Protein AF-0000000067843352 (afdb_homodimer)

Radius of gyration: 74.56 Å; Cα contacts (8 Å, |Δi|>4): 3473; chains: 2; bounding box: 86×231×162 Å

Sequence (1542 aa):
MKQSDFRFSFQALAGRTEFEVVSFKLDETLNQPFVLNLELVSYESDIDFGHVLDKPALFTLYSADRPLRHVHGLVSAFSQGETGFCRTRYHAVVEPQLARARLRSNWRIFQQKTVPQILELMFKRQGITRFELKSSAQHQVREFCVQAGETDLDFIHRLAAEEGFVYRFEHCARQHTLIVTDRLLSFGLLSRGALKAEDDEALWLDEDDVGPDKVLYHASSGGDQARACLRRLRYCEQVRTARQVQRDYTFTNPAYRQEHKAQTSGVTHQSLDYERFDYPGRYKRDAVGKPFTETRLTALRHDACLAEVQGDDVRLQTGLSFTLVGHPREDLNVHWRVISLCHEGTQLTSLQEEAAGAEQGTRYVNDALLVQGMAEWRPAPMAKPRIDGPHMATVVGPPGEEIYCDEWGRVKVSFPWDRESKNNEFSSCWVWVSQGWAGGSWGSMAIPRIGQDVIVQYVNGDPDQPMITGRTYCGDQLPPYDLPDHKTRMTIKSQTHKGDGFNELRFEDELGRQEVFIHAERDQNNVVKHNETTLIGNDRSERVEHDEVVDIGGNRSVKVGASKRETVALGKVESIGLGKSLAVGGALSVMVGLEATEQVALDKRVQVGGQLRVDADEDVSITSHHGHVHIDSRTSLTLSCGGAFIKLSDGRIEIGCPEPLLLHAIAQVKAPARYGVPPAPEQDEIEFRLVHADGTPIAGTAYVATLSDGTQRQGVVDQNGYARLAGVTPGCSAQVRYEVGPGPLQLTTATELDAALQALLAGCTSAGGQPMKQSDFRFSFQALAGRTEFEVVSFKLDETLNQPFVLNLELVSYESDIDFGHVLDKPALFTLYSADRPLRHVHGLVSAFSQGETGFCRTRYHAVVEPQLARARLRSNWRIFQQKTVPQILELMFKRQGITRFELKSSAQHQVREFCVQAGETDLDFIHRLAAEEGFVYRFEHCARQHTLIVTDRLLSFGLLSRGALKAEDDEALWLDEDDVGPDKVLYHASSGGDQARACLRRLRYCEQVRTARQVQRDYTFTNPAYRQEHKAQTSGVTHQSLDYERFDYPGRYKRDAVGKPFTETRLTALRHDACLAEVQGDDVRLQTGLSFTLVGHPREDLNVHWRVISLCHEGTQLTSLQEEAAGAEQGTRYVNDALLVQGMAEWRPAPMAKPRIDGPHMATVVGPPGEEIYCDEWGRVKVSFPWDRESKNNEFSSCWVWVSQGWAGGSWGSMAIPRIGQDVIVQYVNGDPDQPMITGRTYCGDQLPPYDLPDHKTRMTIKSQTHKGDGFNELRFEDELGRQEVFIHAERDQNNVVKHNETTLIGNDRSERVEHDEVVDIGGNRSVKVGASKRETVALGKVESIGLGKSLAVGGALSVMVGLEATEQVALDKRVQVGGQLRVDADEDVSITSHHGHVHIDSRTSLTLSCGGAFIKLSDGRIEIGCPEPLLLHAIAQVKAPARYGVPPAPEQDEIEFRLVHADGTPIAGTAYVATLSDGTQRQGVVDQNGYARLAGVTPGCSAQVRYEVGPGPLQLTTATELDAALQALLAGCTSAGGQP

Nearest PDB structures (foldseek):
  6h3n-assembly1_B  TM=8.458E-01  e=1.955E-60  Pseudomonas aeruginosa PAO1
  7q5p-assembly1_C  TM=8.707E-01  e=1.396E-57  Pseudomonas protegens Pf-5
  4uhv-assembly2_A  TM=7.944E-01  e=2.950E-44  Pseudomonas aeruginosa PAO1
  2p5z-assembly1_X  TM=8.667E-01  e=1.183E-27  Escherichia coli O6
  8gra-assembly1_G  TM=6.120E-01  e=1.016E-25  Bacteroides fragilis

Secondary structure (DSSP, 8-state):
--GGGEEEEEEETTS--EEEEEEEEEEEETTS--EEEEEEEES-SS--GGGTTTSEEEEEEEETTEEEEEEEEEEEEEEEEEE-SS-EEEEEEEE-GGGGGGG-EEEEEEEEE-HHHHHHHHHHHTT---EEEE--S-PPPEEEEEEEEEEHHHHHHHHHHHHT-EEEEEE-SS-EEEEEES-GGGG-BGGGGS---SS--S-S--TT---TTEEEB-----S--SS--EEEEEEEE-----EEEE----TTSTT----EEEE-SS--SS-S--EEEES----SSHHHHHHHHHHHHHHHTTTSEEEEEEE--TT--TT-EEEEE--SSGGGSSEEEEEEEEEEEEEGGGGTTT-TTS---EEEEEEEEEEETTS---PPPPPPP---S-EEEEEE-STT-S----TT--BEEE-TT-TT--SSTTSS--BEE--S-EETTEE---PPPTT-EEEEEEGGG-TTSEEEEEEE-BTTB--SS-TTTTTTEEEEE---TTSS---EEEEE-BTT--EEEEEESS-EEEEESS-EEEEESS-EEEEESS-EEEEESS-EEEEESS-EEEEESSEEEEEESSEEEEEESS-EEEEESS-EEEEESS-EEEEESS-EEEEESS-EEEEESSSEEEEEESSEEEEEETTEEEEEETTEEEEE-SS-EEE-S-------TTS--------EEEEEE-B-TTS-B-TT-EEEEEETTS-EEEEE--TTSEEEEEEEPTT--EEEEEE--SS-----------THHHHTTGGGS------/--GGGEEEEEEETTS--EEEEEEEEEEEETTS--EEEEEEEES-SS--GGGTTTSEEEEEEEETTEEEEEEEEEEEEEEEEEE-SS-EEEEEEEE-GGGGGGG-EEEEEEEEE-HHHHHHHHHHHTT---EEEE--S-PPPEEEEEEEEEEHHHHHHHHHHHHT-EEEEEE-SS-EEEEEES-GGGG-BGGGGS---SS-S-----TT---TTEEEB-----S--SS--EEEEEEEEE----EEEE----TTSTT----EEEE-SS--SS-S--EEEES----SSHHHHHHHHHHHHHHHTTTSEEEEEEE--TT--TT-EEEEE--SSGGGSSEEEEEEEEEEEEEGGGGTTT-TT----EEEEEEEEEEETTS---PPPPPPP---S-EEEEEE-STT-S----TT--BEEE-TT-TT--SSTTSSPPBEE-BS-EETTEEEE-PPPTT-EEEEEEGGG-TTSEEEEEEE-BTTB--SS-TTTTTTEEEEE---BTSS---EEEEE-STT--EEEEE-SSEEEEEESS-EEEEESS-EEEEESS-EEEEESS-EEEEESS-EEEEESS-EEEEESSEEEEEESSEEEEEESS-EEEEESS-EEEEESS-EEEEESS-EEEEESSS-EEEEESSEEEEEETTEEEEEETTEEEEE-SSPPEEES-EEE---TTS--------EEEEEE-B-TTS-B-TT-EEEEEETTS-EEEEE--TTSEEEEEEEPTT--EEEEE---SS-----------THHHHTTGGG-------

Solvent-accessible surface area (backbone atoms only — not comparable to full-atom values): 85171 Å² total; per-residue (Å²): 75,47,52,72,39,45,44,63,44,46,39,39,69,71,38,87,64,68,47,43,43,37,30,39,39,37,43,35,38,61,72,49,74,37,42,35,39,35,37,31,36,22,73,61,76,73,73,64,56,58,43,40,31,65,26,52,30,34,36,36,40,24,47,78,87,34,76,58,45,49,48,34,26,26,22,47,30,40,31,41,47,59,67,59,94,69,38,19,34,31,38,40,32,33,25,39,68,70,52,58,27,62,39,21,26,35,45,42,78,45,64,66,40,27,64,70,57,51,51,51,54,51,38,49,74,66,68,49,77,52,62,44,79,48,74,79,68,88,71,66,68,35,64,47,44,52,45,77,51,47,29,48,37,56,49,50,51,39,55,26,31,58,72,34,40,44,37,45,78,46,52,40,90,85,42,51,33,44,41,35,28,54,48,61,69,73,60,39,43,31,57,70,69,52,67,80,59,88,67,82,70,82,67,75,64,57,93,86,54,79,47,76,46,40,42,42,38,48,64,73,83,76,70,91,52,60,62,55,30,32,42,43,76,47,78,48,75,48,91,51,62,25,26,25,36,32,29,27,77,36,87,93,45,68,86,53,46,64,71,35,76,28,70,71,79,91,71,81,89,59,71,69,76,41,66,45,80,44,76,72,59,84,43,81,45,66,85,53,36,47,57,38,33,42,39,50,39,39,18,62,36,49,68,26,52,35,32,42,36,32,30,50,50,79,69,70,46,56,54,22,22,33,32,36,38,68,48,90,55,65,87,66,44,38,51,31,21,28,41,30,36,38,40,38,38,36,30,44,63,76,52,38,90,76,47,92,78,61,74,79,47,32,43,65,40,34,40,35,36,29,34,55,40,87,57,77,69,33,56,64,79,62,85,74,74,67,48,60,26,36,40,66,30,31,29,21,29,54,89,93,55,56,68,51,63,54,98,84,53,19,32,22,36,32,50,71,62,36,81,80,49,77,62,24,58,80,39,40,54,80,27,46,61,64,60,93,34,84,50,92,93,45,67,51,87,74,74,77,36,47,71,26,38,33,33,30,37,38,60,92,21,31,70,55,38,53,30,31,69,37,15,30,60,33,59,85,16,40,60,60,58,66,37,50,85,49,62,53,42,35,37,44,28,48,68,40,83,96,53,82,59,39,39,35,44,35,39,35,18,42,69,96,56,29,28,32,38,37,37,29,61,39,65,41,80,44,81,37,79,40,70,46,78,45,82,40,87,41,71,46,76,47,80,41,80,42,72,46,80,45,79,41,78,47,73,46,78,45,80,40,86,40,69,47,79,44,80,38,80,44,69,47,79,44,80,36,74,46,65,46,75,45,78,40,75,45,70,46,78,45,79,38,83,40,72,46,79,46,81,41,77,42,72,44,78,46,80,40,80,43,69,45,77,46,81,37,63,39,69,41,77,47,76,32,82,84,37,65,43,76,49,76,33,78,58,61,41,74,51,72,60,95,76,25,34,41,36,27,38,80,9,22,40,36,40,35,31,93,51,66,40,76,38,77,46,85,82,80,84,78,75,62,79,83,65,61,74,75,76,70,79,65,58,40,62,54,70,51,71,44,54,47,58,82,65,49,40,50,43,69,36,42,28,40,30,36,32,68,81,72,50,71,48,72,52,54,21,36,77,76,4,44,34,74,45,74,79,35,61,65,89,54,52,63,55,68,49,68,62,72,71,89,67,87,76,78,73,52,81,72,72,79,76,69,65,73,71,54,58,73,65,62,74,73,69,69,97,80,71,98,126,80,46,52,70,39,45,45,63,42,46,40,38,69,71,39,87,63,66,49,42,43,38,32,41,38,38,41,36,38,59,72,48,74,39,44,33,41,35,36,32,36,23,70,61,82,73,74,62,59,81,45,40,53,75,25,53,32,35,36,37,39,25,45,77,88,36,76,58,45,50,46,35,27,25,22,78,44,74,48,75,61,64,68,58,94,69,40,21,34,33,38,40,32,34,24,38,70,71,51,58,28,62,80,36,63,46,50,44,79,46,65,66,40,25,64,69,57,50,51,51,54,52,37,49,73,68,68,50,77,52,61,45,80,49,75,81,68,88,71,64,69,34,63,47,45,51,45,77,60,47,29,48,37,58,49,50,51,39,55,27,31,60,71,35,41,45,34,43,78,46,53,39,92,85,43,51,33,42,41,34,28,54,47,61,70,72,61,39,44,30,55,73,71,50,67,79,59,86,68,81,69,67,85,63,67,55,89,85,58,82,47,74,44,38,45,42,37,47,65,74,82,76,69,90,52,58,64,55,29,32,43,43,57,33,44,35,41,37,75,50,48,25,26,25,37,31,24,26,74,36,57,74,45,64,85,53,39,63,71,34,78,27,68,70,76,89,70,74,40,52,70,70,77,30,36,32,33,44,73,70,58,83,42,81,47,68,84,52,35,48,57,39,33,42,41,49,42,39,17,64,35,49,70,24,52,35,33,42,37,32,29,49,50,78,71,69,46,55,53,23,21,34,31,37,38,68,48,88,48,67,88,67,44,36,50,30,20,27,42,30,34,36,41,38,37,37,30,44,62,78,54,40,90,78,48,93,80,63,76,79,50,32,44,63,41,32,41,35,37,28,33,55,40,86,56,77,70,36,56,63,80,62,85,73,74,65,45,85,57,72,41,67,31,31,31,21,30,53,89,92,55,56,70,49,51,41,68,82,53,20,32,22,34,32,49,84,69,35,80,81,51,77,64,24,57,79,39,38,54,80,28,46,53,50,29,87,31,31,35,61,49,19,24,37,44,75,68,77,35,46,71,40,41,32,35,29,36,24,48,68,6,30,71,56,38,53,30,31,70,46,70,51,73,45,97,92,41,69,68,98,60,66,75,72,85,49,66,53,52,48,74,53,72,56,60,26,47,97,52,82,58,39,38,35,44,36,38,34,61,44,89,96,56,63,41,82,44,78,44,49,63,64,36,74,47,79,46,59,71,62,48,77,46,77,45,66,62,62,51,78,47,78,49,63,71,61,52,77,47,78,46,65,63,53,54,78,46,79,46,66,61,62,52,77,45,78,47,60,65,63,46,78,47,80,46,64,62,65,45,77,45,78,45,60,63,53,54,78,43,79,44,63,63,60,50,77,46,79,48,59,66,57,53,75,47,80,46,60,63,45,54,77,44,80,44,53,71,48,58,76,45,83,45,45,74,71,42,51,79,44,81,46,43,63,51,29,38,35,41,35,10,54,74,14,35,43,35,40,42,91,90,38,77,47,78,47,43,86,37,73,76,43,70,55,49,59,70,46,70,49,61,61,76,86,63,68,75,78,76,74,80,64,65,40,63,56,74,51,70,46,54,46,96,82,66,50,40,50,44,69,38,42,31,40,30,35,32,66,81,70,50,69,46,73,52,55,21,36,79,78,4,43,35,74,48,76,82,36,62,61,90,54,52,61,54,67,50,68,63,71,72,92,68,88,77,78,79,74,83,77,75,79,72,66,62,71,69,50,57,77,63,59,78,75,71,73,100,71,95,89,138

Organism: Pseudomonas putida (strain ATCC 47054 / DSM 6125 / CFBP 8728 / NCIMB 11950 / KT2440) (NCBI:txid160488)

Foldseek 3Di:
DFLFQKAKAKDLPQDPFGKGFFKWKWKFFKLDKIKIKTKIKGQDQDDDCVSAAQGKMWMFMDGNNHTWDIDIFHWHDKDWDDADDRMTIMMTMGIHLLVCLQVAWAWAKDAFAFLLVVLVVLCVVSVNPAEAEDEPDDTGTDGMDIRDGHGSSVVNSQSCQQLQKIWGWADDRPHIYIYIYNFLLVLEALLVNGDPPPPNDDPDDDPPHPDSQEAEEDQPPDDSDPDWHWNDKDKDADDWAFKEWAWAADPVCRVDGLIEMDGDPPDDPDDNPRYDYDPHLPDDDNSSSHSSRHSQRQQRCQVRIKMKIKIFPPSADASHKGAYDDDPDPVNRAIKGWRIKMKIKGQCVVVCVPDVPPDHGIDIMMITMIDHSNRRHGHHNDDDDFDPAKFKWFFAEAPPFWADADPQLFTDTAGPRHPPAPRYRPRGGGAAEDFPFDDDVDGDDDRHTGGWMFIWDADVRRPRHIHTDGTDADPVRDDPDDPPVQVQKDKDWDADGVDGDIWMWMFGDPVPPTDTDTDDRDDDDDDDPDDDDDDDPDDDDDDDPDDDDDDDDDDDDDDDPDDDDDDDPDDDDDDDDPDDDDDDPDDDDDDDPDDDDDDDDDDDDDDDPDDDDDDDPDDDDDDDDPDDDDDDDDAKDWDDDPHWIWIDGPNDTDTDDPDDDDDPDDDDDDDPCVVDDPPDPAFDKDKDFDAALVQQGPFFWKKWKQWQVRDIDIDTQHNNRMDIDTRHDPPIDIDIHTPDPPDDRPRPNPPPPDCPVVVVPPPPDDPDDDD/DFLFQKAKAKDQPQDDFGKGFFKWKWKFFKLDKIKIKTKIKGQDQDDDVVSAAQGKMWMFMDGNNHTWDIDIFHWHDKDWDDDDDRMTIMMTMGIHLLVCLQVAWAWAKDAFAFLLVVLVVLCVVSVNDAEAEDEDDDTGTAGMDIRDGHGSSVVNSQSCQQLQKIWGWADDPPHIHIYIYNFLLVLEALLVNGDPPPPNDPPPPPPPNPDRQEAEEDQDPDDSDPDWHWRDKDKDADDFAFKEWAFEADPVCRPDGLIEMDGDPPDDPDDNPRYDYDPHLPDDDNSSSHSSRHSQRQQRCQVRIKMKIKIFDPSADASHKGAYDHDPDPVNRAIKGWRIKMKIKGQCVVVCVVDVPPDGGIDIMMMTMIDHSPRRHGHHNDDDDFADFKFKWFFAEAPPFWADADPQLFTDTAGPRHPPAPRYRPRGGGAAEDFPFDDDVDTDDDRHTGGWMFIWDAVVRRPRHIHTDGTDADPVRHDPDDPPVQVQKDKDWAADGPDGDIWMWMFGDPVPPTDTDTDDRPDDDDDDPDDDDDDDPDDDDDDDPDDDDDDDPDDDDDDDPDDDDDDDDPDDDDDDDPDDDDDDPDDDDDDDDDDDDDDDPDDDDDDDPDDDDDDDPDDDDDDDDPDDDDDDDDAKDWDDDPAWIWIDGPNDTDTDDPDDDDDPDDDDDDDPCVPDDPPDPPQDKDKDFDAAPVQQGPFFWKKWKQKQVRDIDIDTQHNRRMDIHGRHHPPIDIDIDTPDPPDDRPPPPPPDPDDVVVVVVPPVDDDDDDD

InterPro domains:
  IPR006531 Gp5/Type VI secretion system Vgr protein, OB-fold domain [PF04717] (406-473)
  IPR006533 Type VI secretion system, RhsGE-associated Vgr protein [TIGR01646] (20-523)
  IPR017847 Type VI secretion system, RhsGE-associated Vgr family subset [TIGR03361] (9-540)
  IPR037026 Vgr protein, OB-fold domain superfamily [G3DSA:2.40.50.230] (378-476)
  IPR050708 Type VI secretion system VgrG/RHS [PTHR32305] (46-659)
  IPR054030 Gp5/Type VI secretion system Vgr, C-terminal trimerisation domain [PF22178] (490-599)

pLDDT: mean 85.76, std 18.88, range [17.48, 98.62]

Structure (mmCIF, N/CA/C/O backbone):
data_AF-0000000067843352-model_v1
#
loop_
_entity.id
_entity.type
_entity.pdbx_description
1 polymer 'Type 6 secretion system protein'
#
loop_
_atom_site.group_PDB
_atom_site.id
_atom_site.type_symbol
_atom_site.label_atom_id
_atom_site.label_alt_id
_atom_site.label_comp_id
_atom_site.label_asym_id
_atom_site.label_entity_id
_atom_site.label_seq_id
_atom_site.pdbx_PDB_ins_code
_atom_site.Cartn_x
_atom_site.Cartn_y
_atom_site.Cartn_z
_atom_site.occupancy
_atom_site.B_iso_or_equiv
_atom_site.auth_seq_id
_atom_site.auth_comp_id
_atom_site.auth_asym_id
_atom_site.auth_atom_id
_atom_site.pdbx_PDB_model_num
ATOM 1 N N . MET A 1 1 ? 27.562 48.469 32.688 1 51.81 1 MET A N 1
ATOM 2 C CA . MET A 1 1 ? 26.859 49.156 31.594 1 51.81 1 MET A CA 1
ATOM 3 C C . MET A 1 1 ? 25.484 49.594 32.031 1 51.81 1 MET A C 1
ATOM 5 O O . MET A 1 1 ? 24.703 48.812 32.562 1 51.81 1 MET A O 1
ATOM 9 N N . LYS A 1 2 ? 25.312 50.906 32.125 1 68.31 2 LYS A N 1
ATOM 10 C CA . LYS A 1 2 ? 24.062 51.5 32.562 1 68.31 2 LYS A CA 1
ATOM 11 C C . LYS A 1 2 ? 22.953 51.312 31.516 1 68.31 2 LYS A C 1
ATOM 13 O O . LYS A 1 2 ? 23.234 51.281 30.312 1 68.31 2 LYS A O 1
ATOM 18 N N . GLN A 1 3 ? 21.828 50.906 31.969 1 76 3 GLN A N 1
ATOM 19 C CA . GLN A 1 3 ? 20.672 50.688 31.109 1 76 3 GLN A CA 1
ATOM 20 C C . GLN A 1 3 ? 20.469 51.844 30.141 1 76 3 GLN A C 1
ATOM 22 O O . GLN A 1 3 ? 20.047 51.625 29 1 76 3 GLN A O 1
ATOM 27 N N . SER A 1 4 ? 20.938 52.938 30.578 1 72.31 4 SER A N 1
ATOM 28 C CA . SER A 1 4 ? 20.734 54.156 29.781 1 72.31 4 SER A CA 1
ATOM 29 C C . SER A 1 4 ? 21.688 54.219 28.594 1 72.31 4 SER A C 1
ATOM 31 O O . SER A 1 4 ? 21.469 54.969 27.656 1 72.31 4 SER A O 1
ATOM 33 N N . ASP A 1 5 ? 22.641 53.344 28.609 1 78.94 5 ASP A N 1
ATOM 34 C CA . ASP A 1 5 ? 23.656 53.375 27.562 1 78.94 5 ASP A CA 1
ATOM 35 C C . ASP A 1 5 ? 23.234 52.5 26.375 1 78.94 5 ASP A C 1
ATOM 37 O O . ASP A 1 5 ? 23.891 52.531 25.328 1 78.94 5 ASP A O 1
ATOM 41 N N . PHE A 1 6 ? 22.125 51.906 26.547 1 85.12 6 PHE A N 1
ATOM 42 C CA . PHE A 1 6 ? 21.734 51 25.469 1 85.12 6 PHE A CA 1
ATOM 43 C C . PHE A 1 6 ? 20.938 51.719 24.406 1 85.12 6 PHE A C 1
ATOM 45 O O . PHE A 1 6 ? 20.188 52.656 24.719 1 85.12 6 PHE A O 1
ATOM 52 N N . ARG A 1 7 ? 21.234 51.375 23.203 1 88.5 7 ARG A N 1
ATOM 53 C CA . ARG A 1 7 ? 20.484 51.844 22.047 1 88.5 7 ARG A CA 1
ATOM 54 C C . ARG A 1 7 ? 20.203 50.719 21.062 1 88.5 7 ARG A C 1
ATOM 56 O O . ARG A 1 7 ? 21.031 49.844 20.859 1 88.5 7 ARG A O 1
ATOM 63 N N . PHE A 1 8 ? 19.016 50.781 20.547 1 93.19 8 PHE A N 1
ATOM 64 C CA . PHE A 1 8 ? 18.594 49.75 19.578 1 93.19 8 PHE A CA 1
ATOM 65 C C . PHE A 1 8 ? 18.359 50.375 18.203 1 93.19 8 PHE A C 1
ATOM 67 O O . PHE A 1 8 ? 17.781 51.438 18.094 1 93.19 8 PHE A O 1
ATOM 74 N N . SER A 1 9 ? 18.828 49.719 17.188 1 92.81 9 SER A N 1
ATOM 75 C CA . SER A 1 9 ? 18.625 50.188 15.82 1 92.81 9 SER A CA 1
ATOM 76 C C . SER A 1 9 ? 18.172 49.062 14.906 1 92.81 9 SER A C 1
ATOM 78 O O . SER A 1 9 ? 18.5 47.875 15.148 1 92.81 9 SER A O 1
ATOM 80 N N . PHE A 1 10 ? 17.328 49.406 13.922 1 95.38 10 PHE A N 1
ATOM 81 C CA . PHE A 1 10 ? 16.812 48.469 12.922 1 95.38 10 PHE A CA 1
ATOM 82 C C . PHE A 1 10 ? 16.969 49.062 11.516 1 95.38 10 PHE A C 1
ATOM 84 O O . PHE A 1 10 ? 16.578 50.188 11.273 1 95.38 10 PHE A O 1
ATOM 91 N N . GLN A 1 11 ? 17.516 48.219 10.656 1 93.19 11 GLN A N 1
ATOM 92 C CA . GLN A 1 11 ? 17.719 48.656 9.273 1 93.19 11 GLN A CA 1
ATOM 93 C C . GLN A 1 11 ? 17.188 47.625 8.289 1 93.19 11 GLN A C 1
ATOM 95 O O . GLN A 1 11 ? 17.594 46.469 8.336 1 93.19 11 GLN A O 1
ATOM 100 N N . ALA A 1 12 ? 16.25 48.094 7.504 1 93.25 12 ALA A N 1
ATOM 101 C CA . ALA A 1 12 ? 15.891 47.312 6.332 1 93.25 12 ALA A CA 1
ATOM 102 C C . ALA A 1 12 ? 16.938 47.438 5.234 1 93.25 12 ALA A C 1
ATOM 104 O O . ALA A 1 12 ? 17.078 48.5 4.633 1 93.25 12 ALA A O 1
ATOM 105 N N . LEU A 1 13 ? 17.609 46.438 4.922 1 90.19 13 LEU A N 1
ATOM 106 C CA . LEU A 1 13 ? 18.812 46.531 4.105 1 90.19 13 LEU A CA 1
ATOM 107 C C . LEU A 1 13 ? 18.453 46.75 2.637 1 90.19 13 LEU A C 1
ATOM 109 O O . LEU A 1 13 ? 19.281 47.219 1.86 1 90.19 13 LEU A O 1
ATOM 113 N N . ALA A 1 14 ? 17.297 46.312 2.244 1 86.5 14 ALA A N 1
ATOM 114 C CA . ALA A 1 14 ? 16.906 46.469 0.844 1 86.5 14 ALA A CA 1
ATOM 115 C C . ALA A 1 14 ? 16.281 47.812 0.597 1 86.5 14 ALA A C 1
ATOM 117 O O . ALA A 1 14 ? 16.172 48.281 -0.549 1 86.5 14 ALA A O 1
ATOM 118 N N . GLY A 1 15 ? 15.836 48.5 1.653 1 81.19 15 GLY A N 1
ATOM 119 C CA . GLY A 1 15 ? 15.188 49.812 1.479 1 81.19 15 GLY A CA 1
ATOM 120 C C . GLY A 1 15 ? 15.938 50.938 2.152 1 81.19 15 GLY A C 1
ATOM 121 O O . GLY A 1 15 ? 16.984 50.719 2.752 1 81.19 15 GLY A O 1
ATOM 122 N N . ARG A 1 16 ? 15.414 52.156 1.872 1 83.62 16 ARG A N 1
ATOM 123 C CA . ARG A 1 16 ? 16.031 53.375 2.426 1 83.62 16 ARG A CA 1
ATOM 124 C C . ARG A 1 16 ? 15.203 53.906 3.578 1 83.62 16 ARG A C 1
ATOM 126 O O . ARG A 1 16 ? 15.547 54.969 4.145 1 83.62 16 ARG A O 1
ATOM 133 N N . THR A 1 17 ? 14.32 53.094 3.926 1 86.75 17 THR A N 1
ATOM 134 C CA . THR A 1 17 ? 13.438 53.625 4.969 1 86.75 17 THR A CA 1
ATOM 135 C C . THR A 1 17 ? 14.109 53.531 6.336 1 86.75 17 THR A C 1
ATOM 137 O O . THR A 1 17 ? 14.781 52.531 6.641 1 86.75 17 THR A O 1
ATOM 140 N N . GLU A 1 18 ? 13.922 54.625 7.07 1 88.69 18 GLU A N 1
ATOM 141 C CA . GLU A 1 18 ? 14.5 54.688 8.406 1 88.69 18 GLU A CA 1
ATOM 142 C C . GLU A 1 18 ? 13.461 54.312 9.469 1 88.69 18 GLU A C 1
ATOM 144 O O . GLU A 1 18 ? 12.336 54.812 9.438 1 88.69 18 GLU A O 1
ATOM 149 N N . PHE A 1 19 ? 13.883 53.438 10.32 1 93.69 19 PHE A N 1
ATOM 150 C CA . PHE A 1 19 ? 13.023 53 11.414 1 93.69 19 PHE A CA 1
ATOM 151 C C . PHE A 1 19 ? 13.68 53.312 12.758 1 93.69 19 PHE A C 1
ATOM 153 O O . PHE A 1 19 ? 14.906 53.281 12.875 1 93.69 19 PHE A O 1
ATOM 160 N N . GLU A 1 20 ? 12.898 53.656 13.695 1 92.38 20 GLU A N 1
ATOM 161 C CA . GLU A 1 20 ? 13.32 53.656 15.094 1 92.38 20 GLU A CA 1
ATOM 162 C C . GLU A 1 20 ? 12.695 52.531 15.883 1 92.38 20 GLU A C 1
ATOM 164 O O . GLU A 1 20 ? 11.516 52.219 15.703 1 92.38 20 GLU A O 1
ATOM 169 N N . VAL A 1 21 ? 13.453 51.938 16.75 1 94.88 21 VAL A N 1
ATOM 170 C CA . VAL A 1 21 ? 12.992 50.781 17.5 1 94.88 21 VAL A CA 1
ATOM 171 C C . VAL A 1 21 ? 12.352 51.25 18.812 1 94.88 21 VAL A C 1
ATOM 173 O O . VAL A 1 21 ? 12.969 51.969 19.594 1 94.88 21 VAL A O 1
ATOM 176 N N . VAL A 1 22 ? 11.156 50.812 19.016 1 93.56 22 VAL A N 1
ATOM 177 C CA . VAL A 1 22 ? 10.461 51.094 20.266 1 93.56 22 VAL A CA 1
ATOM 178 C C . VAL A 1 22 ? 10.688 49.969 21.25 1 93.56 22 VAL A C 1
ATOM 180 O O . VAL A 1 22 ? 11.016 50.188 22.422 1 93.56 22 VAL A O 1
ATOM 183 N N . SER A 1 23 ? 10.5 48.844 20.781 1 95.38 23 SER A N 1
ATOM 184 C CA . SER A 1 23 ? 10.727 47.656 21.594 1 95.38 23 SER A CA 1
ATOM 185 C C . SER A 1 23 ? 11.102 46.469 20.719 1 95.38 23 SER A C 1
ATOM 187 O O . SER A 1 23 ? 10.844 46.469 19.516 1 95.38 23 SER A O 1
ATOM 189 N N . PHE A 1 24 ? 11.75 45.531 21.359 1 96.56 24 PHE A N 1
ATOM 190 C CA . PHE A 1 24 ? 12.086 44.312 20.656 1 96.56 24 PHE A CA 1
ATOM 191 C C . PHE A 1 24 ? 12.031 43.094 21.594 1 96.56 24 PHE A C 1
ATOM 193 O O . PHE A 1 24 ? 12.133 43.25 22.812 1 96.56 24 PHE A O 1
ATOM 200 N N . LYS A 1 25 ? 11.75 42 21.062 1 97.81 25 LYS A N 1
ATOM 201 C CA . LYS A 1 25 ? 11.836 40.688 21.703 1 97.81 25 LYS A CA 1
ATOM 202 C C . LYS A 1 25 ? 12.516 39.656 20.797 1 97.81 25 LYS A C 1
ATOM 204 O O . LYS A 1 25 ? 12.039 39.406 19.688 1 97.81 25 LYS A O 1
ATOM 209 N N . LEU A 1 26 ? 13.672 39.156 21.203 1 98 26 LEU A N 1
ATOM 210 C CA . LEU A 1 26 ? 14.438 38.188 20.438 1 98 26 LEU A CA 1
ATOM 211 C C . LEU A 1 26 ? 14.469 36.844 21.156 1 98 26 LEU A C 1
ATOM 213 O O . LEU A 1 26 ? 15 36.75 22.266 1 98 26 LEU A O 1
ATOM 217 N N . ASP A 1 27 ? 13.875 35.875 20.562 1 97.88 27 ASP A N 1
ATOM 218 C CA . ASP A 1 27 ? 13.906 34.5 21.078 1 97.88 27 ASP A CA 1
ATOM 219 C C . ASP A 1 27 ? 14.898 33.656 20.297 1 97.88 27 ASP A C 1
ATOM 221 O O . ASP A 1 27 ? 14.773 33.5 19.078 1 97.88 27 ASP A O 1
ATOM 225 N N . GLU A 1 28 ? 15.867 33.125 20.984 1 97.62 28 GLU A N 1
ATOM 226 C CA . GLU A 1 28 ? 16.875 32.219 20.406 1 97.62 28 GLU A CA 1
ATOM 227 C C . GLU A 1 28 ? 16.969 30.922 21.188 1 97.62 28 GLU A C 1
ATOM 229 O O . GLU A 1 28 ? 17.094 30.938 22.422 1 97.62 28 GLU A O 1
ATOM 234 N N . THR A 1 29 ? 16.812 29.891 20.547 1 97.19 29 THR A N 1
ATOM 235 C CA . THR A 1 29 ? 16.922 28.562 21.141 1 97.19 29 THR A CA 1
ATOM 236 C C . THR A 1 29 ? 17.734 27.641 20.234 1 97.19 29 THR A C 1
ATOM 238 O O . THR A 1 29 ? 17.625 27.719 19.016 1 97.19 29 THR A O 1
ATOM 241 N N . LEU A 1 30 ? 18.516 26.734 20.875 1 96.62 30 LEU A N 1
ATOM 242 C CA . LEU A 1 30 ? 19.234 25.75 20.094 1 96.62 30 LEU A CA 1
ATOM 243 C C . LEU A 1 30 ? 18.281 24.906 19.25 1 96.62 30 LEU A C 1
ATOM 245 O O . LEU A 1 30 ? 17.219 24.5 19.734 1 96.62 30 LEU A O 1
ATOM 249 N N . ASN A 1 31 ? 18.688 24.672 18 1 96.38 31 ASN A N 1
ATOM 250 C CA . ASN A 1 31 ? 17.984 23.812 17.062 1 96.38 31 ASN A CA 1
ATOM 251 C C . ASN A 1 31 ? 16.609 24.375 16.719 1 96.38 31 ASN A C 1
ATOM 253 O O . ASN A 1 31 ? 15.664 23.609 16.469 1 96.38 31 ASN A O 1
ATOM 257 N N . GLN A 1 32 ? 16.422 25.672 16.812 1 96.5 32 GLN A N 1
ATOM 258 C CA . GLN A 1 32 ? 15.234 26.391 16.359 1 96.5 32 GLN A CA 1
ATOM 259 C C . GLN A 1 32 ? 15.602 27.688 15.664 1 96.5 32 GLN A C 1
ATOM 261 O O . GLN A 1 32 ? 16.547 28.375 16.062 1 96.5 32 GLN A O 1
ATOM 266 N N . PRO A 1 33 ? 14.828 28.016 14.617 1 97.94 33 PRO A N 1
ATOM 267 C CA . PRO A 1 33 ? 15.039 29.344 14.055 1 97.94 33 PRO A CA 1
ATOM 268 C C . PRO A 1 33 ? 14.719 30.469 15.047 1 97.94 33 PRO A C 1
ATOM 270 O O . PRO A 1 33 ? 13.711 30.391 15.758 1 97.94 33 PRO A O 1
ATOM 273 N N . PHE A 1 34 ? 15.586 31.453 15.094 1 98.12 34 PHE A N 1
ATOM 274 C CA . PHE A 1 34 ? 15.312 32.562 16 1 98.12 34 PHE A CA 1
ATOM 275 C C . PHE A 1 34 ? 14.148 33.406 15.492 1 98.12 34 PHE A C 1
ATOM 277 O O . PHE A 1 34 ? 13.82 33.375 14.305 1 98.12 34 PHE A O 1
ATOM 284 N N . VAL A 1 35 ? 13.523 34.094 16.391 1 98.44 35 VAL A N 1
ATOM 285 C CA . VAL A 1 35 ? 12.414 35 16.062 1 98.44 35 VAL A CA 1
ATOM 286 C C . VAL A 1 35 ? 12.648 36.344 16.734 1 98.44 35 VAL A C 1
ATOM 288 O O . VAL A 1 35 ? 12.742 36.438 17.953 1 98.44 35 VAL A O 1
ATOM 291 N N . LEU A 1 36 ? 12.781 37.344 15.953 1 98.44 36 LEU A N 1
ATOM 292 C CA . LEU A 1 36 ? 12.938 38.719 16.422 1 98.44 36 LEU A CA 1
ATOM 293 C C . LEU A 1 36 ? 11.68 39.531 16.125 1 98.44 36 LEU A C 1
ATOM 295 O O . LEU A 1 36 ? 11.367 39.812 14.969 1 98.44 36 LEU A O 1
ATOM 299 N N . ASN A 1 37 ? 10.961 39.844 17.125 1 98.19 37 ASN A N 1
ATOM 300 C CA . ASN A 1 37 ? 9.805 40.75 17.016 1 98.19 37 ASN A CA 1
ATOM 301 C C . ASN A 1 37 ? 10.18 42.188 17.312 1 98.19 37 ASN A C 1
ATOM 303 O O . ASN A 1 37 ? 10.789 42.469 18.344 1 98.19 37 ASN A O 1
ATOM 307 N N . LEU A 1 38 ? 9.797 43.156 16.453 1 97.5 38 LEU A N 1
ATOM 308 C CA . LEU A 1 38 ? 10.172 44.562 16.594 1 97.5 38 LEU A CA 1
ATOM 309 C C . LEU A 1 38 ? 8.945 45.469 16.5 1 97.5 38 LEU A C 1
ATOM 311 O O . LEU A 1 38 ? 8.125 45.281 15.586 1 97.5 38 LEU A O 1
ATOM 315 N N . GLU A 1 39 ? 8.781 46.25 17.438 1 95.88 39 GLU A N 1
ATOM 316 C CA . GLU A 1 39 ? 7.879 47.375 17.312 1 95.88 39 GLU A CA 1
ATOM 317 C C . GLU A 1 39 ? 8.633 48.625 16.844 1 95.88 39 GLU A C 1
ATOM 319 O O . GLU A 1 39 ? 9.555 49.094 17.5 1 95.88 39 GLU A O 1
ATOM 324 N N . LEU A 1 40 ? 8.234 49.125 15.711 1 95.31 40 LEU A N 1
ATOM 325 C CA . LEU A 1 40 ? 8.977 50.188 15.047 1 95.31 40 LEU A CA 1
ATOM 326 C C . LEU A 1 40 ? 8.109 51.438 14.852 1 95.31 40 LEU A C 1
ATOM 328 O O . LEU A 1 40 ? 6.879 51.344 14.891 1 95.31 40 LEU A O 1
ATOM 332 N N . VAL A 1 41 ? 8.773 52.562 14.711 1 93.5 41 VAL A N 1
ATOM 333 C CA . VAL A 1 41 ? 8.109 53.812 14.328 1 93.5 41 VAL A CA 1
ATOM 334 C C . VAL A 1 41 ? 8.867 54.469 13.188 1 93.5 41 VAL A C 1
ATOM 336 O O . VAL A 1 41 ? 10.094 54.375 13.109 1 93.5 41 VAL A O 1
ATOM 339 N N . SER A 1 42 ? 8.195 55.031 12.305 1 92.88 42 SER A N 1
ATOM 340 C CA . SER A 1 42 ? 8.781 55.75 11.172 1 92.88 42 SER A CA 1
ATOM 341 C C . SER A 1 42 ? 7.988 57 10.867 1 92.88 42 SER A C 1
ATOM 343 O O . SER A 1 42 ? 6.82 57.125 11.234 1 92.88 42 SER A O 1
ATOM 345 N N . TYR A 1 43 ? 8.641 57.938 10.219 1 91.12 43 TYR A N 1
ATOM 346 C CA . TYR A 1 43 ? 7.977 59.156 9.781 1 91.12 43 TYR A CA 1
ATOM 347 C C . TYR A 1 43 ? 7.191 58.906 8.5 1 91.12 43 TYR A C 1
ATOM 349 O O . TYR A 1 43 ? 6.324 59.719 8.141 1 91.12 43 TYR A O 1
ATOM 357 N N . GLU A 1 44 ? 7.551 57.844 7.914 1 89.38 44 GLU A N 1
ATOM 358 C CA . GLU A 1 44 ? 6.844 57.531 6.684 1 89.38 44 GLU A CA 1
ATOM 359 C C . GLU A 1 44 ? 5.578 56.719 6.973 1 89.38 44 GLU A C 1
ATOM 361 O O . GLU A 1 44 ? 5.637 55.688 7.641 1 89.38 44 GLU A O 1
ATOM 366 N N . SER A 1 45 ? 4.453 57.156 6.457 1 89 45 SER A N 1
ATOM 367 C CA . SER A 1 45 ? 3.17 56.531 6.734 1 89 45 SER A CA 1
ATOM 368 C C . SER A 1 45 ? 2.76 55.594 5.602 1 89 45 SER A C 1
ATOM 370 O O . SER A 1 45 ? 1.711 54.938 5.668 1 89 45 SER A O 1
ATOM 372 N N . ASP A 1 46 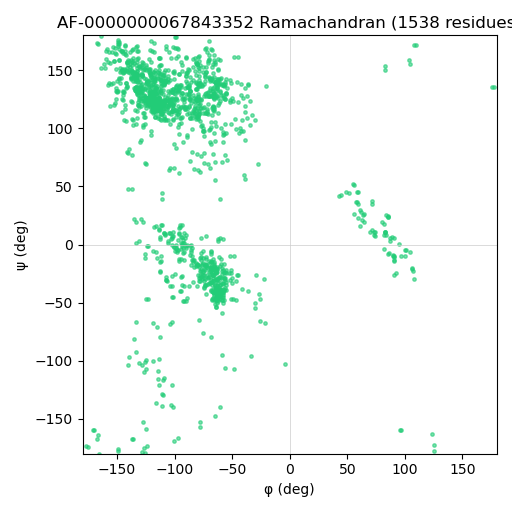? 3.541 55.469 4.59 1 90.25 46 ASP A N 1
ATOM 373 C CA . ASP A 1 46 ? 3.168 54.656 3.436 1 90.25 46 ASP A CA 1
ATOM 374 C C . ASP A 1 46 ? 4.363 53.875 2.918 1 90.25 46 ASP A C 1
ATOM 376 O O . ASP A 1 46 ? 4.641 53.844 1.717 1 90.25 46 ASP A O 1
ATOM 380 N N . ILE A 1 47 ? 4.977 53.281 3.869 1 90.81 47 ILE A N 1
ATOM 381 C CA . ILE A 1 47 ? 6.121 52.438 3.492 1 90.81 47 ILE A CA 1
ATOM 382 C C . ILE A 1 47 ? 5.668 51.312 2.568 1 90.81 47 ILE A C 1
ATOM 384 O O . ILE A 1 47 ? 4.641 50.688 2.811 1 90.81 47 ILE A O 1
ATOM 388 N N . ASP A 1 48 ? 6.418 51.156 1.43 1 90.38 48 ASP A N 1
ATOM 389 C CA . ASP A 1 48 ? 6.172 50.062 0.516 1 90.38 48 ASP A CA 1
ATOM 390 C C . ASP A 1 48 ? 6.629 48.719 1.125 1 90.38 48 ASP A C 1
ATOM 392 O O . ASP A 1 48 ? 7.828 48.5 1.306 1 90.38 48 ASP A O 1
ATOM 396 N N . PHE A 1 49 ? 5.75 47.844 1.408 1 92.69 49 PHE A N 1
ATOM 397 C CA . PHE A 1 49 ? 6.039 46.594 2.051 1 92.69 49 PHE A CA 1
ATOM 398 C C . PHE A 1 49 ? 6.965 45.719 1.182 1 92.69 49 PHE A C 1
ATOM 400 O O . PHE A 1 49 ? 7.668 44.844 1.686 1 92.69 49 PHE A O 1
ATOM 407 N N . GLY A 1 50 ? 7.023 45.969 -0.135 1 90.62 50 GLY A N 1
ATOM 408 C CA . GLY A 1 50 ? 7.883 45.25 -1.05 1 90.62 50 GLY A CA 1
ATOM 409 C C . GLY A 1 50 ? 9.359 45.438 -0.782 1 90.62 50 GLY A C 1
ATOM 410 O O . GLY A 1 50 ? 10.195 44.625 -1.161 1 90.62 50 GLY A O 1
ATOM 411 N N . HIS A 1 51 ? 9.672 46.5 -0.083 1 91.94 51 HIS A N 1
ATOM 412 C CA . HIS A 1 51 ? 11.07 46.812 0.21 1 91.94 51 HIS A CA 1
ATOM 413 C C . HIS A 1 51 ? 11.484 46.25 1.563 1 91.94 51 HIS A C 1
ATOM 415 O O . HIS A 1 51 ? 12.656 46.344 1.94 1 91.94 51 HIS A O 1
ATOM 421 N N . VAL A 1 52 ? 10.547 45.656 2.273 1 94.06 52 VAL A N 1
ATOM 422 C CA . VAL A 1 52 ? 10.852 45.219 3.629 1 94.06 52 VAL A CA 1
ATOM 423 C C . VAL A 1 52 ? 10.57 43.719 3.75 1 94.06 52 VAL A C 1
ATOM 425 O O . VAL A 1 52 ? 11.422 42.938 4.207 1 94.06 52 VAL A O 1
ATOM 428 N N . LEU A 1 53 ? 9.43 43.344 3.252 1 94.12 53 LEU A N 1
ATOM 429 C CA . LEU A 1 53 ? 8.977 41.938 3.408 1 94.12 53 LEU A CA 1
ATOM 430 C C . LEU A 1 53 ? 9.859 41 2.604 1 94.12 53 LEU A C 1
ATOM 432 O O . LEU A 1 53 ? 10.133 41.25 1.427 1 94.12 53 LEU A O 1
ATOM 436 N N . ASP A 1 54 ? 10.312 39.906 3.213 1 94.88 54 ASP A N 1
ATOM 437 C CA . ASP A 1 54 ? 11.117 38.812 2.617 1 94.88 54 ASP A CA 1
ATOM 438 C C . ASP A 1 54 ? 12.484 39.344 2.18 1 94.88 54 ASP A C 1
ATOM 440 O O . ASP A 1 54 ? 13.094 38.812 1.257 1 94.88 54 ASP A O 1
ATOM 444 N N . LYS A 1 55 ? 12.891 40.469 2.713 1 95.06 55 LYS A N 1
ATOM 445 C CA . LYS A 1 55 ? 14.188 41.094 2.455 1 95.06 55 LYS A CA 1
ATOM 446 C C . LYS A 1 55 ? 15.07 41.062 3.701 1 95.06 55 LYS A C 1
ATOM 448 O O . LYS A 1 55 ? 14.562 40.938 4.82 1 95.06 55 LYS A O 1
ATOM 453 N N . PRO A 1 56 ? 16.406 41.094 3.484 1 95.38 56 PRO A N 1
ATOM 454 C CA . PRO A 1 56 ? 17.312 41.094 4.633 1 95.38 56 PRO A CA 1
ATOM 455 C C . PRO A 1 56 ? 17.156 42.312 5.516 1 95.38 56 PRO A C 1
ATOM 457 O O . PRO A 1 56 ? 16.938 43.406 5.012 1 95.38 56 PRO A O 1
ATOM 460 N N . ALA A 1 57 ? 17.266 42.094 6.793 1 96.56 57 ALA A N 1
ATOM 461 C CA . ALA A 1 57 ? 17.203 43.156 7.793 1 96.56 57 ALA A CA 1
ATOM 462 C C . ALA A 1 57 ? 18.266 42.938 8.883 1 96.56 57 ALA A C 1
ATOM 464 O O . ALA A 1 57 ? 18.75 41.844 9.078 1 96.56 57 ALA A O 1
ATOM 465 N N . LEU A 1 58 ? 18.656 44.031 9.531 1 96.38 58 LEU A N 1
ATOM 466 C CA . LEU A 1 58 ? 19.688 44 10.562 1 96.38 58 LEU A CA 1
ATOM 467 C C . LEU A 1 58 ? 19.234 44.75 11.812 1 96.38 58 LEU A C 1
ATOM 469 O O . LEU A 1 58 ? 18.812 45.906 11.734 1 96.38 58 LEU A O 1
ATOM 473 N N . PHE A 1 59 ? 19.172 44.094 12.867 1 96.75 59 PHE A N 1
ATOM 474 C CA . PHE A 1 59 ? 18.969 44.688 14.188 1 96.75 59 PHE A CA 1
ATOM 475 C C . PHE A 1 59 ? 20.281 44.781 14.953 1 96.75 59 PHE A C 1
ATOM 477 O O . PHE A 1 59 ? 21.078 43.812 14.961 1 96.75 59 PHE A O 1
ATOM 484 N N . THR A 1 60 ? 20.547 45.906 15.555 1 94.19 60 THR A N 1
ATOM 485 C CA . THR A 1 60 ? 21.797 46.094 16.281 1 94.19 60 THR A CA 1
ATOM 486 C C . THR A 1 60 ? 21.516 46.625 17.688 1 94.19 60 THR A C 1
ATOM 488 O O . THR A 1 60 ? 20.719 47.562 17.844 1 94.19 60 THR A O 1
ATOM 491 N N . LEU A 1 61 ? 22.078 46.031 18.594 1 92.06 61 LEU A N 1
ATOM 492 C CA . LEU A 1 61 ? 22.094 46.531 19.969 1 92.06 61 LEU A CA 1
ATOM 493 C C . LEU A 1 61 ? 23.406 47.25 20.266 1 92.06 61 LEU A C 1
ATOM 495 O O . LEU A 1 61 ? 24.484 46.688 20.141 1 92.06 61 LEU A O 1
ATOM 499 N N . TYR A 1 62 ? 23.25 48.5 20.719 1 88.44 62 TYR A N 1
ATOM 500 C CA . TYR A 1 62 ? 24.422 49.344 21.016 1 88.44 62 TYR A CA 1
ATOM 501 C C . TYR A 1 62 ? 24.547 49.594 22.516 1 88.44 62 TYR A C 1
ATOM 503 O O . TYR A 1 62 ? 23.547 49.594 23.234 1 88.44 62 TYR A O 1
ATOM 511 N N . SER A 1 63 ? 25.719 49.531 22.922 1 82.88 63 SER A N 1
ATOM 512 C CA . SER A 1 63 ? 26.062 50.062 24.234 1 82.88 63 SER A CA 1
ATOM 513 C C . SER A 1 63 ? 27.094 51.188 24.109 1 82.88 63 SER A C 1
ATOM 515 O O . SER A 1 63 ? 28.172 51 23.562 1 82.88 63 SER A O 1
ATOM 517 N N . ALA A 1 64 ? 26.844 52.344 24.688 1 79.44 64 ALA A N 1
ATOM 518 C CA . ALA A 1 64 ? 27.703 53.531 24.609 1 79.44 64 ALA A CA 1
ATOM 519 C C . ALA A 1 64 ? 28.188 53.75 23.172 1 79.44 64 ALA A C 1
ATOM 521 O O . ALA A 1 64 ? 29.391 53.906 22.922 1 79.44 64 ALA A O 1
ATOM 522 N N . ASP A 1 65 ? 27.344 53.594 22.156 1 79.06 65 ASP A N 1
ATOM 523 C CA . ASP A 1 65 ? 27.5 53.844 20.734 1 79.06 65 ASP A CA 1
ATOM 524 C C . ASP A 1 65 ? 28.391 52.781 20.062 1 79.06 65 ASP A C 1
ATOM 526 O O . ASP A 1 65 ? 28.812 52.969 18.922 1 79.06 65 ASP A O 1
ATOM 530 N N . ARG A 1 66 ? 28.688 51.812 20.812 1 84.19 66 ARG A N 1
ATOM 531 C CA . ARG A 1 66 ? 29.375 50.656 20.234 1 84.19 66 ARG A CA 1
ATOM 532 C C . ARG A 1 66 ? 28.422 49.5 20.016 1 84.19 66 ARG A C 1
ATOM 534 O O . ARG A 1 66 ? 27.625 49.156 20.906 1 84.19 66 ARG A O 1
ATOM 541 N N . PRO A 1 67 ? 28.516 49 18.828 1 88.94 67 PRO A N 1
ATOM 542 C CA . PRO A 1 67 ? 27.656 47.812 18.594 1 88.94 67 PRO A CA 1
ATOM 543 C C . PRO A 1 67 ? 28.062 46.625 19.422 1 88.94 67 PRO A C 1
ATOM 545 O O . PRO A 1 67 ? 29.25 46.219 19.422 1 88.94 67 PRO A O 1
ATOM 548 N N . LEU A 1 68 ? 27.219 46.031 20.141 1 87.31 68 LEU A N 1
ATOM 549 C CA . LEU A 1 68 ? 27.484 44.875 21 1 87.31 68 LEU A CA 1
ATOM 550 C C . LEU A 1 68 ? 26.984 43.594 20.344 1 87.31 68 LEU A C 1
ATOM 552 O O . LEU A 1 68 ? 27.578 42.531 20.547 1 87.31 68 LEU A O 1
ATOM 556 N N . ARG A 1 69 ? 25.844 43.688 19.609 1 91.62 69 ARG A N 1
ATOM 557 C CA . ARG A 1 69 ? 25.234 42.5 19.047 1 91.62 69 ARG A CA 1
ATOM 558 C C . ARG A 1 69 ? 24.5 42.812 17.75 1 91.62 69 ARG A C 1
ATOM 560 O O . ARG A 1 69 ? 23.812 43.844 17.656 1 91.62 69 ARG A O 1
ATOM 567 N N . HIS A 1 70 ? 24.75 42 16.766 1 94.31 70 HIS A N 1
ATOM 568 C CA . HIS A 1 70 ? 24 42.094 15.508 1 94.31 70 HIS A CA 1
ATOM 569 C C . HIS A 1 70 ? 23.047 40.906 15.367 1 94.31 70 HIS A C 1
ATOM 571 O O . HIS A 1 70 ? 23.375 39.781 15.766 1 94.31 70 HIS A O 1
ATOM 577 N N . VAL A 1 71 ? 21.906 41.125 14.898 1 96.25 71 VAL A N 1
ATOM 578 C CA . VAL A 1 71 ? 20.953 40.094 14.508 1 96.25 71 VAL A CA 1
ATOM 579 C C . VAL A 1 71 ? 20.5 40.312 13.07 1 96.25 71 VAL A C 1
ATOM 581 O O . VAL A 1 71 ? 19.734 41.25 12.797 1 96.25 71 VAL A O 1
ATOM 584 N N . HIS A 1 72 ? 21.016 39.531 12.227 1 96.88 72 HIS A N 1
ATOM 585 C CA . HIS A 1 72 ? 20.688 39.562 10.805 1 96.88 72 HIS A CA 1
ATOM 586 C C . HIS A 1 72 ? 19.672 38.5 10.43 1 96.88 72 HIS A C 1
ATOM 588 O O . HIS A 1 72 ? 19.766 37.375 10.898 1 96.88 72 HIS A O 1
ATOM 594 N N . GLY A 1 73 ? 18.688 38.781 9.648 1 97.12 73 GLY A N 1
ATOM 595 C CA . GLY A 1 73 ? 17.688 37.844 9.172 1 97.12 73 GLY A CA 1
ATOM 596 C C . GLY A 1 73 ? 16.844 38.375 8.039 1 97.12 73 GLY A C 1
ATOM 597 O O . GLY A 1 73 ? 17.25 39.312 7.348 1 97.12 73 GLY A O 1
ATOM 598 N N . LEU A 1 74 ? 15.789 37.688 7.762 1 96.25 74 LEU A N 1
ATOM 599 C CA . LEU A 1 74 ? 14.805 38.094 6.766 1 96.25 74 LEU A CA 1
ATOM 600 C C . LEU A 1 74 ? 13.477 38.438 7.43 1 96.25 74 LEU A C 1
ATOM 602 O O . LEU A 1 74 ? 13.055 37.781 8.375 1 96.25 74 LEU A O 1
ATOM 606 N N . VAL A 1 75 ? 12.797 39.469 6.891 1 97.12 75 VAL A N 1
ATOM 607 C CA . VAL A 1 75 ? 11.516 39.875 7.449 1 97.12 75 VAL A CA 1
ATOM 608 C C . VAL A 1 75 ? 10.422 38.906 6.992 1 97.12 75 VAL A C 1
ATOM 610 O O . VAL A 1 75 ? 10.141 38.781 5.797 1 97.12 75 VAL A O 1
ATOM 613 N N . SER A 1 76 ? 9.805 38.219 7.922 1 96.69 76 SER A N 1
ATOM 614 C CA . SER A 1 76 ? 8.781 37.219 7.637 1 96.69 76 SER A CA 1
ATOM 615 C C . SER A 1 76 ? 7.383 37.812 7.68 1 96.69 76 SER A C 1
ATOM 617 O O . SER A 1 76 ? 6.453 37.281 7.066 1 96.69 76 SER A O 1
ATOM 619 N N . ALA A 1 77 ? 7.223 38.812 8.406 1 96.62 77 ALA A N 1
ATOM 620 C CA . ALA A 1 77 ? 5.949 39.5 8.555 1 96.62 77 ALA A CA 1
ATOM 621 C C . ALA A 1 77 ? 6.164 41 8.797 1 96.62 77 ALA A C 1
ATOM 623 O O . ALA A 1 77 ? 7.121 41.375 9.469 1 96.62 77 ALA A O 1
ATOM 624 N N . PHE A 1 78 ? 5.379 41.781 8.297 1 95.81 78 PHE A N 1
ATOM 625 C CA . PHE A 1 78 ? 5.426 43.219 8.43 1 95.81 78 PHE A CA 1
ATOM 626 C C . PHE A 1 78 ? 4.023 43.812 8.508 1 95.81 78 PHE A C 1
ATOM 628 O O . PHE A 1 78 ? 3.121 43.375 7.789 1 95.81 78 PHE A O 1
ATOM 635 N N . SER A 1 79 ? 3.789 44.656 9.461 1 96.12 79 SER A N 1
ATOM 636 C CA . SER A 1 79 ? 2.461 45.219 9.641 1 96.12 79 SER A CA 1
ATOM 637 C C . SER A 1 79 ? 2.543 46.719 9.93 1 96.12 79 SER A C 1
ATOM 639 O O . SER A 1 79 ? 3.555 47.219 10.438 1 96.12 79 SER A O 1
ATOM 641 N N . GLN A 1 80 ? 1.566 47.438 9.523 1 94.12 80 GLN A N 1
ATOM 642 C CA . GLN A 1 80 ? 1.4 48.844 9.828 1 94.12 80 GLN A CA 1
ATOM 643 C C . GLN A 1 80 ? 0.233 49.094 10.781 1 94.12 80 GLN A C 1
ATOM 645 O O . GLN A 1 80 ? -0.867 48.562 10.555 1 94.12 80 GLN A O 1
ATOM 650 N N . GLY A 1 81 ? 0.512 49.719 11.844 1 90.25 81 GLY A N 1
ATOM 651 C CA . GLY A 1 81 ? -0.511 50.031 12.828 1 90.25 81 GLY A CA 1
ATOM 652 C C . GLY A 1 81 ? -0.996 51.469 12.75 1 90.25 81 GLY A C 1
ATOM 653 O O . GLY A 1 81 ? -1.267 51.969 11.656 1 90.25 81 GLY A O 1
ATOM 654 N N . GLU A 1 82 ? -1.193 52.031 13.797 1 84.56 82 GLU A N 1
ATOM 655 C CA . GLU A 1 82 ? -1.804 53.344 13.898 1 84.56 82 GLU A CA 1
ATOM 656 C C . GLU A 1 82 ? -0.794 54.438 13.578 1 84.56 82 GLU A C 1
ATOM 658 O O . GLU A 1 82 ? 0.393 54.312 13.883 1 84.56 82 GLU A O 1
ATOM 663 N N . THR A 1 83 ? -1.354 55.469 12.945 1 82.12 83 THR A N 1
ATOM 664 C CA . THR A 1 83 ? -0.55 56.656 12.672 1 82.12 83 THR A CA 1
ATOM 665 C C . THR A 1 83 ? -0.858 57.75 13.68 1 82.12 83 THR A C 1
ATOM 667 O O . THR A 1 83 ? -2.014 58.156 13.836 1 82.12 83 THR A O 1
ATOM 670 N N . GLY A 1 84 ? 0.166 58.031 14.445 1 77.44 84 GLY A N 1
ATOM 671 C CA . GLY A 1 84 ? 0.012 59.156 15.352 1 77.44 84 GLY A CA 1
ATOM 672 C C . GLY A 1 84 ? 0.173 60.5 14.672 1 77.44 84 GLY A C 1
ATOM 673 O O . GLY A 1 84 ? -0.18 60.656 13.508 1 77.44 84 GLY A O 1
ATOM 674 N N . PHE A 1 85 ? 0.505 61.5 15.43 1 77.56 85 PHE A N 1
ATOM 675 C CA . PHE A 1 85 ? 0.634 62.844 14.914 1 77.56 85 PHE A CA 1
ATOM 676 C C . PHE A 1 85 ? 1.763 62.938 13.898 1 77.56 85 PHE A C 1
ATOM 678 O O . PHE A 1 85 ? 1.576 63.469 12.797 1 77.56 85 PHE A O 1
ATOM 685 N N . CYS A 1 86 ? 2.969 62.375 14.227 1 80.88 86 CYS A N 1
ATOM 686 C CA . CYS A 1 86 ? 4.086 62.531 13.305 1 80.88 86 CYS A CA 1
ATOM 687 C C . CYS A 1 86 ? 4.688 61.188 12.938 1 80.88 86 CYS A C 1
ATOM 689 O O . CYS A 1 86 ? 5.461 61.094 11.977 1 80.88 86 CYS A O 1
ATOM 691 N N . ARG A 1 87 ? 4.227 60.25 13.609 1 88.38 87 ARG A N 1
ATOM 692 C CA . ARG A 1 87 ? 4.887 58.969 13.367 1 88.38 87 ARG A CA 1
ATOM 693 C C . ARG A 1 87 ? 3.869 57.844 13.211 1 88.38 87 ARG A C 1
ATOM 695 O O . ARG A 1 87 ? 2.768 57.906 13.758 1 88.38 87 ARG A O 1
ATOM 702 N N . THR A 1 88 ? 4.258 56.938 12.406 1 91.12 88 THR A N 1
ATOM 703 C CA . THR A 1 88 ? 3.436 55.75 12.172 1 91.12 88 THR A CA 1
ATOM 704 C C . THR A 1 88 ? 4.078 54.5 12.789 1 91.12 88 THR A C 1
ATOM 706 O O . THR A 1 88 ? 5.297 54.344 12.711 1 91.12 88 THR A O 1
ATOM 709 N N . ARG A 1 89 ? 3.287 53.656 13.414 1 92.81 89 ARG A N 1
ATOM 710 C CA . ARG A 1 89 ? 3.768 52.438 14.07 1 92.81 89 ARG A CA 1
ATOM 711 C C . ARG A 1 89 ? 3.814 51.281 13.094 1 92.81 89 ARG A C 1
ATOM 713 O O . ARG A 1 89 ? 2.912 51.094 12.266 1 92.81 89 ARG A O 1
ATOM 720 N N . TYR A 1 90 ? 4.895 50.562 13.172 1 94.88 90 TYR A N 1
ATOM 721 C CA . TYR A 1 90 ? 5.082 49.375 12.383 1 94.88 90 TYR A CA 1
ATOM 722 C C . TYR A 1 90 ? 5.52 48.188 13.258 1 94.88 90 TYR A C 1
ATOM 724 O O . TYR A 1 90 ? 5.973 48.406 14.391 1 94.88 90 TYR A O 1
ATOM 732 N N . HIS A 1 91 ? 5.234 47.031 12.836 1 96.38 91 HIS A N 1
ATOM 733 C CA . HIS A 1 91 ? 5.699 45.812 13.469 1 96.38 91 HIS A CA 1
ATOM 734 C C . HIS A 1 91 ? 6.371 44.875 12.461 1 96.38 91 HIS A C 1
ATOM 736 O O . HIS A 1 91 ? 5.871 44.719 11.352 1 96.38 91 HIS A O 1
ATOM 742 N N . ALA A 1 92 ? 7.508 44.344 12.82 1 97.12 92 ALA A N 1
ATOM 743 C CA . ALA A 1 92 ? 8.242 43.438 11.938 1 97.12 92 ALA A CA 1
ATOM 744 C C . ALA A 1 92 ? 8.68 42.188 12.68 1 97.12 92 ALA A C 1
ATOM 746 O O . ALA A 1 92 ? 9.07 42.25 13.852 1 97.12 92 ALA A O 1
ATOM 747 N N . VAL A 1 93 ? 8.57 41.094 12.016 1 98.12 93 VAL A N 1
ATOM 748 C CA . VAL A 1 93 ? 9.109 39.844 12.508 1 98.12 93 VAL A CA 1
ATOM 749 C C . VAL A 1 93 ? 10.273 39.406 11.617 1 98.12 93 VAL A C 1
ATOM 751 O O . VAL A 1 93 ? 10.117 39.25 10.406 1 98.12 93 VAL A O 1
ATOM 754 N N . VAL A 1 94 ? 11.453 39.219 12.203 1 98.12 94 VAL A N 1
ATOM 755 C CA . VAL A 1 94 ? 12.656 38.844 11.477 1 98.12 94 VAL A CA 1
ATOM 756 C C . VAL A 1 94 ? 13.062 37.406 11.875 1 98.12 94 VAL A C 1
ATOM 758 O O . VAL A 1 94 ? 13.117 37.094 13.062 1 98.12 94 VAL A O 1
ATOM 761 N N . GLU A 1 95 ? 13.289 36.625 10.891 1 98.19 95 GLU A N 1
ATOM 762 C CA . GLU A 1 95 ? 13.703 35.219 11.094 1 98.19 95 GLU A CA 1
ATOM 763 C C . GLU A 1 95 ? 14.898 34.875 10.203 1 98.19 95 GLU A C 1
ATOM 765 O O . GLU A 1 95 ? 15.203 35.594 9.258 1 98.19 95 GLU A O 1
ATOM 770 N N . PRO A 1 96 ? 15.617 33.812 10.578 1 98 96 PRO A N 1
ATOM 771 C CA . PRO A 1 96 ? 16.734 33.406 9.711 1 98 96 PRO A CA 1
ATOM 772 C C . PRO A 1 96 ? 16.266 32.812 8.383 1 98 96 PRO A C 1
ATOM 774 O O . PRO A 1 96 ? 15.094 32.469 8.242 1 98 96 PRO A O 1
ATOM 777 N N . GLN A 1 97 ? 17.156 32.75 7.422 1 96.25 97 GLN A N 1
ATOM 778 C CA . GLN A 1 97 ? 16.859 32.156 6.121 1 96.25 97 GLN A CA 1
ATOM 779 C C . GLN A 1 97 ? 16.344 30.719 6.273 1 96.25 97 GLN A C 1
ATOM 781 O O . GLN A 1 97 ? 15.5 30.266 5.496 1 96.25 97 GLN A O 1
ATOM 786 N N . LEU A 1 98 ? 16.844 30 7.242 1 97.5 98 LEU A N 1
ATOM 787 C CA . LEU A 1 98 ? 16.438 28.625 7.492 1 97.5 98 LEU A CA 1
ATOM 788 C C . LEU A 1 98 ? 14.938 28.531 7.707 1 97.5 98 LEU A C 1
ATOM 790 O O . LEU A 1 98 ? 14.328 27.5 7.398 1 97.5 98 LEU A O 1
ATOM 794 N N . ALA A 1 99 ? 14.336 29.594 8.219 1 97.12 99 ALA A N 1
ATOM 795 C CA . ALA A 1 99 ? 12.898 29.594 8.508 1 97.12 99 ALA A CA 1
ATOM 796 C C . ALA A 1 99 ? 12.086 29.453 7.227 1 97.12 99 ALA A C 1
ATOM 798 O O . ALA A 1 99 ? 10.938 28.984 7.27 1 97.12 99 ALA A O 1
ATOM 799 N N . ARG A 1 100 ? 12.641 29.828 6.078 1 96.94 100 ARG A N 1
ATOM 800 C CA . ARG A 1 100 ? 11.945 29.688 4.805 1 96.94 100 ARG A CA 1
ATOM 801 C C . ARG A 1 100 ? 11.703 28.219 4.461 1 96.94 100 ARG A C 1
ATOM 803 O O . ARG A 1 100 ? 10.812 27.906 3.668 1 96.94 100 ARG A O 1
ATOM 810 N N . ALA A 1 101 ? 12.5 27.312 5.051 1 96.88 101 ALA A N 1
ATOM 811 C CA . ALA A 1 101 ? 12.344 25.891 4.816 1 96.88 101 ALA A CA 1
ATOM 812 C C . ALA A 1 101 ? 10.984 25.391 5.301 1 96.88 101 ALA A C 1
ATOM 814 O O . ALA A 1 101 ? 10.5 24.344 4.855 1 96.88 101 ALA A O 1
ATOM 815 N N . ARG A 1 102 ? 10.336 26.156 6.172 1 96.19 102 ARG A N 1
ATOM 816 C CA . ARG A 1 102 ? 9.016 25.812 6.68 1 96.19 102 ARG A CA 1
ATOM 817 C C . ARG A 1 102 ? 7.949 26 5.602 1 96.19 102 ARG A C 1
ATOM 819 O O . ARG A 1 102 ? 6.859 25.422 5.695 1 96.19 102 ARG A O 1
ATOM 826 N N . LEU A 1 103 ? 8.258 26.781 4.586 1 95.62 103 LEU A N 1
ATOM 827 C CA . LEU A 1 103 ? 7.301 27.125 3.535 1 95.62 103 LEU A CA 1
ATOM 828 C C . LEU A 1 103 ? 7.402 26.141 2.371 1 95.62 103 LEU A C 1
ATOM 830 O O . LEU A 1 103 ? 6.66 26.25 1.393 1 95.62 103 LEU A O 1
ATOM 834 N N . ARG A 1 104 ? 8.328 25.141 2.535 1 96.06 104 ARG A N 1
ATOM 835 C CA . ARG A 1 104 ? 8.555 24.156 1.485 1 96.06 104 ARG A CA 1
ATOM 836 C C . ARG A 1 104 ? 8.359 22.734 2.014 1 96.06 104 ARG A C 1
ATOM 838 O O . ARG A 1 104 ? 8.711 22.438 3.16 1 96.06 104 ARG A O 1
ATOM 845 N N . SER A 1 105 ? 7.758 21.922 1.223 1 96.12 105 SER A N 1
ATOM 846 C CA . SER A 1 105 ? 7.621 20.484 1.504 1 96.12 105 SER A CA 1
ATOM 847 C C . SER A 1 105 ? 7.879 19.656 0.255 1 96.12 105 SER A C 1
ATOM 849 O O . SER A 1 105 ? 7.824 20.172 -0.864 1 96.12 105 SER A O 1
ATOM 851 N N . ASN A 1 106 ? 8.242 18.406 0.446 1 96.25 106 ASN A N 1
ATOM 852 C CA . ASN A 1 106 ? 8.594 17.578 -0.7 1 96.25 106 ASN A CA 1
ATOM 853 C C . ASN A 1 106 ? 8.445 16.094 -0.379 1 96.25 106 ASN A C 1
ATOM 855 O O . ASN A 1 106 ? 8.312 15.719 0.787 1 96.25 106 ASN A O 1
ATOM 859 N N . TRP A 1 107 ? 8.273 15.305 -1.379 1 96.25 107 TRP A N 1
ATOM 860 C CA . TRP A 1 107 ? 8.508 13.867 -1.388 1 96.25 107 TRP A CA 1
ATOM 861 C C . TRP A 1 107 ? 9.727 13.516 -2.232 1 96.25 107 TRP A C 1
ATOM 863 O O . TRP A 1 107 ? 9.719 13.695 -3.451 1 96.25 107 TRP A O 1
ATOM 873 N N . ARG A 1 108 ? 10.695 13.016 -1.533 1 96.94 108 ARG A N 1
ATOM 874 C CA . ARG A 1 108 ? 11.906 12.703 -2.279 1 96.94 108 ARG A CA 1
ATOM 875 C C . ARG A 1 108 ? 12.742 11.641 -1.56 1 96.94 108 ARG A C 1
ATOM 877 O O . ARG A 1 108 ? 12.5 11.352 -0.386 1 96.94 108 ARG A O 1
ATOM 884 N N . ILE A 1 109 ? 13.703 11.07 -2.301 1 97.56 109 ILE A N 1
ATOM 885 C CA . ILE A 1 109 ? 14.523 9.969 -1.805 1 97.56 109 ILE A CA 1
ATOM 886 C C . ILE A 1 109 ? 15.992 10.375 -1.825 1 97.56 109 ILE A C 1
ATOM 888 O O . ILE A 1 109 ? 16.469 10.977 -2.795 1 97.56 109 ILE A O 1
ATOM 892 N N . PHE A 1 110 ? 16.688 10.141 -0.742 1 98.06 110 PHE A N 1
ATOM 893 C CA . PHE A 1 110 ? 18.156 10.203 -0.668 1 98.06 110 PHE A CA 1
ATOM 894 C C . PHE A 1 110 ? 18.75 8.812 -0.546 1 98.06 110 PHE A C 1
ATOM 896 O O . PHE A 1 110 ? 18.375 8.039 0.338 1 98.06 110 PHE A O 1
ATOM 903 N N . GLN A 1 111 ? 19.656 8.469 -1.457 1 97.19 111 GLN A N 1
ATOM 904 C CA . GLN A 1 111 ? 20.25 7.141 -1.447 1 97.19 111 GLN A CA 1
ATOM 905 C C . GLN A 1 111 ? 21.75 7.215 -1.185 1 97.19 111 GLN A C 1
ATOM 907 O O . GLN A 1 111 ? 22.453 8.07 -1.742 1 97.19 111 GLN A O 1
ATOM 912 N N . GLN A 1 112 ? 22.234 6.367 -0.324 1 96.81 112 GLN A N 1
ATOM 913 C CA . GLN A 1 112 ? 23.656 6.18 -0.056 1 96.81 112 GLN A CA 1
ATOM 914 C C . GLN A 1 112 ? 24.312 7.5 0.335 1 96.81 112 GLN A C 1
ATOM 916 O O . GLN A 1 112 ? 25.328 7.891 -0.255 1 96.81 112 GLN A O 1
ATOM 921 N N . LYS A 1 113 ? 23.719 8.18 1.294 1 97.62 113 LYS A N 1
ATOM 922 C CA . LYS A 1 113 ? 24.234 9.445 1.807 1 97.62 113 LYS A CA 1
ATOM 923 C C . LYS A 1 113 ? 24.234 9.461 3.332 1 97.62 113 LYS A C 1
ATOM 925 O O . LYS A 1 113 ? 23.359 8.852 3.963 1 97.62 113 LYS A O 1
ATOM 930 N N . THR A 1 114 ? 25.234 10.102 3.83 1 97.12 114 THR A N 1
ATOM 931 C CA . THR A 1 114 ? 25.234 10.336 5.27 1 97.12 114 THR A CA 1
ATOM 932 C C . THR A 1 114 ? 24.328 11.508 5.637 1 97.12 114 THR A C 1
ATOM 934 O O . THR A 1 114 ? 23.969 12.312 4.777 1 97.12 114 THR A O 1
ATOM 937 N N . VAL A 1 115 ? 23.969 11.562 6.84 1 96.75 115 VAL A N 1
ATOM 938 C CA . VAL A 1 115 ? 23.094 12.633 7.289 1 96.75 115 VAL A CA 1
ATOM 939 C C . VAL A 1 115 ? 23.766 13.984 7.082 1 96.75 115 VAL A C 1
ATOM 941 O O . VAL A 1 115 ? 23.125 14.938 6.621 1 96.75 115 VAL A O 1
ATOM 944 N N . PRO A 1 116 ? 25.094 14.148 7.344 1 97.5 116 PRO A N 1
ATOM 945 C CA . PRO A 1 116 ? 25.734 15.43 7.039 1 97.5 116 PRO A CA 1
ATOM 946 C C . PRO A 1 116 ? 25.609 15.805 5.566 1 97.5 116 PRO A C 1
ATOM 948 O O . PRO A 1 116 ? 25.375 16.969 5.242 1 97.5 116 PRO A O 1
ATOM 951 N N . GLN A 1 117 ? 25.766 14.867 4.73 1 97.56 117 GLN A N 1
ATOM 952 C CA . GLN A 1 117 ? 25.625 15.133 3.305 1 97.56 117 GLN A CA 1
ATOM 953 C C . GLN A 1 117 ? 24.203 15.578 2.959 1 97.56 117 GLN A C 1
ATOM 955 O O . GLN A 1 117 ? 24.016 16.484 2.146 1 97.56 117 GLN A O 1
ATOM 960 N N . ILE A 1 118 ? 23.203 14.938 3.523 1 98.12 118 ILE A N 1
ATOM 961 C CA . ILE A 1 118 ? 21.812 15.281 3.27 1 98.12 118 ILE A CA 1
ATOM 962 C C . ILE A 1 118 ? 21.531 16.688 3.781 1 98.12 118 ILE A C 1
ATOM 964 O O . ILE A 1 118 ? 20.891 17.484 3.096 1 98.12 118 ILE A O 1
ATOM 968 N N . LEU A 1 119 ? 22 16.984 4.996 1 98.06 119 LEU A N 1
ATOM 969 C CA . LEU A 1 119 ? 21.797 18.312 5.559 1 98.06 119 LEU A CA 1
ATOM 970 C C . LEU A 1 119 ? 22.406 19.375 4.668 1 98.06 119 LEU A C 1
ATOM 972 O O . LEU A 1 119 ? 21.781 20.406 4.41 1 98.06 119 LEU A O 1
ATOM 976 N N . GLU A 1 120 ? 23.609 19.156 4.207 1 97.5 120 GLU A N 1
ATOM 977 C CA . GLU A 1 120 ? 24.266 20.094 3.318 1 97.5 120 GLU A CA 1
ATOM 978 C C . GLU A 1 120 ? 23.438 20.344 2.059 1 97.5 120 GLU A C 1
ATOM 980 O O . GLU A 1 120 ? 23.281 21.484 1.63 1 97.5 120 GLU A O 1
ATOM 985 N N . LEU A 1 121 ? 23 19.234 1.489 1 96.75 121 LEU A N 1
ATOM 986 C CA . LEU A 1 121 ? 22.172 19.344 0.294 1 96.75 121 LEU A CA 1
ATOM 987 C C . LEU A 1 121 ? 20.906 20.156 0.578 1 96.75 121 LEU A C 1
ATOM 989 O O . LEU A 1 121 ? 20.5 20.969 -0.243 1 96.75 121 LEU A O 1
ATOM 993 N N . MET A 1 122 ? 20.312 19.938 1.695 1 97.31 122 MET A N 1
ATOM 994 C CA . MET A 1 122 ? 19.094 20.625 2.066 1 97.31 122 MET A CA 1
ATOM 995 C C . MET A 1 122 ? 19.344 22.125 2.283 1 97.31 122 MET A C 1
ATOM 997 O O . MET A 1 122 ? 18.516 22.953 1.918 1 97.31 122 MET A O 1
ATOM 1001 N N . PHE A 1 123 ? 20.453 22.469 2.91 1 97.62 123 PHE A N 1
ATOM 1002 C CA . PHE A 1 123 ? 20.781 23.875 3.104 1 97.62 123 PHE A CA 1
ATOM 1003 C C . PHE A 1 123 ? 20.969 24.578 1.764 1 97.62 123 PHE A C 1
ATOM 1005 O O . PHE A 1 123 ? 20.438 25.656 1.547 1 97.62 123 PHE A O 1
ATOM 1012 N N . LYS A 1 124 ? 21.641 23.906 0.909 1 95.5 124 LYS A N 1
ATOM 1013 C CA . LYS A 1 124 ? 21.891 24.484 -0.408 1 95.5 124 LYS A CA 1
ATOM 1014 C C . LYS A 1 124 ? 20.594 24.703 -1.174 1 95.5 124 LYS A C 1
ATOM 1016 O O . LYS A 1 124 ? 20.422 25.703 -1.866 1 95.5 124 LYS A O 1
ATOM 1021 N N . ARG A 1 125 ? 19.703 23.812 -1.018 1 93 125 ARG A N 1
ATOM 1022 C CA . ARG A 1 125 ? 18.422 23.906 -1.706 1 93 125 ARG A CA 1
ATOM 1023 C C . ARG A 1 125 ? 17.594 25.062 -1.172 1 93 125 ARG A C 1
ATOM 1025 O O . ARG A 1 125 ? 16.719 25.578 -1.87 1 93 125 ARG A O 1
ATOM 1032 N N . GLN A 1 126 ? 17.859 25.438 0.06 1 92.25 126 GLN A N 1
ATOM 1033 C CA . GLN A 1 126 ? 17.156 26.562 0.645 1 92.25 126 GLN A CA 1
ATOM 1034 C C . GLN A 1 126 ? 17.859 27.875 0.31 1 92.25 126 GLN A C 1
ATOM 1036 O O . GLN A 1 126 ? 17.453 28.953 0.765 1 92.25 126 GLN A O 1
ATOM 1041 N N . GLY A 1 127 ? 18.969 27.812 -0.41 1 91.75 127 GLY A N 1
ATOM 1042 C CA . GLY A 1 127 ? 19.719 29.016 -0.76 1 91.75 127 GLY A CA 1
ATOM 1043 C C . GLY A 1 127 ? 20.656 29.469 0.34 1 91.75 127 GLY A C 1
ATOM 1044 O O . GLY A 1 127 ? 21.125 30.609 0.328 1 91.75 127 GLY A O 1
ATOM 1045 N N . ILE A 1 128 ? 20.812 28.641 1.306 1 95.06 128 ILE A N 1
ATOM 1046 C CA . ILE A 1 128 ? 21.734 28.984 2.385 1 95.06 128 ILE A CA 1
ATOM 1047 C C . ILE A 1 128 ? 23.172 28.672 1.965 1 95.06 128 ILE A C 1
ATOM 1049 O O . ILE A 1 128 ? 23.531 27.5 1.82 1 95.06 128 ILE A O 1
ATOM 1053 N N . THR A 1 129 ? 23.906 29.594 1.759 1 91.25 129 THR A N 1
ATOM 1054 C CA . THR A 1 129 ? 25.297 29.406 1.32 1 91.25 129 THR A CA 1
ATOM 1055 C C . THR A 1 129 ? 26.25 29.547 2.496 1 91.25 129 THR A C 1
ATOM 1057 O O . THR A 1 129 ? 27.359 28.984 2.469 1 91.25 129 THR A O 1
ATOM 1060 N N . ARG A 1 130 ? 25.859 30.25 3.471 1 92.94 130 ARG A N 1
ATOM 1061 C CA . ARG A 1 130 ? 26.75 30.484 4.605 1 92.94 130 ARG A CA 1
ATOM 1062 C C . ARG A 1 130 ? 26.391 29.562 5.77 1 92.94 130 ARG A C 1
ATOM 1064 O O . ARG A 1 130 ? 25.688 29.953 6.691 1 92.94 130 ARG A O 1
ATOM 1071 N N . PHE A 1 131 ? 26.938 28.422 5.719 1 96.25 131 PHE A N 1
ATOM 1072 C CA . PHE A 1 131 ? 26.781 27.469 6.816 1 96.25 131 PHE A CA 1
ATOM 1073 C C . PHE A 1 131 ? 28.094 26.734 7.07 1 96.25 131 PHE A C 1
ATOM 1075 O O . PHE A 1 131 ? 28.953 26.656 6.184 1 96.25 131 PHE A O 1
ATOM 1082 N N . GLU A 1 132 ? 28.312 26.391 8.297 1 96.19 132 GLU A N 1
ATOM 1083 C CA . GLU A 1 132 ? 29.438 25.547 8.719 1 96.19 132 GLU A CA 1
ATOM 1084 C C . GLU A 1 132 ? 28.938 24.266 9.375 1 96.19 132 GLU A C 1
ATOM 1086 O O . GLU A 1 132 ? 28.25 24.312 10.398 1 96.19 132 GLU A O 1
ATOM 1091 N N . LEU A 1 133 ? 29.234 23.203 8.742 1 95.81 133 LEU A N 1
ATOM 1092 C CA . LEU A 1 133 ? 28.859 21.891 9.273 1 95.81 133 LEU A CA 1
ATOM 1093 C C . LEU A 1 133 ? 30.094 21.109 9.711 1 95.81 133 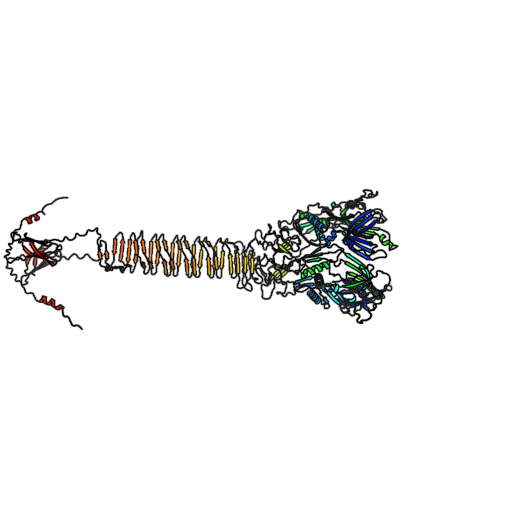LEU A C 1
ATOM 1095 O O . LEU A 1 133 ? 30.953 20.766 8.883 1 95.81 133 LEU A O 1
ATOM 1099 N N . LYS A 1 134 ? 30.219 20.906 10.969 1 93.69 134 LYS A N 1
ATOM 1100 C CA . LYS A 1 134 ? 31.359 20.172 11.531 1 93.69 134 LYS A CA 1
ATOM 1101 C C . LYS A 1 134 ? 30.891 18.859 12.172 1 93.69 134 LYS A C 1
ATOM 1103 O O . LYS A 1 134 ? 30.125 18.875 13.133 1 93.69 134 LYS A O 1
ATOM 1108 N N . SER A 1 135 ? 31.328 17.812 11.641 1 93.06 135 SER A N 1
ATOM 1109 C CA . SER A 1 135 ? 31.031 16.484 12.172 1 93.06 135 SER A CA 1
ATOM 1110 C C . SER A 1 135 ? 32.219 15.891 12.891 1 93.06 135 SER A C 1
ATOM 1112 O O . SER A 1 135 ? 33.281 15.711 12.289 1 93.06 135 SER A O 1
ATOM 1114 N N . SER A 1 136 ? 32.094 15.594 14.117 1 91.56 136 SER A N 1
ATOM 1115 C CA . SER A 1 136 ? 33.188 14.984 14.891 1 91.56 136 SER A CA 1
ATOM 1116 C C . SER A 1 136 ? 33.062 13.461 14.883 1 91.56 136 SER A C 1
ATOM 1118 O O . SER A 1 136 ? 34.094 12.758 14.867 1 91.56 136 SER A O 1
ATOM 1120 N N . ALA A 1 137 ? 31.906 13.008 14.898 1 91.12 137 ALA A N 1
ATOM 1121 C CA . ALA A 1 137 ? 31.688 11.57 14.891 1 91.12 137 ALA A CA 1
ATOM 1122 C C . ALA A 1 137 ? 31.578 11.039 13.461 1 91.12 137 ALA A C 1
ATOM 1124 O O . ALA A 1 137 ? 31.438 11.82 12.516 1 91.12 137 ALA A O 1
ATOM 1125 N N . GLN A 1 138 ? 31.781 9.727 13.438 1 91.31 138 GLN A N 1
ATOM 1126 C CA . GLN A 1 138 ? 31.609 9.078 12.141 1 91.31 138 GLN A CA 1
ATOM 1127 C C . GLN A 1 138 ? 30.141 8.695 11.922 1 91.31 138 GLN A C 1
ATOM 1129 O O . GLN A 1 138 ? 29.609 7.832 12.617 1 91.31 138 GLN A O 1
ATOM 1134 N N . HIS A 1 139 ? 29.531 9.375 11.062 1 94.62 139 HIS A N 1
ATOM 1135 C CA . HIS A 1 139 ? 28.141 9.078 10.711 1 94.62 139 HIS A CA 1
ATOM 1136 C C . HIS A 1 139 ? 28.062 8.141 9.508 1 94.62 139 HIS A C 1
ATOM 1138 O O . HIS A 1 139 ? 28.703 8.391 8.484 1 94.62 139 HIS A O 1
ATOM 1144 N N . GLN A 1 140 ? 27.281 7.109 9.688 1 94.81 140 GLN A N 1
ATOM 1145 C CA . GLN A 1 140 ? 27.234 6.055 8.68 1 94.81 140 GLN A CA 1
ATOM 1146 C C . GLN A 1 140 ? 26.328 6.438 7.516 1 94.81 140 GLN A C 1
ATOM 1148 O O . GLN A 1 140 ? 25.422 7.25 7.672 1 94.81 140 GLN A O 1
ATOM 1153 N N . VAL A 1 141 ? 26.641 5.812 6.371 1 96.12 141 VAL A N 1
ATOM 1154 C CA . VAL A 1 141 ? 25.859 6.027 5.152 1 96.12 141 VAL A CA 1
ATOM 1155 C C . VAL A 1 141 ? 24.484 5.391 5.301 1 96.12 141 VAL A C 1
ATOM 1157 O O . VAL A 1 141 ? 24.359 4.258 5.773 1 96.12 141 VAL A O 1
ATOM 1160 N N . ARG A 1 142 ? 23.469 6.172 5.035 1 95.81 142 ARG A N 1
ATOM 1161 C CA . ARG A 1 142 ? 22.125 5.633 4.934 1 95.81 142 ARG A CA 1
ATOM 1162 C C . ARG A 1 142 ? 21.844 5.125 3.521 1 95.81 142 ARG A C 1
ATOM 1164 O O . ARG A 1 142 ? 21.969 5.871 2.551 1 95.81 142 ARG A O 1
ATOM 1171 N N . GLU A 1 143 ? 21.438 3.904 3.439 1 94.81 143 GLU A N 1
ATOM 1172 C CA . GLU A 1 143 ? 21.125 3.309 2.143 1 94.81 143 GLU A CA 1
ATOM 1173 C C . GLU A 1 143 ? 19.938 4 1.482 1 94.81 143 GLU A C 1
ATOM 1175 O O . GLU A 1 143 ? 19.938 4.219 0.27 1 94.81 143 GLU A O 1
ATOM 1180 N N . PHE A 1 144 ? 19.047 4.285 2.17 1 96.06 144 PHE A N 1
ATOM 1181 C CA . PHE A 1 144 ? 17.766 4.805 1.697 1 96.06 144 PHE A CA 1
ATOM 1182 C C . PHE A 1 144 ? 17.125 5.695 2.754 1 96.06 144 PHE A C 1
ATOM 1184 O O . PHE A 1 144 ? 16.891 5.262 3.887 1 96.06 144 PHE A O 1
ATOM 1191 N N . CYS A 1 145 ? 16.844 6.934 2.459 1 97.75 145 CYS A N 1
ATOM 1192 C CA . CYS A 1 145 ? 16.219 7.906 3.354 1 97.75 145 CYS A CA 1
ATOM 1193 C C . CYS A 1 145 ? 15.18 8.734 2.617 1 97.75 145 CYS A C 1
ATOM 1195 O O . CYS A 1 145 ? 15.5 9.43 1.654 1 97.75 145 CYS A O 1
ATOM 1197 N N . VAL A 1 146 ? 13.922 8.727 3.107 1 97.56 146 VAL A N 1
ATOM 1198 C CA . VAL A 1 146 ? 12.828 9.359 2.375 1 97.56 146 VAL A CA 1
ATOM 1199 C C . VAL A 1 146 ? 12.289 10.547 3.166 1 97.56 146 VAL A C 1
ATOM 1201 O O . VAL A 1 146 ? 12.078 10.445 4.375 1 97.56 146 VAL A O 1
ATOM 1204 N N . GLN A 1 147 ? 12.234 11.695 2.533 1 97.88 147 GLN A N 1
ATOM 1205 C CA . GLN A 1 147 ? 11.359 12.758 3.023 1 97.88 147 GLN A CA 1
ATOM 1206 C C . GLN A 1 147 ? 9.922 12.539 2.574 1 97.88 147 GLN A C 1
ATOM 1208 O O . GLN A 1 147 ? 9.602 12.68 1.391 1 97.88 147 GLN A O 1
ATOM 1213 N N . ALA A 1 148 ? 9.086 12.234 3.477 1 96.25 148 ALA A N 1
ATOM 1214 C CA . ALA A 1 148 ? 7.734 11.789 3.146 1 96.25 148 ALA A CA 1
ATOM 1215 C C . ALA A 1 148 ? 6.711 12.891 3.42 1 96.25 148 ALA A C 1
ATOM 1217 O O . ALA A 1 148 ? 5.828 12.727 4.262 1 96.25 148 ALA A O 1
ATOM 1218 N N . GLY A 1 149 ? 6.793 14.023 2.686 1 94.62 149 GLY A N 1
ATOM 1219 C CA . GLY A 1 149 ? 5.77 15.055 2.74 1 94.62 149 GLY A CA 1
ATOM 1220 C C . GLY A 1 149 ? 5.988 16.047 3.863 1 94.62 149 GLY A C 1
ATOM 1221 O O . GLY A 1 149 ? 5.246 17.031 3.988 1 94.62 149 GLY A O 1
ATOM 1222 N N . GLU A 1 150 ? 6.879 15.828 4.672 1 95.19 150 GLU A N 1
ATOM 1223 C CA . GLU A 1 150 ? 7.18 16.797 5.715 1 95.19 150 GLU A CA 1
ATOM 1224 C C . GLU A 1 150 ? 7.82 18.047 5.133 1 95.19 150 GLU A C 1
ATOM 1226 O O . GLU A 1 150 ? 8.336 18.031 4.012 1 95.19 150 GLU A O 1
ATOM 1231 N N . THR A 1 151 ? 7.742 19.141 5.867 1 96.75 151 THR A N 1
ATOM 1232 C CA . THR A 1 151 ? 8.414 20.359 5.438 1 96.75 151 THR A CA 1
ATOM 1233 C C . THR A 1 151 ? 9.93 20.172 5.441 1 96.75 151 THR A C 1
ATOM 1235 O O . THR A 1 151 ? 10.453 19.312 6.145 1 96.75 151 THR A O 1
ATOM 1238 N N . ASP A 1 152 ? 10.594 20.969 4.625 1 97.88 152 ASP A N 1
ATOM 1239 C CA . ASP A 1 152 ? 12.047 20.906 4.613 1 97.88 152 ASP A CA 1
ATOM 1240 C C . ASP A 1 152 ? 12.625 21.156 6.004 1 97.88 152 ASP A C 1
ATOM 1242 O O . ASP A 1 152 ? 13.594 20.516 6.41 1 97.88 152 ASP A O 1
ATOM 1246 N N . LEU A 1 153 ? 12.047 22.031 6.742 1 98 153 LEU A N 1
ATOM 1247 C CA . LEU A 1 153 ? 12.539 22.344 8.078 1 98 153 LEU A CA 1
ATOM 1248 C C . LEU A 1 153 ? 12.352 21.156 9.023 1 98 153 LEU A C 1
ATOM 1250 O O . LEU A 1 153 ? 13.273 20.797 9.758 1 98 153 LEU A O 1
ATOM 1254 N N . ASP A 1 154 ? 11.156 20.562 8.992 1 97.38 154 ASP A N 1
ATOM 1255 C CA . ASP A 1 154 ? 10.898 19.422 9.852 1 97.38 154 ASP A CA 1
ATOM 1256 C C . ASP A 1 154 ? 11.836 18.266 9.516 1 97.38 154 ASP A C 1
ATOM 1258 O O . ASP A 1 154 ? 12.281 17.531 10.406 1 97.38 154 ASP A O 1
ATOM 1262 N N . PHE A 1 155 ? 12.07 18.109 8.266 1 97.5 155 PHE A N 1
ATOM 1263 C CA . PHE A 1 155 ? 12.977 17.062 7.812 1 97.5 155 PHE A CA 1
ATOM 1264 C C . PHE A 1 155 ? 14.383 17.297 8.336 1 97.5 155 PHE A C 1
ATOM 1266 O O . PHE A 1 155 ? 15.023 16.391 8.852 1 97.5 155 PHE A O 1
ATOM 1273 N N . ILE A 1 156 ? 14.844 18.484 8.219 1 97.75 156 ILE A N 1
ATOM 1274 C CA . ILE A 1 156 ? 16.172 18.859 8.703 1 97.75 156 ILE A CA 1
ATOM 1275 C C . ILE A 1 156 ? 16.25 18.641 10.211 1 97.75 156 ILE A C 1
ATOM 1277 O O . ILE A 1 156 ? 17.203 18.031 10.711 1 97.75 156 ILE A O 1
ATOM 1281 N N . HIS A 1 157 ? 15.258 19.047 10.938 1 97.44 157 HIS A N 1
ATOM 1282 C CA . HIS A 1 157 ? 15.234 18.922 12.391 1 97.44 157 HIS A CA 1
ATOM 1283 C C . HIS A 1 157 ? 15.203 17.453 12.812 1 97.44 157 HIS A C 1
ATOM 1285 O O . HIS A 1 157 ? 15.875 17.078 13.773 1 97.44 157 HIS A O 1
ATOM 1291 N N . ARG A 1 158 ? 14.438 16.688 12.148 1 96.25 158 ARG A N 1
ATOM 1292 C CA . ARG A 1 158 ? 14.328 15.273 12.5 1 96.25 158 ARG A CA 1
ATOM 1293 C C . ARG A 1 158 ? 15.664 14.562 12.328 1 96.25 158 ARG A C 1
ATOM 1295 O O . ARG A 1 158 ? 16.109 13.852 13.227 1 96.25 158 ARG A O 1
ATOM 1302 N N . LEU A 1 159 ? 16.266 14.75 11.156 1 96.06 159 LEU A N 1
ATOM 1303 C CA . LEU A 1 159 ? 17.562 14.109 10.898 1 96.06 159 LEU A CA 1
ATOM 1304 C C . LEU A 1 159 ? 18.609 14.594 11.891 1 96.06 159 LEU A C 1
ATOM 1306 O O . LEU A 1 159 ? 19.422 13.797 12.375 1 96.06 159 LEU A O 1
ATOM 1310 N N . ALA A 1 160 ? 18.609 15.898 12.18 1 95.94 160 ALA A N 1
ATOM 1311 C CA . ALA A 1 160 ? 19.547 16.453 13.141 1 95.94 160 ALA A CA 1
ATOM 1312 C C . ALA A 1 160 ? 19.359 15.836 14.523 1 95.94 160 ALA A C 1
ATOM 1314 O O . ALA A 1 160 ? 20.344 15.461 15.18 1 95.94 160 ALA A O 1
ATOM 1315 N N . ALA A 1 161 ? 18.172 15.703 14.914 1 94.69 161 ALA A N 1
ATOM 1316 C CA . ALA A 1 161 ? 17.875 15.133 16.234 1 94.69 161 ALA A CA 1
ATOM 1317 C C . ALA A 1 161 ? 18.281 13.664 16.281 1 94.69 161 ALA A C 1
ATOM 1319 O O . ALA A 1 161 ? 18.797 13.195 17.297 1 94.69 161 ALA A O 1
ATOM 1320 N N . GLU A 1 162 ? 18.031 12.977 15.242 1 92.75 162 GLU A N 1
ATOM 1321 C CA . GLU A 1 162 ? 18.328 11.547 15.203 1 92.75 162 GLU A CA 1
ATOM 1322 C C . GLU A 1 162 ? 19.828 11.289 15.328 1 92.75 162 GLU A C 1
ATOM 1324 O O . GLU A 1 162 ? 20.25 10.336 15.992 1 92.75 162 GLU A O 1
ATOM 1329 N N . GLU A 1 163 ? 20.656 12.164 14.688 1 94.12 163 GLU A N 1
ATOM 1330 C CA . GLU A 1 163 ? 22.094 11.945 14.656 1 94.12 163 GLU A CA 1
ATOM 1331 C C . GLU A 1 163 ? 22.797 12.82 15.688 1 94.12 163 GLU A C 1
ATOM 1333 O O . GLU A 1 163 ? 24.031 12.773 15.805 1 94.12 163 GLU A O 1
ATOM 1338 N N . GLY A 1 164 ? 22.047 13.633 16.375 1 94.19 164 GLY A N 1
ATOM 1339 C CA . GLY A 1 164 ? 22.594 14.406 17.484 1 94.19 164 GLY A CA 1
ATOM 1340 C C . GLY A 1 164 ? 23.234 15.711 17.031 1 94.19 164 GLY A C 1
ATOM 1341 O O . GLY A 1 164 ? 24.141 16.219 17.703 1 94.19 164 GLY A O 1
ATOM 1342 N N . PHE A 1 165 ? 22.812 16.188 15.945 1 96.19 165 PHE A N 1
ATOM 1343 C CA . PHE A 1 165 ? 23.328 17.484 15.492 1 96.19 165 PHE A CA 1
ATOM 1344 C C . PHE A 1 165 ? 22.609 18.625 16.188 1 96.19 165 PHE A C 1
ATOM 1346 O O . PHE A 1 165 ? 21.406 18.562 16.406 1 96.19 165 PHE A O 1
ATOM 1353 N N . VAL A 1 166 ? 23.375 19.641 16.547 1 96.88 166 VAL A N 1
ATOM 1354 C CA . VAL A 1 166 ? 22.844 20.875 17.125 1 96.88 166 VAL A CA 1
ATOM 1355 C C . VAL A 1 166 ? 23.312 22.078 16.297 1 96.88 166 VAL A C 1
ATOM 1357 O O . VAL A 1 166 ? 24.344 22 15.625 1 96.88 166 VAL A O 1
ATOM 1360 N N . TYR A 1 167 ? 22.469 23.141 16.281 1 97.44 167 TYR A N 1
ATOM 1361 C CA . TYR A 1 167 ? 22.906 24.281 15.5 1 97.44 167 TYR A CA 1
ATOM 1362 C C . TYR A 1 167 ? 22.547 25.594 16.203 1 97.44 167 TYR A C 1
ATOM 1364 O O . TYR A 1 167 ? 21.688 25.609 17.094 1 97.44 167 TYR A O 1
ATOM 1372 N N . ARG A 1 168 ? 23.234 26.625 15.891 1 96.75 168 ARG A N 1
ATOM 1373 C CA . ARG A 1 168 ? 23.016 28 16.297 1 96.75 168 ARG A CA 1
ATOM 1374 C C . ARG A 1 168 ? 23.359 28.969 15.164 1 96.75 168 ARG A C 1
ATOM 1376 O O . ARG A 1 168 ? 23.859 28.547 14.117 1 96.75 168 ARG A O 1
ATOM 1383 N N . PHE A 1 169 ? 23.016 30.219 15.375 1 96.75 169 PHE A N 1
ATOM 1384 C CA . PHE A 1 169 ? 23.281 31.219 14.344 1 96.75 169 PHE A CA 1
ATOM 1385 C C . PHE A 1 169 ? 24.344 32.219 14.82 1 96.75 169 PHE A C 1
ATOM 1387 O O . PHE A 1 169 ? 24.344 32.625 15.984 1 96.75 169 PHE A O 1
ATOM 1394 N N . GLU A 1 170 ? 25.266 32.438 14 1 94.75 170 GLU A N 1
ATOM 1395 C CA . GLU A 1 170 ? 26.203 33.562 14.195 1 94.75 170 GLU A CA 1
ATOM 1396 C C . GLU A 1 170 ? 25.891 34.719 13.266 1 94.75 170 GLU A C 1
ATOM 1398 O O . GLU A 1 170 ? 25.531 34.5 12.102 1 94.75 170 GLU A O 1
ATOM 1403 N N . HIS A 1 171 ? 26.031 35.906 13.797 1 94.31 171 HIS A N 1
ATOM 1404 C CA . HIS A 1 171 ? 25.578 37.094 13.047 1 94.31 171 HIS A CA 1
ATOM 1405 C C . HIS A 1 171 ? 26.719 38.094 12.844 1 94.31 171 HIS A C 1
ATOM 1407 O O . HIS A 1 171 ? 27.578 38.25 13.719 1 94.31 171 HIS A O 1
ATOM 1413 N N . CYS A 1 172 ? 26.781 38.625 11.703 1 90.12 172 CYS A N 1
ATOM 1414 C CA . CYS A 1 172 ? 27.547 39.844 11.406 1 90.12 172 CYS A CA 1
ATOM 1415 C C . CYS A 1 172 ? 26.672 40.906 10.75 1 90.12 172 CYS A C 1
ATOM 1417 O O . CYS A 1 172 ? 25.453 40.719 10.633 1 90.12 172 CYS A O 1
ATOM 1419 N N . ALA A 1 173 ? 27.203 42.031 10.422 1 90.31 173 ALA A N 1
ATOM 1420 C CA . ALA A 1 173 ? 26.422 43.156 9.914 1 90.31 173 ALA A CA 1
ATOM 1421 C C . ALA A 1 173 ? 25.812 42.844 8.555 1 90.31 173 ALA A C 1
ATOM 1423 O O . ALA A 1 173 ? 24.766 43.375 8.195 1 90.31 173 ALA A O 1
ATOM 1424 N N . ARG A 1 174 ? 26.328 41.938 7.879 1 89.75 174 ARG A N 1
ATOM 1425 C CA . ARG A 1 174 ? 25.906 41.75 6.496 1 89.75 174 ARG A CA 1
ATOM 1426 C C . ARG A 1 174 ? 25.156 40.406 6.328 1 89.75 174 ARG A C 1
ATOM 1428 O O . ARG A 1 174 ? 24.406 40.25 5.371 1 89.75 174 ARG A O 1
ATOM 1435 N N . GLN A 1 175 ? 25.453 39.531 7.23 1 93.12 175 GLN A N 1
ATOM 1436 C CA . GLN A 1 175 ? 24.891 38.188 7.031 1 93.12 175 GLN A CA 1
ATOM 1437 C C . GLN A 1 175 ? 24.844 37.406 8.344 1 93.12 175 GLN A C 1
ATOM 1439 O O . GLN A 1 175 ? 25.328 37.906 9.367 1 93.12 175 GLN A O 1
ATOM 1444 N N . HIS A 1 176 ? 24.156 36.344 8.297 1 95.31 176 HIS A N 1
ATOM 1445 C CA . HIS A 1 176 ? 24.203 35.375 9.398 1 95.31 176 HIS A CA 1
ATOM 1446 C C . HIS A 1 176 ? 24.656 34 8.914 1 95.31 176 HIS A C 1
ATOM 1448 O O . HIS A 1 176 ? 24.406 33.625 7.762 1 95.31 176 HIS A O 1
ATOM 1454 N N . THR A 1 177 ? 25.344 33.281 9.742 1 95.94 177 THR A N 1
ATOM 1455 C CA . THR A 1 177 ? 25.906 31.984 9.422 1 95.94 177 THR A CA 1
ATOM 1456 C C . THR A 1 177 ? 25.297 30.906 10.305 1 95.94 177 THR A C 1
ATOM 1458 O O . THR A 1 177 ? 25.141 31.094 11.516 1 95.94 177 THR A O 1
ATOM 1461 N N . LEU A 1 178 ? 24.844 29.859 9.617 1 97.44 178 LEU A N 1
ATOM 1462 C CA . LEU A 1 178 ? 24.328 28.703 10.328 1 97.44 178 LEU A CA 1
ATOM 1463 C C . LEU A 1 178 ? 25.453 27.766 10.727 1 97.44 178 LEU A C 1
ATOM 1465 O O . LEU A 1 178 ? 26.141 27.203 9.867 1 97.44 178 LEU A O 1
ATOM 1469 N N . ILE A 1 179 ? 25.703 27.594 12.047 1 97.12 179 ILE A N 1
ATOM 1470 C CA . ILE A 1 179 ? 26.734 26.703 12.562 1 97.12 179 ILE A CA 1
ATOM 1471 C C . ILE A 1 179 ? 26.109 25.406 13.055 1 97.12 179 ILE A C 1
ATOM 1473 O O . ILE A 1 179 ? 25.312 25.406 13.992 1 97.12 179 ILE A O 1
ATOM 1477 N N . VAL A 1 180 ? 26.469 24.297 12.438 1 97.56 180 VAL A N 1
ATOM 1478 C CA . VAL A 1 180 ? 25.922 22.984 12.758 1 97.56 180 VAL A CA 1
ATOM 1479 C C . VAL A 1 180 ? 27.047 22.047 13.219 1 97.56 180 VAL A C 1
ATOM 1481 O O . VAL A 1 180 ? 28.109 22 12.594 1 97.56 180 VAL A O 1
ATOM 1484 N N . THR A 1 181 ? 26.828 21.391 14.359 1 97.12 181 THR A N 1
ATOM 1485 C CA . THR A 1 181 ? 27.844 20.469 14.867 1 97.12 181 THR A CA 1
ATOM 1486 C C . THR A 1 181 ? 27.188 19.312 15.633 1 97.12 181 THR A C 1
ATOM 1488 O O . THR A 1 181 ? 26.016 19.406 16 1 97.12 181 THR A O 1
ATOM 1491 N N . ASP A 1 182 ? 27.922 18.203 15.773 1 95.81 182 ASP A N 1
ATOM 1492 C CA . ASP A 1 182 ? 27.438 17.078 16.578 1 95.81 182 ASP A CA 1
ATOM 1493 C C . ASP A 1 182 ? 28.141 17.062 17.938 1 95.81 182 ASP A C 1
ATOM 1495 O O . ASP A 1 182 ? 28.016 16.078 18.688 1 95.81 182 ASP A O 1
ATOM 1499 N N . ARG A 1 183 ? 28.938 18.078 18.203 1 94.31 183 ARG A N 1
ATOM 1500 C CA . ARG A 1 183 ? 29.578 18.281 19.5 1 94.31 183 ARG A CA 1
ATOM 1501 C C . ARG A 1 183 ? 29.266 19.672 20.047 1 94.31 183 ARG A C 1
ATOM 1503 O O . ARG A 1 183 ? 29.844 20.656 19.609 1 94.31 183 ARG A O 1
ATOM 1510 N N . LEU A 1 184 ? 28.5 19.641 21.031 1 93.5 184 LEU A N 1
ATOM 1511 C CA . LEU A 1 184 ? 28.031 20.891 21.594 1 93.5 184 LEU A CA 1
ATOM 1512 C C . LEU A 1 184 ? 29.203 21.75 22.094 1 93.5 184 LEU A C 1
ATOM 1514 O O . LEU A 1 184 ? 29.188 22.969 21.953 1 93.5 184 LEU A O 1
ATOM 1518 N N . LEU A 1 185 ? 30.234 21.125 22.609 1 91.06 185 LEU A N 1
ATOM 1519 C CA . LEU A 1 185 ? 31.375 21.812 23.188 1 91.06 185 LEU A CA 1
ATOM 1520 C C . LEU A 1 185 ? 32.125 22.594 22.125 1 91.06 185 LEU A C 1
ATOM 1522 O O . LEU A 1 185 ? 32.875 23.531 22.438 1 91.06 185 LEU A O 1
ATOM 1526 N N . SER A 1 186 ? 31.906 22.266 20.953 1 92.31 186 SER A N 1
ATOM 1527 C CA . SER A 1 186 ? 32.625 22.906 19.859 1 92.31 186 SER A CA 1
ATOM 1528 C C . SER A 1 186 ? 32.156 24.344 19.625 1 92.31 186 SER A C 1
ATOM 1530 O O . SER A 1 186 ? 32.812 25.125 18.969 1 92.31 186 SER A O 1
ATOM 1532 N N . PHE A 1 187 ? 31.016 24.688 20.141 1 93.06 187 PHE A N 1
ATOM 1533 C CA . PHE A 1 187 ? 30.516 26.047 19.969 1 93.06 187 PHE A CA 1
ATOM 1534 C C . PHE A 1 187 ? 31.406 27.047 20.703 1 93.06 187 PHE A C 1
ATOM 1536 O O . PHE A 1 187 ? 31.453 28.219 20.344 1 93.06 187 PHE A O 1
ATOM 1543 N N . GLY A 1 188 ? 32 26.672 21.766 1 90.69 188 GLY A N 1
ATOM 1544 C CA . GLY A 1 188 ? 33.031 27.484 22.406 1 90.69 188 GLY A CA 1
ATOM 1545 C C . GLY A 1 188 ? 32.5 28.344 23.531 1 90.69 188 GLY A C 1
ATOM 1546 O O . GLY A 1 188 ? 31.469 28.031 24.125 1 90.69 188 GLY A O 1
ATOM 1547 N N . LEU A 1 189 ? 33.312 29.406 23.844 1 92.75 189 LEU A N 1
ATOM 1548 C CA . LEU A 1 189 ? 33.062 30.266 25 1 92.75 189 LEU A CA 1
ATOM 1549 C C . LEU A 1 189 ? 32.406 31.562 24.578 1 92.75 189 LEU A C 1
ATOM 1551 O O . LEU A 1 189 ? 32.312 31.875 23.375 1 92.75 189 LEU A O 1
ATOM 1555 N N . LEU A 1 190 ? 31.969 32.281 25.516 1 89.75 190 LEU A N 1
ATOM 1556 C CA . LEU A 1 190 ? 31.234 33.531 25.328 1 89.75 190 LEU A CA 1
ATOM 1557 C C . LEU A 1 190 ? 32.031 34.5 24.5 1 89.75 190 LEU A C 1
ATOM 1559 O O . LEU A 1 190 ? 31.469 35.281 23.734 1 89.75 190 LEU A O 1
ATOM 1563 N N . SER A 1 191 ? 33.344 34.438 24.578 1 85.25 191 SER A N 1
ATOM 1564 C CA . SER A 1 191 ? 34.219 35.375 23.891 1 85.25 191 SER A CA 1
ATOM 1565 C C . SER A 1 191 ? 34.156 35.219 22.375 1 85.25 191 SER A C 1
ATOM 1567 O O . SER A 1 191 ? 34.406 36.156 21.625 1 85.25 191 SER A O 1
ATOM 1569 N N . ARG A 1 192 ? 33.719 34.094 21.969 1 79.25 192 ARG A N 1
ATOM 1570 C CA . ARG A 1 192 ? 33.594 33.812 20.547 1 79.25 192 ARG A CA 1
ATOM 1571 C C . ARG A 1 192 ? 32.438 34.625 19.922 1 79.25 192 ARG A C 1
ATOM 1573 O O . ARG A 1 192 ? 32.469 34.906 18.719 1 79.25 192 ARG A O 1
ATOM 1580 N N . GLY A 1 193 ? 31.516 34.938 20.641 1 75.94 193 GLY A N 1
ATOM 1581 C CA . GLY A 1 193 ? 30.344 35.625 20.125 1 75.94 193 GLY A CA 1
ATOM 1582 C C . GLY A 1 193 ? 30.531 37.125 20.078 1 75.94 193 GLY A C 1
ATOM 1583 O O . GLY A 1 193 ? 29.688 37.844 19.531 1 75.94 193 GLY A O 1
ATOM 1584 N N . ALA A 1 194 ? 31.594 37.625 20.562 1 71.56 194 ALA A N 1
ATOM 1585 C CA . ALA A 1 194 ? 31.828 39.062 20.641 1 71.56 194 ALA A CA 1
ATOM 1586 C C . ALA A 1 194 ? 32.188 39.625 19.266 1 71.56 194 ALA A C 1
ATOM 1588 O O . ALA A 1 194 ? 32.812 38.938 18.453 1 71.56 194 ALA A O 1
ATOM 1589 N N . LEU A 1 195 ? 31.562 40.812 18.984 1 72.5 195 LEU A N 1
ATOM 1590 C CA . LEU A 1 195 ? 31.859 41.5 17.734 1 72.5 195 LEU A CA 1
ATOM 1591 C C . LEU A 1 195 ? 33.312 42 17.719 1 72.5 195 LEU A C 1
ATOM 1593 O O . LEU A 1 195 ? 33.812 42.5 18.719 1 72.5 195 LEU A O 1
ATOM 1597 N N . LYS A 1 196 ? 34.312 41.406 16.672 1 59.44 196 LYS A N 1
ATOM 1598 C CA . LYS A 1 196 ? 35.719 41.844 16.547 1 59.44 196 LYS A CA 1
ATOM 1599 C C . LYS A 1 196 ? 35.812 43.344 16.281 1 59.44 196 LYS A C 1
ATOM 1601 O O . LYS A 1 196 ? 35.125 43.844 15.367 1 59.44 196 LYS A O 1
ATOM 1606 N N . ALA A 1 197 ? 36 44.188 17.328 1 51.75 197 ALA A N 1
ATOM 1607 C CA . ALA A 1 197 ? 36.281 45.594 17.047 1 51.75 197 ALA A CA 1
ATOM 1608 C C . ALA A 1 197 ? 37.375 45.719 15.977 1 51.75 197 ALA A C 1
ATOM 1610 O O . ALA A 1 197 ? 38.312 44.969 15.938 1 51.75 197 ALA A O 1
ATOM 1611 N N . GLU A 1 198 ? 36.938 46.156 14.734 1 44.62 198 GLU A N 1
ATOM 1612 C CA . GLU A 1 198 ? 38.031 46.5 13.82 1 44.62 198 GLU A CA 1
ATOM 1613 C C . GLU A 1 198 ? 39.281 46.906 14.578 1 44.62 198 GLU A C 1
ATOM 1615 O O . GLU A 1 198 ? 40.406 46.688 14.102 1 44.62 198 GLU A O 1
ATOM 1620 N N . ASP A 1 199 ? 39.312 48.062 15.359 1 37.03 199 ASP A N 1
ATOM 1621 C CA . ASP A 1 199 ? 40.469 48.594 16.078 1 37.03 199 ASP A CA 1
ATOM 1622 C C . ASP A 1 199 ? 40.719 47.844 17.359 1 37.03 199 ASP A C 1
ATOM 1624 O O . ASP A 1 199 ? 39.781 47.5 18.094 1 37.03 199 ASP A O 1
ATOM 1628 N N . ASP A 1 200 ? 41.719 47.031 17.406 1 38.78 200 ASP A N 1
ATOM 1629 C CA . ASP A 1 200 ? 42.281 46.094 18.375 1 38.78 200 ASP A CA 1
ATOM 1630 C C . ASP A 1 200 ? 42 46.562 19.797 1 38.78 200 ASP A C 1
ATOM 1632 O O . ASP A 1 200 ? 42.594 46 20.75 1 38.78 200 ASP A O 1
ATOM 1636 N N . GLU A 1 201 ? 41.812 47.969 20 1 35.03 201 GLU A N 1
ATOM 1637 C CA . GLU A 1 201 ? 42.156 48.406 21.344 1 35.03 201 GLU A CA 1
ATOM 1638 C C . GLU A 1 201 ? 41.219 47.781 22.375 1 35.03 201 GLU A C 1
ATOM 1640 O O . GLU A 1 201 ? 40.188 47.188 22.016 1 35.03 201 GLU A O 1
ATOM 1645 N N . A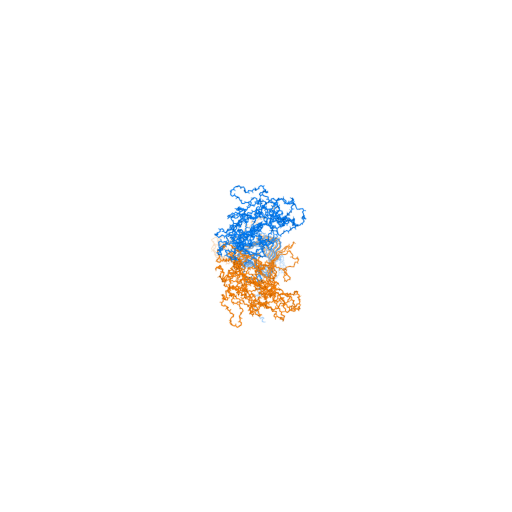LA A 1 202 ? 40.969 48.719 23.609 1 38.69 202 ALA A N 1
ATOM 1646 C CA . ALA A 1 202 ? 40.781 48.75 25.062 1 38.69 202 ALA A CA 1
ATOM 1647 C C . ALA A 1 202 ? 39.375 48.312 25.438 1 38.69 202 ALA A C 1
ATOM 1649 O O . ALA A 1 202 ? 38.562 49.094 25.938 1 38.69 202 ALA A O 1
ATOM 1650 N N . LEU A 1 203 ? 38.594 47.875 24.516 1 38.59 203 LEU A N 1
ATOM 1651 C CA . LEU A 1 203 ? 37.312 47.844 25.188 1 38.59 203 LEU A CA 1
ATOM 1652 C C . LEU A 1 203 ? 37.375 47 26.469 1 38.59 203 LEU A C 1
ATOM 1654 O O . LEU A 1 203 ? 36.344 46.656 27.062 1 38.59 203 LEU A O 1
ATOM 1658 N N . TRP A 1 204 ? 38.375 46.062 26.422 1 38.31 204 TRP A N 1
ATOM 1659 C CA . TRP A 1 204 ? 37.938 45.125 27.453 1 38.31 204 TRP A CA 1
ATOM 1660 C C . TRP A 1 204 ? 37.562 45.875 28.734 1 38.31 204 TRP A C 1
ATOM 1662 O O . TRP A 1 204 ? 36.406 45.812 29.156 1 38.31 204 TRP A O 1
ATOM 1672 N N . LEU A 1 205 ? 38.531 45.656 29.688 1 38.56 205 LEU A N 1
ATOM 1673 C CA . LEU A 1 205 ? 38.531 45.406 31.125 1 38.56 205 LEU A CA 1
ATOM 1674 C C . LEU A 1 205 ? 38.438 46.719 31.906 1 38.56 205 LEU A C 1
ATOM 1676 O O . LEU A 1 205 ? 39.344 47.531 31.906 1 38.56 205 LEU A O 1
ATOM 1680 N N . ASP A 1 206 ? 37.469 47.344 31.797 1 40.66 206 ASP A N 1
ATOM 1681 C CA . ASP A 1 206 ? 37.562 48.125 33.031 1 40.66 206 ASP A CA 1
ATOM 1682 C C . ASP A 1 206 ? 38.156 47.281 34.156 1 40.66 206 ASP A C 1
ATOM 1684 O O . ASP A 1 206 ? 38.094 46.062 34.125 1 40.66 206 ASP A O 1
ATOM 1688 N N . GLU A 1 207 ? 39 47.781 34.938 1 42.69 207 GLU A N 1
ATOM 1689 C CA . GLU A 1 207 ? 39.688 47.188 36.094 1 42.69 207 GLU A CA 1
ATOM 1690 C C . GLU A 1 207 ? 38.844 46.062 36.688 1 42.69 207 GLU A C 1
ATOM 1692 O O . GLU A 1 207 ? 39.406 45.062 37.156 1 42.69 207 GLU A O 1
ATOM 1697 N N . ASP A 1 208 ? 37.531 46.188 36.938 1 47.22 208 ASP A N 1
ATOM 1698 C CA . ASP A 1 208 ? 36.688 45.281 37.719 1 47.22 208 ASP A CA 1
ATOM 1699 C C . ASP A 1 208 ? 36 44.25 36.812 1 47.22 208 ASP A C 1
ATOM 1701 O O . ASP A 1 208 ? 34.969 43.688 37.188 1 47.22 208 ASP A O 1
ATOM 1705 N N . ASP A 1 209 ? 36.375 44 35.625 1 57.56 209 ASP A N 1
ATOM 1706 C CA . ASP A 1 209 ? 35.781 43.125 34.625 1 57.56 209 ASP A CA 1
ATOM 1707 C C . ASP A 1 209 ? 36.156 41.656 34.875 1 57.56 209 ASP A C 1
ATOM 1709 O O . ASP A 1 209 ? 37.344 41.375 35.062 1 57.56 209 ASP A O 1
ATOM 1713 N N . VAL A 1 210 ? 35.219 40.781 35.281 1 68.94 210 VAL A N 1
ATOM 1714 C CA . VAL A 1 210 ? 35.438 39.375 35.656 1 68.94 210 VAL A CA 1
ATOM 1715 C C . VAL A 1 210 ? 36 38.594 34.5 1 68.94 210 VAL A C 1
ATOM 1717 O O . VAL A 1 210 ? 36.438 37.438 34.688 1 68.94 210 VAL A O 1
ATOM 1720 N N . GLY A 1 211 ? 36.344 39.094 33.406 1 77.56 211 GLY A N 1
ATOM 1721 C CA . GLY A 1 211 ? 36.906 38.344 32.281 1 77.56 211 GLY A CA 1
ATOM 1722 C C . GLY A 1 211 ? 35.906 38.125 31.156 1 77.56 211 GLY A C 1
ATOM 1723 O O . GLY A 1 211 ? 34.688 38.156 31.375 1 77.56 211 GLY A O 1
ATOM 1724 N N . PRO A 1 212 ? 36.344 37.938 29.969 1 83.75 212 PRO A N 1
ATOM 1725 C CA . PRO A 1 212 ? 35.469 37.812 28.797 1 83.75 212 PRO A CA 1
ATOM 1726 C C . PRO A 1 212 ? 34.594 36.531 28.828 1 83.75 212 PRO A C 1
ATOM 1728 O O . PRO A 1 212 ? 33.531 36.5 28.219 1 83.75 212 PRO A O 1
ATOM 1731 N N . ASP A 1 213 ? 35.031 35.562 29.547 1 91.94 213 ASP A N 1
ATOM 1732 C CA . ASP A 1 213 ? 34.281 34.312 29.578 1 91.94 213 ASP A CA 1
ATOM 1733 C C . ASP A 1 213 ? 33.625 34.062 30.938 1 91.94 213 ASP A C 1
ATOM 1735 O O . ASP A 1 213 ? 33.281 32.938 31.266 1 91.94 213 ASP A O 1
ATOM 1739 N N . LYS A 1 214 ? 33.531 35.094 31.719 1 92.94 214 LYS A N 1
ATOM 1740 C CA . LYS A 1 214 ? 32.906 35.031 33.031 1 92.94 214 LYS A CA 1
ATOM 1741 C C . LYS A 1 214 ? 31.672 35.938 33.094 1 92.94 214 LYS A C 1
ATOM 1743 O O . LYS A 1 214 ? 31.656 37 32.5 1 92.94 214 LYS A O 1
ATOM 1748 N N . VAL A 1 215 ? 30.734 35.469 33.75 1 93.25 215 VAL A N 1
ATOM 1749 C CA . VAL A 1 215 ? 29.516 36.219 33.969 1 93.25 215 VAL A CA 1
ATOM 1750 C C . VAL A 1 215 ? 29.25 36.375 35.469 1 93.25 215 VAL A C 1
ATOM 1752 O O . VAL A 1 215 ? 29.297 35.375 36.219 1 93.25 215 VAL A O 1
ATOM 1755 N N . LEU A 1 216 ? 29 37.531 35.844 1 91.69 216 LEU A N 1
ATOM 1756 C CA . LEU A 1 216 ? 28.844 37.844 37.25 1 91.69 216 LEU A CA 1
ATOM 1757 C C . LEU A 1 216 ? 27.391 37.656 37.688 1 91.69 216 LEU A C 1
ATOM 1759 O O . LEU A 1 216 ? 26.469 38.031 36.969 1 91.69 216 LEU A O 1
ATOM 1763 N N . TYR A 1 217 ? 27.25 37 38.875 1 93.19 217 TYR A N 1
ATOM 1764 C CA . TYR A 1 217 ? 25.953 36.938 39.562 1 93.19 217 TYR A CA 1
ATOM 1765 C C . TYR A 1 217 ? 25.906 37.906 40.719 1 93.19 217 TYR A C 1
ATOM 1767 O O . TYR A 1 217 ? 26.797 37.938 41.562 1 93.19 217 TYR A O 1
ATOM 1775 N N . HIS A 1 218 ? 24.938 38.75 40.625 1 88.81 218 HIS A N 1
ATOM 1776 C CA . HIS A 1 218 ? 24.703 39.688 41.719 1 88.81 218 HIS A CA 1
ATOM 1777 C C . HIS A 1 218 ? 23.203 39.906 41.938 1 88.81 218 HIS A C 1
ATOM 1779 O O . HIS A 1 218 ? 22.531 40.531 41.125 1 88.81 218 HIS A O 1
ATOM 1785 N N . ALA A 1 219 ? 22.625 39.312 43.062 1 81.62 219 ALA A N 1
ATOM 1786 C CA . ALA A 1 219 ? 21.188 39.312 43.344 1 81.62 219 ALA A CA 1
ATOM 1787 C C . ALA A 1 219 ? 20.672 40.719 43.562 1 81.62 219 ALA A C 1
ATOM 1789 O O . ALA A 1 219 ? 19.469 41 43.438 1 81.62 219 ALA A O 1
ATOM 1790 N N . SER A 1 220 ? 21.375 41.719 44.062 1 64.94 220 SER A N 1
ATOM 1791 C CA . SER A 1 220 ? 20.859 42.969 44.594 1 64.94 220 SER A CA 1
ATOM 1792 C C . SER A 1 220 ? 20.203 43.812 43.531 1 64.94 220 SER A C 1
ATOM 1794 O O . SER A 1 220 ? 20.781 44 42.438 1 64.94 220 SER A O 1
ATOM 1796 N N . SER A 1 221 ? 18.859 43.688 43.438 1 58.91 221 SER A N 1
ATOM 1797 C CA . SER A 1 221 ? 17.984 44.438 42.531 1 58.91 221 SER A CA 1
ATOM 1798 C C . SER A 1 221 ? 18.297 45.906 42.531 1 58.91 221 SER A C 1
ATOM 1800 O O . SER A 1 221 ? 17.781 46.656 41.688 1 58.91 221 SER A O 1
ATOM 1802 N N . GLY A 1 222 ? 18.797 46.5 43.719 1 48.84 222 GLY A N 1
ATOM 1803 C CA . GLY A 1 222 ? 18.766 47.938 44 1 48.84 222 GLY A CA 1
ATOM 1804 C C . GLY A 1 222 ? 19.906 48.688 43.344 1 48.84 222 GLY A C 1
ATOM 1805 O O . GLY A 1 222 ? 20.922 48.094 42.969 1 48.84 222 GLY A O 1
ATOM 1806 N N . GLY A 1 223 ? 19.703 49.938 42.625 1 50.34 223 GLY A N 1
ATOM 1807 C CA . GLY A 1 223 ? 20.328 51.125 42.062 1 50.34 223 GLY A CA 1
ATOM 1808 C C . GLY A 1 223 ? 20.922 50.875 40.688 1 50.34 223 GLY A C 1
ATOM 1809 O O . GLY A 1 223 ? 20.953 49.75 40.188 1 50.34 223 GLY A O 1
ATOM 1810 N N . ASP A 1 224 ? 21.031 51.844 39.875 1 53.31 224 ASP A N 1
ATOM 1811 C CA . ASP A 1 224 ? 21.703 52 38.594 1 53.31 224 ASP A CA 1
ATOM 1812 C C . ASP A 1 224 ? 23.047 51.281 38.594 1 53.31 224 ASP A C 1
ATOM 1814 O O . ASP A 1 224 ? 24.078 51.906 38.938 1 53.31 224 ASP A O 1
ATOM 1818 N N . GLN A 1 225 ? 23.031 50 38.875 1 56.88 225 GLN A N 1
ATOM 1819 C CA . GLN A 1 225 ? 24.328 49.312 39 1 56.88 225 GLN A CA 1
ATOM 1820 C C . GLN A 1 225 ? 25.062 49.281 37.656 1 56.88 225 GLN A C 1
ATOM 1822 O O . GLN A 1 225 ? 24.453 49.062 36.625 1 56.88 225 GLN A O 1
ATOM 1827 N N . ALA A 1 226 ? 26.281 49.656 37.594 1 61.66 226 ALA A N 1
ATOM 1828 C CA . ALA A 1 226 ? 27.219 50 36.5 1 61.66 226 ALA A CA 1
ATOM 1829 C C . ALA A 1 226 ? 27.656 48.75 35.75 1 61.66 226 ALA A C 1
ATOM 1831 O O . ALA A 1 226 ? 28.094 48.844 34.594 1 61.66 226 ALA A O 1
ATOM 1832 N N . ARG A 1 227 ? 27.328 47.438 36.312 1 73.38 227 ARG A N 1
ATOM 1833 C CA . ARG A 1 227 ? 27.906 46.312 35.625 1 73.38 227 ARG A CA 1
ATOM 1834 C C . ARG A 1 227 ? 26.828 45.312 35.188 1 73.38 227 ARG A C 1
ATOM 1836 O O . ARG A 1 227 ? 25.859 45.094 35.938 1 73.38 227 ARG A O 1
ATOM 1843 N N . ALA A 1 228 ? 26.969 44.781 34 1 84.56 228 ALA A N 1
ATOM 1844 C CA . ALA A 1 228 ? 26.094 43.719 33.5 1 84.56 228 ALA A CA 1
ATOM 1845 C C . ALA A 1 228 ? 26.234 42.469 34.344 1 84.56 228 ALA A C 1
ATOM 1847 O O . ALA A 1 228 ? 27.344 42.062 34.719 1 84.56 228 ALA A O 1
ATOM 1848 N N . CYS A 1 229 ? 25.203 41.906 34.844 1 88.25 229 CYS A N 1
ATOM 1849 C CA . CYS A 1 229 ? 25.25 40.719 35.688 1 88.25 229 CYS A CA 1
ATOM 1850 C C . CYS A 1 229 ? 23.938 39.938 35.594 1 88.25 229 CYS A C 1
ATOM 1852 O O . CYS A 1 229 ? 22.984 40.406 34.969 1 88.25 229 CYS A O 1
ATOM 1854 N N . LEU A 1 230 ? 23.969 38.75 36.156 1 92.94 230 LEU A N 1
ATOM 1855 C CA . LEU A 1 230 ? 22.75 37.969 36.375 1 92.94 230 LEU A CA 1
ATOM 1856 C C . LEU A 1 230 ? 22.172 38.281 37.75 1 92.94 230 LEU A C 1
ATOM 1858 O O . LEU A 1 230 ? 22.891 38.344 38.75 1 92.94 230 LEU A O 1
ATOM 1862 N N . ARG A 1 231 ? 20.922 38.469 37.719 1 92.81 231 ARG A N 1
ATOM 1863 C CA . ARG A 1 231 ? 20.281 38.906 38.969 1 92.81 231 ARG A CA 1
ATOM 1864 C C . ARG A 1 231 ? 19.469 37.781 39.594 1 92.81 231 ARG A C 1
ATOM 1866 O O . ARG A 1 231 ? 19.266 37.75 40.812 1 92.81 231 ARG A O 1
ATOM 1873 N N . ARG A 1 232 ? 18.969 37 38.812 1 94.81 232 ARG A N 1
ATOM 1874 C CA . ARG A 1 232 ? 18.188 35.844 39.281 1 94.81 232 ARG A CA 1
ATOM 1875 C C . ARG A 1 232 ? 18.719 34.562 38.719 1 94.81 232 ARG A C 1
ATOM 1877 O O . ARG A 1 232 ? 19.109 34.5 37.531 1 94.81 232 ARG A O 1
ATOM 1884 N N . LEU A 1 233 ? 18.781 33.531 39.562 1 95.69 233 LEU A N 1
ATOM 1885 C CA . LEU A 1 233 ? 19.172 32.188 39.156 1 95.69 233 LEU A CA 1
ATOM 1886 C C . LEU A 1 233 ? 18.359 31.141 39.906 1 95.69 233 LEU A C 1
ATOM 1888 O O . LEU A 1 233 ? 18.328 31.141 41.125 1 95.69 233 LEU A O 1
ATOM 1892 N N . ARG A 1 234 ? 17.625 30.422 39.219 1 96.31 234 ARG A N 1
ATOM 1893 C CA . ARG A 1 234 ? 16.891 29.297 39.75 1 96.31 234 ARG A CA 1
ATOM 1894 C C . ARG A 1 234 ? 17.422 27.969 39.219 1 96.31 234 ARG A C 1
ATOM 1896 O O . ARG A 1 234 ? 17.281 27.688 38.031 1 96.31 234 ARG A O 1
ATOM 1903 N N . TYR A 1 235 ? 18.109 27.219 40.062 1 96 235 TYR A N 1
ATOM 1904 C CA . TYR A 1 235 ? 18.641 25.906 39.688 1 96 235 TYR A CA 1
ATOM 1905 C C . TYR A 1 235 ? 17.594 24.812 39.938 1 96 235 TYR A C 1
ATOM 1907 O O . TYR A 1 235 ? 16.969 24.781 41 1 96 235 TYR A O 1
ATOM 1915 N N . CYS A 1 236 ? 17.359 24 38.969 1 95.31 236 CYS A N 1
ATOM 1916 C CA . CYS A 1 236 ? 16.344 22.953 39.031 1 95.31 236 CYS A CA 1
ATOM 1917 C C . CYS A 1 236 ? 16.906 21.609 38.594 1 95.31 236 CYS A C 1
ATOM 1919 O O . CYS A 1 236 ? 17.672 21.547 37.625 1 95.31 236 CYS A O 1
ATOM 1921 N N . GLU A 1 237 ? 16.656 20.547 39.25 1 94.56 237 GLU A N 1
ATOM 1922 C CA . GLU A 1 237 ? 16.922 19.172 38.875 1 94.56 237 GLU A CA 1
ATOM 1923 C C . GLU A 1 237 ? 15.625 18.359 38.781 1 94.56 237 GLU A C 1
ATOM 1925 O O . GLU A 1 237 ? 14.711 18.547 39.594 1 94.56 237 GLU A O 1
ATOM 1930 N N . GLN A 1 238 ? 15.523 17.578 37.812 1 93.38 238 GLN A N 1
ATOM 1931 C CA . GLN A 1 238 ? 14.344 16.75 37.594 1 93.38 238 GLN A CA 1
ATOM 1932 C C . GLN A 1 238 ? 14.711 15.289 37.375 1 93.38 238 GLN A C 1
ATOM 1934 O O . GLN A 1 238 ? 15.766 14.984 36.812 1 93.38 238 GLN A O 1
ATOM 1939 N N . VAL A 1 239 ? 13.82 14.398 37.844 1 95.12 239 VAL A N 1
ATOM 1940 C CA . VAL A 1 239 ? 13.977 12.977 37.594 1 95.12 239 VAL A CA 1
ATOM 1941 C C . VAL A 1 239 ? 13.648 12.672 36.125 1 95.12 239 VAL A C 1
ATOM 1943 O O . VAL A 1 239 ? 12.625 13.125 35.625 1 95.12 239 VAL A O 1
ATOM 1946 N N . ARG A 1 240 ? 14.602 11.992 35.5 1 94.88 240 ARG A N 1
ATOM 1947 C CA . ARG A 1 240 ? 14.43 11.633 34.094 1 94.88 240 ARG A CA 1
ATOM 1948 C C . ARG A 1 240 ? 14.867 10.188 33.844 1 94.88 240 ARG A C 1
ATOM 1950 O O . ARG A 1 240 ? 15.477 9.562 34.719 1 94.88 240 ARG A O 1
ATOM 1957 N N . THR A 1 241 ? 14.531 9.672 32.656 1 94.5 241 THR A N 1
ATOM 1958 C CA . THR A 1 241 ? 14.953 8.336 32.25 1 94.5 241 THR A CA 1
ATOM 1959 C C . THR A 1 241 ? 16.453 8.156 32.438 1 94.5 241 THR A C 1
ATOM 1961 O O . THR A 1 241 ? 17.234 9.062 32.125 1 94.5 241 THR A O 1
ATOM 1964 N N . ALA A 1 242 ? 16.844 6.977 32.938 1 95.19 242 ALA A N 1
ATOM 1965 C CA . ALA A 1 242 ? 18.25 6.762 33.25 1 95.19 242 ALA A CA 1
ATOM 1966 C C . ALA A 1 242 ? 18.875 5.742 32.312 1 95.19 242 ALA A C 1
ATOM 1968 O O . ALA A 1 242 ? 20.094 5.637 32.219 1 95.19 242 ALA A O 1
ATOM 1969 N N . ARG A 1 243 ? 17.953 5.051 31.625 1 95.81 243 ARG A N 1
ATOM 1970 C CA . ARG A 1 243 ? 18.438 4.016 30.719 1 95.81 243 ARG A CA 1
ATOM 1971 C C . ARG A 1 243 ? 17.609 3.963 29.438 1 95.81 243 ARG A C 1
ATOM 1973 O O . ARG A 1 243 ? 16.375 4.082 29.5 1 95.81 243 ARG A O 1
ATOM 1980 N N . GLN A 1 244 ? 18.312 3.791 28.312 1 96.19 244 GLN A N 1
ATOM 1981 C CA . GLN A 1 244 ? 17.672 3.623 27.016 1 96.19 244 GLN A CA 1
ATOM 1982 C C . GLN A 1 244 ? 18.109 2.314 26.359 1 96.19 244 GLN A C 1
ATOM 1984 O O . GLN A 1 244 ? 19.297 2.012 26.266 1 96.19 244 GLN A O 1
ATOM 1989 N N . VAL A 1 245 ? 17.031 1.461 26.016 1 97.06 245 VAL A N 1
ATOM 1990 C CA . VAL A 1 245 ? 17.281 0.219 25.281 1 97.06 245 VAL A CA 1
ATOM 1991 C C . VAL A 1 245 ? 16.5 0.23 23.969 1 97.06 245 VAL A C 1
ATOM 1993 O O . VAL A 1 245 ? 15.344 0.656 23.922 1 97.06 245 VAL A O 1
ATOM 1996 N N . GLN A 1 246 ? 17.219 -0.121 22.984 1 96 246 GLN A N 1
ATOM 1997 C CA . GLN A 1 246 ? 16.562 -0.187 21.688 1 96 246 GLN A CA 1
ATOM 1998 C C . GLN A 1 246 ? 16.891 -1.489 20.953 1 96 246 GLN A C 1
ATOM 2000 O O . GLN A 1 246 ? 17.969 -2.059 21.156 1 96 246 GLN A O 1
ATOM 2005 N N . ARG A 1 247 ? 15.883 -1.968 20.203 1 96.12 247 ARG A N 1
ATOM 2006 C CA . ARG A 1 247 ? 16.047 -3.131 19.328 1 96.12 247 ARG A CA 1
ATOM 2007 C C . ARG A 1 247 ? 15.586 -2.83 17.906 1 96.12 247 ARG A C 1
ATOM 2009 O O . ARG A 1 247 ? 14.867 -1.858 17.688 1 96.12 247 ARG A O 1
ATOM 2016 N N . ASP A 1 248 ? 16.141 -3.613 17 1 94.81 248 ASP A N 1
ATOM 2017 C CA . ASP A 1 248 ? 15.68 -3.568 15.617 1 94.81 248 ASP A CA 1
ATOM 2018 C C . ASP A 1 248 ? 15.836 -4.93 14.938 1 94.81 248 ASP A C 1
ATOM 2020 O O . ASP A 1 248 ? 16.281 -5.895 15.57 1 94.81 248 ASP A O 1
ATOM 2024 N N . TYR A 1 249 ? 15.227 -4.988 13.703 1 93.31 249 TYR A N 1
ATOM 2025 C CA . TYR A 1 249 ? 15.227 -6.223 12.922 1 93.31 249 TYR A CA 1
ATOM 2026 C C . TYR A 1 249 ? 15.945 -6.039 11.602 1 93.31 249 TYR A C 1
ATOM 2028 O O . TYR A 1 249 ? 15.812 -5 10.945 1 93.31 249 TYR A O 1
ATOM 2036 N N . THR A 1 250 ? 16.828 -7.012 11.359 1 91.44 250 THR A N 1
ATOM 2037 C CA . THR A 1 250 ? 17.453 -7.07 10.039 1 91.44 250 THR A CA 1
ATOM 2038 C C . THR A 1 250 ? 17.266 -8.445 9.406 1 91.44 250 THR A C 1
ATOM 2040 O O . THR A 1 250 ? 17.422 -9.469 10.078 1 91.44 250 THR A O 1
ATOM 2043 N N . PHE A 1 251 ? 16.891 -8.547 8.109 1 91 251 PHE A N 1
ATOM 2044 C CA . PHE A 1 251 ? 16.547 -9.805 7.469 1 91 251 PHE A CA 1
ATOM 2045 C C . PHE A 1 251 ? 17.781 -10.633 7.168 1 91 251 PHE A C 1
ATOM 2047 O O . PHE A 1 251 ? 17.703 -11.852 7.012 1 91 251 PHE A O 1
ATOM 2054 N N . THR A 1 252 ? 18.953 -9.992 7.047 1 91.44 252 THR A N 1
ATOM 2055 C CA . THR A 1 252 ? 20.188 -10.711 6.75 1 91.44 252 THR A CA 1
ATOM 2056 C C . THR A 1 252 ? 20.641 -11.531 7.953 1 91.44 252 THR A C 1
ATOM 2058 O O . THR A 1 252 ? 21.344 -12.523 7.797 1 91.44 252 THR A O 1
ATOM 2061 N N . ASN A 1 253 ? 20.281 -11.039 9.164 1 92.5 253 ASN A N 1
ATOM 2062 C CA . ASN A 1 253 ? 20.547 -11.75 10.414 1 92.5 253 ASN A CA 1
ATOM 2063 C C . ASN A 1 253 ? 19.344 -11.703 11.352 1 92.5 253 ASN A C 1
ATOM 2065 O O . ASN A 1 253 ? 19.391 -11.07 12.406 1 92.5 253 ASN A O 1
ATOM 2069 N N . PRO A 1 254 ? 18.359 -12.516 11.07 1 91.19 254 PRO A N 1
ATOM 2070 C CA . PRO A 1 254 ? 17.078 -12.391 11.766 1 91.19 254 PRO A CA 1
ATOM 2071 C C . PRO A 1 254 ? 17.172 -12.758 13.25 1 91.19 254 PRO A C 1
ATOM 2073 O O . PRO A 1 254 ? 16.375 -12.273 14.062 1 91.19 254 PRO A O 1
ATOM 2076 N N . ALA A 1 255 ? 18.125 -13.57 13.664 1 91.81 255 ALA A N 1
ATOM 2077 C CA . ALA A 1 255 ? 18.25 -13.992 15.055 1 91.81 255 ALA A CA 1
ATOM 2078 C C . ALA A 1 255 ? 18.891 -12.898 15.906 1 91.81 255 ALA A C 1
ATOM 2080 O O . ALA A 1 255 ? 18.656 -12.836 17.109 1 91.81 255 ALA A O 1
ATOM 2081 N N . TYR A 1 256 ? 19.703 -12.125 15.281 1 92.25 256 TYR A N 1
ATOM 2082 C CA . TYR A 1 256 ? 20.344 -11.031 16 1 92.25 256 TYR A CA 1
ATOM 2083 C C . TYR A 1 256 ? 19.391 -9.859 16.188 1 92.25 256 TYR A C 1
ATOM 2085 O O . TYR A 1 256 ? 18.891 -9.297 15.203 1 92.25 256 TYR A O 1
ATOM 2093 N N . ARG A 1 257 ? 19.094 -9.445 17.359 1 92.69 257 ARG A N 1
ATOM 2094 C CA . ARG A 1 257 ? 18.047 -8.484 17.672 1 92.69 257 ARG A CA 1
ATOM 2095 C C . ARG A 1 257 ? 18.594 -7.062 17.719 1 92.69 257 ARG A C 1
ATOM 2097 O O . ARG A 1 257 ? 17.844 -6.117 18 1 92.69 257 ARG A O 1
ATOM 2104 N N . GLN A 1 258 ? 19.844 -6.824 17.469 1 92.62 258 GLN A N 1
ATOM 2105 C CA . GLN A 1 258 ? 20.469 -5.504 17.438 1 92.62 258 GLN A CA 1
ATOM 2106 C C . GLN A 1 258 ? 20.109 -4.703 18.688 1 92.62 258 GLN A C 1
ATOM 2108 O O . GLN A 1 258 ? 19.672 -3.553 18.594 1 92.62 258 GLN A O 1
ATOM 2113 N N . GLU A 1 259 ? 20.203 -5.395 19.781 1 95.75 259 GLU A N 1
ATOM 2114 C CA . GLU A 1 259 ? 19.875 -4.727 21.031 1 95.75 259 GLU A CA 1
ATOM 2115 C C . GLU A 1 259 ? 21.031 -3.857 21.516 1 95.75 259 GLU A C 1
ATOM 2117 O O . GLU A 1 259 ? 22.172 -4.324 21.609 1 95.75 259 GLU A O 1
ATOM 2122 N N . HIS A 1 260 ? 20.812 -2.594 21.812 1 96.19 260 HIS A N 1
ATOM 2123 C CA . HIS A 1 260 ? 21.797 -1.661 22.344 1 96.19 260 HIS A CA 1
ATOM 2124 C C . HIS A 1 260 ? 21.266 -0.957 23.594 1 96.19 260 HIS A C 1
ATOM 2126 O O . HIS A 1 260 ? 20.078 -0.633 23.672 1 96.19 260 HIS A O 1
ATOM 2132 N N . LYS A 1 261 ? 22.188 -0.716 24.5 1 95.88 261 LYS A N 1
ATOM 2133 C CA . LYS A 1 261 ? 21.844 -0.1 25.781 1 95.88 261 LYS A CA 1
ATOM 2134 C C . LYS A 1 261 ? 22.75 1.081 26.078 1 95.88 261 LYS A C 1
ATOM 2136 O O . LYS A 1 261 ? 23.953 1.027 25.812 1 95.88 261 LYS A O 1
ATOM 2141 N N . ALA A 1 262 ? 22.141 2.135 26.453 1 95.75 262 ALA A N 1
ATOM 2142 C CA . ALA A 1 262 ? 22.844 3.305 26.953 1 95.75 262 ALA A CA 1
ATOM 2143 C C . ALA A 1 262 ? 22.406 3.645 28.375 1 95.75 262 ALA A C 1
ATOM 2145 O O . ALA A 1 262 ? 21.203 3.572 28.688 1 95.75 262 ALA A O 1
ATOM 2146 N N . GLN A 1 263 ? 23.375 3.971 29.203 1 93.81 263 GLN A N 1
ATOM 2147 C CA . GLN A 1 263 ? 23.094 4.328 30.594 1 93.81 263 GLN A CA 1
ATOM 2148 C C . GLN A 1 263 ? 23.781 5.641 30.969 1 93.81 263 GLN A C 1
ATOM 2150 O O . GLN A 1 263 ? 24.922 5.898 30.547 1 93.81 263 GLN A O 1
ATOM 2155 N N . THR A 1 264 ? 23.047 6.418 31.703 1 89.31 264 THR A N 1
ATOM 2156 C CA . THR A 1 264 ? 23.609 7.691 32.156 1 89.31 264 THR A CA 1
ATOM 2157 C C . THR A 1 264 ? 24.703 7.469 33.188 1 89.31 264 THR A C 1
ATOM 2159 O O . THR A 1 264 ? 24.625 6.516 33.969 1 89.31 264 THR A O 1
ATOM 2162 N N . SER A 1 265 ? 25.719 8.312 33.094 1 83.25 265 SER A N 1
ATOM 2163 C CA . SER A 1 265 ? 26.812 8.227 34.062 1 83.25 265 SER A CA 1
ATOM 2164 C C . SER A 1 265 ? 26.812 9.438 35 1 83.25 265 SER A C 1
ATOM 2166 O O . SER A 1 265 ? 26.422 10.539 34.625 1 83.25 265 SER A O 1
ATOM 2168 N N . GLY A 1 266 ? 27.156 9.266 36.188 1 79.44 266 GLY A N 1
ATOM 2169 C CA . GLY A 1 266 ? 27.359 10.352 37.125 1 79.44 266 GLY A CA 1
ATOM 2170 C C . GLY A 1 266 ? 26.078 10.836 37.781 1 79.44 266 GLY A C 1
ATOM 2171 O O . GLY A 1 266 ? 26.047 11.938 38.344 1 79.44 266 GLY A O 1
ATOM 2172 N N . VAL A 1 267 ? 25 10.18 37.594 1 83.69 267 VAL A N 1
ATOM 2173 C CA . VAL A 1 267 ? 23.734 10.578 38.188 1 83.69 267 VAL A CA 1
ATOM 2174 C C . VAL A 1 267 ? 23.594 9.914 39.562 1 83.69 267 VAL A C 1
ATOM 2176 O O . VAL A 1 267 ? 23.594 8.68 39.656 1 83.69 267 VAL A O 1
ATOM 2179 N N . THR A 1 268 ? 23.547 10.75 40.625 1 85.69 268 THR A N 1
ATOM 2180 C CA . THR A 1 268 ? 23.5 10.203 41.969 1 85.69 268 THR A CA 1
ATOM 2181 C C . THR A 1 268 ? 22.188 10.586 42.656 1 85.69 268 THR A C 1
ATOM 2183 O O . THR A 1 268 ? 21.891 10.094 43.75 1 85.69 268 THR A O 1
ATOM 2186 N N . HIS A 1 269 ? 21.484 11.359 42.031 1 91.31 269 HIS A N 1
ATOM 2187 C CA . HIS A 1 269 ? 20.328 11.922 42.75 1 91.31 269 HIS A CA 1
ATOM 2188 C C . HIS A 1 269 ? 19.047 11.211 42.344 1 91.31 269 HIS A C 1
ATOM 2190 O O . HIS A 1 269 ? 17.953 11.672 42.688 1 91.31 269 HIS A O 1
ATOM 2196 N N . GLN A 1 270 ? 19 10.117 41.562 1 93.12 270 GLN A N 1
ATOM 2197 C CA . GLN A 1 270 ? 17.828 9.352 41.188 1 93.12 270 GLN A CA 1
ATOM 2198 C C . GLN A 1 270 ? 18.156 7.875 41 1 93.12 270 GLN A C 1
ATOM 2200 O O . GLN A 1 270 ? 19.344 7.504 40.938 1 93.12 270 GLN A O 1
ATOM 2205 N N . SER A 1 271 ? 17.062 7.121 40.906 1 92.19 271 SER A N 1
ATOM 2206 C CA . SER A 1 271 ? 17.234 5.707 40.594 1 92.19 271 SER A CA 1
ATOM 2207 C C . SER A 1 271 ? 17.703 5.516 39.156 1 92.19 271 SER A C 1
ATOM 2209 O O . SER A 1 271 ? 17.328 6.289 38.281 1 92.19 271 SER A O 1
ATOM 2211 N N . LEU A 1 272 ? 18.5 4.566 39 1 91.88 272 LEU A N 1
ATOM 2212 C CA . LEU A 1 272 ? 19 4.242 37.688 1 91.88 272 LEU A CA 1
ATOM 2213 C C . LEU A 1 272 ? 18.125 3.203 37 1 91.88 272 LEU A C 1
ATOM 2215 O O . LEU A 1 272 ? 18.391 2.797 35.875 1 91.88 272 LEU A O 1
ATOM 2219 N N . ASP A 1 273 ? 16.922 2.828 37.5 1 91.12 273 ASP A N 1
ATOM 2220 C CA . ASP A 1 273 ? 16.062 1.748 37 1 91.12 273 ASP A CA 1
ATOM 2221 C C . ASP A 1 273 ? 15.055 2.266 36 1 91.12 273 ASP A C 1
ATOM 2223 O O . ASP A 1 273 ? 14.344 1.48 35.344 1 91.12 273 ASP A O 1
ATOM 2227 N N . TYR A 1 274 ? 14.984 3.531 35.844 1 95.19 274 TYR A N 1
ATOM 2228 C CA . TYR A 1 274 ? 14.008 4.086 34.906 1 95.19 274 TYR A CA 1
ATOM 2229 C C . TYR A 1 274 ? 14.461 3.893 33.469 1 95.19 274 TYR A C 1
ATOM 2231 O O . TYR A 1 274 ? 15.172 4.734 32.906 1 95.19 274 TYR A O 1
ATOM 2239 N N . GLU A 1 275 ? 13.844 2.818 32.812 1 95.06 275 GLU A N 1
ATOM 2240 C CA . GLU A 1 275 ? 14.266 2.416 31.469 1 95.06 275 GLU A CA 1
ATOM 2241 C C . GLU A 1 275 ? 13.188 2.729 30.438 1 95.06 275 GLU A C 1
ATOM 2243 O O . GLU A 1 275 ? 12 2.504 30.688 1 95.06 275 GLU A O 1
ATOM 2248 N N . ARG A 1 276 ? 13.625 3.225 29.359 1 95.19 276 ARG A N 1
ATOM 2249 C CA . ARG A 1 276 ? 12.789 3.318 28.172 1 95.19 276 ARG A CA 1
ATOM 2250 C C . ARG A 1 276 ? 13.234 2.322 27.109 1 95.19 276 ARG A C 1
ATOM 2252 O O . ARG A 1 276 ? 14.422 2.242 26.781 1 95.19 276 ARG A O 1
ATOM 2259 N N . PHE A 1 277 ? 12.242 1.483 26.719 1 95.69 277 PHE A N 1
ATOM 2260 C CA . PHE A 1 277 ? 12.484 0.523 25.641 1 95.69 277 PHE A CA 1
ATOM 2261 C C . PHE A 1 277 ? 11.727 0.912 24.375 1 95.69 277 PHE A C 1
ATOM 2263 O O . PHE A 1 277 ? 10.5 1.023 24.391 1 95.69 277 PHE A O 1
ATOM 2270 N N . ASP A 1 278 ? 12.523 1.118 23.344 1 92.88 278 ASP A N 1
ATOM 2271 C CA . ASP A 1 278 ? 11.898 1.521 22.078 1 92.88 278 ASP A CA 1
ATOM 2272 C C . ASP A 1 278 ? 12.148 0.489 20.984 1 92.88 278 ASP A C 1
ATOM 2274 O O . ASP A 1 278 ? 13.219 -0.113 20.922 1 92.88 278 ASP A O 1
ATOM 2278 N N . TYR A 1 279 ? 11.18 0.288 20.234 1 93.06 279 TYR A N 1
ATOM 2279 C CA . TYR A 1 279 ? 11.211 -0.506 19 1 93.06 279 TYR A CA 1
ATOM 2280 C C . TYR A 1 279 ? 10.328 0.113 17.922 1 93.06 279 TYR A C 1
ATOM 2282 O O . TYR A 1 279 ? 9.156 0.411 18.172 1 93.06 279 TYR A O 1
ATOM 2290 N N . PRO A 1 280 ? 10.734 0.258 16.625 1 91.19 280 PRO A N 1
ATOM 2291 C CA . PRO A 1 280 ? 12.086 -0.048 16.156 1 91.19 280 PRO A CA 1
ATOM 2292 C C . PRO A 1 280 ? 13.078 1.067 16.453 1 91.19 280 PRO A C 1
ATOM 2294 O O . PRO A 1 280 ? 12.688 2.225 16.625 1 91.19 280 PRO A O 1
ATOM 2297 N N . GLY A 1 281 ? 14.328 0.696 16.531 1 91.69 281 GLY A N 1
ATOM 2298 C CA . GLY A 1 281 ? 15.375 1.685 16.719 1 91.69 281 GLY A CA 1
ATOM 2299 C C . GLY A 1 281 ? 15.766 2.395 15.438 1 91.69 281 GLY A C 1
ATOM 2300 O O . GLY A 1 281 ? 16.422 3.441 15.469 1 91.69 281 GLY A O 1
ATOM 2301 N N . ARG A 1 282 ? 15.383 1.787 14.289 1 87.62 282 ARG A N 1
ATOM 2302 C CA . ARG A 1 282 ? 15.578 2.35 12.953 1 87.62 282 ARG A CA 1
ATOM 2303 C C . ARG A 1 282 ? 17.047 2.324 12.562 1 87.62 282 ARG A C 1
ATOM 2305 O O . ARG A 1 282 ? 17.578 3.316 12.055 1 87.62 282 ARG A O 1
ATOM 2312 N N . TYR A 1 283 ? 17.781 1.348 12.953 1 91.69 283 TYR A N 1
ATOM 2313 C CA . TYR A 1 283 ? 19.141 1.041 12.547 1 91.69 283 TYR A CA 1
ATOM 2314 C C . TYR A 1 283 ? 19.297 -0.434 12.195 1 91.69 283 TYR A C 1
ATOM 2316 O O . TYR A 1 283 ? 18.484 -1.264 12.609 1 91.69 283 TYR A O 1
ATOM 2324 N N . LYS A 1 284 ? 20.328 -0.703 11.383 1 90.81 284 LYS A N 1
ATOM 2325 C CA . LYS A 1 284 ? 20.484 -2.082 10.922 1 90.81 284 LYS A CA 1
ATOM 2326 C C . LYS A 1 284 ? 21.875 -2.623 11.273 1 90.81 284 LYS A C 1
ATOM 2328 O O . LYS A 1 284 ? 22.172 -3.795 11.031 1 90.81 284 LYS A O 1
ATOM 2333 N N . ARG A 1 285 ? 22.719 -1.743 11.914 1 92.19 285 ARG A N 1
ATOM 2334 C CA . ARG A 1 285 ? 24.078 -2.141 12.305 1 92.19 285 ARG A CA 1
ATOM 2335 C C . ARG A 1 285 ? 24.438 -1.586 13.68 1 92.19 285 ARG A C 1
ATOM 2337 O O . ARG A 1 285 ? 23.938 -0.532 14.078 1 92.19 285 ARG A O 1
ATOM 2344 N N . ASP A 1 286 ? 25.359 -2.219 14.258 1 93.19 286 ASP A N 1
ATOM 2345 C CA . ASP A 1 286 ? 25.812 -1.816 15.586 1 93.19 286 ASP A CA 1
ATOM 2346 C C . ASP A 1 286 ? 26.453 -0.428 15.555 1 93.19 286 ASP A C 1
ATOM 2348 O O . ASP A 1 286 ? 26.281 0.363 16.484 1 93.19 286 ASP A O 1
ATOM 2352 N N . ALA A 1 287 ? 27.141 -0.194 14.523 1 92.31 287 ALA A N 1
ATOM 2353 C CA . ALA A 1 287 ? 27.875 1.062 14.398 1 92.31 287 ALA A CA 1
ATOM 2354 C C . ALA A 1 287 ? 26.938 2.258 14.445 1 92.31 287 ALA A C 1
ATOM 2356 O O . ALA A 1 287 ? 27.344 3.359 14.836 1 92.31 287 ALA A O 1
ATOM 2357 N N . VAL A 1 288 ? 25.75 2.055 14.039 1 93.44 288 VAL A N 1
ATOM 2358 C CA . VAL A 1 288 ? 24.75 3.115 14.062 1 93.44 288 VAL A CA 1
ATOM 2359 C C . VAL A 1 288 ? 23.922 3.018 15.336 1 93.44 288 VAL A C 1
ATOM 2361 O O . VAL A 1 288 ? 23.578 4.035 15.945 1 93.44 288 VAL A O 1
ATOM 2364 N N . GLY A 1 289 ? 23.578 1.834 15.758 1 94.25 289 GLY A N 1
ATOM 2365 C CA . GLY A 1 289 ? 22.672 1.603 16.875 1 94.25 289 GLY A CA 1
ATOM 2366 C C . GLY A 1 289 ? 23.203 2.152 18.188 1 94.25 289 GLY A C 1
ATOM 2367 O O . GLY A 1 289 ? 22.453 2.73 18.969 1 94.25 289 GLY A O 1
ATOM 2368 N N . LYS A 1 290 ? 24.438 1.976 18.422 1 94.44 290 LYS A N 1
ATOM 2369 C CA . LYS A 1 290 ? 25.031 2.404 19.688 1 94.44 290 LYS A CA 1
ATOM 2370 C C . LYS A 1 290 ? 24.953 3.922 19.844 1 94.44 290 LYS A C 1
ATOM 2372 O O . LYS A 1 290 ? 24.391 4.422 20.812 1 94.44 290 LYS A O 1
ATOM 2377 N N . PRO A 1 291 ? 25.469 4.617 18.844 1 94.06 291 PRO A N 1
ATOM 2378 C CA . PRO A 1 291 ? 25.375 6.066 19 1 94.06 291 PRO A CA 1
ATOM 2379 C C . PRO A 1 291 ? 23.922 6.559 19 1 94.06 291 PRO A C 1
ATOM 2381 O O . PRO A 1 291 ? 23.609 7.535 19.688 1 94.06 291 PRO A O 1
ATOM 2384 N N . PHE A 1 292 ? 23.031 5.996 18.281 1 93.75 292 PHE A N 1
ATOM 2385 C CA . PHE A 1 292 ? 21.625 6.367 18.266 1 93.75 292 PHE A CA 1
ATOM 2386 C C . PHE A 1 292 ? 21.031 6.246 19.672 1 93.75 292 PHE A C 1
ATOM 2388 O O . PHE A 1 292 ? 20.297 7.129 20.109 1 93.75 292 PHE A O 1
ATOM 2395 N N . THR A 1 293 ? 21.344 5.18 20.297 1 94.94 293 THR A N 1
ATOM 2396 C CA . THR A 1 293 ? 20.797 4.914 21.625 1 94.94 293 THR A CA 1
ATOM 2397 C C . THR A 1 293 ? 21.328 5.918 22.641 1 94.94 293 THR A C 1
ATOM 2399 O O . THR A 1 293 ? 20.594 6.395 23.516 1 94.94 293 THR A O 1
ATOM 2402 N N . GLU A 1 294 ? 22.562 6.195 22.516 1 94.19 294 GLU A N 1
ATOM 2403 C CA . GLU A 1 294 ? 23.172 7.188 23.406 1 94.19 294 GLU A CA 1
ATOM 2404 C C . GLU A 1 294 ? 22.562 8.57 23.188 1 94.19 294 GLU A C 1
ATOM 2406 O O . GLU A 1 294 ? 22.281 9.281 24.156 1 94.19 294 GLU A O 1
ATOM 2411 N N . THR A 1 295 ? 22.469 8.93 21.922 1 93.81 295 THR A N 1
ATOM 2412 C CA . THR A 1 295 ? 21.875 10.219 21.578 1 93.81 295 THR A CA 1
ATOM 2413 C C . THR A 1 295 ? 20.453 10.32 22.109 1 93.81 295 THR A C 1
ATOM 2415 O O . THR A 1 295 ? 20.047 11.367 22.609 1 93.81 295 THR A O 1
ATOM 2418 N N . ARG A 1 296 ? 19.719 9.297 22 1 94.12 296 ARG A N 1
ATOM 2419 C CA . ARG A 1 296 ? 18.328 9.281 22.484 1 94.12 296 ARG A CA 1
ATOM 2420 C C . ARG A 1 296 ? 18.281 9.484 23.984 1 94.12 296 ARG A C 1
ATOM 2422 O O . ARG A 1 296 ? 17.422 10.227 24.484 1 94.12 296 ARG A O 1
ATOM 2429 N N . LEU A 1 297 ? 19.109 8.797 24.719 1 94.94 297 LEU A N 1
ATOM 2430 C CA . LEU A 1 297 ? 19.125 8.969 26.156 1 94.94 297 LEU A CA 1
ATOM 2431 C C . LEU A 1 297 ? 19.469 10.406 26.531 1 94.94 297 LEU A C 1
ATOM 2433 O O . LEU A 1 297 ? 18.859 10.984 27.438 1 94.94 297 LEU A O 1
ATOM 2437 N N . THR A 1 298 ? 20.484 10.953 25.797 1 94.38 298 THR A N 1
ATOM 2438 C CA . THR A 1 298 ? 20.875 12.336 26.062 1 94.38 298 THR A CA 1
ATOM 2439 C C . THR A 1 298 ? 19.703 13.281 25.828 1 94.38 298 THR A C 1
ATOM 2441 O O . THR A 1 298 ? 19.5 14.234 26.578 1 94.38 298 THR A O 1
ATOM 2444 N N . ALA A 1 299 ? 18.969 13.031 24.844 1 94.5 299 ALA A N 1
ATOM 2445 C CA . ALA A 1 299 ? 17.812 13.867 24.531 1 94.5 299 ALA A CA 1
ATOM 2446 C C . ALA A 1 299 ? 16.75 13.742 25.609 1 94.5 299 ALA A C 1
ATOM 2448 O O . ALA A 1 299 ? 16.094 14.727 25.953 1 94.5 299 ALA A O 1
ATOM 2449 N N . LEU A 1 300 ? 16.594 12.555 26.062 1 93.12 300 LEU A N 1
ATOM 2450 C CA . LEU A 1 300 ? 15.578 12.305 27.094 1 93.12 300 LEU A CA 1
ATOM 2451 C C . LEU A 1 300 ? 15.945 12.984 28.406 1 93.12 300 LEU A C 1
ATOM 2453 O O . LEU A 1 300 ? 15.078 13.273 29.219 1 93.12 300 LEU A O 1
ATOM 2457 N N . ARG A 1 301 ? 17.219 13.328 28.609 1 93.44 301 ARG A N 1
ATOM 2458 C CA . ARG A 1 301 ? 17.688 13.891 29.875 1 93.44 301 ARG A CA 1
ATOM 2459 C C . ARG A 1 301 ? 18.141 15.336 29.703 1 93.44 301 ARG A C 1
ATOM 2461 O O . ARG A 1 301 ? 18.844 15.883 30.562 1 93.44 301 ARG A O 1
ATOM 2468 N N . HIS A 1 302 ? 17.781 15.906 28.547 1 93 302 HIS A N 1
ATOM 2469 C CA . HIS A 1 302 ? 18.344 17.219 28.219 1 93 302 HIS A CA 1
ATOM 2470 C C . HIS A 1 302 ? 17.844 18.281 29.188 1 93 302 HIS A C 1
ATOM 2472 O O . HIS A 1 302 ? 18.422 19.359 29.297 1 93 302 HIS A O 1
ATOM 2478 N N . ASP A 1 303 ? 16.797 18.016 29.969 1 92.56 303 ASP A N 1
ATOM 2479 C CA . ASP A 1 303 ? 16.266 18.969 30.922 1 92.56 303 ASP A CA 1
ATOM 2480 C C . ASP A 1 303 ? 16.406 18.453 32.344 1 92.56 303 ASP A C 1
ATOM 2482 O O . ASP A 1 303 ? 15.719 18.922 33.25 1 92.56 303 ASP A O 1
ATOM 2486 N N . ALA A 1 304 ? 17.234 17.438 32.531 1 93.38 304 ALA A N 1
ATOM 2487 C CA . ALA A 1 304 ? 17.406 16.844 33.875 1 93.38 304 ALA A CA 1
ATOM 2488 C C . ALA A 1 304 ? 18 17.859 34.844 1 93.38 304 ALA A C 1
ATOM 2490 O O . ALA A 1 304 ? 17.578 17.922 36 1 93.38 304 ALA A O 1
ATOM 2491 N N . CYS A 1 305 ? 18.969 18.641 34.438 1 93.5 305 CYS A N 1
ATOM 2492 C CA . CYS A 1 305 ? 19.594 19.703 35.219 1 93.5 305 CYS A CA 1
ATOM 2493 C C . CYS A 1 305 ? 19.578 21.031 34.469 1 93.5 305 CYS A C 1
ATOM 2495 O O . CYS A 1 305 ? 20.266 21.172 33.469 1 93.5 305 CYS A O 1
ATOM 2497 N N . LEU A 1 306 ? 18.828 21.953 35 1 95.31 306 LEU A N 1
ATOM 2498 C CA . LEU A 1 306 ? 18.672 23.25 34.344 1 95.31 306 LEU A CA 1
ATOM 2499 C C . LEU A 1 306 ? 18.844 24.391 35.312 1 95.31 306 LEU A C 1
ATOM 2501 O O . LEU A 1 306 ? 18.594 24.234 36.5 1 95.31 306 LEU A O 1
ATOM 2505 N N . ALA A 1 307 ? 19.328 25.484 34.812 1 97.06 307 ALA A N 1
ATOM 2506 C CA . ALA A 1 307 ? 19.328 26.75 35.531 1 97.06 307 ALA A CA 1
ATOM 2507 C C . ALA A 1 307 ? 18.594 27.828 34.75 1 97.06 307 ALA A C 1
ATOM 2509 O O . ALA A 1 307 ? 18.906 28.062 33.562 1 97.06 307 ALA A O 1
ATOM 2510 N N . GLU A 1 308 ? 17.594 28.375 35.312 1 97.31 308 GLU A N 1
ATOM 2511 C CA . GLU A 1 308 ? 16.906 29.531 34.75 1 97.31 308 GLU A CA 1
ATOM 2512 C C . GLU A 1 308 ? 17.5 30.828 35.281 1 97.31 308 GLU A C 1
ATOM 2514 O O . GLU A 1 308 ? 17.578 31.031 36.5 1 97.31 308 GLU A O 1
ATOM 2519 N N . VAL A 1 309 ? 17.906 31.703 34.438 1 96.81 309 VAL A N 1
ATOM 2520 C CA . VAL A 1 309 ? 18.578 32.906 34.875 1 96.81 309 VAL A CA 1
ATOM 2521 C C . VAL A 1 309 ? 17.938 34.125 34.219 1 96.81 309 VAL A C 1
ATOM 2523 O O . VAL A 1 309 ? 17.312 34.031 33.156 1 96.81 309 VAL A O 1
ATOM 2526 N N . GLN A 1 310 ? 18.016 35.219 34.875 1 96.25 310 GLN A N 1
ATOM 2527 C CA . GLN A 1 310 ? 17.578 36.531 34.375 1 96.25 310 GLN A CA 1
ATOM 2528 C C . GLN A 1 310 ? 18.625 37.594 34.688 1 96.25 310 GLN A C 1
ATOM 2530 O O . GLN A 1 310 ? 19.219 37.625 35.75 1 96.25 310 GLN A O 1
ATOM 2535 N N . GLY A 1 311 ? 18.891 38.375 33.719 1 93.56 311 GLY A N 1
ATOM 2536 C CA . GLY A 1 311 ? 19.859 39.438 33.875 1 93.56 311 GLY A CA 1
ATOM 2537 C C . GLY A 1 311 ? 19.875 40.406 32.719 1 93.56 311 GLY A C 1
ATOM 2538 O O . GLY A 1 311 ? 18.859 40.594 32.031 1 93.56 311 GLY A O 1
ATOM 2539 N N . ASP A 1 312 ? 21.047 41.156 32.594 1 90.44 312 ASP A N 1
ATOM 2540 C CA . ASP A 1 312 ? 21.125 42.156 31.547 1 90.44 312 ASP A CA 1
ATOM 2541 C C . ASP A 1 312 ? 22.469 42.094 30.812 1 90.44 312 ASP A C 1
ATOM 2543 O O . ASP A 1 312 ? 22.938 43.094 30.266 1 90.44 312 ASP A O 1
ATOM 2547 N N . ASP A 1 313 ? 23.109 40.906 30.922 1 89.62 313 ASP A N 1
ATOM 2548 C CA . ASP A 1 313 ? 24.344 40.719 30.156 1 89.62 313 ASP A CA 1
ATOM 2549 C C . ASP A 1 313 ? 24.031 40.406 28.688 1 89.62 313 ASP A C 1
ATOM 2551 O O . ASP A 1 313 ? 23.641 39.312 28.344 1 89.62 313 ASP A O 1
ATOM 2555 N N . VAL A 1 314 ? 24.359 41.312 27.797 1 88.94 314 VAL A N 1
ATOM 2556 C CA . VAL A 1 314 ? 24.016 41.219 26.391 1 88.94 314 VAL A CA 1
ATOM 2557 C C . VAL A 1 314 ? 24.922 40.219 25.688 1 88.94 314 VAL A C 1
ATOM 2559 O O . VAL A 1 314 ? 24.641 39.781 24.578 1 88.94 314 VAL A O 1
ATOM 2562 N N . ARG A 1 315 ? 26.078 39.844 26.297 1 89.88 315 ARG A N 1
ATOM 2563 C CA . ARG A 1 315 ? 27.062 38.938 25.688 1 89.88 315 ARG A CA 1
ATOM 2564 C C . ARG A 1 315 ? 26.516 37.531 25.578 1 89.88 315 ARG A C 1
ATOM 2566 O O . ARG A 1 315 ? 27.031 36.719 24.797 1 89.88 315 ARG A O 1
ATOM 2573 N N . LEU A 1 316 ? 25.484 37.188 26.344 1 92.88 316 LEU A N 1
ATOM 2574 C CA . LEU A 1 316 ? 24.938 35.844 26.328 1 92.88 316 LEU A CA 1
ATOM 2575 C C . LEU A 1 316 ? 24.359 35.5 24.969 1 92.88 316 LEU A C 1
ATOM 2577 O O . LEU A 1 316 ? 23.641 36.281 24.359 1 92.88 316 LEU A O 1
ATOM 2581 N N . GLN A 1 317 ? 24.781 34.406 24.484 1 94.44 317 GLN A N 1
ATOM 2582 C CA . GLN A 1 317 ? 24.312 33.844 23.219 1 94.44 317 GLN A CA 1
ATOM 2583 C C . GLN A 1 317 ? 24.078 32.344 23.328 1 94.44 317 GLN A C 1
ATOM 2585 O O . GLN A 1 317 ? 24.812 31.641 24.031 1 94.44 317 GLN A O 1
ATOM 2590 N N . THR A 1 318 ? 23.156 31.938 22.578 1 95.5 318 THR A N 1
ATOM 2591 C CA . THR A 1 318 ? 22.797 30.516 22.625 1 95.5 318 THR A CA 1
ATOM 2592 C C . THR A 1 318 ? 23.969 29.672 22.125 1 95.5 318 THR A C 1
ATOM 2594 O O . THR A 1 318 ? 24.625 30 21.141 1 95.5 318 THR A O 1
ATOM 2597 N N . GLY A 1 319 ? 24.203 28.547 22.797 1 95.06 319 GLY A N 1
ATOM 2598 C CA . GLY A 1 319 ? 25.25 27.609 22.406 1 95.06 319 GLY A CA 1
ATOM 2599 C C . GLY A 1 319 ? 26.578 27.891 23.078 1 95.06 319 GLY A C 1
ATOM 2600 O O . GLY A 1 319 ? 27.422 27 23.203 1 95.06 319 GLY A O 1
ATOM 2601 N N . LEU A 1 320 ? 26.844 29.078 23.469 1 95.31 320 LEU A N 1
ATOM 2602 C CA . LEU A 1 320 ? 28.125 29.469 24.062 1 95.31 320 LEU A CA 1
ATOM 2603 C C . LEU A 1 320 ? 28.094 29.25 25.578 1 95.31 320 LEU A C 1
ATOM 2605 O O . LEU A 1 320 ? 27.031 29.25 26.188 1 95.31 320 LEU A O 1
ATOM 2609 N N . SER A 1 321 ? 29.281 28.984 26.094 1 95.62 321 SER A N 1
ATOM 2610 C CA . SER A 1 321 ? 29.391 28.703 27.516 1 95.62 321 SER A CA 1
ATOM 2611 C C . SER A 1 321 ? 30.172 29.781 28.25 1 95.62 321 SER A C 1
ATOM 2613 O O . SER A 1 321 ? 30.859 30.594 27.609 1 95.62 321 SER A O 1
ATOM 2615 N N . PHE A 1 322 ? 29.984 29.828 29.547 1 95.38 322 PHE A N 1
ATOM 2616 C CA . PHE A 1 322 ? 30.656 30.781 30.406 1 95.38 322 PHE A CA 1
ATOM 2617 C C . PHE A 1 322 ? 30.812 30.219 31.812 1 95.38 322 PHE A C 1
ATOM 2619 O O . PHE A 1 322 ? 30.203 29.203 32.156 1 95.38 322 PHE A O 1
ATOM 2626 N N . THR A 1 323 ? 31.688 30.906 32.531 1 95.38 323 THR A N 1
ATOM 2627 C CA . THR A 1 323 ? 31.844 30.547 33.938 1 95.38 323 THR A CA 1
ATOM 2628 C C . THR A 1 323 ? 31.109 31.531 34.844 1 95.38 323 THR A C 1
ATOM 2630 O O . THR A 1 323 ? 31.312 32.75 34.719 1 95.38 323 THR A O 1
ATOM 2633 N N . LEU A 1 324 ? 30.266 31.016 35.594 1 95.88 324 LEU A N 1
ATOM 2634 C CA . LEU A 1 324 ? 29.547 31.859 36.531 1 95.88 324 LEU A CA 1
ATOM 2635 C C . LEU A 1 324 ? 30.391 32.156 37.75 1 95.88 324 LEU A C 1
ATOM 2637 O O . LEU A 1 324 ? 31.078 31.297 38.281 1 95.88 324 LEU A O 1
ATOM 2641 N N . VAL A 1 325 ? 30.359 33.438 38.156 1 94.38 325 VAL A N 1
ATOM 2642 C CA . VAL A 1 325 ? 31.109 33.875 39.312 1 94.38 325 VAL A CA 1
ATOM 2643 C C . VAL A 1 325 ? 30.219 34.719 40.219 1 94.38 325 VAL A C 1
ATOM 2645 O O . VAL A 1 325 ? 29.375 35.469 39.75 1 94.38 325 VAL A O 1
ATOM 2648 N N . GLY A 1 326 ? 30.422 34.531 41.531 1 92.75 326 GLY A N 1
ATOM 2649 C CA . GLY A 1 326 ? 29.797 35.438 42.469 1 92.75 326 GLY A CA 1
ATOM 2650 C C . GLY A 1 326 ? 28.531 34.875 43.094 1 92.75 326 GLY A C 1
ATOM 2651 O O . GLY A 1 326 ? 27.922 35.531 43.938 1 92.75 326 GLY A O 1
ATOM 2652 N N . HIS A 1 327 ? 28.125 33.812 42.719 1 94 327 HIS A N 1
ATOM 2653 C CA . HIS A 1 327 ? 26.953 33.219 43.375 1 94 327 HIS A CA 1
ATOM 2654 C C . HIS A 1 327 ? 27.266 32.781 44.812 1 94 327 HIS A C 1
ATOM 2656 O O . HIS A 1 327 ? 28.344 32.25 45.062 1 94 327 HIS A O 1
ATOM 2662 N N . PRO A 1 328 ? 26.297 32.969 45.688 1 93.75 328 PRO A N 1
ATOM 2663 C CA . PRO A 1 328 ? 26.547 32.594 47.094 1 93.75 328 PRO A CA 1
ATOM 2664 C C . PRO A 1 328 ? 26.797 31.094 47.281 1 93.75 328 PRO A C 1
ATOM 2666 O O . PRO A 1 328 ? 27.562 30.703 48.156 1 93.75 328 PRO A O 1
ATOM 2669 N N . ARG A 1 329 ? 26.141 30.406 46.531 1 94.69 329 ARG A N 1
ATOM 2670 C CA . ARG A 1 329 ? 26.375 28.969 46.562 1 94.69 329 ARG A CA 1
ATOM 2671 C C . ARG A 1 329 ? 27.578 28.594 45.688 1 94.69 329 ARG A C 1
ATOM 2673 O O . ARG A 1 329 ? 27.484 28.625 44.438 1 94.69 329 ARG A O 1
ATOM 2680 N N . GLU A 1 330 ? 28.594 28.078 46.219 1 93.69 330 GLU A N 1
ATOM 2681 C CA . GLU A 1 330 ? 29.875 27.875 45.531 1 93.69 330 GLU A CA 1
ATOM 2682 C C . GLU A 1 330 ? 29.781 26.828 44.438 1 93.69 330 GLU A C 1
ATOM 2684 O O . GLU A 1 330 ? 30.453 26.922 43.406 1 93.69 330 GLU A O 1
ATOM 2689 N N . ASP A 1 331 ? 28.953 25.859 44.562 1 92.31 331 ASP A N 1
ATOM 2690 C CA . ASP A 1 331 ? 28.859 24.766 43.594 1 92.31 331 ASP A CA 1
ATOM 2691 C C . ASP A 1 331 ? 28.156 25.203 42.312 1 92.31 331 ASP A C 1
ATOM 2693 O O . ASP A 1 331 ? 28.156 24.5 41.312 1 92.31 331 ASP A O 1
ATOM 2697 N N . LEU A 1 332 ? 27.547 26.344 42.344 1 94.94 332 LEU A N 1
ATOM 2698 C CA . LEU A 1 332 ? 26.891 26.859 41.156 1 94.94 332 LEU A CA 1
ATOM 2699 C C . LEU A 1 332 ? 27.828 27.75 40.344 1 94.94 332 LEU A C 1
ATOM 2701 O O . LEU A 1 332 ? 27.531 28.109 39.219 1 94.94 332 LEU A O 1
ATOM 2705 N N . ASN A 1 333 ? 28.922 28.125 40.938 1 94.88 333 ASN A N 1
ATOM 2706 C CA . ASN A 1 333 ? 29.938 28.891 40.219 1 94.88 333 ASN A CA 1
ATOM 2707 C C . ASN A 1 333 ? 30.781 28 39.312 1 94.88 333 ASN A C 1
ATOM 2709 O O . ASN A 1 333 ? 32 27.891 39.531 1 94.88 333 ASN A O 1
ATOM 2713 N N . VAL A 1 334 ? 30.188 27.391 38.375 1 93.81 334 VAL A N 1
ATOM 2714 C CA . VAL A 1 334 ? 30.797 26.453 37.438 1 93.81 334 VAL A CA 1
ATOM 2715 C C . VAL A 1 334 ? 30.547 26.922 36 1 93.81 334 VAL A C 1
ATOM 2717 O O . VAL A 1 334 ? 30.047 28.016 35.781 1 93.81 334 VAL A O 1
ATOM 2720 N N . HIS A 1 335 ? 30.953 26.047 35.094 1 94.25 335 HIS A N 1
ATOM 2721 C CA . HIS A 1 335 ? 30.75 26.297 33.688 1 94.25 335 HIS A CA 1
ATOM 2722 C C . HIS A 1 335 ? 29.312 26 33.25 1 94.25 335 HIS A C 1
ATOM 2724 O O . HIS A 1 335 ? 28.797 24.906 33.531 1 94.25 335 HIS A O 1
ATOM 2730 N N . TRP A 1 336 ? 28.672 27.016 32.656 1 96.5 336 TRP A N 1
ATOM 2731 C CA . TRP A 1 336 ? 27.297 26.875 32.156 1 96.5 336 TRP A CA 1
ATOM 2732 C C . TRP A 1 336 ? 27.219 27.156 30.672 1 96.5 336 TRP A C 1
ATOM 2734 O O . TRP A 1 336 ? 28.062 27.875 30.125 1 96.5 336 TRP A O 1
ATOM 2744 N N . ARG A 1 337 ? 26.266 26.531 30.016 1 96.31 337 ARG A N 1
ATOM 2745 C CA . ARG A 1 337 ? 26.016 26.766 28.609 1 96.31 337 ARG A CA 1
ATOM 2746 C C . ARG A 1 337 ? 24.578 27.219 28.375 1 96.31 337 ARG A C 1
ATOM 2748 O O . ARG A 1 337 ? 23.656 26.672 28.969 1 96.31 337 ARG A O 1
ATOM 2755 N N . VAL A 1 338 ? 24.422 28.172 27.453 1 97.12 338 VAL A N 1
ATOM 2756 C CA . VAL A 1 338 ? 23.109 28.75 27.188 1 97.12 338 VAL A CA 1
ATOM 2757 C C . VAL A 1 338 ? 22.375 27.906 26.141 1 97.12 338 VAL A C 1
ATOM 2759 O O . VAL A 1 338 ? 22.859 27.719 25.031 1 97.12 338 VAL A O 1
ATOM 2762 N N . ILE A 1 339 ? 21.156 27.438 26.453 1 96.69 339 ILE A N 1
ATOM 2763 C CA . ILE A 1 339 ? 20.359 26.641 25.531 1 96.69 339 ILE A CA 1
ATOM 2764 C C . ILE A 1 339 ? 19.281 27.5 24.906 1 96.69 339 ILE A C 1
ATOM 2766 O O . ILE A 1 339 ? 19.016 27.406 23.703 1 96.69 339 ILE A O 1
ATOM 2770 N N . SER A 1 340 ? 18.641 28.25 25.672 1 97.31 340 SER A N 1
ATOM 2771 C CA . SER A 1 340 ? 17.578 29.172 25.234 1 97.31 340 SER A CA 1
ATOM 2772 C C . SER A 1 340 ? 17.781 30.562 25.844 1 97.31 340 SER A C 1
ATOM 2774 O O . SER A 1 340 ? 18.234 30.688 26.984 1 97.31 340 SER A O 1
ATOM 2776 N N . LEU A 1 341 ? 17.5 31.547 25.031 1 97.5 341 LEU A N 1
ATOM 2777 C CA . LEU A 1 341 ? 17.734 32.938 25.438 1 97.5 341 LEU A CA 1
ATOM 2778 C C . LEU A 1 341 ? 16.672 33.844 24.875 1 97.5 341 LEU A C 1
ATOM 2780 O O . LEU A 1 341 ? 16.375 33.812 23.672 1 97.5 341 LEU A O 1
ATOM 2784 N N . CYS A 1 342 ? 15.992 34.594 25.703 1 97.81 342 CYS A N 1
ATOM 2785 C CA . CYS A 1 342 ? 15.023 35.625 25.312 1 97.81 342 CYS A CA 1
ATOM 2786 C C . CYS A 1 342 ? 15.516 37 25.688 1 97.81 342 CYS A C 1
ATOM 2788 O O . CYS A 1 342 ? 15.703 37.312 26.875 1 97.81 342 CYS A O 1
ATOM 2790 N N . HIS A 1 343 ? 15.781 37.875 24.75 1 96.62 343 HIS A N 1
ATOM 2791 C CA . HIS A 1 343 ? 16.141 39.281 24.953 1 96.62 343 HIS A CA 1
ATOM 2792 C C . HIS A 1 343 ? 14.922 40.188 24.797 1 96.62 343 HIS A C 1
ATOM 2794 O O . HIS A 1 343 ? 14.148 40.031 23.844 1 96.62 343 HIS A O 1
ATOM 2800 N N . GLU A 1 344 ? 14.742 41.062 25.688 1 96 344 GLU A N 1
ATOM 2801 C CA . GLU A 1 344 ? 13.68 42.062 25.609 1 96 344 GLU A CA 1
ATOM 2802 C C . GLU A 1 344 ? 14.203 43.469 25.906 1 96 344 GLU A C 1
ATOM 2804 O O . GLU A 1 344 ? 14.992 43.625 26.844 1 96 344 GLU A O 1
ATOM 2809 N N . GLY A 1 345 ? 13.797 44.375 25.109 1 94.25 345 GLY A N 1
ATOM 2810 C CA . GLY A 1 345 ? 14.203 45.75 25.312 1 94.25 345 GLY A CA 1
ATOM 2811 C C . GLY A 1 345 ? 13.141 46.75 24.891 1 94.25 345 GLY A C 1
ATOM 2812 O O . GLY A 1 345 ? 12.312 46.469 24.031 1 94.25 345 GLY A O 1
ATOM 2813 N N . THR A 1 346 ? 13.133 47.875 25.594 1 92.69 346 THR A N 1
ATOM 2814 C CA . THR A 1 346 ? 12.242 48.969 25.25 1 92.69 346 THR A CA 1
ATOM 2815 C C . THR A 1 346 ? 13 50.312 25.266 1 92.69 346 THR A C 1
ATOM 2817 O O . THR A 1 346 ? 13.883 50.531 26.094 1 92.69 346 THR A O 1
ATOM 2820 N N . GLN A 1 347 ? 12.781 51 24.266 1 86.56 347 GLN A N 1
ATOM 2821 C CA . GLN A 1 347 ? 13.359 52.344 24.141 1 86.56 347 GLN A CA 1
ATOM 2822 C C . GLN A 1 347 ? 12.273 53.406 24 1 86.56 347 GLN A C 1
ATOM 2824 O O . GLN A 1 347 ? 11.695 53.562 22.922 1 86.56 347 GLN A O 1
ATOM 2829 N N . LEU A 1 348 ? 11.836 54.031 25.031 1 72.38 348 LEU A N 1
ATOM 2830 C CA . LEU A 1 348 ? 10.68 54.906 25.031 1 72.38 348 LEU A CA 1
ATOM 2831 C C . LEU A 1 348 ? 11.062 56.312 24.547 1 72.38 348 LEU A C 1
ATOM 2833 O O . LEU A 1 348 ? 10.195 57.156 24.328 1 72.38 348 LEU A O 1
ATOM 2837 N N . THR A 1 349 ? 12.328 56.594 24.484 1 61.38 349 THR A N 1
ATOM 2838 C CA . THR A 1 349 ? 12.688 57.938 23.984 1 61.38 349 THR A CA 1
ATOM 2839 C C . THR A 1 349 ? 12.133 58.125 22.578 1 61.38 349 THR A C 1
ATOM 2841 O O . THR A 1 349 ? 11.844 59.281 22.172 1 61.38 349 THR A O 1
ATOM 2844 N N . SER A 1 350 ? 11.891 57.156 21.906 1 53.97 350 SER A N 1
ATOM 2845 C CA . SER A 1 350 ? 11.484 57.219 20.516 1 53.97 350 SER A CA 1
ATOM 2846 C C . SER A 1 350 ? 10.039 57.688 20.375 1 53.97 350 SER A C 1
ATOM 2848 O O . SER A 1 350 ? 9.625 58.125 19.312 1 53.97 350 SER A O 1
ATOM 2850 N N . LEU A 1 351 ? 9.242 57.531 21.516 1 55.84 351 LEU A N 1
ATOM 2851 C CA . LEU A 1 351 ? 7.855 58 21.484 1 55.84 351 LEU A CA 1
ATOM 2852 C C . LEU A 1 351 ? 7.719 59.375 22.125 1 55.84 351 LEU A C 1
ATOM 2854 O O . LEU A 1 351 ? 6.609 59.875 22.281 1 55.84 351 LEU A O 1
ATOM 2858 N N . GLN A 1 352 ? 8.828 59.906 22.734 1 51 352 GLN A N 1
ATOM 2859 C CA . GLN A 1 352 ? 8.836 61.094 23.562 1 51 352 GLN A CA 1
ATOM 2860 C C . GLN A 1 352 ? 8.109 62.25 22.875 1 51 352 GLN A C 1
ATOM 2862 O O . GLN A 1 352 ? 7.48 63.062 23.531 1 51 352 GLN A O 1
ATOM 2867 N N . GLU A 1 353 ? 8.453 62.406 21.656 1 47.91 353 GLU A N 1
ATOM 2868 C CA . GLU A 1 353 ? 7.855 63.625 21.156 1 47.91 353 GLU A CA 1
ATOM 2869 C C . GLU A 1 353 ? 6.34 63.625 21.312 1 47.91 353 GLU A C 1
ATOM 2871 O O . GLU A 1 353 ? 5.695 64.688 21.266 1 47.91 353 GLU A O 1
ATOM 2876 N N . GLU A 1 354 ? 5.746 62.5 21.391 1 48.31 354 GLU A N 1
ATOM 2877 C CA . GLU A 1 354 ? 4.289 62.531 21.438 1 48.31 354 GLU A CA 1
ATOM 2878 C C . GLU A 1 354 ? 3.785 62.625 22.875 1 48.31 354 GLU A C 1
ATOM 2880 O O . GLU A 1 354 ? 2.748 63.219 23.156 1 48.31 354 GLU A O 1
ATOM 2885 N N . ALA A 1 355 ? 4.18 61.812 24.094 1 50.97 355 ALA A N 1
ATOM 2886 C CA . ALA A 1 355 ? 3.637 61.938 25.438 1 50.97 355 ALA A CA 1
ATOM 2887 C C . ALA A 1 355 ? 4.621 62.656 26.359 1 50.97 355 ALA A C 1
ATOM 2889 O O . ALA A 1 355 ? 5.773 62.25 26.5 1 50.97 355 ALA A O 1
ATOM 2890 N N . ALA A 1 356 ? 4.504 63.906 26.734 1 48.88 356 ALA A N 1
ATOM 2891 C CA . ALA A 1 356 ? 5.266 64.75 27.672 1 48.88 356 ALA A CA 1
ATOM 2892 C C . ALA A 1 356 ? 5.852 63.875 28.797 1 48.88 356 ALA A C 1
ATOM 2894 O O . ALA A 1 356 ? 6.953 64.125 29.281 1 48.88 356 ALA A O 1
ATOM 2895 N N . GLY A 1 357 ? 5.086 63.062 29.547 1 43.53 357 GLY A N 1
ATOM 2896 C CA . GLY A 1 357 ? 5.391 62.438 30.812 1 43.53 357 GLY A CA 1
ATOM 2897 C C . GLY A 1 357 ? 6.031 61.062 30.656 1 43.53 357 GLY A C 1
ATOM 2898 O O . GLY A 1 357 ? 6.047 60.25 31.594 1 43.53 357 GLY A O 1
ATOM 2899 N N . ALA A 1 358 ? 6.207 60.531 29.547 1 47.81 358 ALA A N 1
ATOM 2900 C CA . ALA A 1 358 ? 6.594 59.125 29.453 1 47.81 358 ALA A CA 1
ATOM 2901 C C . ALA A 1 358 ? 8 58.906 30 1 47.81 358 ALA A C 1
ATOM 2903 O O . ALA A 1 358 ? 8.891 59.719 29.781 1 47.81 358 ALA A O 1
ATOM 2904 N N . GLU A 1 359 ? 8.109 58.25 31.062 1 48.97 359 GLU A N 1
ATOM 2905 C CA . GLU A 1 359 ? 9.352 57.812 31.703 1 48.97 359 GLU A CA 1
ATOM 2906 C C . GLU A 1 359 ? 10.445 57.562 30.688 1 48.97 359 GLU A C 1
ATOM 2908 O O . GLU A 1 359 ? 10.203 56.906 29.656 1 48.97 359 GLU A O 1
ATOM 2913 N N . GLN A 1 360 ? 11.562 58.438 30.531 1 56.75 360 GLN A N 1
ATOM 2914 C CA . GLN A 1 360 ? 12.82 58.469 29.797 1 56.75 360 GLN A CA 1
ATOM 2915 C C . GLN A 1 360 ? 13.703 57.281 30.188 1 56.75 360 GLN A C 1
ATOM 2917 O O . GLN A 1 360 ? 13.961 57.031 31.359 1 56.75 360 GLN A O 1
ATOM 2922 N N . GLY A 1 361 ? 13.781 56.188 29.391 1 71.88 361 GLY A N 1
ATOM 2923 C CA . GLY A 1 361 ? 14.82 55.219 29.734 1 71.88 361 GLY A CA 1
ATOM 2924 C C . GLY A 1 361 ? 14.797 53.969 28.875 1 71.88 361 GLY A C 1
ATOM 2925 O O . GLY A 1 361 ? 13.812 53.719 28.172 1 71.88 361 GLY A O 1
ATOM 2926 N N . THR A 1 362 ? 15.898 53.562 28.453 1 84.94 362 THR A N 1
ATOM 2927 C CA . THR A 1 362 ? 16.109 52.281 27.766 1 84.94 362 THR A CA 1
ATOM 2928 C C . THR A 1 362 ? 16.156 51.156 28.781 1 84.94 362 THR A C 1
ATOM 2930 O O . THR A 1 362 ? 16.734 51.281 29.859 1 84.94 362 THR A O 1
ATOM 2933 N N . ARG A 1 363 ? 15.359 50.25 28.578 1 88.25 363 ARG A N 1
ATOM 2934 C CA . ARG A 1 363 ? 15.336 49.094 29.422 1 88.25 363 ARG A CA 1
ATOM 2935 C C . ARG A 1 363 ? 15.68 47.812 28.641 1 88.25 363 ARG A C 1
ATOM 2937 O O . ARG A 1 363 ? 15.234 47.656 27.5 1 88.25 363 ARG A O 1
ATOM 2944 N N . TYR A 1 364 ? 16.578 47.031 29.203 1 92.06 364 TYR A N 1
ATOM 2945 C CA . TYR A 1 364 ? 16.953 45.75 28.594 1 92.06 364 TYR A CA 1
ATOM 2946 C C . TYR A 1 364 ? 17 44.656 29.641 1 92.06 364 TYR A C 1
ATOM 2948 O O . TYR A 1 364 ? 17.5 44.844 30.75 1 92.06 364 TYR A O 1
ATOM 2956 N N . VAL A 1 365 ? 16.438 43.531 29.328 1 93.25 365 VAL A N 1
ATOM 2957 C CA . VAL A 1 365 ? 16.484 42.344 30.203 1 93.25 365 VAL A CA 1
ATOM 2958 C C . VAL A 1 365 ? 16.594 41.094 29.359 1 93.25 365 VAL A C 1
ATOM 2960 O O . VAL A 1 365 ? 16.172 41.062 28.188 1 93.25 365 VAL A O 1
ATOM 2963 N N . ASN A 1 366 ? 17.203 40.094 29.906 1 94.81 366 ASN A N 1
ATOM 2964 C CA . ASN A 1 366 ? 17.234 38.812 29.219 1 94.81 366 ASN A CA 1
ATOM 2965 C C . ASN A 1 366 ? 16.922 37.656 30.172 1 94.81 366 ASN A C 1
ATOM 2967 O O . ASN A 1 366 ? 17.188 37.75 31.375 1 94.81 366 ASN A O 1
ATOM 2971 N N . ASP A 1 367 ? 16.297 36.719 29.703 1 97.06 367 ASP A N 1
ATOM 2972 C CA . ASP A 1 367 ? 15.992 35.438 30.359 1 97.06 367 ASP A CA 1
ATOM 2973 C C . ASP A 1 367 ? 16.609 34.25 29.609 1 97.06 367 ASP A C 1
ATOM 2975 O O . ASP A 1 367 ? 16.516 34.188 28.375 1 97.06 367 ASP A O 1
ATOM 2979 N N . ALA A 1 368 ? 17.297 33.375 30.391 1 97.38 368 ALA A N 1
ATOM 2980 C CA . ALA A 1 368 ? 17.984 32.281 29.688 1 97.38 368 ALA A CA 1
ATOM 2981 C C . ALA A 1 368 ? 17.812 30.969 30.453 1 97.38 368 ALA A C 1
ATOM 2983 O O . ALA A 1 368 ? 17.562 30.969 31.656 1 97.38 368 ALA A O 1
ATOM 2984 N N . LEU A 1 369 ? 17.859 29.922 29.719 1 97.31 369 LEU A N 1
ATOM 2985 C CA . LEU A 1 369 ? 17.953 28.562 30.234 1 97.31 369 LEU A CA 1
ATOM 2986 C C . LEU A 1 369 ? 19.359 28 30.016 1 97.31 369 LEU A C 1
ATOM 2988 O O . LEU A 1 369 ? 19.891 28.047 28.906 1 97.31 369 LEU A O 1
ATOM 2992 N N . LEU A 1 370 ? 19.984 27.516 31.109 1 97.31 370 LEU A N 1
ATOM 2993 C CA . LEU A 1 370 ? 21.375 27.047 31.062 1 97.31 370 LEU A CA 1
ATOM 2994 C C . LEU A 1 370 ? 21.438 25.562 31.406 1 97.31 370 LEU A C 1
ATOM 2996 O O . LEU A 1 370 ? 20.609 25.062 32.188 1 97.31 370 LEU A O 1
ATOM 3000 N N . VAL A 1 371 ? 22.375 24.922 30.828 1 95.56 371 VAL A N 1
ATOM 3001 C CA . VAL A 1 371 ? 22.781 23.562 31.234 1 95.56 371 VAL A CA 1
ATOM 3002 C C . VAL A 1 371 ? 24.25 23.562 31.625 1 95.56 371 VAL A C 1
ATOM 3004 O O . VAL A 1 371 ? 24.969 24.562 31.406 1 95.56 371 VAL A O 1
ATOM 3007 N N . GLN A 1 372 ? 24.688 22.469 32.25 1 92.81 372 GLN A N 1
ATOM 3008 C CA . GLN A 1 372 ? 26.094 22.391 32.625 1 92.81 372 GLN A CA 1
ATOM 3009 C C . GLN A 1 372 ? 27 22.453 31.422 1 92.81 372 GLN A C 1
ATOM 3011 O O . GLN A 1 372 ? 26.734 21.812 30.391 1 92.81 372 GLN A O 1
ATOM 3016 N N . GLY A 1 373 ? 28.062 23.188 31.531 1 91.62 373 GLY A N 1
ATOM 3017 C CA . GLY A 1 373 ? 28.906 23.531 30.406 1 91.62 373 GLY A CA 1
ATOM 3018 C C . GLY A 1 373 ? 29.562 22.328 29.75 1 91.62 373 GLY A C 1
ATOM 3019 O O . GLY A 1 373 ? 29.828 22.344 28.547 1 91.62 373 GLY A O 1
ATOM 3020 N N . MET A 1 374 ? 29.828 21.281 30.5 1 88 374 MET A N 1
ATOM 3021 C CA . MET A 1 374 ? 30.562 20.141 29.969 1 88 374 MET A CA 1
ATOM 3022 C C . MET A 1 374 ? 29.594 19.031 29.547 1 88 374 MET A C 1
ATOM 3024 O O . MET A 1 374 ? 30.016 18.031 28.969 1 88 374 MET A O 1
ATOM 3028 N N . ALA A 1 375 ? 28.438 19.25 29.812 1 89 375 ALA A N 1
ATOM 3029 C CA . ALA A 1 375 ? 27.438 18.25 29.453 1 89 375 ALA A CA 1
ATOM 3030 C C . ALA A 1 375 ? 26.984 18.406 28.016 1 89 375 ALA A C 1
ATOM 3032 O O . ALA A 1 375 ? 26.859 19.531 27.516 1 89 375 ALA A O 1
ATOM 3033 N N . GLU A 1 376 ? 26.766 17.266 27.359 1 91.5 376 GLU A N 1
ATOM 3034 C CA . GLU A 1 376 ? 26.188 17.312 26.016 1 91.5 376 GLU A CA 1
ATOM 3035 C C . GLU A 1 376 ? 24.672 17.531 26.078 1 91.5 376 GLU A C 1
ATOM 3037 O O . GLU A 1 376 ? 24.031 17.203 27.078 1 91.5 376 GLU A O 1
ATOM 3042 N N . TRP A 1 377 ? 24.156 18.156 25.141 1 94.88 377 TRP A N 1
ATOM 3043 C CA . TRP A 1 377 ? 22.734 18.453 25 1 94.88 377 TRP A CA 1
ATOM 3044 C C . TRP A 1 377 ? 22.234 18.094 23.594 1 94.88 377 TRP A C 1
ATOM 3046 O O . TRP A 1 377 ? 22.922 18.344 22.609 1 94.88 377 TRP A O 1
ATOM 3056 N N . ARG A 1 378 ? 21.094 17.391 23.625 1 95.06 378 ARG A N 1
ATOM 3057 C CA . ARG A 1 378 ? 20.453 17.031 22.359 1 95.06 378 ARG A CA 1
ATOM 3058 C C . ARG A 1 378 ? 18.984 17.438 22.375 1 95.06 378 ARG A C 1
ATOM 3060 O O . ARG A 1 378 ? 18.344 17.453 23.422 1 95.06 378 ARG A O 1
ATOM 3067 N N . PRO A 1 379 ? 18.5 17.844 21.141 1 92.94 379 PRO A N 1
ATOM 3068 C CA . PRO A 1 379 ? 17.078 18.141 21.078 1 92.94 379 PRO A CA 1
ATOM 3069 C C . PRO A 1 379 ? 16.203 16.922 21.297 1 92.94 379 PRO A C 1
ATOM 3071 O O . PRO A 1 379 ? 16.641 15.789 21.094 1 92.94 379 PRO A O 1
ATOM 3074 N N . ALA A 1 380 ? 14.969 17.172 21.688 1 89.19 380 ALA A N 1
ATOM 3075 C CA . ALA A 1 380 ? 14 16.094 21.859 1 89.19 380 ALA A CA 1
ATOM 3076 C C . ALA A 1 380 ? 13.766 15.359 20.547 1 89.19 380 ALA A C 1
ATOM 3078 O O . ALA A 1 380 ? 13.719 15.977 19.484 1 89.19 380 ALA A O 1
ATOM 3079 N N . PRO A 1 381 ? 13.609 14.078 20.703 1 84.44 381 PRO A N 1
ATOM 3080 C CA . PRO A 1 381 ? 13.336 13.328 19.484 1 84.44 381 PRO A CA 1
ATOM 3081 C C . PRO A 1 381 ? 12.016 13.719 18.828 1 84.44 381 PRO A C 1
ATOM 3083 O O . PRO A 1 381 ? 11.039 14.008 19.531 1 84.44 381 PRO A O 1
ATOM 3086 N N . MET A 1 382 ? 12.055 13.828 17.547 1 88.31 382 MET A N 1
ATOM 3087 C CA . MET A 1 382 ? 10.852 14.148 16.797 1 88.31 382 MET A CA 1
ATOM 3088 C C . MET A 1 382 ? 10.25 12.891 16.172 1 88.31 382 MET A C 1
ATOM 3090 O O . MET A 1 382 ? 10.977 11.969 15.789 1 88.31 382 MET A O 1
ATOM 3094 N N . ALA A 1 383 ? 8.93 12.914 16.078 1 88.06 383 ALA A N 1
ATOM 3095 C CA . ALA A 1 383 ? 8.242 11.781 15.477 1 88.06 383 ALA A CA 1
ATOM 3096 C C . ALA A 1 383 ? 8.492 11.727 13.969 1 88.06 383 ALA A C 1
ATOM 3098 O O . ALA A 1 383 ? 8.445 12.75 13.289 1 88.06 383 ALA A O 1
ATOM 3099 N N . LYS A 1 384 ? 8.844 10.617 13.555 1 91.12 384 LYS A N 1
ATOM 3100 C CA . LYS A 1 384 ? 9 10.398 12.117 1 91.12 384 LYS A CA 1
ATOM 3101 C C . LYS A 1 384 ? 7.648 10.195 11.445 1 91.12 384 LYS A C 1
ATOM 3103 O O . LYS A 1 384 ? 6.77 9.523 11.992 1 91.12 384 LYS A O 1
ATOM 3108 N N . PRO A 1 385 ? 7.523 10.891 10.242 1 92 385 PRO A N 1
ATOM 3109 C CA . PRO A 1 385 ? 6.277 10.641 9.516 1 92 385 PRO A CA 1
ATOM 3110 C C . PRO A 1 385 ? 6.043 9.164 9.227 1 92 385 PRO A C 1
ATOM 3112 O O . PRO A 1 385 ? 6.992 8.43 8.922 1 92 385 PRO A O 1
ATOM 3115 N N . ARG A 1 386 ? 4.746 8.719 9.32 1 91.38 386 ARG A N 1
ATOM 3116 C CA . ARG A 1 386 ? 4.359 7.344 9.047 1 91.38 386 ARG A CA 1
ATOM 3117 C C . ARG A 1 386 ? 3.492 7.262 7.793 1 91.38 386 ARG A C 1
ATOM 3119 O O . ARG A 1 386 ? 2.678 8.148 7.535 1 91.38 386 ARG A O 1
ATOM 3126 N N . ILE A 1 387 ? 3.732 6.246 7.078 1 91.69 387 ILE A N 1
ATOM 3127 C CA . ILE A 1 387 ? 2.867 5.969 5.938 1 91.69 387 ILE A CA 1
ATOM 3128 C C . ILE A 1 387 ? 1.839 4.906 6.316 1 91.69 387 ILE A C 1
ATOM 3130 O O . ILE A 1 387 ? 2.195 3.752 6.574 1 91.69 387 ILE A O 1
ATOM 3134 N N . ASP A 1 388 ? 0.562 5.215 6.449 1 84.81 388 ASP A N 1
ATOM 3135 C CA . ASP A 1 388 ? -0.476 4.359 7.012 1 84.81 388 ASP A CA 1
ATOM 3136 C C . ASP A 1 388 ? -1.05 3.42 5.953 1 84.81 388 ASP A C 1
ATOM 3138 O O . ASP A 1 388 ? -1.702 2.428 6.281 1 84.81 388 ASP A O 1
ATOM 3142 N N . GLY A 1 389 ? -0.828 3.475 4.758 1 89.75 389 GLY A N 1
ATOM 3143 C CA . GLY A 1 389 ? -1.383 2.623 3.721 1 89.75 389 GLY A CA 1
ATOM 3144 C C . GLY A 1 389 ? -0.405 2.336 2.598 1 89.75 389 GLY A C 1
ATOM 3145 O O . GLY A 1 389 ? 0.643 2.98 2.5 1 89.75 389 GLY A O 1
ATOM 3146 N N . PRO A 1 390 ? -0.825 1.312 1.857 1 94.62 390 PRO A N 1
ATOM 3147 C CA . PRO A 1 390 ? 0.09 0.932 0.779 1 94.62 390 PRO A CA 1
ATOM 3148 C C . PRO A 1 390 ? 0.193 1.996 -0.311 1 94.62 390 PRO A C 1
ATOM 3150 O O . PRO A 1 390 ? -0.728 2.799 -0.485 1 94.62 390 PRO A O 1
ATOM 3153 N N . HIS A 1 391 ? 1.324 2.008 -0.955 1 95.81 391 HIS A N 1
ATOM 3154 C CA . HIS A 1 391 ? 1.579 2.811 -2.145 1 95.81 391 HIS A CA 1
ATOM 3155 C C . HIS A 1 391 ? 1.782 1.929 -3.373 1 95.81 391 HIS A C 1
ATOM 3157 O O . HIS A 1 391 ? 2.201 0.776 -3.25 1 95.81 391 HIS A O 1
ATOM 3163 N N . MET A 1 392 ? 1.409 2.52 -4.457 1 95.44 392 MET A N 1
ATOM 3164 C CA . MET A 1 392 ? 1.726 1.842 -5.711 1 95.44 392 MET A CA 1
ATOM 3165 C C . MET A 1 392 ? 3.094 2.273 -6.23 1 95.44 392 MET A C 1
ATOM 3167 O O . MET A 1 392 ? 3.502 3.42 -6.039 1 95.44 392 MET A O 1
ATOM 3171 N N . ALA A 1 393 ? 3.766 1.372 -6.812 1 97.12 393 ALA A N 1
ATOM 3172 C CA . ALA A 1 393 ? 5.043 1.647 -7.469 1 97.12 393 ALA A CA 1
ATOM 3173 C C . ALA A 1 393 ? 5.23 0.76 -8.695 1 97.12 393 ALA A C 1
ATOM 3175 O O . ALA A 1 393 ? 4.473 -0.188 -8.906 1 97.12 393 ALA A O 1
ATOM 3176 N N . THR A 1 394 ? 6.191 1.068 -9.539 1 96.94 394 THR A N 1
ATOM 3177 C CA . THR A 1 394 ? 6.512 0.299 -10.734 1 96.94 394 THR A CA 1
ATOM 3178 C C . THR A 1 394 ? 7.914 -0.296 -10.633 1 96.94 394 THR A C 1
ATOM 3180 O O . THR A 1 394 ? 8.867 0.402 -10.281 1 96.94 394 THR A O 1
ATOM 3183 N N . VAL A 1 395 ? 8.031 -1.576 -10.898 1 97.81 395 VAL A N 1
ATOM 3184 C CA . VAL A 1 395 ? 9.344 -2.211 -10.891 1 97.81 395 VAL A CA 1
ATOM 3185 C C . VAL A 1 395 ? 10.195 -1.647 -12.031 1 97.81 395 VAL A C 1
ATOM 3187 O O . VAL A 1 395 ? 9.734 -1.543 -13.164 1 97.81 395 VAL A O 1
ATOM 3190 N N . VAL A 1 396 ? 11.438 -1.345 -11.703 1 98.06 396 VAL A N 1
ATOM 3191 C CA . VAL A 1 396 ? 12.328 -0.753 -12.688 1 98.06 396 VAL A CA 1
ATOM 3192 C C . VAL A 1 396 ? 13.68 -1.476 -12.664 1 98.06 396 VAL A C 1
ATOM 3194 O O . VAL A 1 396 ? 13.922 -2.316 -11.797 1 98.06 396 VAL A O 1
ATOM 3197 N N . GLY A 1 397 ? 14.555 -1.234 -13.594 1 97.81 397 GLY A N 1
ATOM 3198 C CA . GLY A 1 397 ? 15.883 -1.81 -13.773 1 97.81 397 GLY A CA 1
ATOM 3199 C C . GLY A 1 397 ? 16.656 -1.191 -14.922 1 97.81 397 GLY A C 1
ATOM 3200 O O . GLY A 1 397 ? 16.219 -0.188 -15.5 1 97.81 397 GLY A O 1
ATOM 3201 N N . PRO A 1 398 ? 17.781 -1.741 -15.18 1 97.38 398 PRO A N 1
ATOM 3202 C CA . PRO A 1 398 ? 18.578 -1.226 -16.297 1 97.38 398 PRO A CA 1
ATOM 3203 C C . PRO A 1 398 ? 17.859 -1.374 -17.641 1 97.38 398 PRO A C 1
ATOM 3205 O O . PRO A 1 398 ? 17.078 -2.309 -17.828 1 97.38 398 PRO A O 1
ATOM 3208 N N . PRO A 1 399 ? 18.172 -0.445 -18.562 1 95.19 399 PRO A N 1
ATOM 3209 C CA . PRO A 1 399 ? 17.547 -0.553 -19.891 1 95.19 399 PRO A CA 1
ATOM 3210 C C . PRO A 1 399 ? 17.828 -1.893 -20.562 1 95.19 399 PRO A C 1
ATOM 3212 O O . PRO A 1 399 ? 18.938 -2.412 -20.469 1 95.19 399 PRO A O 1
ATOM 3215 N N . GLY A 1 400 ? 16.844 -2.43 -21.141 1 94.19 400 GLY A N 1
ATOM 3216 C CA . GLY A 1 400 ? 17 -3.666 -21.891 1 94.19 400 GLY A CA 1
ATOM 3217 C C . GLY A 1 400 ? 16.781 -4.906 -21.047 1 94.19 400 GLY A C 1
ATOM 3218 O O . GLY A 1 400 ? 16.641 -6.012 -21.594 1 94.19 400 GLY A O 1
ATOM 3219 N N . GLU A 1 401 ? 16.781 -4.73 -19.734 1 95.69 401 GLU A N 1
ATOM 3220 C CA . GLU A 1 401 ? 16.562 -5.875 -18.859 1 95.69 401 GLU A CA 1
ATOM 3221 C C . GLU A 1 401 ? 15.078 -6.078 -18.578 1 95.69 401 GLU A C 1
ATOM 3223 O O . GLU A 1 401 ? 14.305 -5.117 -18.562 1 95.69 401 GLU A O 1
ATOM 3228 N N . GLU A 1 402 ? 14.719 -7.348 -18.391 1 96 402 GLU A N 1
ATOM 3229 C CA . GLU A 1 402 ? 13.336 -7.664 -18.047 1 96 402 GLU A CA 1
ATOM 3230 C C . GLU A 1 402 ? 13.203 -8.102 -16.594 1 96 402 GLU A C 1
ATOM 3232 O O . GLU A 1 402 ? 12.133 -7.98 -16 1 96 402 GLU A O 1
ATOM 3237 N N . ILE A 1 403 ? 14.258 -8.648 -16.141 1 97.38 403 ILE A N 1
ATOM 3238 C CA . ILE A 1 403 ? 14.312 -9.094 -14.75 1 97.38 403 ILE A CA 1
ATOM 3239 C C . ILE A 1 403 ? 15.586 -8.586 -14.086 1 97.38 403 ILE A C 1
ATOM 3241 O O . ILE A 1 403 ? 16.688 -8.766 -14.617 1 97.38 403 ILE A O 1
ATOM 3245 N N . TYR A 1 404 ? 15.484 -7.906 -13.039 1 97.75 404 TYR A N 1
ATOM 3246 C CA . TYR A 1 404 ? 16.609 -7.355 -12.281 1 97.75 404 TYR A CA 1
ATOM 3247 C C . TYR A 1 404 ? 16.391 -7.543 -10.781 1 97.75 404 TYR A C 1
ATOM 3249 O O . TYR A 1 404 ? 15.5 -6.934 -10.195 1 97.75 404 TYR A O 1
ATOM 3257 N N . CYS A 1 405 ? 17.141 -8.445 -10.195 1 97.62 405 CYS A N 1
ATOM 3258 C CA . CYS A 1 405 ? 16.984 -8.734 -8.781 1 97.62 405 CYS A CA 1
ATOM 3259 C C . CYS A 1 405 ? 18.328 -9.023 -8.125 1 97.62 405 CYS A C 1
ATOM 3261 O O . CYS A 1 405 ? 19.328 -9.203 -8.812 1 97.62 405 CYS A O 1
ATOM 3263 N N . ASP A 1 406 ? 18.391 -8.992 -6.832 1 96.94 406 ASP A N 1
ATOM 3264 C CA . ASP A 1 406 ? 19.609 -9.328 -6.098 1 96.94 406 ASP A CA 1
ATOM 3265 C C . ASP A 1 406 ? 19.531 -10.758 -5.555 1 96.94 406 ASP A C 1
ATOM 3267 O O . ASP A 1 406 ? 18.703 -11.555 -5.988 1 96.94 406 ASP A O 1
ATOM 3271 N N . GLU A 1 407 ? 20.469 -11.117 -4.68 1 95.69 407 GLU A N 1
ATOM 3272 C CA . GLU A 1 407 ? 20.625 -12.484 -4.203 1 95.69 407 GLU A CA 1
ATOM 3273 C C . GLU A 1 407 ? 19.453 -12.898 -3.324 1 95.69 407 GLU A C 1
ATOM 3275 O O . GLU A 1 407 ? 19.234 -14.086 -3.088 1 95.69 407 GLU A O 1
ATOM 3280 N N . TRP A 1 408 ? 18.672 -11.938 -2.885 1 94.19 408 TRP A N 1
ATOM 3281 C CA . TRP A 1 408 ? 17.547 -12.234 -2.018 1 94.19 408 TRP A CA 1
ATOM 3282 C C . TRP A 1 408 ? 16.234 -12.125 -2.787 1 94.19 408 TRP A C 1
ATOM 3284 O O . TRP A 1 408 ? 15.148 -12.281 -2.211 1 94.19 408 TRP A O 1
ATOM 3294 N N . GLY A 1 409 ? 16.281 -11.859 -4.094 1 96.06 409 GLY A N 1
ATOM 3295 C CA . GLY A 1 409 ? 15.086 -11.703 -4.898 1 96.06 409 GLY A CA 1
ATOM 3296 C C . GLY A 1 409 ? 14.445 -10.336 -4.758 1 96.06 409 GLY A C 1
ATOM 3297 O O . GLY A 1 409 ? 13.266 -10.156 -5.078 1 96.06 409 GLY A O 1
ATOM 3298 N N . ARG A 1 410 ? 15.258 -9.383 -4.281 1 97.5 410 ARG A N 1
ATOM 3299 C CA . ARG A 1 410 ? 14.742 -8.023 -4.18 1 97.5 410 ARG A CA 1
ATOM 3300 C C . ARG A 1 410 ? 14.812 -7.309 -5.52 1 97.5 410 ARG A C 1
ATOM 3302 O O . ARG A 1 410 ? 15.617 -7.676 -6.387 1 97.5 410 ARG A O 1
ATOM 3309 N N . VAL A 1 411 ? 13.891 -6.238 -5.621 1 98.31 411 VAL A N 1
ATOM 3310 C CA . VAL A 1 411 ? 13.859 -5.516 -6.887 1 98.31 411 VAL A CA 1
ATOM 3311 C C . VAL A 1 411 ? 13.906 -4.012 -6.629 1 98.31 411 VAL A C 1
ATOM 3313 O O . VAL A 1 411 ? 13.852 -3.574 -5.477 1 98.31 411 VAL A O 1
ATOM 3316 N N . LYS A 1 412 ? 14.156 -3.252 -7.676 1 98.5 412 LYS A N 1
ATOM 3317 C CA . LYS A 1 412 ? 14.109 -1.794 -7.633 1 98.5 412 LYS A CA 1
ATOM 3318 C C . LYS A 1 412 ? 12.758 -1.271 -8.117 1 98.5 412 LYS A C 1
ATOM 3320 O O . LYS A 1 412 ? 12.133 -1.866 -9 1 98.5 412 LYS A O 1
ATOM 3325 N N . VAL A 1 413 ? 12.305 -0.141 -7.527 1 98.25 413 VAL A N 1
ATOM 3326 C CA . VAL A 1 413 ? 10.992 0.38 -7.91 1 98.25 413 VAL A CA 1
ATOM 3327 C C . VAL A 1 413 ? 11.07 1.895 -8.094 1 98.25 413 VAL A C 1
ATOM 3329 O O . VAL A 1 413 ? 12.031 2.529 -7.645 1 98.25 413 VAL A O 1
ATOM 3332 N N . SER A 1 414 ? 10.164 2.416 -8.82 1 97.75 414 SER A N 1
ATOM 3333 C CA . SER A 1 414 ? 9.945 3.85 -8.969 1 97.75 414 SER A CA 1
ATOM 3334 C C . SER A 1 414 ? 8.578 4.258 -8.414 1 97.75 414 SER A C 1
ATOM 3336 O O . SER A 1 414 ? 7.555 3.684 -8.789 1 97.75 414 SER A O 1
ATOM 3338 N N . PHE A 1 415 ? 8.602 5.207 -7.5 1 97.19 415 PHE A N 1
ATOM 3339 C CA . PHE A 1 415 ? 7.375 5.707 -6.898 1 97.19 415 PHE A CA 1
ATOM 3340 C C . PHE A 1 415 ? 6.824 6.887 -7.691 1 97.19 415 PHE A C 1
ATOM 3342 O O . PHE A 1 415 ? 7.586 7.727 -8.18 1 97.19 415 PHE A O 1
ATOM 3349 N N . PRO A 1 416 ? 5.492 7.012 -7.773 1 94.94 416 PRO A N 1
ATOM 3350 C CA . PRO A 1 416 ? 4.895 8.125 -8.516 1 94.94 416 PRO A CA 1
ATOM 3351 C C . PRO A 1 416 ? 5.238 9.484 -7.918 1 94.94 416 PRO A C 1
ATOM 3353 O O . PRO A 1 416 ? 5.297 10.484 -8.641 1 94.94 416 PRO A O 1
ATOM 3356 N N . TRP A 1 417 ? 5.445 9.531 -6.664 1 95.94 417 TRP A N 1
ATOM 3357 C CA . TRP A 1 417 ? 5.703 10.805 -6 1 95.94 417 TRP A CA 1
ATOM 3358 C C . TRP A 1 417 ? 7.164 11.219 -6.16 1 95.94 417 TRP A C 1
ATOM 3360 O O . TRP A 1 417 ? 7.527 12.367 -5.883 1 95.94 417 TRP A O 1
ATOM 3370 N N . ASP A 1 418 ? 8.047 10.32 -6.492 1 96.62 418 ASP A N 1
ATOM 3371 C CA . ASP A 1 418 ? 9.453 10.656 -6.652 1 96.62 418 ASP A CA 1
ATOM 3372 C C . ASP A 1 418 ? 9.695 11.406 -7.961 1 96.62 418 ASP A C 1
ATOM 3374 O O . ASP A 1 418 ? 9.891 10.789 -9.008 1 96.62 418 ASP A O 1
ATOM 3378 N N . ARG A 1 419 ? 9.773 12.688 -7.941 1 95.25 419 ARG A N 1
ATOM 3379 C CA . ARG A 1 419 ? 9.93 13.547 -9.109 1 95.25 419 ARG A CA 1
ATOM 3380 C C . ARG A 1 419 ? 11.336 13.453 -9.68 1 95.25 419 ARG A C 1
ATOM 3382 O O . ARG A 1 419 ? 11.594 13.875 -10.805 1 95.25 419 ARG A O 1
ATOM 3389 N N . GLU A 1 420 ? 12.219 12.859 -8.914 1 95 420 GLU A N 1
ATOM 3390 C CA . GLU A 1 420 ? 13.617 12.766 -9.336 1 95 420 GLU A CA 1
ATOM 3391 C C . GLU A 1 420 ? 13.922 11.391 -9.922 1 95 420 GLU A C 1
ATOM 3393 O O . GLU A 1 420 ? 15.031 11.156 -10.414 1 95 420 GLU A O 1
ATOM 3398 N N . SER A 1 421 ? 13.039 10.461 -9.891 1 94.88 421 SER A N 1
ATOM 3399 C CA . SER A 1 421 ? 13.242 9.117 -10.414 1 94.88 421 SER A CA 1
ATOM 3400 C C . SER A 1 421 ? 13.469 9.148 -11.922 1 94.88 421 SER A C 1
ATOM 3402 O O . SER A 1 421 ? 12.797 9.891 -12.648 1 94.88 421 SER A O 1
ATOM 3404 N N . LYS A 1 422 ? 14.375 8.328 -12.461 1 95.12 422 LYS A N 1
ATOM 3405 C CA . LYS A 1 422 ? 14.625 8.164 -13.891 1 95.12 422 LYS A CA 1
ATOM 3406 C C . LYS A 1 422 ? 14.109 6.82 -14.391 1 95.12 422 LYS A C 1
ATOM 3408 O O . LYS A 1 422 ? 14.461 6.387 -15.492 1 95.12 422 LYS A O 1
ATOM 3413 N N . ASN A 1 423 ? 13.398 6.141 -13.531 1 95.38 423 ASN A N 1
ATOM 3414 C CA . ASN A 1 423 ? 12.797 4.852 -13.859 1 95.38 423 ASN A CA 1
ATOM 3415 C C . ASN A 1 423 ? 13.844 3.83 -14.281 1 95.38 423 ASN A C 1
ATOM 3417 O O . ASN A 1 423 ? 13.719 3.203 -15.336 1 95.38 423 ASN A O 1
ATOM 3421 N N . ASN A 1 424 ? 14.891 3.781 -13.539 1 97 424 ASN A N 1
ATOM 3422 C CA . ASN A 1 424 ? 15.992 2.857 -13.789 1 97 424 ASN A CA 1
ATOM 3423 C C . ASN A 1 424 ? 16.484 2.201 -12.508 1 97 424 ASN A C 1
ATOM 3425 O O . ASN A 1 424 ? 15.789 2.217 -11.492 1 97 424 ASN A O 1
ATOM 3429 N N . GLU A 1 425 ? 17.656 1.517 -12.531 1 96.06 425 GLU A N 1
ATOM 3430 C CA . GLU A 1 425 ? 18.172 0.716 -11.422 1 96.06 425 GLU A CA 1
ATOM 3431 C C . GLU A 1 425 ? 18.578 1.6 -10.25 1 96.06 425 GLU A C 1
ATOM 3433 O O . GLU A 1 425 ? 18.812 1.104 -9.148 1 96.06 425 GLU A O 1
ATOM 3438 N N . PHE A 1 426 ? 18.547 2.961 -10.398 1 96.12 426 PHE A N 1
ATOM 3439 C CA . PHE A 1 426 ? 19 3.859 -9.336 1 96.12 426 PHE A CA 1
ATOM 3440 C C . PHE A 1 426 ? 17.812 4.586 -8.711 1 96.12 426 PHE A C 1
ATOM 3442 O O . PHE A 1 426 ? 18 5.496 -7.898 1 96.12 426 PHE A O 1
ATOM 3449 N N . SER A 1 427 ? 16.641 4.18 -9.039 1 97.25 427 SER A N 1
ATOM 3450 C CA . SER A 1 427 ? 15.445 4.906 -8.609 1 97.25 427 SER A CA 1
ATOM 3451 C C . SER A 1 427 ? 15.117 4.621 -7.148 1 97.25 427 SER A C 1
ATOM 3453 O O . SER A 1 427 ? 14.516 5.453 -6.469 1 97.25 427 SER A O 1
ATOM 3455 N N . SER A 1 428 ? 15.477 3.494 -6.645 1 97.75 428 SER A N 1
ATOM 3456 C CA . SER A 1 428 ? 15.219 3.143 -5.25 1 97.75 428 SER A CA 1
ATOM 3457 C C . SER A 1 428 ? 16.297 2.213 -4.707 1 97.75 428 SER A C 1
ATOM 3459 O O . SER A 1 428 ? 17.219 1.833 -5.43 1 97.75 428 SER A O 1
ATOM 3461 N N . CYS A 1 429 ? 16.156 1.923 -3.4 1 97.44 429 CYS A N 1
ATOM 3462 C CA . CYS A 1 429 ? 16.922 0.817 -2.83 1 97.44 429 CYS A CA 1
ATOM 3463 C C . CYS A 1 429 ? 16.344 -0.524 -3.281 1 97.44 429 CYS A C 1
ATOM 3465 O O . CYS A 1 429 ? 15.367 -0.571 -4.016 1 97.44 429 CYS A O 1
ATOM 3467 N N . TRP A 1 430 ? 17.125 -1.606 -3.01 1 97.56 430 TRP A N 1
ATOM 3468 C CA . TRP A 1 430 ? 16.562 -2.941 -3.209 1 97.56 430 TRP A CA 1
ATOM 3469 C C . TRP A 1 430 ? 15.359 -3.172 -2.301 1 97.56 430 TRP A C 1
ATOM 3471 O O . TRP A 1 430 ? 15.469 -3.049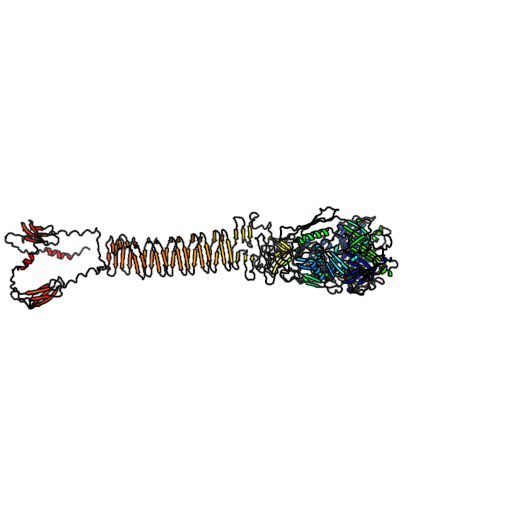 -1.077 1 97.56 430 TRP A O 1
ATOM 3481 N N . VAL A 1 431 ? 14.266 -3.451 -2.865 1 98.12 431 VAL A N 1
ATOM 3482 C CA . VAL A 1 431 ? 13.023 -3.588 -2.107 1 98.12 431 VAL A CA 1
ATOM 3483 C C . VAL A 1 431 ? 12.664 -5.062 -1.961 1 98.12 431 VAL A C 1
ATOM 3485 O O . VAL A 1 431 ? 12.648 -5.805 -2.945 1 98.12 431 VAL A O 1
ATOM 3488 N N . TRP A 1 432 ? 12.352 -5.426 -0.729 1 96 432 TRP A N 1
ATOM 3489 C CA . TRP A 1 432 ? 11.992 -6.797 -0.388 1 96 432 TRP A CA 1
ATOM 3490 C C . TRP A 1 432 ? 10.664 -7.188 -1.034 1 96 432 TRP A C 1
ATOM 3492 O O . TRP A 1 432 ? 9.742 -6.375 -1.111 1 96 432 TRP A O 1
ATOM 3502 N N . VAL A 1 433 ? 10.562 -8.453 -1.521 1 96.38 433 VAL A N 1
ATOM 3503 C CA . VAL A 1 433 ? 9.367 -8.93 -2.211 1 96.38 433 VAL A CA 1
ATOM 3504 C C . VAL A 1 433 ? 8.734 -10.062 -1.418 1 96.38 433 VAL A C 1
ATOM 3506 O O . VAL A 1 433 ? 9.383 -11.078 -1.142 1 96.38 433 VAL A O 1
ATOM 3509 N N . SER A 1 434 ? 7.438 -9.914 -1.108 1 94.88 434 SER A N 1
ATOM 3510 C CA . SER A 1 434 ? 6.691 -10.977 -0.452 1 94.88 434 SER A CA 1
ATOM 3511 C C . SER A 1 434 ? 6.375 -12.109 -1.424 1 94.88 434 SER A C 1
ATOM 3513 O O . SER A 1 434 ? 6.059 -11.867 -2.59 1 94.88 434 SER A O 1
ATOM 3515 N N . GLN A 1 435 ? 6.539 -13.344 -0.908 1 92.31 435 GLN A N 1
ATOM 3516 C CA . GLN A 1 435 ? 6.18 -14.547 -1.648 1 92.31 435 GLN A CA 1
ATOM 3517 C C . GLN A 1 435 ? 5.008 -15.273 -0.989 1 92.31 435 GLN A C 1
ATOM 3519 O O . GLN A 1 435 ? 4.703 -15.031 0.181 1 92.31 435 GLN A O 1
ATOM 3524 N N . GLY A 1 436 ? 4.312 -16.141 -1.746 1 86.69 436 GLY A N 1
ATOM 3525 C CA . GLY A 1 436 ? 3.186 -16.891 -1.21 1 86.69 436 GLY A CA 1
ATOM 3526 C C . GLY A 1 436 ? 3.59 -17.922 -0.17 1 86.69 436 GLY A C 1
ATOM 3527 O O . GLY A 1 436 ? 2.785 -18.297 0.687 1 86.69 436 GLY A O 1
ATOM 3528 N N . TRP A 1 437 ? 4.684 -18.484 -0.259 1 86.75 437 TRP A N 1
ATOM 3529 C CA . TRP A 1 437 ? 5.285 -19.516 0.569 1 86.75 437 TRP A CA 1
ATOM 3530 C C . TRP A 1 437 ? 6.805 -19.406 0.569 1 86.75 437 TRP A C 1
ATOM 3532 O O . TRP A 1 437 ? 7.426 -19.266 -0.489 1 86.75 437 TRP A O 1
ATOM 3542 N N . ALA A 1 438 ? 7.48 -19.312 1.756 1 90.44 438 ALA A N 1
ATOM 3543 C CA . ALA A 1 438 ? 8.914 -19.062 1.786 1 90.44 438 ALA A CA 1
ATOM 3544 C C . ALA A 1 438 ? 9.602 -19.906 2.859 1 90.44 438 ALA A C 1
ATOM 3546 O O . ALA A 1 438 ? 9.844 -19.422 3.971 1 90.44 438 ALA A O 1
ATOM 3547 N N . GLY A 1 439 ? 9.891 -21.141 2.531 1 91.12 439 GLY A N 1
ATOM 3548 C CA . GLY A 1 439 ? 10.695 -22 3.385 1 91.12 439 GLY A CA 1
ATOM 3549 C C . GLY A 1 439 ? 12.156 -22.047 2.98 1 91.12 439 GLY A C 1
ATOM 3550 O O . GLY A 1 439 ? 12.531 -21.5 1.944 1 91.12 439 GLY A O 1
ATOM 3551 N N . GLY A 1 440 ? 13.047 -22.625 3.859 1 90.75 440 GLY A N 1
ATOM 3552 C CA . GLY A 1 440 ? 14.461 -22.766 3.539 1 90.75 440 GLY A CA 1
ATOM 3553 C C . GLY A 1 440 ? 14.719 -23.688 2.363 1 90.75 440 GLY A C 1
ATOM 3554 O O . GLY A 1 440 ? 14.57 -24.906 2.482 1 90.75 440 GLY A O 1
ATOM 3555 N N . SER A 1 441 ? 14.969 -23.078 1.325 1 90.56 441 SER A N 1
ATOM 3556 C CA . SER A 1 441 ? 15.297 -23.781 0.087 1 90.56 441 SER A CA 1
ATOM 3557 C C . SER A 1 441 ? 14.062 -24.422 -0.531 1 90.56 441 SER A C 1
ATOM 3559 O O . SER A 1 441 ? 14.172 -25.328 -1.354 1 90.56 441 SER A O 1
ATOM 3561 N N . TRP A 1 442 ? 12.938 -24.203 -0.066 1 90.56 442 TRP A N 1
ATOM 3562 C CA . TRP A 1 442 ? 11.664 -24.594 -0.661 1 90.56 442 TRP A CA 1
ATOM 3563 C C . TRP A 1 442 ? 10.641 -23.469 -0.531 1 90.56 442 TRP A C 1
ATOM 3565 O O . TRP A 1 442 ? 10.852 -22.5 0.204 1 90.56 442 TRP A O 1
ATOM 3575 N N . GLY A 1 443 ? 9.57 -23.531 -1.246 1 92.25 443 GLY A N 1
ATOM 3576 C CA . GLY A 1 443 ? 8.586 -22.469 -1.3 1 92.25 443 GLY A CA 1
ATOM 3577 C C . GLY A 1 443 ? 8.289 -22 -2.713 1 92.25 443 GLY A C 1
ATOM 3578 O O . GLY A 1 443 ? 8.562 -22.719 -3.68 1 92.25 443 GLY A O 1
ATOM 3579 N N . SER A 1 444 ? 7.484 -20.891 -2.711 1 91.5 444 SER A N 1
ATOM 3580 C CA . SER A 1 444 ? 7.141 -20.281 -3.992 1 91.5 444 SER A CA 1
ATOM 3581 C C . SER A 1 444 ? 8.062 -19.109 -4.316 1 91.5 444 SER A C 1
ATOM 3583 O O . SER A 1 444 ? 8.453 -18.359 -3.428 1 91.5 444 SER A O 1
ATOM 3585 N N . MET A 1 445 ? 8.578 -18.969 -5.523 1 91.69 445 MET A N 1
ATOM 3586 C CA . MET A 1 445 ? 9.445 -17.891 -5.969 1 91.69 445 MET A CA 1
ATOM 3587 C C . MET A 1 445 ? 8.984 -17.344 -7.312 1 91.69 445 MET A C 1
ATOM 3589 O O . MET A 1 445 ? 9.125 -18 -8.344 1 91.69 445 MET A O 1
ATOM 3593 N N . ALA A 1 446 ? 8.359 -16.219 -7.262 1 92.94 446 ALA A N 1
ATOM 3594 C CA . ALA A 1 446 ? 7.957 -15.461 -8.445 1 92.94 446 ALA A CA 1
ATOM 3595 C C . ALA A 1 446 ? 8.438 -14.016 -8.367 1 92.94 446 ALA A C 1
ATOM 3597 O O . ALA A 1 446 ? 7.781 -13.164 -7.75 1 92.94 446 ALA A O 1
ATOM 3598 N N . ILE A 1 447 ? 9.508 -13.688 -9.062 1 95.44 447 ILE A N 1
ATOM 3599 C CA . ILE A 1 447 ? 10.141 -12.375 -9 1 95.44 447 ILE A CA 1
ATOM 3600 C C . ILE A 1 447 ? 9.398 -11.398 -9.906 1 95.44 447 ILE A C 1
ATOM 3602 O O . ILE A 1 447 ? 9.188 -11.68 -11.086 1 95.44 447 ILE A O 1
ATOM 3606 N N . PRO A 1 448 ? 8.969 -10.266 -9.406 1 96.19 448 PRO A N 1
ATOM 3607 C CA . PRO A 1 448 ? 8.344 -9.281 -10.289 1 96.19 448 PRO A CA 1
ATOM 3608 C C . PRO A 1 448 ? 9.297 -8.766 -11.367 1 96.19 448 PRO A C 1
ATOM 3610 O O . PRO A 1 448 ? 10.484 -8.555 -11.094 1 96.19 448 PRO A O 1
ATOM 3613 N N . ARG A 1 449 ? 8.82 -8.57 -12.523 1 96.88 449 ARG A N 1
ATOM 3614 C CA . ARG A 1 449 ? 9.641 -8.117 -13.641 1 96.88 449 ARG A CA 1
ATOM 3615 C C . ARG A 1 449 ? 9.523 -6.609 -13.82 1 96.88 449 ARG A C 1
ATOM 3617 O O . ARG A 1 449 ? 8.609 -5.98 -13.281 1 96.88 449 ARG A O 1
ATOM 3624 N N . ILE A 1 450 ? 10.5 -6.051 -14.562 1 96.69 450 ILE A N 1
ATOM 3625 C CA . ILE A 1 450 ? 10.531 -4.621 -14.852 1 96.69 450 ILE A CA 1
ATOM 3626 C C . ILE A 1 450 ? 9.258 -4.219 -15.594 1 96.69 450 ILE A C 1
ATOM 3628 O O . ILE A 1 450 ? 8.836 -4.902 -16.531 1 96.69 450 ILE A O 1
ATOM 3632 N N . GLY A 1 451 ? 8.57 -3.17 -15.109 1 94.88 451 GLY A N 1
ATOM 3633 C CA . GLY A 1 451 ? 7.344 -2.68 -15.719 1 94.88 451 GLY A CA 1
ATOM 3634 C C . GLY A 1 451 ? 6.105 -3.033 -14.922 1 94.88 451 GLY A C 1
ATOM 3635 O O . GLY A 1 451 ? 5.062 -2.391 -15.062 1 94.88 451 GLY A O 1
ATOM 3636 N N . GLN A 1 452 ? 6.164 -3.994 -14.094 1 95 452 GLN A N 1
ATOM 3637 C CA . GLN A 1 452 ? 5.008 -4.418 -13.312 1 95 452 GLN A CA 1
ATOM 3638 C C . GLN A 1 452 ? 4.699 -3.416 -12.203 1 95 452 GLN A C 1
ATOM 3640 O O . GLN A 1 452 ? 5.609 -2.82 -11.625 1 95 452 GLN A O 1
ATOM 3645 N N . ASP A 1 453 ? 3.389 -3.291 -11.977 1 95.88 453 ASP A N 1
ATOM 3646 C CA . ASP A 1 453 ? 2.924 -2.496 -10.844 1 95.88 453 ASP A CA 1
ATOM 3647 C C . ASP A 1 453 ? 2.857 -3.338 -9.578 1 95.88 453 ASP A C 1
ATOM 3649 O O . ASP A 1 453 ? 2.311 -4.441 -9.586 1 95.88 453 ASP A O 1
ATOM 3653 N N . VAL A 1 454 ? 3.428 -2.738 -8.516 1 96.94 454 VAL A N 1
ATOM 3654 C CA . VAL A 1 454 ? 3.516 -3.49 -7.266 1 96.94 454 VAL A CA 1
ATOM 3655 C C . VAL A 1 454 ? 2.914 -2.672 -6.125 1 96.94 454 VAL A C 1
ATOM 3657 O O . VAL A 1 454 ? 2.852 -1.443 -6.199 1 96.94 454 VAL A O 1
ATOM 3660 N N . ILE A 1 455 ? 2.371 -3.363 -5.141 1 97.06 455 ILE A N 1
ATOM 3661 C CA . ILE A 1 455 ? 1.85 -2.785 -3.906 1 97.06 455 ILE A CA 1
ATOM 3662 C C . ILE A 1 455 ? 2.955 -2.727 -2.854 1 97.06 455 ILE A C 1
ATOM 3664 O O . ILE A 1 455 ? 3.488 -3.762 -2.449 1 97.06 455 ILE A O 1
ATOM 3668 N N . VAL A 1 456 ? 3.27 -1.499 -2.432 1 97.56 456 VAL A N 1
ATOM 3669 C CA . VAL A 1 456 ? 4.367 -1.318 -1.489 1 97.56 456 VAL A CA 1
ATOM 3670 C C . VAL A 1 456 ? 3.818 -0.898 -0.129 1 97.56 456 VAL A C 1
ATOM 3672 O O . VAL A 1 456 ? 3.086 0.089 -0.026 1 97.56 456 VAL A O 1
ATOM 3675 N N . GLN A 1 457 ? 4.145 -1.662 0.845 1 96.25 457 GLN A N 1
ATOM 3676 C CA . GLN A 1 457 ? 3.936 -1.295 2.24 1 96.25 457 GLN A CA 1
ATOM 3677 C C . GLN A 1 457 ? 5.258 -0.965 2.928 1 96.25 457 GLN A C 1
ATOM 3679 O O . GLN A 1 457 ? 6.328 -1.131 2.34 1 96.25 457 GLN A O 1
ATOM 3684 N N . TYR A 1 458 ? 5.133 -0.442 4.113 1 95.56 458 TYR A N 1
ATOM 3685 C CA . TYR A 1 458 ? 6.324 0.011 4.82 1 95.56 458 TYR A CA 1
ATOM 3686 C C . TYR A 1 458 ? 6.434 -0.661 6.188 1 95.56 458 TYR A C 1
ATOM 3688 O O . TYR A 1 458 ? 5.508 -0.593 6.996 1 95.56 458 TYR A O 1
ATOM 3696 N N . VAL A 1 459 ? 7.602 -1.265 6.375 1 93.5 459 VAL A N 1
ATOM 3697 C CA . VAL A 1 459 ? 7.824 -1.93 7.656 1 93.5 459 VAL A CA 1
ATOM 3698 C C . VAL A 1 459 ? 7.723 -0.914 8.789 1 93.5 459 VAL A C 1
ATOM 3700 O O . VAL A 1 459 ? 8.422 0.099 8.789 1 93.5 459 VAL A O 1
ATOM 3703 N N . ASN A 1 460 ? 6.859 -1.159 9.734 1 91 460 ASN A N 1
ATOM 3704 C CA . ASN A 1 460 ? 6.598 -0.277 10.867 1 91 460 ASN A CA 1
ATOM 3705 C C . ASN A 1 460 ? 6.137 1.103 10.406 1 91 460 ASN A C 1
ATOM 3707 O O . ASN A 1 460 ? 6.309 2.092 11.125 1 91 460 ASN A O 1
ATOM 3711 N N . GLY A 1 461 ? 5.602 1.232 9.203 1 92.25 461 GLY A N 1
ATOM 3712 C CA . GLY A 1 461 ? 5.156 2.508 8.664 1 92.25 461 GLY A CA 1
ATOM 3713 C C . GLY A 1 461 ? 6.297 3.449 8.336 1 92.25 461 GLY A C 1
ATOM 3714 O O . GLY A 1 461 ? 6.082 4.645 8.117 1 92.25 461 GLY A O 1
ATOM 3715 N N . ASP A 1 462 ? 7.5 2.941 8.367 1 94.75 462 ASP A N 1
ATOM 3716 C CA . ASP A 1 462 ? 8.695 3.74 8.133 1 94.75 462 ASP A CA 1
ATOM 3717 C C . ASP A 1 462 ? 8.945 3.93 6.633 1 94.75 462 ASP A C 1
ATOM 3719 O O . ASP A 1 462 ? 9.273 2.975 5.926 1 94.75 462 ASP A O 1
ATOM 3723 N N . PRO A 1 463 ? 8.875 5.188 6.137 1 96.12 463 PRO A N 1
ATOM 3724 C CA . PRO A 1 463 ? 9.055 5.438 4.703 1 96.12 463 PRO A CA 1
ATOM 3725 C C . PRO A 1 463 ? 10.398 4.93 4.176 1 96.12 463 PRO A C 1
ATOM 3727 O O . PRO A 1 463 ? 10.562 4.75 2.969 1 96.12 463 PRO A O 1
ATOM 3730 N N . ASP A 1 464 ? 11.352 4.652 5.031 1 96.81 464 ASP A N 1
ATOM 3731 C CA . ASP A 1 464 ? 12.688 4.234 4.609 1 96.81 464 ASP A CA 1
ATOM 3732 C C . ASP A 1 464 ? 12.742 2.723 4.395 1 96.81 464 ASP A C 1
ATOM 3734 O O . ASP A 1 464 ? 13.75 2.195 3.918 1 96.81 464 ASP A O 1
ATOM 3738 N N . GLN A 1 465 ? 11.734 2.008 4.754 1 95.88 465 GLN A N 1
ATOM 3739 C CA . GLN A 1 465 ? 11.766 0.55 4.691 1 95.88 465 GLN A CA 1
ATOM 3740 C C . GLN A 1 465 ? 10.609 0.006 3.859 1 95.88 465 GLN A C 1
ATOM 3742 O O . GLN A 1 465 ? 9.742 -0.694 4.379 1 95.88 465 GLN A O 1
ATOM 3747 N N . PRO A 1 466 ? 10.664 0.24 2.566 1 97.12 466 PRO A N 1
ATOM 3748 C CA . PRO A 1 466 ? 9.609 -0.264 1.688 1 97.12 466 PRO A CA 1
ATOM 3749 C C . PRO A 1 466 ? 9.672 -1.777 1.492 1 97.12 466 PRO A C 1
ATOM 3751 O O . PRO A 1 466 ? 10.758 -2.357 1.497 1 97.12 466 PRO A O 1
ATOM 3754 N N . MET A 1 467 ? 8.508 -2.406 1.298 1 97.12 467 MET A N 1
ATOM 3755 C CA . MET A 1 467 ? 8.352 -3.834 1.041 1 97.12 467 MET A CA 1
ATOM 3756 C C . MET A 1 467 ? 7.199 -4.09 0.077 1 97.12 467 MET A C 1
ATOM 3758 O O . MET A 1 467 ? 6.117 -3.521 0.231 1 97.12 467 MET A O 1
ATOM 3762 N N . ILE A 1 468 ? 7.449 -4.887 -0.932 1 97.56 468 ILE A N 1
ATOM 3763 C CA . ILE A 1 468 ? 6.391 -5.246 -1.866 1 97.56 468 ILE A CA 1
ATOM 3764 C C . ILE A 1 468 ? 5.547 -6.375 -1.277 1 97.56 468 ILE A C 1
ATOM 3766 O O . ILE A 1 468 ? 6.066 -7.449 -0.963 1 97.56 468 ILE A O 1
ATOM 3770 N N . THR A 1 469 ? 4.242 -6.188 -1.178 1 95.62 469 THR A N 1
ATOM 3771 C CA . THR A 1 469 ? 3.365 -7.172 -0.554 1 95.62 469 THR A CA 1
ATOM 3772 C C . THR A 1 469 ? 2.393 -7.754 -1.576 1 95.62 469 THR A C 1
ATOM 3774 O O . THR A 1 469 ? 1.691 -8.727 -1.288 1 95.62 469 THR A O 1
ATOM 3777 N N . GLY A 1 470 ? 2.35 -7.125 -2.719 1 94.38 470 GLY A N 1
ATOM 3778 C CA . GLY A 1 470 ? 1.447 -7.613 -3.75 1 94.38 470 GLY A CA 1
ATOM 3779 C C . GLY A 1 470 ? 1.714 -7 -5.113 1 94.38 470 GLY A C 1
ATOM 3780 O O . GLY A 1 470 ? 2.637 -6.199 -5.27 1 94.38 470 GLY A O 1
ATOM 3781 N N . ARG A 1 471 ? 0.979 -7.535 -6.102 1 94.5 471 ARG A N 1
ATOM 3782 C CA . ARG A 1 471 ? 1.046 -7.051 -7.473 1 94.5 471 ARG A CA 1
ATOM 3783 C C . ARG A 1 471 ? -0.351 -6.844 -8.055 1 94.5 471 ARG A C 1
ATOM 3785 O O . ARG A 1 471 ? -1.309 -7.488 -7.617 1 94.5 471 ARG A O 1
ATOM 3792 N N . THR A 1 472 ? -0.427 -5.93 -8.977 1 93.62 472 THR A N 1
ATOM 3793 C CA . THR A 1 472 ? -1.721 -5.703 -9.617 1 93.62 472 THR A CA 1
ATOM 3794 C C . THR A 1 472 ? -1.557 -5.516 -11.117 1 93.62 472 THR A C 1
ATOM 3796 O O . THR A 1 472 ? -0.504 -5.07 -11.586 1 93.62 472 THR A O 1
ATOM 3799 N N . TYR A 1 473 ? -2.564 -5.887 -11.766 1 93.81 473 TYR A N 1
ATOM 3800 C CA . TYR A 1 473 ? -2.652 -5.531 -13.18 1 93.81 473 TYR A CA 1
ATOM 3801 C C . TYR A 1 473 ? -3.023 -4.062 -13.352 1 93.81 473 TYR A C 1
ATOM 3803 O O . TYR A 1 473 ? -3.613 -3.457 -12.453 1 93.81 473 TYR A O 1
ATOM 3811 N N . CYS A 1 474 ? -2.598 -3.553 -14.43 1 91.56 474 CYS A N 1
ATOM 3812 C CA . CYS A 1 474 ? -2.855 -2.152 -14.75 1 91.56 474 CYS A CA 1
ATOM 3813 C C . CYS A 1 474 ? -2.971 -1.944 -16.25 1 91.56 474 CYS A C 1
ATOM 3815 O O . CYS A 1 474 ? -2.971 -2.91 -17.016 1 91.56 474 CYS A O 1
ATOM 3817 N N . GLY A 1 475 ? -3.117 -0.683 -16.656 1 90.19 475 GLY A N 1
ATOM 3818 C CA . GLY A 1 475 ? -3.332 -0.351 -18.047 1 90.19 475 GLY A CA 1
ATOM 3819 C C . GLY A 1 475 ? -2.213 -0.833 -18.953 1 90.19 475 GLY A C 1
ATOM 3820 O O . GLY A 1 475 ? -2.453 -1.191 -20.109 1 90.19 475 GLY A O 1
ATOM 3821 N N . ASP A 1 476 ? -1.034 -0.912 -18.391 1 88.94 476 ASP A N 1
ATOM 3822 C CA . ASP A 1 476 ? 0.123 -1.315 -19.188 1 88.94 476 ASP A CA 1
ATOM 3823 C C . ASP A 1 476 ? 0.407 -2.807 -19.031 1 88.94 476 ASP A C 1
ATOM 3825 O O . ASP A 1 476 ? 1.236 -3.369 -19.75 1 88.94 476 ASP A O 1
ATOM 3829 N N . GLN A 1 477 ? -0.177 -3.355 -18.078 1 91.62 477 GLN A N 1
ATOM 3830 C CA . GLN A 1 477 ? -0.033 -4.77 -17.75 1 91.62 477 GLN A CA 1
ATOM 3831 C C . GLN A 1 477 ? -1.396 -5.438 -17.594 1 91.62 477 GLN A C 1
ATOM 3833 O O . GLN A 1 477 ? -1.863 -5.641 -16.469 1 91.62 477 GLN A O 1
ATOM 3838 N N . LEU A 1 478 ? -1.923 -5.957 -18.656 1 92.38 478 LEU A N 1
ATOM 3839 C CA . LEU A 1 478 ? -3.273 -6.512 -18.641 1 92.38 478 LEU A CA 1
ATOM 3840 C C . LEU A 1 478 ? -3.264 -7.945 -18.125 1 92.38 478 LEU A C 1
ATOM 3842 O O . LEU A 1 478 ? -2.229 -8.617 -18.156 1 92.38 478 LEU A O 1
ATOM 3846 N N . PRO A 1 479 ? -4.418 -8.43 -17.672 1 93.44 479 PRO A N 1
ATOM 3847 C CA . PRO A 1 479 ? -4.496 -9.828 -17.25 1 93.44 479 PRO A CA 1
ATOM 3848 C C . PRO A 1 479 ? -4.219 -10.805 -18.391 1 93.44 479 PRO A C 1
ATOM 3850 O O . PRO A 1 479 ? -4.305 -10.438 -19.562 1 93.44 479 PRO A O 1
ATOM 3853 N N . PRO A 1 480 ? -3.877 -11.984 -18.062 1 94.88 480 PRO A N 1
ATOM 3854 C CA . PRO A 1 480 ? -3.525 -12.977 -19.078 1 94.88 480 PRO A CA 1
ATOM 3855 C C . PRO A 1 480 ? -4.684 -13.273 -20.031 1 94.88 480 PRO A C 1
ATOM 3857 O O . PRO A 1 480 ? -4.457 -13.68 -21.172 1 94.88 480 PRO A O 1
ATOM 3860 N N . TYR A 1 481 ? -5.891 -13.164 -19.516 1 96.06 481 TYR A N 1
ATOM 3861 C CA . TYR A 1 481 ? -7.086 -13.375 -20.328 1 96.06 481 TYR A CA 1
ATOM 3862 C C . TYR A 1 481 ? -8.055 -12.211 -20.188 1 96.06 481 TYR A C 1
ATOM 3864 O O . TYR A 1 481 ? -8.133 -11.57 -19.141 1 96.06 481 TYR A O 1
ATOM 3872 N N . ASP A 1 482 ? -8.859 -12.016 -21.266 1 95.62 482 ASP A N 1
ATOM 3873 C CA . ASP A 1 482 ? -9.828 -10.922 -21.25 1 95.62 482 ASP A CA 1
ATOM 3874 C C . ASP A 1 482 ? -10.922 -11.164 -20.219 1 95.62 482 ASP A C 1
ATOM 3876 O O . ASP A 1 482 ? -11.562 -12.219 -20.219 1 95.62 482 ASP A O 1
ATOM 3880 N N . LEU A 1 483 ? -11.18 -10.219 -19.344 1 94.31 483 LEU A N 1
ATOM 3881 C CA . LEU A 1 483 ? -12.234 -10.258 -18.344 1 94.31 483 LEU A CA 1
ATOM 3882 C C . LEU A 1 483 ? -13.352 -9.281 -18.688 1 94.31 483 LEU A C 1
ATOM 3884 O O . LEU A 1 483 ? -13.102 -8.234 -19.281 1 94.31 483 LEU A O 1
ATOM 3888 N N . PRO A 1 484 ? -14.531 -9.547 -18.406 1 94.94 484 PRO A N 1
ATOM 3889 C CA . PRO A 1 484 ? -15.023 -10.664 -17.594 1 94.94 484 PRO A CA 1
ATOM 3890 C C . PRO A 1 484 ? -15.312 -11.914 -18.438 1 94.94 484 PRO A C 1
ATOM 3892 O O . PRO A 1 484 ? -15.812 -12.906 -17.906 1 94.94 484 PRO A O 1
ATOM 3895 N N . ASP A 1 485 ? -14.945 -11.945 -19.75 1 95.56 485 ASP A N 1
ATOM 3896 C CA . ASP A 1 485 ? -15.266 -13.062 -20.641 1 95.56 485 ASP A CA 1
ATOM 3897 C C . ASP A 1 485 ? -14.703 -14.375 -20.094 1 95.56 485 ASP A C 1
ATOM 3899 O O . ASP A 1 485 ? -15.32 -15.43 -20.25 1 95.56 485 ASP A O 1
ATOM 3903 N N . HIS A 1 486 ? -13.547 -14.297 -19.547 1 96.56 486 HIS A N 1
ATOM 3904 C CA . HIS A 1 486 ? -12.875 -15.484 -19.047 1 96.56 486 HIS A CA 1
ATOM 3905 C C . HIS A 1 486 ? -12.805 -15.477 -17.531 1 96.56 486 HIS A C 1
ATOM 3907 O O . HIS A 1 486 ? -11.789 -15.867 -16.938 1 96.56 486 HIS A O 1
ATOM 3913 N N . LYS A 1 487 ? -13.875 -15.016 -16.891 1 95.19 487 LYS A N 1
ATOM 3914 C CA . LYS A 1 487 ? -13.914 -14.852 -15.438 1 95.19 487 LYS A CA 1
ATOM 3915 C C . LYS A 1 487 ? -13.867 -16.203 -14.727 1 95.19 487 LYS A C 1
ATOM 3917 O O . LYS A 1 487 ? -13.602 -16.266 -13.523 1 95.19 487 LYS A O 1
ATOM 3922 N N . THR A 1 488 ? -14.094 -17.328 -15.391 1 96.69 488 THR A N 1
ATOM 3923 C CA . THR A 1 488 ? -14.117 -18.641 -14.766 1 96.69 488 THR A CA 1
ATOM 3924 C C . THR A 1 488 ? -12.742 -19.297 -14.836 1 96.69 488 THR A C 1
ATOM 3926 O O . THR A 1 488 ? -12.578 -20.438 -14.398 1 96.69 488 THR A O 1
ATOM 3929 N N . ARG A 1 489 ? -11.789 -18.625 -15.336 1 96.62 489 ARG A N 1
ATOM 3930 C CA . ARG A 1 489 ? -10.445 -19.188 -15.477 1 96.62 489 ARG A CA 1
ATOM 3931 C C . ARG A 1 489 ? -9.562 -18.781 -14.305 1 96.62 489 ARG A C 1
ATOM 3933 O O . ARG A 1 489 ? -9.625 -17.656 -13.828 1 96.62 489 ARG A O 1
ATOM 3940 N N . MET A 1 490 ? -8.859 -19.781 -13.828 1 95.94 490 MET A N 1
ATOM 3941 C CA . MET A 1 490 ? -7.707 -19.562 -12.961 1 95.94 490 MET A CA 1
ATOM 3942 C C . MET A 1 490 ? -6.414 -20 -13.648 1 95.94 490 MET A C 1
ATOM 3944 O O . MET A 1 490 ? -6.352 -21.078 -14.234 1 95.94 490 MET A O 1
ATOM 3948 N N . THR A 1 491 ? -5.371 -19.078 -13.617 1 96.81 491 THR A N 1
ATOM 3949 C CA . THR A 1 491 ? -4.191 -19.453 -14.391 1 96.81 491 THR A CA 1
ATOM 3950 C C . THR A 1 491 ? -2.92 -18.969 -13.703 1 96.81 491 THR A C 1
ATOM 3952 O O . THR A 1 491 ? -2.967 -18.047 -12.875 1 96.81 491 THR A O 1
ATOM 3955 N N . ILE A 1 492 ? -1.892 -19.703 -13.867 1 96.62 492 ILE A N 1
ATOM 3956 C CA . ILE A 1 492 ? -0.505 -19.297 -13.664 1 96.62 492 ILE A CA 1
ATOM 3957 C C . ILE A 1 492 ? 0.255 -19.375 -14.984 1 96.62 492 ILE A C 1
ATOM 3959 O O . ILE A 1 492 ? 0.486 -20.469 -15.508 1 96.62 492 ILE A O 1
ATOM 3963 N N . LYS A 1 493 ? 0.588 -18.234 -15.508 1 97.31 493 LYS A N 1
ATOM 3964 C CA . LYS A 1 493 ? 1.186 -18.109 -16.844 1 97.31 493 LYS A CA 1
ATOM 3965 C C . LYS A 1 493 ? 2.479 -17.297 -16.781 1 97.31 493 LYS A C 1
ATOM 3967 O O . LYS A 1 493 ? 2.51 -16.203 -16.234 1 97.31 493 LYS A O 1
ATOM 3972 N N . SER A 1 494 ? 3.521 -17.922 -17.25 1 96.38 494 SER A N 1
ATOM 3973 C CA . SER A 1 494 ? 4.789 -17.203 -17.297 1 96.38 494 SER A CA 1
ATOM 3974 C C . SER A 1 494 ? 5.062 -16.641 -18.688 1 96.38 494 SER A C 1
ATOM 3976 O O . SER A 1 494 ? 4.199 -16.703 -19.578 1 96.38 494 SER A O 1
ATOM 3978 N N . GLN A 1 495 ? 6.188 -15.945 -18.781 1 95.5 495 GLN A N 1
ATOM 3979 C CA . GLN A 1 495 ? 6.625 -15.375 -20.047 1 95.5 495 GLN A CA 1
ATOM 3980 C C . GLN A 1 495 ? 8.102 -15.672 -20.297 1 95.5 495 GLN A C 1
ATOM 3982 O O . GLN A 1 495 ? 8.938 -15.508 -19.406 1 95.5 495 GLN A O 1
ATOM 3987 N N . THR A 1 496 ? 8.375 -16.188 -21.531 1 97 496 THR A N 1
ATOM 3988 C CA . THR A 1 496 ? 9.75 -16.469 -21.922 1 97 496 THR A CA 1
ATOM 3989 C C . THR A 1 496 ? 10.617 -15.219 -21.781 1 97 496 THR A C 1
ATOM 3991 O O . THR A 1 496 ? 10.227 -14.133 -22.219 1 97 496 THR A O 1
ATOM 3994 N N . HIS A 1 497 ? 11.812 -15.359 -21.062 1 95.25 497 HIS A N 1
ATOM 3995 C CA . HIS A 1 497 ? 12.758 -14.266 -20.875 1 95.25 497 HIS A CA 1
ATOM 3996 C C . HIS A 1 497 ? 13.398 -13.852 -22.203 1 95.25 497 HIS A C 1
ATOM 3998 O O . HIS A 1 497 ? 14.062 -14.656 -22.844 1 95.25 497 HIS A O 1
ATOM 4004 N N . LYS A 1 498 ? 13.188 -12.625 -22.609 1 94.81 498 LYS A N 1
ATOM 4005 C CA . LYS A 1 498 ? 13.742 -12.023 -23.828 1 94.81 498 LYS A CA 1
ATOM 4006 C C . LYS A 1 498 ? 13.336 -12.812 -25.062 1 94.81 498 LYS A C 1
ATOM 4008 O O . LYS A 1 498 ? 14.164 -13.055 -25.953 1 94.81 498 LYS A O 1
ATOM 4013 N N . GLY A 1 499 ? 12.102 -13.32 -25.031 1 94.5 499 GLY A N 1
ATOM 4014 C CA . GLY A 1 499 ? 11.555 -14.055 -26.156 1 94.5 499 GLY A CA 1
ATOM 4015 C C . GLY A 1 499 ? 10.055 -14.25 -26.078 1 94.5 499 GLY A C 1
ATOM 4016 O O . GLY A 1 499 ? 9.422 -13.836 -25.094 1 94.5 499 GLY A O 1
ATOM 4017 N N . ASP A 1 500 ? 9.555 -14.953 -27.156 1 94.56 500 ASP A N 1
ATOM 4018 C CA . ASP A 1 500 ? 8.125 -15.227 -27.219 1 94.56 500 ASP A CA 1
ATOM 4019 C C . ASP A 1 500 ? 7.801 -16.594 -26.625 1 94.56 500 ASP A C 1
ATOM 4021 O O . ASP A 1 500 ? 8.664 -17.484 -26.594 1 94.56 500 ASP A O 1
ATOM 4025 N N . GLY A 1 501 ? 6.605 -16.688 -26.188 1 96.56 501 GLY A N 1
ATOM 4026 C CA . GLY A 1 501 ? 6.164 -17.969 -25.672 1 96.56 501 GLY A CA 1
ATOM 4027 C C . GLY A 1 501 ? 5.969 -17.953 -24.156 1 96.56 501 GLY A C 1
ATOM 4028 O O . GLY A 1 501 ? 6.32 -16.984 -23.484 1 96.56 501 GLY A O 1
ATOM 4029 N N . PHE A 1 502 ? 5.398 -19.047 -23.641 1 97.44 502 PHE A N 1
ATOM 4030 C CA . PHE A 1 502 ? 5.02 -19.047 -22.234 1 97.44 502 PHE A CA 1
ATOM 4031 C C . PHE A 1 502 ? 4.824 -20.469 -21.719 1 97.44 502 PHE A C 1
ATOM 4033 O O . PHE A 1 502 ? 4.707 -21.406 -22.516 1 97.44 502 PHE A O 1
ATOM 4040 N N . ASN A 1 503 ? 4.961 -20.688 -20.484 1 98.06 503 ASN A N 1
ATOM 4041 C CA . ASN A 1 503 ? 4.445 -21.844 -19.781 1 98.06 503 ASN A CA 1
ATOM 4042 C C . ASN A 1 503 ? 3.168 -21.516 -19.016 1 98.06 503 ASN A C 1
ATOM 4044 O O . ASN A 1 503 ? 2.973 -20.375 -18.578 1 98.06 503 ASN A O 1
ATOM 4048 N N . GLU A 1 504 ? 2.303 -22.562 -18.922 1 97.88 504 GLU A N 1
ATOM 4049 C CA . GLU A 1 504 ? 1.032 -22.203 -18.297 1 97.88 504 GLU A CA 1
ATOM 4050 C C . GLU A 1 504 ? 0.384 -23.422 -17.625 1 97.88 504 GLU A C 1
ATOM 4052 O O . GLU A 1 504 ? 0.487 -24.531 -18.125 1 97.88 504 GLU A O 1
ATOM 4057 N N . LEU A 1 505 ? -0.159 -23.281 -16.5 1 97.88 505 LEU A N 1
ATOM 4058 C CA . LEU A 1 505 ? -1.158 -24.125 -15.859 1 97.88 505 LEU A CA 1
ATOM 4059 C C . LEU A 1 505 ? -2.482 -23.375 -15.711 1 97.88 505 LEU A C 1
ATOM 4061 O O . LEU A 1 505 ? -2.541 -22.328 -15.062 1 97.88 505 LEU A O 1
ATOM 4065 N N . ARG A 1 506 ? -3.566 -23.906 -16.312 1 98.12 506 ARG A N 1
ATOM 4066 C CA . ARG A 1 506 ? -4.836 -23.188 -16.297 1 98.12 506 ARG A CA 1
ATOM 4067 C C . ARG A 1 506 ? -5.988 -24.109 -15.922 1 98.12 506 ARG A C 1
ATOM 4069 O O . ARG A 1 506 ? -6.055 -25.25 -16.375 1 98.12 506 ARG A O 1
ATOM 4076 N N . PHE A 1 507 ? -6.91 -23.672 -15.039 1 98.44 507 PHE A N 1
ATOM 4077 C CA . PHE A 1 507 ? -8.18 -24.312 -14.703 1 98.44 507 PHE A CA 1
ATOM 4078 C C . PHE A 1 507 ? -9.344 -23.562 -15.336 1 98.44 507 PHE A C 1
ATOM 4080 O O . PHE A 1 507 ? -9.477 -22.344 -15.164 1 98.44 507 PHE A O 1
ATOM 4087 N N . GLU A 1 508 ? -10.086 -24.234 -16.141 1 98.31 508 GLU A N 1
ATOM 4088 C CA . GLU A 1 508 ? -11.375 -23.734 -16.625 1 98.31 508 GLU A CA 1
ATOM 4089 C C . GLU A 1 508 ? -12.531 -24.344 -15.836 1 98.31 508 GLU A C 1
ATOM 4091 O O . GLU A 1 508 ? -12.648 -25.562 -15.742 1 98.31 508 GLU A O 1
ATOM 4096 N N . ASP A 1 509 ? -13.375 -23.469 -15.273 1 97.5 509 ASP A N 1
ATOM 4097 C CA . ASP A 1 509 ? -14.422 -23.953 -14.383 1 97.5 509 ASP A CA 1
ATOM 4098 C C . ASP A 1 509 ? -15.805 -23.75 -14.984 1 97.5 509 ASP A C 1
ATOM 4100 O O . ASP A 1 509 ? -16.828 -23.984 -14.328 1 97.5 509 ASP A O 1
ATOM 4104 N N . GLU A 1 510 ? -15.906 -23.281 -16.188 1 97.38 510 GLU A N 1
ATOM 4105 C CA . GLU A 1 510 ? -17.219 -23.125 -16.828 1 97.38 510 GLU A CA 1
ATOM 4106 C C . GLU A 1 510 ? -17.922 -24.469 -16.953 1 97.38 510 GLU A C 1
ATOM 4108 O O . GLU A 1 510 ? -17.344 -25.438 -17.438 1 97.38 510 GLU A O 1
ATOM 4113 N N . LEU A 1 511 ? -19.188 -24.422 -16.531 1 96.81 511 LEU A N 1
ATOM 4114 C CA . LEU A 1 511 ? -19.953 -25.656 -16.531 1 96.81 511 LEU A CA 1
ATOM 4115 C C . LEU A 1 511 ? -20 -26.25 -17.938 1 96.81 511 LEU A C 1
ATOM 4117 O O . LEU A 1 511 ? -20.375 -25.578 -18.906 1 96.81 511 LEU A O 1
ATOM 4121 N N . GLY A 1 512 ? -19.625 -27.469 -18.109 1 97.06 512 GLY A N 1
ATOM 4122 C CA . GLY A 1 512 ? -19.625 -28.172 -19.375 1 97.06 512 GLY A CA 1
ATOM 4123 C C . GLY A 1 512 ? -18.312 -28.016 -20.141 1 97.06 512 GLY A C 1
ATOM 4124 O O . GLY A 1 512 ? -18.078 -28.719 -21.125 1 97.06 512 GLY A O 1
ATOM 4125 N N . ARG A 1 513 ? -17.484 -27.156 -19.672 1 97.5 513 ARG A N 1
ATOM 4126 C CA . ARG A 1 513 ? -16.203 -26.922 -20.344 1 97.5 513 ARG A CA 1
ATOM 4127 C C . ARG A 1 513 ? -15.047 -27 -19.359 1 97.5 513 ARG A C 1
ATOM 4129 O O . ARG A 1 513 ? -14.008 -26.359 -19.562 1 97.5 513 ARG A O 1
ATOM 4136 N N . GLN A 1 514 ? -15.25 -27.656 -18.25 1 98.06 514 GLN A N 1
ATOM 4137 C CA . GLN A 1 514 ? -14.195 -27.781 -17.25 1 98.06 514 GLN A CA 1
ATOM 4138 C C . GLN A 1 514 ? -12.945 -28.406 -17.844 1 98.06 514 GLN A C 1
ATOM 4140 O O . GLN A 1 514 ? -13.031 -29.328 -18.656 1 98.06 514 GLN A O 1
ATOM 4145 N N . GLU A 1 515 ? -11.742 -27.812 -17.438 1 98.56 515 GLU A N 1
ATOM 4146 C CA . GLU A 1 515 ? -10.508 -28.25 -18.078 1 98.56 515 GLU A CA 1
ATOM 4147 C C . GLU A 1 515 ? -9.289 -27.953 -17.203 1 98.56 515 GLU A C 1
ATOM 4149 O O . GLU A 1 515 ? -9.234 -26.906 -16.547 1 98.56 515 GLU A O 1
ATOM 4154 N N . VAL A 1 516 ? -8.406 -28.906 -17.141 1 98.56 516 VAL A N 1
ATOM 4155 C CA . VAL A 1 516 ? -7.035 -28.641 -16.719 1 98.56 516 VAL A CA 1
ATOM 4156 C C . VAL A 1 516 ? -6.121 -28.562 -17.938 1 98.56 516 VAL A C 1
ATOM 4158 O O . VAL A 1 516 ? -6.008 -29.531 -18.703 1 98.56 516 VAL A O 1
ATOM 4161 N N . PHE A 1 517 ? -5.496 -27.453 -18.109 1 98.62 517 PHE A N 1
ATOM 4162 C CA . PHE A 1 517 ? -4.625 -27.219 -19.266 1 98.62 517 PHE A CA 1
ATOM 4163 C C . PHE A 1 517 ? -3.186 -27 -18.812 1 98.62 517 PHE A C 1
ATOM 4165 O O . PHE A 1 517 ? -2.912 -26.141 -17.969 1 98.62 517 PHE A O 1
ATOM 4172 N N . ILE A 1 518 ? -2.266 -27.766 -19.344 1 98.44 518 ILE A N 1
ATOM 4173 C CA . ILE A 1 518 ? -0.837 -27.625 -19.094 1 98.44 518 ILE A CA 1
ATOM 4174 C C . ILE A 1 518 ? -0.096 -27.391 -20.406 1 98.44 518 ILE A C 1
ATOM 4176 O O . ILE A 1 518 ? -0.224 -28.172 -21.344 1 98.44 518 ILE A O 1
ATOM 4180 N N . HIS A 1 519 ? 0.661 -26.312 -20.469 1 98.56 519 HIS A N 1
ATOM 4181 C CA . HIS A 1 519 ? 1.41 -25.953 -21.672 1 98.56 519 HIS A CA 1
ATOM 4182 C C . HIS A 1 519 ? 2.889 -25.75 -21.344 1 98.56 519 HIS A C 1
ATOM 4184 O O . HIS A 1 519 ? 3.246 -24.922 -20.516 1 98.56 519 HIS A O 1
ATOM 4190 N N . ALA A 1 520 ? 3.738 -26.531 -21.969 1 98.44 520 ALA A N 1
ATOM 4191 C CA . ALA A 1 520 ? 5.188 -26.344 -21.922 1 98.44 520 ALA A CA 1
ATOM 4192 C C . ALA A 1 520 ? 5.695 -25.719 -23.234 1 98.44 520 ALA A C 1
ATOM 4194 O O . ALA A 1 520 ? 5.523 -26.297 -24.297 1 98.44 520 ALA A O 1
ATOM 4195 N N . GLU A 1 521 ? 6.297 -24.656 -23.062 1 98.06 521 GLU A N 1
ATOM 4196 C CA . GLU A 1 521 ? 6.754 -23.938 -24.25 1 98.06 521 GLU A CA 1
ATOM 4197 C C . GLU A 1 521 ? 7.812 -24.75 -25 1 98.06 521 GLU A C 1
ATOM 4199 O O . GLU A 1 521 ? 7.953 -24.609 -26.219 1 98.06 521 GLU A O 1
ATOM 4204 N N . ARG A 1 522 ? 8.555 -25.531 -24.297 1 98.31 522 ARG A N 1
ATOM 4205 C CA . ARG A 1 522 ? 9.562 -26.359 -24.938 1 98.31 522 ARG A CA 1
ATOM 4206 C C . ARG A 1 522 ? 9.539 -27.781 -24.391 1 98.31 522 ARG A C 1
ATOM 4208 O O . ARG A 1 522 ? 8.852 -28.641 -24.938 1 98.31 522 ARG A O 1
ATOM 4215 N N . ASP A 1 523 ? 10.148 -28.078 -23.25 1 98.56 523 ASP A N 1
ATOM 4216 C CA . ASP A 1 523 ? 10.258 -29.438 -22.734 1 98.56 523 ASP A CA 1
ATOM 4217 C C . ASP A 1 523 ? 9.422 -29.609 -21.469 1 98.56 523 ASP A C 1
ATOM 4219 O O . ASP A 1 523 ? 9.242 -28.656 -20.688 1 98.56 523 ASP A O 1
ATOM 4223 N N . GLN A 1 524 ? 8.875 -30.828 -21.281 1 98.12 524 GLN A N 1
ATOM 4224 C CA . GLN A 1 524 ? 8.219 -31.234 -20.047 1 98.12 524 GLN A CA 1
ATOM 4225 C C . GLN A 1 524 ? 8.859 -32.5 -19.469 1 98.12 524 GLN A C 1
ATOM 4227 O O . GLN A 1 524 ? 9.023 -33.5 -20.172 1 98.12 524 GLN A O 1
ATOM 4232 N N . ASN A 1 525 ? 9.273 -32.438 -18.281 1 98.25 525 ASN A N 1
ATOM 4233 C CA . ASN A 1 525 ? 9.883 -33.562 -17.578 1 98.25 525 ASN A CA 1
ATOM 4234 C C . ASN A 1 525 ? 9.07 -33.969 -16.344 1 98.25 525 ASN A C 1
ATOM 4236 O O . ASN A 1 525 ? 8.828 -33.125 -15.461 1 98.25 525 ASN A O 1
ATOM 4240 N N . ASN A 1 526 ? 8.609 -35.25 -16.344 1 97.75 526 ASN A N 1
ATOM 4241 C CA . ASN A 1 526 ? 7.879 -35.812 -15.219 1 97.75 526 ASN A CA 1
ATOM 4242 C C . ASN A 1 526 ? 8.695 -36.906 -14.523 1 97.75 526 ASN A C 1
ATOM 4244 O O . ASN A 1 526 ? 8.969 -37.969 -15.109 1 97.75 526 ASN A O 1
ATOM 4248 N N . VAL A 1 527 ? 9.078 -36.688 -13.258 1 98.31 527 VAL A N 1
ATOM 4249 C CA . VAL A 1 527 ? 9.867 -37.656 -12.492 1 98.31 527 VAL A CA 1
ATOM 4250 C C . VAL A 1 527 ? 9.078 -38.125 -11.281 1 98.31 527 VAL A C 1
ATOM 4252 O O . VAL A 1 527 ? 8.773 -37.344 -10.383 1 98.31 527 VAL A O 1
ATOM 4255 N N . VAL A 1 528 ? 8.75 -39.375 -11.289 1 98.12 528 VAL A N 1
ATOM 4256 C CA . VAL A 1 528 ? 8.039 -40.062 -10.195 1 98.12 528 VAL A CA 1
ATOM 4257 C C . VAL A 1 528 ? 8.93 -41.125 -9.562 1 98.12 528 VAL A C 1
ATOM 4259 O O . VAL A 1 528 ? 9.312 -42.094 -10.227 1 98.12 528 VAL A O 1
ATOM 4262 N N . LYS A 1 529 ? 9.195 -41 -8.32 1 97.94 529 LYS A N 1
ATOM 4263 C CA . LYS A 1 529 ? 10.18 -41.875 -7.703 1 97.94 529 LYS A CA 1
ATOM 4264 C C . LYS A 1 529 ? 9.562 -43.219 -7.371 1 97.94 529 LYS A C 1
ATOM 4266 O O . LYS A 1 529 ? 10.281 -44.219 -7.191 1 97.94 529 LYS A O 1
ATOM 4271 N N . HIS A 1 530 ? 8.242 -43.281 -7.336 1 98.12 530 HIS A N 1
ATOM 4272 C CA . HIS A 1 530 ? 7.59 -44.531 -7 1 98.12 530 HIS A CA 1
ATOM 4273 C C . HIS A 1 530 ? 6.539 -44.906 -8.039 1 98.12 530 HIS A C 1
ATOM 4275 O O . HIS A 1 530 ? 6.879 -45.219 -9.18 1 98.12 530 HIS A O 1
ATOM 4281 N N . ASN A 1 531 ? 5.148 -44.719 -7.734 1 98.31 531 ASN A N 1
ATOM 4282 C CA . ASN A 1 531 ? 4.117 -45.219 -8.648 1 98.31 531 ASN A CA 1
ATOM 4283 C C . ASN A 1 531 ? 3.402 -44.062 -9.344 1 98.31 531 ASN A C 1
ATOM 4285 O O . ASN A 1 531 ? 3.238 -43 -8.766 1 98.31 531 ASN A O 1
ATOM 4289 N N . GLU A 1 532 ? 3.014 -44.281 -10.578 1 97.94 532 GLU A N 1
ATOM 4290 C CA . GLU A 1 532 ? 2.127 -43.375 -11.305 1 97.94 532 GLU A CA 1
ATOM 4291 C C . GLU A 1 532 ? 0.818 -44.062 -11.672 1 97.94 532 GLU A C 1
ATOM 4293 O O . GLU A 1 532 ? 0.825 -45.156 -12.289 1 97.94 532 GLU A O 1
ATOM 4298 N N . THR A 1 533 ? -0.265 -43.5 -11.227 1 98.19 533 THR A N 1
ATOM 4299 C CA . THR A 1 533 ? -1.588 -44.031 -11.555 1 98.19 533 THR A CA 1
ATOM 4300 C C . THR A 1 533 ? -2.41 -43 -12.312 1 98.19 533 THR A C 1
ATOM 4302 O O . THR A 1 533 ? -2.488 -41.812 -11.906 1 98.19 533 THR A O 1
ATOM 4305 N N . THR A 1 534 ? -2.973 -43.375 -13.477 1 97.56 534 THR A N 1
ATOM 4306 C CA . THR A 1 534 ? -3.824 -42.5 -14.266 1 97.56 534 THR A CA 1
ATOM 4307 C C . THR A 1 534 ? -5.191 -43.125 -14.5 1 97.56 534 THR A C 1
ATOM 4309 O O . THR A 1 534 ? -5.285 -44.281 -14.945 1 97.56 534 THR A O 1
ATOM 4312 N N . LEU A 1 535 ? -6.219 -42.406 -14.148 1 98.38 535 LEU A N 1
ATOM 4313 C CA . LEU A 1 535 ? -7.594 -42.812 -14.406 1 98.38 535 LEU A CA 1
ATOM 4314 C C . LEU A 1 535 ? -8.297 -41.812 -15.32 1 98.38 535 LEU A C 1
ATOM 4316 O O . LEU A 1 535 ? -8.406 -40.625 -14.977 1 98.38 535 LEU A O 1
ATOM 4320 N N . ILE A 1 536 ? -8.711 -42.281 -16.484 1 98.19 536 ILE A N 1
ATOM 4321 C CA . ILE A 1 536 ? -9.406 -41.438 -17.453 1 98.19 536 ILE A CA 1
ATOM 4322 C C . ILE A 1 536 ? -10.836 -41.938 -17.625 1 98.19 536 ILE A C 1
ATOM 4324 O O . ILE A 1 536 ? -11.062 -43.094 -18.047 1 98.19 536 ILE A O 1
ATOM 4328 N N . GLY A 1 537 ? -11.805 -41.125 -17.344 1 97.75 537 GLY A N 1
ATOM 4329 C CA . GLY A 1 537 ? -13.195 -41.531 -17.266 1 97.75 537 GLY A CA 1
ATOM 4330 C C . GLY A 1 537 ? -13.836 -41.719 -18.625 1 97.75 537 GLY A C 1
ATOM 4331 O O . GLY A 1 537 ? -14.906 -42.312 -18.734 1 97.75 537 GLY A O 1
ATOM 4332 N N . ASN A 1 538 ? -13.203 -41.25 -19.734 1 97.88 538 ASN A N 1
ATOM 4333 C CA . ASN A 1 538 ? -13.781 -41.375 -21.062 1 97.88 538 ASN A CA 1
ATOM 4334 C C . ASN A 1 538 ? -12.719 -41.719 -22.109 1 97.88 538 ASN A C 1
ATOM 4336 O O . ASN A 1 538 ? -12.203 -42.844 -22.125 1 97.88 538 ASN A O 1
ATOM 4340 N N . ASP A 1 539 ? -12.258 -40.75 -22.969 1 98.25 539 ASP A N 1
ATOM 4341 C CA . ASP A 1 539 ? -11.328 -41.031 -24.047 1 98.25 539 ASP A CA 1
ATOM 4342 C C . ASP A 1 539 ? -9.938 -40.469 -23.766 1 98.25 539 ASP A C 1
ATOM 4344 O O . ASP A 1 539 ? -9.812 -39.469 -23.047 1 98.25 539 ASP A O 1
ATOM 4348 N N . ARG A 1 540 ? -8.875 -41.125 -24.297 1 97.75 540 ARG A N 1
ATOM 4349 C CA . ARG A 1 540 ? -7.512 -40.594 -24.297 1 97.75 540 ARG A CA 1
ATOM 4350 C C . ARG A 1 540 ? -6.973 -40.5 -25.719 1 97.75 540 ARG A C 1
ATOM 4352 O O . ARG A 1 540 ? -7.098 -41.438 -26.516 1 97.75 540 ARG A O 1
ATOM 4359 N N . SER A 1 541 ? -6.527 -39.406 -26.047 1 98 541 SER A N 1
ATOM 4360 C CA . SER A 1 541 ? -5.855 -39.219 -27.328 1 98 541 SER A CA 1
ATOM 4361 C C . SER A 1 541 ? -4.453 -38.656 -27.125 1 98 541 SER A C 1
ATOM 4363 O O . SER A 1 541 ? -4.25 -37.75 -26.312 1 98 541 SER A O 1
ATOM 4365 N N . GLU A 1 542 ? -3.467 -39.25 -27.797 1 97.19 542 GLU A N 1
ATOM 4366 C CA . GLU A 1 542 ? -2.082 -38.812 -27.75 1 97.19 542 GLU A CA 1
ATOM 4367 C C . GLU A 1 542 ? -1.49 -38.656 -29.141 1 97.19 542 GLU A C 1
ATOM 4369 O O . GLU A 1 542 ? -1.599 -39.594 -29.969 1 97.19 542 GLU A O 1
ATOM 4374 N N . ARG A 1 543 ? -0.934 -37.469 -29.391 1 98.12 543 ARG A N 1
ATOM 4375 C CA . ARG A 1 543 ? -0.238 -37.219 -30.641 1 98.12 543 ARG A CA 1
ATOM 4376 C C . ARG A 1 543 ? 1.21 -36.812 -30.406 1 98.12 543 ARG A C 1
ATOM 4378 O O . ARG A 1 543 ? 1.47 -35.812 -29.703 1 98.12 543 ARG A O 1
ATOM 4385 N N . VAL A 1 544 ? 2.145 -37.594 -30.906 1 98 544 VAL A N 1
ATOM 4386 C CA . VAL A 1 544 ? 3.576 -37.312 -30.859 1 98 544 VAL A CA 1
ATOM 4387 C C . VAL A 1 544 ? 4.098 -37.031 -32.25 1 98 544 VAL A C 1
ATOM 4389 O O . VAL A 1 544 ? 4.055 -37.906 -33.125 1 98 544 VAL A O 1
ATOM 4392 N N . GLU A 1 545 ? 4.594 -35.906 -32.5 1 97.56 545 GLU A N 1
ATOM 4393 C CA . GLU A 1 545 ? 4.914 -35.469 -33.875 1 97.56 545 GLU A CA 1
ATOM 4394 C C . GLU A 1 545 ? 6.152 -36.188 -34.375 1 97.56 545 GLU A C 1
ATOM 4396 O O . GLU A 1 545 ? 6.336 -36.312 -35.594 1 97.56 545 GLU A O 1
ATOM 4401 N N . HIS A 1 546 ? 7.023 -36.719 -33.5 1 97.81 546 HIS A N 1
ATOM 4402 C CA . HIS A 1 546 ? 8.25 -37.375 -33.938 1 97.81 546 HIS A CA 1
ATOM 4403 C C . HIS A 1 546 ? 8.367 -38.781 -33.406 1 97.81 546 HIS A C 1
ATOM 4405 O O . HIS A 1 546 ? 7.578 -39.656 -33.75 1 97.81 546 HIS A O 1
ATOM 4411 N N . ASP A 1 547 ? 9.336 -39.062 -32.344 1 97.88 547 ASP A N 1
ATOM 4412 C CA . ASP A 1 547 ? 9.594 -40.438 -31.938 1 97.88 547 ASP A CA 1
ATOM 4413 C C . ASP A 1 547 ? 9.117 -40.688 -30.516 1 97.88 547 ASP A C 1
ATOM 4415 O O . ASP A 1 547 ? 9 -39.75 -29.719 1 97.88 547 ASP A O 1
ATOM 4419 N N . GLU A 1 548 ? 8.781 -41.969 -30.234 1 97.62 548 GLU A N 1
ATOM 4420 C CA . GLU A 1 548 ? 8.445 -42.406 -28.891 1 97.62 548 GLU A CA 1
ATOM 4421 C C . GLU A 1 548 ? 9.297 -43.625 -28.469 1 97.62 548 GLU A C 1
ATOM 4423 O O . GLU A 1 548 ? 9.453 -44.562 -29.219 1 97.62 548 GLU A O 1
ATOM 4428 N N . VAL A 1 549 ? 9.852 -43.469 -27.359 1 97.94 549 VAL A N 1
ATOM 4429 C CA . VAL A 1 549 ? 10.602 -44.562 -26.75 1 97.94 549 VAL A CA 1
ATOM 4430 C C . VAL A 1 549 ? 9.992 -44.938 -25.406 1 97.94 549 VAL A C 1
ATOM 4432 O O . VAL A 1 549 ? 9.773 -44.062 -24.547 1 97.94 549 VAL A O 1
ATOM 4435 N N . VAL A 1 550 ? 9.688 -46.25 -25.234 1 97.44 550 VAL A N 1
ATOM 4436 C CA . VAL A 1 550 ? 9.141 -46.75 -23.984 1 97.44 550 VAL A CA 1
ATOM 4437 C C . VAL A 1 550 ? 10.023 -47.875 -23.453 1 97.44 550 VAL A C 1
ATOM 4439 O O . VAL A 1 550 ? 10.188 -48.906 -24.109 1 97.44 550 VAL A O 1
ATOM 4442 N N . ASP A 1 551 ? 10.555 -47.688 -22.297 1 97.88 551 ASP A N 1
ATOM 4443 C CA . ASP A 1 551 ? 11.375 -48.688 -21.625 1 97.88 551 ASP A CA 1
ATOM 4444 C C . ASP A 1 551 ? 10.734 -49.125 -20.312 1 97.88 551 ASP A C 1
ATOM 4446 O O . ASP A 1 551 ? 10.625 -48.344 -19.375 1 97.88 551 ASP A O 1
ATOM 4450 N N . ILE A 1 552 ? 10.367 -50.375 -20.297 1 97.94 552 ILE A N 1
ATOM 4451 C CA . ILE A 1 552 ? 9.734 -50.938 -19.125 1 97.94 552 ILE A CA 1
ATOM 4452 C C . ILE A 1 552 ? 10.664 -51.969 -18.5 1 97.94 552 ILE A C 1
ATOM 4454 O O . ILE A 1 552 ? 11.031 -52.969 -19.141 1 97.94 552 ILE A O 1
ATOM 4458 N N . GLY A 1 553 ? 11 -51.812 -17.266 1 96.81 553 GLY A N 1
ATOM 4459 C CA . GLY A 1 553 ? 11.953 -52.688 -16.594 1 96.81 553 GLY A CA 1
ATOM 4460 C C . GLY A 1 553 ? 11.383 -54.062 -16.266 1 96.81 553 GLY A C 1
ATOM 4461 O O . GLY A 1 553 ? 12.117 -55.031 -16.219 1 96.81 553 GLY A O 1
ATOM 4462 N N . GLY A 1 554 ? 10.164 -54.219 -15.945 1 97.44 554 GLY A N 1
ATOM 4463 C CA . GLY A 1 554 ? 9.523 -55.438 -15.516 1 97.44 554 GLY A CA 1
ATOM 4464 C C . GLY A 1 554 ? 8.547 -56 -16.547 1 97.44 554 GLY A C 1
ATOM 4465 O O . GLY A 1 554 ? 8.945 -56.375 -17.641 1 97.44 554 GLY A O 1
ATOM 4466 N N . ASN A 1 555 ? 7.195 -56.031 -16.078 1 97.56 555 ASN A N 1
ATOM 4467 C CA . ASN A 1 555 ? 6.152 -56.625 -16.906 1 97.56 555 ASN A CA 1
ATOM 4468 C C . ASN A 1 555 ? 5.215 -55.562 -17.469 1 97.56 555 ASN A C 1
ATOM 4470 O O . ASN A 1 555 ? 5.031 -54.5 -16.844 1 97.56 555 ASN A O 1
ATOM 4474 N N . ARG A 1 556 ? 4.676 -55.844 -18.688 1 97.38 556 ARG A N 1
ATOM 4475 C CA . ARG A 1 556 ? 3.646 -55 -19.281 1 97.38 556 ARG A CA 1
ATOM 4476 C C . ARG A 1 556 ? 2.379 -55.812 -19.562 1 97.38 556 ARG A C 1
ATOM 4478 O O . ARG A 1 556 ? 2.432 -56.844 -20.203 1 97.38 556 ARG A O 1
ATOM 4485 N N . SER A 1 557 ? 1.365 -55.312 -19.047 1 98 557 SER A N 1
ATOM 4486 C CA . SER A 1 557 ? 0.067 -55.906 -19.328 1 98 557 SER A CA 1
ATOM 4487 C C . SER A 1 557 ? -0.889 -54.906 -19.969 1 98 557 SER A C 1
ATOM 4489 O O . SER A 1 557 ? -1.054 -53.812 -19.469 1 98 557 SER A O 1
ATOM 4491 N N . VAL A 1 558 ? -1.446 -55.344 -21.141 1 97.5 558 VAL A N 1
ATOM 4492 C CA . VAL A 1 558 ? -2.395 -54.5 -21.875 1 97.5 558 VAL A CA 1
ATOM 4493 C C . VAL A 1 558 ? -3.711 -55.25 -22.062 1 97.5 558 VAL A C 1
ATOM 4495 O O . VAL A 1 558 ? -3.732 -56.344 -22.625 1 97.5 558 VAL A O 1
ATOM 4498 N N . LYS A 1 559 ? -4.762 -54.656 -21.562 1 97.94 559 LYS A N 1
ATOM 4499 C CA . LYS A 1 559 ? -6.105 -55.188 -21.734 1 97.94 559 LYS A CA 1
ATOM 4500 C C . LYS A 1 559 ? -6.992 -54.219 -22.516 1 97.94 559 LYS A C 1
ATOM 4502 O O . LYS A 1 559 ? -7.211 -53.094 -22.078 1 97.94 559 LYS A O 1
ATOM 4507 N N . VAL A 1 560 ? -7.48 -54.719 -23.688 1 98 560 VAL A N 1
ATOM 4508 C CA . VAL A 1 560 ? -8.367 -53.906 -24.531 1 98 560 VAL A CA 1
ATOM 4509 C C . VAL A 1 560 ? -9.758 -54.531 -24.547 1 98 560 VAL A C 1
ATOM 4511 O O . VAL A 1 560 ? -9.93 -55.688 -24.969 1 98 560 VAL A O 1
ATOM 4514 N N . GLY A 1 561 ? -10.711 -53.781 -24.094 1 96.62 561 GLY A N 1
ATOM 4515 C CA . GLY A 1 561 ? -12.055 -54.281 -23.891 1 96.62 561 GLY A CA 1
ATOM 4516 C C . GLY A 1 561 ? -12.797 -54.562 -25.188 1 96.62 561 GLY A C 1
ATOM 4517 O O . GLY A 1 561 ? -13.766 -55.312 -25.203 1 96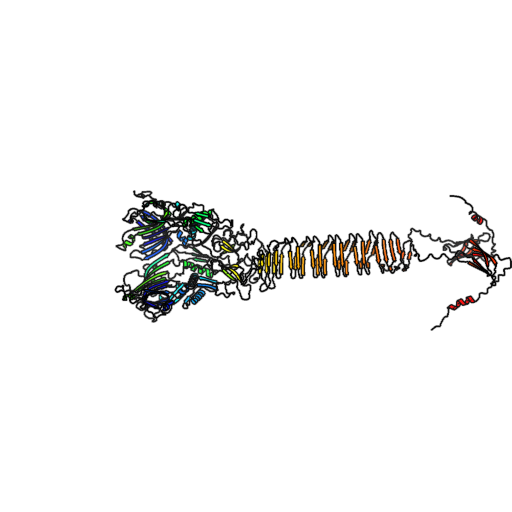.62 561 GLY A O 1
ATOM 4518 N N . ALA A 1 562 ? -12.383 -54 -26.281 1 97.12 562 ALA A N 1
ATOM 4519 C CA . ALA A 1 562 ? -13.062 -54.188 -27.547 1 97.12 562 ALA A CA 1
ATOM 4520 C C . ALA A 1 562 ? -12.078 -54.562 -28.656 1 97.12 562 ALA A C 1
ATOM 4522 O O . ALA A 1 562 ? -11.547 -55.656 -28.672 1 97.12 562 ALA A O 1
ATOM 4523 N N . SER A 1 563 ? -11.711 -53.5 -29.562 1 97.25 563 SER A N 1
ATOM 4524 C CA . SER A 1 563 ? -10.852 -53.812 -30.703 1 97.25 563 SER A CA 1
ATOM 4525 C C . SER A 1 563 ? -9.57 -53 -30.656 1 97.25 563 SER A C 1
ATOM 4527 O O . SER A 1 563 ? -9.547 -51.906 -30.094 1 97.25 563 SER A O 1
ATOM 4529 N N . LYS A 1 564 ? -8.461 -53.594 -31.141 1 97.12 564 LYS A N 1
ATOM 4530 C CA . LYS A 1 564 ? -7.168 -52.938 -31.281 1 97.12 564 LYS A CA 1
ATOM 4531 C C . LYS A 1 564 ? -6.727 -52.875 -32.75 1 97.12 564 LYS A C 1
ATOM 4533 O O . LYS A 1 564 ? -6.648 -53.906 -33.406 1 97.12 564 LYS A O 1
ATOM 4538 N N . ARG A 1 565 ? -6.527 -51.719 -33.188 1 97.19 565 ARG A N 1
ATOM 4539 C CA . ARG A 1 565 ? -5.988 -51.531 -34.5 1 97.19 565 ARG A CA 1
ATOM 4540 C C . ARG A 1 565 ? -4.613 -50.875 -34.469 1 97.19 565 ARG A C 1
ATOM 4542 O O . ARG A 1 565 ? -4.434 -49.844 -33.781 1 97.19 565 ARG A O 1
ATOM 4549 N N . GLU A 1 566 ? -3.648 -51.531 -35.094 1 96.75 566 GLU A N 1
ATOM 4550 C CA . GLU A 1 566 ? -2.291 -51 -35.219 1 96.75 566 GLU A CA 1
ATOM 4551 C C . GLU A 1 566 ? -1.851 -50.875 -36.656 1 96.75 566 GLU A C 1
ATOM 4553 O O . GLU A 1 566 ? -1.862 -51.844 -37.406 1 96.75 566 GLU A O 1
ATOM 4558 N N . THR A 1 567 ? -1.509 -49.656 -37.062 1 97.62 567 THR A N 1
ATOM 4559 C CA . THR A 1 567 ? -0.989 -49.406 -38.406 1 97.62 567 THR A CA 1
ATOM 4560 C C . THR A 1 567 ? 0.44 -48.875 -38.344 1 97.62 567 THR A C 1
ATOM 4562 O O . THR A 1 567 ? 0.703 -47.844 -37.656 1 97.62 567 THR A O 1
ATOM 4565 N N . VAL A 1 568 ? 1.336 -49.562 -38.969 1 97.44 568 VAL A N 1
ATOM 4566 C CA . VAL A 1 568 ? 2.732 -49.125 -39.094 1 97.44 568 VAL A CA 1
ATOM 4567 C C . VAL A 1 568 ? 3.092 -48.875 -40.531 1 97.44 568 VAL A C 1
ATOM 4569 O O . VAL A 1 568 ? 2.99 -49.781 -41.375 1 97.44 568 VAL A O 1
ATOM 4572 N N . ALA A 1 569 ? 3.496 -47.656 -40.844 1 96.31 569 ALA A N 1
ATOM 4573 C CA . ALA A 1 569 ? 3.695 -47.25 -42.25 1 96.31 569 ALA A CA 1
ATOM 4574 C C . ALA A 1 569 ? 4.863 -48 -42.875 1 96.31 569 ALA A C 1
ATOM 4576 O O . ALA A 1 569 ? 4.836 -48.312 -44.062 1 96.31 569 ALA A O 1
ATOM 4577 N N . LEU A 1 570 ? 5.855 -48.281 -42.125 1 96.5 570 LEU A N 1
ATOM 4578 C CA . LEU A 1 570 ? 7.039 -48.906 -42.688 1 96.5 570 LEU A CA 1
ATOM 4579 C C . LEU A 1 570 ? 7.234 -50.312 -42.156 1 96.5 570 LEU A C 1
ATOM 4581 O O . LEU A 1 570 ? 6.445 -51.219 -42.469 1 96.5 570 LEU A O 1
ATOM 4585 N N . GLY A 1 571 ? 8.133 -50.5 -41.125 1 95.06 571 GLY A N 1
ATOM 4586 C CA . GLY A 1 571 ? 8.438 -51.844 -40.688 1 95.06 571 GLY A CA 1
ATOM 4587 C C . GLY A 1 571 ? 8.211 -52.062 -39.219 1 95.06 571 GLY A C 1
ATOM 4588 O O . GLY A 1 571 ? 8.266 -51.125 -38.438 1 95.06 571 GLY A O 1
ATOM 4589 N N . LYS A 1 572 ? 7.891 -53.406 -38.781 1 96.44 572 LYS A N 1
ATOM 4590 C CA . LYS A 1 572 ? 7.73 -53.812 -37.406 1 96.44 572 LYS A CA 1
ATOM 4591 C C . LYS A 1 572 ? 8.656 -54.969 -37.062 1 96.44 572 LYS A C 1
ATOM 4593 O O . LYS A 1 572 ? 8.711 -55.969 -37.781 1 96.44 572 LYS A O 1
ATOM 4598 N N . VAL A 1 573 ? 9.398 -54.75 -36.094 1 97 573 VAL A N 1
ATOM 4599 C CA . VAL A 1 573 ? 10.281 -55.812 -35.594 1 97 573 VAL A CA 1
ATOM 4600 C C . VAL A 1 573 ? 9.867 -56.188 -34.156 1 97 573 VAL A C 1
ATOM 4602 O O . VAL A 1 573 ? 9.727 -55.344 -33.281 1 97 573 VAL A O 1
ATOM 4605 N N . GLU A 1 574 ? 9.602 -57.5 -34.031 1 96.56 574 GLU A N 1
ATOM 4606 C CA . GLU A 1 574 ? 9.289 -58.062 -32.719 1 96.56 574 GLU A CA 1
ATOM 4607 C C . GLU A 1 574 ? 10.312 -59.125 -32.312 1 96.56 574 GLU A C 1
ATOM 4609 O O . GLU A 1 574 ? 10.43 -60.156 -32.969 1 96.56 574 GLU A O 1
ATOM 4614 N N . SER A 1 575 ? 11.047 -58.844 -31.281 1 97.56 575 SER A N 1
ATOM 4615 C CA . SER A 1 575 ? 12.031 -59.812 -30.75 1 97.56 575 SER A CA 1
ATOM 4616 C C . SER A 1 575 ? 11.633 -60.281 -29.359 1 97.56 575 SER A C 1
ATOM 4618 O O . SER A 1 575 ? 11.586 -59.5 -28.422 1 97.56 575 SER A O 1
ATOM 4620 N N . ILE A 1 576 ? 11.43 -61.594 -29.266 1 97.19 576 ILE A N 1
ATOM 4621 C CA . ILE A 1 576 ? 10.977 -62.188 -28 1 97.19 576 ILE A CA 1
ATOM 4622 C C . ILE A 1 576 ? 12.008 -63.188 -27.531 1 97.19 576 ILE A C 1
ATOM 4624 O O . ILE A 1 576 ? 12.352 -64.125 -28.25 1 97.19 576 ILE A O 1
ATOM 4628 N N . GLY A 1 577 ? 12.453 -63.062 -26.328 1 94.75 577 GLY A N 1
ATOM 4629 C CA . GLY A 1 577 ? 13.57 -63.844 -25.828 1 94.75 577 GLY A CA 1
ATOM 4630 C C . GLY A 1 577 ? 13.211 -65.312 -25.578 1 94.75 577 GLY A C 1
ATOM 4631 O O . GLY A 1 577 ? 13.984 -66.188 -25.906 1 94.75 577 GLY A O 1
ATOM 4632 N N . LEU A 1 578 ? 12.086 -65.5 -25.016 1 95.56 578 LEU A N 1
ATOM 4633 C CA . LEU A 1 578 ? 11.805 -66.875 -24.578 1 95.56 578 LEU A CA 1
ATOM 4634 C C . LEU A 1 578 ? 10.641 -67.438 -25.359 1 95.56 578 LEU A C 1
ATOM 4636 O O . LEU A 1 578 ? 10.828 -68.375 -26.141 1 95.56 578 LEU A O 1
ATOM 4640 N N . GLY A 1 579 ? 9.492 -66.938 -25.078 1 95.56 579 GLY A N 1
ATOM 4641 C CA . GLY A 1 579 ? 8.367 -67.625 -25.734 1 95.56 579 GLY A CA 1
ATOM 4642 C C . GLY A 1 579 ? 7.246 -66.625 -26.094 1 95.56 579 GLY A C 1
ATOM 4643 O O . GLY A 1 579 ? 7.051 -65.625 -25.406 1 95.56 579 GLY A O 1
ATOM 4644 N N . LYS A 1 580 ? 6.473 -67 -27.281 1 96.25 580 LYS A N 1
ATOM 4645 C CA . LYS A 1 580 ? 5.281 -66.25 -27.703 1 96.25 580 LYS A CA 1
ATOM 4646 C C . LYS A 1 580 ? 4.09 -67.188 -27.859 1 96.25 580 LYS A C 1
ATOM 4648 O O . LYS A 1 580 ? 4.199 -68.25 -28.5 1 96.25 580 LYS A O 1
ATOM 4653 N N . SER A 1 581 ? 3.092 -66.875 -27.188 1 97.31 581 SER A N 1
ATOM 4654 C CA . SER A 1 581 ? 1.835 -67.562 -27.344 1 97.31 581 SER A CA 1
ATOM 4655 C C . SER A 1 581 ? 0.737 -66.688 -27.891 1 97.31 581 SER A C 1
ATOM 4657 O O . SER A 1 581 ? 0.469 -65.625 -27.328 1 97.31 581 SER A O 1
ATOM 4659 N N . LEU A 1 582 ? 0.208 -67 -29.047 1 96.44 582 LEU A N 1
ATOM 4660 C CA . LEU A 1 582 ? -0.916 -66.312 -29.641 1 96.44 582 LEU A CA 1
ATOM 4661 C C . LEU A 1 582 ? -2.168 -67.188 -29.656 1 96.44 582 LEU A C 1
ATOM 4663 O O . LEU A 1 582 ? -2.193 -68.25 -30.281 1 96.44 582 LEU A O 1
ATOM 4667 N N . ALA A 1 583 ? -3.16 -66.75 -28.906 1 97.44 583 ALA A N 1
ATOM 4668 C CA . ALA A 1 583 ? -4.449 -67.438 -28.891 1 97.44 583 ALA A CA 1
ATOM 4669 C C . ALA A 1 583 ? -5.539 -66.562 -29.516 1 97.44 583 ALA A C 1
ATOM 4671 O O . ALA A 1 583 ? -5.812 -65.5 -29.031 1 97.44 583 ALA A O 1
ATOM 4672 N N . VAL A 1 584 ? -6.094 -67.062 -30.609 1 96.88 584 VAL A N 1
ATOM 4673 C CA . VAL A 1 584 ? -7.168 -66.375 -31.312 1 96.88 584 VAL A CA 1
ATOM 4674 C C . VAL A 1 584 ? -8.461 -67.188 -31.219 1 96.88 584 VAL A C 1
ATOM 4676 O O . VAL A 1 584 ? -8.516 -68.312 -31.703 1 96.88 584 VAL A O 1
ATOM 4679 N N . GLY A 1 585 ? -9.422 -66.625 -30.594 1 94.62 585 GLY A N 1
ATOM 4680 C CA . GLY A 1 585 ? -10.68 -67.375 -30.422 1 94.62 585 GLY A CA 1
ATOM 4681 C C . GLY A 1 585 ? -11.43 -67.562 -31.719 1 94.62 585 GLY A C 1
ATOM 4682 O O . GLY A 1 585 ? -12.102 -68.562 -31.906 1 94.62 585 GLY A O 1
ATOM 4683 N N . GLY A 1 586 ? -11.352 -66.688 -32.531 1 95.25 586 GLY A N 1
ATOM 4684 C CA . GLY A 1 586 ? -12.055 -66.688 -33.812 1 95.25 586 GLY A CA 1
ATOM 4685 C C . GLY A 1 586 ? -11.156 -67.062 -34.969 1 95.25 586 GLY A C 1
ATOM 4686 O O . GLY A 1 586 ? -10.547 -68.125 -35 1 95.25 586 GLY A O 1
ATOM 4687 N N . ALA A 1 587 ? -11.078 -66.062 -35.938 1 95 587 ALA A N 1
ATOM 4688 C CA . ALA A 1 587 ? -10.336 -66.312 -37.188 1 95 587 ALA A CA 1
ATOM 4689 C C . ALA A 1 587 ? -9.039 -65.5 -37.219 1 95 587 ALA A C 1
ATOM 4691 O O . ALA A 1 587 ? -8.992 -64.375 -36.75 1 95 587 ALA A O 1
ATOM 4692 N N . LEU A 1 588 ? -7.895 -66.188 -37.719 1 96.06 588 LEU A N 1
ATOM 4693 C CA . LEU A 1 588 ? -6.617 -65.5 -38 1 96.06 588 LEU A CA 1
ATOM 4694 C C . LEU A 1 588 ? -6.363 -65.438 -39.5 1 96.06 588 LEU A C 1
ATOM 4696 O O . LEU A 1 588 ? -6.387 -66.438 -40.188 1 96.06 588 LEU A O 1
ATOM 4700 N N . SER A 1 589 ? -6.27 -64.25 -39.938 1 96.88 589 SER A N 1
ATOM 4701 C CA . SER A 1 589 ? -5.949 -64.062 -41.344 1 96.88 589 SER A CA 1
ATOM 4702 C C . SER A 1 589 ? -4.633 -63.281 -41.469 1 96.88 589 SER A C 1
ATOM 4704 O O . SER A 1 589 ? -4.457 -62.219 -40.906 1 96.88 589 SER A O 1
ATOM 4706 N N . VAL A 1 590 ? -3.67 -63.875 -42.219 1 96.12 590 VAL A N 1
ATOM 4707 C CA . VAL A 1 590 ? -2.385 -63.25 -42.5 1 96.12 590 VAL A CA 1
ATOM 4708 C C . VAL A 1 590 ? -2.223 -63.031 -44 1 96.12 590 VAL A C 1
ATOM 4710 O O . VAL A 1 590 ? -2.283 -64 -44.781 1 96.12 590 VAL A O 1
ATOM 4713 N N . MET A 1 591 ? -2.041 -61.781 -44.375 1 96.75 591 MET A N 1
ATOM 4714 C CA . MET A 1 591 ? -1.794 -61.469 -45.781 1 96.75 591 MET A CA 1
ATOM 4715 C C . MET A 1 591 ? -0.42 -60.812 -45.938 1 96.75 591 MET A C 1
ATOM 4717 O O . MET A 1 591 ? -0.13 -59.781 -45.344 1 96.75 591 MET A O 1
ATOM 4721 N N . VAL A 1 592 ? 0.4 -61.5 -46.812 1 96.19 592 VAL A N 1
ATOM 4722 C CA . VAL A 1 592 ? 1.744 -61 -47.094 1 96.19 592 VAL A CA 1
ATOM 4723 C C . VAL A 1 592 ? 1.873 -60.625 -48.562 1 96.19 592 VAL A C 1
ATOM 4725 O O . VAL A 1 592 ? 1.673 -61.469 -49.438 1 96.19 592 VAL A O 1
ATOM 4728 N N . GLY A 1 593 ? 2.227 -59.438 -48.844 1 93.88 593 GLY A N 1
ATOM 4729 C CA . GLY A 1 593 ? 2.244 -58.906 -50.188 1 93.88 593 GLY A CA 1
ATOM 4730 C C . GLY A 1 593 ? 3.447 -59.375 -51 1 93.88 593 GLY A C 1
ATOM 4731 O O . GLY A 1 593 ? 3.445 -59.281 -52.219 1 93.88 593 GLY A O 1
ATOM 4732 N N . LEU A 1 594 ? 4.43 -59.781 -50.312 1 95.75 594 LEU A N 1
ATOM 4733 C CA . LEU A 1 594 ? 5.617 -60.25 -51.031 1 95.75 594 LEU A CA 1
ATOM 4734 C C . LEU A 1 594 ? 6.012 -61.656 -50.562 1 95.75 594 LEU A C 1
ATOM 4736 O O . LEU A 1 594 ? 5.27 -62.625 -50.781 1 95.75 594 LEU A O 1
ATOM 4740 N N . GLU A 1 595 ? 7.215 -61.688 -49.812 1 95.06 595 GLU A N 1
ATOM 4741 C CA . GLU A 1 595 ? 7.719 -63 -49.406 1 95.06 595 GLU A CA 1
ATOM 4742 C C . GLU A 1 595 ? 7.551 -63.219 -47.906 1 95.06 595 GLU A C 1
AT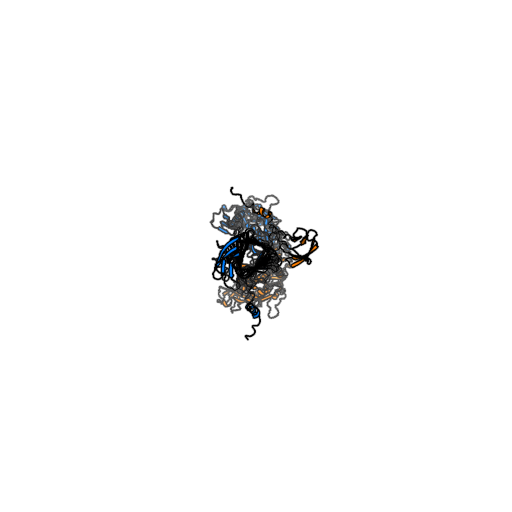OM 4744 O O . GLU A 1 595 ? 7.637 -62.281 -47.125 1 95.06 595 GLU A O 1
ATOM 4749 N N . ALA A 1 596 ? 7.23 -64.5 -47.5 1 95.69 596 ALA A N 1
ATOM 4750 C CA . ALA A 1 596 ? 7.172 -64.938 -46.125 1 95.69 596 ALA A CA 1
ATOM 4751 C C . ALA A 1 596 ? 8.172 -66.062 -45.844 1 95.69 596 ALA A C 1
ATOM 4753 O O . ALA A 1 596 ? 8.188 -67.062 -46.531 1 95.69 596 ALA A O 1
ATOM 4754 N N . THR A 1 597 ? 9.008 -65.75 -44.906 1 96.06 597 THR A N 1
ATOM 4755 C CA . THR A 1 597 ? 9.984 -66.75 -44.531 1 96.06 597 THR A CA 1
ATOM 4756 C C . THR A 1 597 ? 9.805 -67.125 -43.062 1 96.06 597 THR A C 1
ATOM 4758 O O . THR A 1 597 ? 9.664 -66.25 -42.188 1 96.06 597 THR A O 1
ATOM 4761 N N . GLU A 1 598 ? 9.695 -68.5 -42.781 1 95.12 598 GLU A N 1
ATOM 4762 C CA . GLU A 1 598 ? 9.617 -69.062 -41.406 1 95.12 598 GLU A CA 1
ATOM 4763 C C . GLU A 1 598 ? 10.75 -70 -41.156 1 95.12 598 GLU A C 1
ATOM 4765 O O . GLU A 1 598 ? 10.867 -71.062 -41.844 1 95.12 598 GLU A O 1
ATOM 4770 N N . GLN A 1 599 ? 11.547 -69.688 -40.156 1 96.44 599 GLN A N 1
ATOM 4771 C CA . GLN A 1 599 ? 12.641 -70.562 -39.75 1 96.44 599 GLN A CA 1
ATOM 4772 C C . GLN A 1 599 ? 12.453 -71.062 -38.312 1 96.44 599 GLN A C 1
ATOM 4774 O O . GLN A 1 599 ? 12.367 -70.25 -37.375 1 96.44 599 GLN A O 1
ATOM 4779 N N . VAL A 1 600 ? 12.445 -72.375 -38.156 1 95.69 600 VAL A N 1
ATOM 4780 C CA . VAL A 1 600 ? 12.297 -73 -36.812 1 95.69 600 VAL A CA 1
ATOM 4781 C C . VAL A 1 600 ? 13.5 -73.938 -36.531 1 95.69 600 VAL A C 1
ATOM 4783 O O . VAL A 1 600 ? 13.805 -74.812 -37.312 1 95.69 600 VAL A O 1
ATOM 4786 N N . ALA A 1 601 ? 14.094 -73.688 -35.438 1 94.75 601 ALA A N 1
ATOM 4787 C CA . ALA A 1 601 ? 15.359 -74.375 -35.156 1 94.75 601 ALA A CA 1
ATOM 4788 C C . ALA A 1 601 ? 15.125 -75.875 -34.812 1 94.75 601 ALA A C 1
ATOM 4790 O O . ALA A 1 601 ? 15.938 -76.688 -35.125 1 94.75 601 ALA A O 1
ATOM 4791 N N . LEU A 1 602 ? 14.039 -76.125 -34.156 1 96.19 602 LEU A N 1
ATOM 4792 C CA . LEU A 1 602 ? 13.781 -77.5 -33.75 1 96.19 602 LEU A CA 1
ATOM 4793 C C . LEU A 1 602 ? 12.555 -78.062 -34.469 1 96.19 602 LEU A C 1
ATOM 4795 O O . LEU A 1 602 ? 12.523 -78.062 -35.688 1 96.19 602 LEU A O 1
ATOM 4799 N N . ASP A 1 603 ? 11.492 -78.375 -33.625 1 94.75 603 ASP A N 1
ATOM 4800 C CA . ASP A 1 603 ? 10.344 -79 -34.219 1 94.75 603 ASP A CA 1
ATOM 4801 C C . ASP A 1 603 ? 9.203 -78.062 -34.469 1 94.75 603 ASP A C 1
ATOM 4803 O O . ASP A 1 603 ? 9.023 -77.062 -33.719 1 94.75 603 ASP A O 1
ATOM 4807 N N . LYS A 1 604 ? 8.484 -78.25 -35.625 1 95.88 604 LYS A N 1
ATOM 4808 C CA . LYS A 1 604 ? 7.246 -77.5 -35.906 1 95.88 604 LYS A CA 1
ATOM 4809 C C . LYS A 1 604 ? 6.066 -78.5 -36.031 1 95.88 604 LYS A C 1
ATOM 4811 O O . LYS A 1 604 ? 6.129 -79.438 -36.781 1 95.88 604 LYS A O 1
ATOM 4816 N N . ARG A 1 605 ? 5.121 -78.188 -35.25 1 95.25 605 ARG A N 1
ATOM 4817 C CA . ARG A 1 605 ? 3.906 -79 -35.281 1 95.25 605 ARG A CA 1
ATOM 4818 C C . ARG A 1 605 ? 2.701 -78.188 -35.719 1 95.25 605 ARG A C 1
ATOM 4820 O O . ARG A 1 605 ? 2.439 -77.125 -35.156 1 95.25 605 ARG A O 1
ATOM 4827 N N . VAL A 1 606 ? 2.035 -78.688 -36.781 1 95.06 606 VAL A N 1
ATOM 4828 C CA . VAL A 1 606 ? 0.801 -78.062 -37.25 1 95.06 606 VAL A CA 1
ATOM 4829 C C . VAL A 1 606 ? -0.365 -79 -37.062 1 95.06 606 VAL A C 1
ATOM 4831 O O . VAL A 1 606 ? -0.386 -80.062 -37.688 1 95.06 606 VAL A O 1
ATOM 4834 N N . GLN A 1 607 ? -1.272 -78.625 -36.219 1 95.69 607 GLN A N 1
ATOM 4835 C CA . GLN A 1 607 ? -2.465 -79.438 -35.969 1 95.69 607 GLN A CA 1
ATOM 4836 C C . GLN A 1 607 ? -3.727 -78.688 -36.406 1 95.69 607 GLN A C 1
ATOM 4838 O O . GLN A 1 607 ? -4.02 -77.625 -35.875 1 95.69 607 GLN A O 1
ATOM 4843 N N . VAL A 1 608 ? -4.453 -79.312 -37.344 1 95.5 608 VAL A N 1
ATOM 4844 C CA . VAL A 1 608 ? -5.656 -78.688 -37.875 1 95.5 608 VAL A CA 1
ATOM 4845 C C . VAL A 1 608 ? -6.867 -79.625 -37.625 1 95.5 608 VAL A C 1
ATOM 4847 O O . VAL A 1 608 ? -6.879 -80.75 -38 1 95.5 608 VAL A O 1
ATOM 4850 N N . GLY A 1 609 ? -7.867 -79.062 -37 1 92.94 609 GLY A N 1
ATOM 4851 C CA . GLY A 1 609 ? -9.078 -79.875 -36.688 1 92.94 609 GLY A CA 1
ATOM 4852 C C . GLY A 1 609 ? -9.938 -80.125 -37.938 1 92.94 609 GLY A C 1
ATOM 4853 O O . GLY A 1 609 ? -10.727 -81.062 -37.938 1 92.94 609 GLY A O 1
ATOM 4854 N N . GLY A 1 610 ? -9.844 -79.312 -38.812 1 94.44 610 GLY A N 1
ATOM 4855 C CA . GLY A 1 610 ? -10.594 -79.5 -40.062 1 94.44 610 GLY A CA 1
ATOM 4856 C C . GLY A 1 610 ? -9.727 -79.812 -41.25 1 94.44 610 GLY A C 1
ATOM 4857 O O . GLY A 1 610 ? -8.961 -80.812 -41.188 1 94.44 610 GLY A O 1
ATOM 4858 N N . GLN A 1 611 ? -9.961 -79 -42.344 1 93.81 611 GLN A N 1
ATOM 4859 C CA . GLN A 1 611 ? -9.234 -79.25 -43.594 1 93.81 611 GLN A CA 1
ATOM 4860 C C . GLN A 1 611 ? -8 -78.375 -43.688 1 93.81 611 GLN A C 1
ATOM 4862 O O . GLN A 1 611 ? -8.016 -77.25 -43.219 1 93.81 611 GLN A O 1
ATOM 4867 N N . LEU A 1 612 ? -6.824 -78.938 -44.156 1 94.69 612 LEU A N 1
ATOM 4868 C CA . LEU A 1 612 ? -5.645 -78.188 -44.531 1 94.69 612 LEU A CA 1
ATOM 4869 C C . LEU A 1 612 ? -5.512 -78.062 -46.031 1 94.69 612 LEU A C 1
ATOM 4871 O O . LEU A 1 612 ? -5.402 -79.125 -46.719 1 94.69 612 LEU A O 1
ATOM 4875 N N . ARG A 1 613 ? -5.609 -76.938 -46.5 1 94.19 613 ARG A N 1
ATOM 4876 C CA . ARG A 1 613 ? -5.441 -76.688 -47.938 1 94.19 613 ARG A CA 1
ATOM 4877 C C . ARG A 1 613 ? -4.234 -75.812 -48.219 1 94.19 613 ARG A C 1
ATOM 4879 O O . ARG A 1 613 ? -4.121 -74.688 -47.656 1 94.19 613 ARG A O 1
ATOM 4886 N N . VAL A 1 614 ? -3.307 -76.312 -48.969 1 94.25 614 VAL A N 1
ATOM 4887 C CA . VAL A 1 614 ? -2.146 -75.562 -49.406 1 94.25 614 VAL A CA 1
ATOM 4888 C C . VAL A 1 614 ? -2.182 -75.375 -50.938 1 94.25 614 VAL A C 1
ATOM 4890 O O . VAL A 1 614 ? -2.041 -76.375 -51.656 1 94.25 614 VAL A O 1
ATOM 4893 N N . ASP A 1 615 ? -2.42 -74.188 -51.406 1 94.06 615 ASP A N 1
ATOM 4894 C CA . ASP A 1 615 ? -2.469 -73.875 -52.812 1 94.06 615 ASP A CA 1
ATOM 4895 C C . ASP A 1 615 ? -1.331 -72.938 -53.219 1 94.06 615 ASP A C 1
ATOM 4897 O O . ASP A 1 615 ? -1.168 -71.875 -52.625 1 94.06 615 ASP A O 1
ATOM 4901 N N . ALA A 1 616 ? -0.515 -73.375 -54.188 1 94.62 616 ALA A N 1
ATOM 4902 C CA . ALA A 1 616 ? 0.545 -72.5 -54.75 1 94.62 616 ALA A CA 1
ATOM 4903 C C . ALA A 1 616 ? 0.388 -72.375 -56.25 1 94.62 616 ALA A C 1
ATOM 4905 O O . ALA A 1 616 ? 0.011 -73.312 -56.938 1 94.62 616 ALA A O 1
ATOM 4906 N N . ASP A 1 617 ? 0.583 -71.25 -56.781 1 93.19 617 ASP A N 1
ATOM 4907 C CA . ASP A 1 617 ? 0.506 -71 -58.219 1 93.19 617 ASP A CA 1
ATOM 4908 C C . ASP A 1 617 ? 1.685 -71.625 -58.938 1 93.19 617 ASP A C 1
ATOM 4910 O O . ASP A 1 617 ? 1.548 -72.062 -60.062 1 93.19 617 ASP A O 1
ATOM 4914 N N . GLU A 1 618 ? 2.793 -71.625 -58.25 1 94.06 618 GLU A N 1
ATOM 4915 C CA . GLU A 1 618 ? 3.984 -72.188 -58.844 1 94.06 618 GLU A CA 1
ATOM 4916 C C . GLU A 1 618 ? 4.395 -73.5 -58.125 1 94.06 618 GLU A C 1
ATOM 4918 O O . GLU A 1 618 ? 3.539 -74.312 -57.719 1 94.06 618 GLU A O 1
ATOM 4923 N N . ASP A 1 619 ? 5.734 -73.625 -57.938 1 92.25 619 ASP A N 1
ATOM 4924 C CA . ASP A 1 619 ? 6.25 -74.938 -57.469 1 92.25 619 ASP A CA 1
ATOM 4925 C C . ASP A 1 619 ? 6.047 -75.125 -55.969 1 92.25 619 ASP A C 1
ATOM 4927 O O . ASP A 1 619 ? 6.098 -74.125 -55.219 1 92.25 619 ASP A O 1
ATOM 4931 N N . VAL A 1 620 ? 5.691 -76.375 -55.5 1 93.44 620 VAL A N 1
ATOM 4932 C CA . VAL A 1 620 ? 5.699 -76.812 -54.125 1 93.44 620 VAL A CA 1
ATOM 4933 C C . VAL A 1 620 ? 6.809 -77.812 -53.906 1 93.44 620 VAL A C 1
ATOM 4935 O O . VAL A 1 620 ? 6.852 -78.875 -54.562 1 93.44 620 VAL A O 1
ATOM 4938 N N . SER A 1 621 ? 7.688 -77.438 -53.062 1 93.12 621 SER A N 1
ATOM 4939 C CA . SER A 1 621 ? 8.773 -78.375 -52.75 1 93.12 621 SER A CA 1
ATOM 4940 C C . SER A 1 621 ? 8.805 -78.688 -51.281 1 93.12 621 SER A C 1
ATOM 4942 O O . SER A 1 621 ? 8.789 -77.812 -50.406 1 93.12 621 SER A O 1
ATOM 4944 N N . ILE A 1 622 ? 8.781 -80.062 -50.969 1 93.19 622 ILE A N 1
ATOM 4945 C CA . ILE A 1 622 ? 8.938 -80.562 -49.594 1 93.19 622 ILE A CA 1
ATOM 4946 C C . ILE A 1 622 ? 10.172 -81.5 -49.531 1 93.19 622 ILE A C 1
ATOM 4948 O O . ILE A 1 622 ? 10.219 -82.5 -50.188 1 93.19 622 ILE A O 1
ATOM 4952 N N . THR A 1 623 ? 11.148 -81 -48.75 1 92.62 623 THR A N 1
ATOM 4953 C CA . THR A 1 623 ? 12.406 -81.75 -48.719 1 92.62 623 THR A CA 1
ATOM 4954 C C . THR A 1 623 ? 12.812 -82.062 -47.281 1 92.62 623 THR A C 1
ATOM 4956 O O . THR A 1 623 ? 12.828 -81.188 -46.438 1 92.62 623 THR A O 1
ATOM 4959 N N . SER A 1 624 ? 13.062 -83.375 -47 1 93.75 624 SER A N 1
ATOM 4960 C CA . SER A 1 624 ? 13.711 -83.75 -45.75 1 93.75 624 SER A CA 1
ATOM 4961 C C . SER A 1 624 ? 15.195 -84.062 -45.969 1 93.75 624 SER A C 1
ATOM 4963 O O . SER A 1 624 ? 15.547 -85 -46.656 1 93.75 624 SER A O 1
ATOM 4965 N N . HIS A 1 625 ? 15.992 -83.438 -45.406 1 90.12 625 HIS A N 1
ATOM 4966 C CA . HIS A 1 625 ? 17.422 -83.5 -45.719 1 90.12 625 HIS A CA 1
ATOM 4967 C C . HIS A 1 625 ? 18.078 -84.688 -45 1 90.12 625 HIS A C 1
ATOM 4969 O O . HIS A 1 625 ? 19.062 -85.25 -45.5 1 90.12 625 HIS A O 1
ATOM 4975 N N . HIS A 1 626 ? 17.594 -85 -43.875 1 88.56 626 HIS A N 1
ATOM 4976 C CA . HIS A 1 626 ? 18.297 -86.062 -43.125 1 88.56 626 HIS A CA 1
ATOM 4977 C C . HIS A 1 626 ? 17.312 -87.062 -42.594 1 88.56 626 HIS A C 1
ATOM 4979 O O . HIS A 1 626 ? 17.703 -88 -41.844 1 88.56 626 HIS A O 1
ATOM 4985 N N . GLY A 1 627 ? 16.109 -86.812 -42.906 1 86.81 627 GLY A N 1
ATOM 4986 C CA . GLY A 1 627 ? 15.133 -87.75 -42.281 1 86.81 627 GLY A CA 1
ATOM 4987 C C . GLY A 1 627 ? 14.211 -88.375 -43.281 1 86.81 627 GLY A C 1
ATOM 4988 O O . GLY A 1 627 ? 14.625 -88.75 -44.375 1 86.81 627 GLY A O 1
ATOM 4989 N N . HIS A 1 628 ? 12.961 -88.75 -42.781 1 91.31 628 HIS A N 1
ATOM 4990 C CA . HIS A 1 628 ? 11.961 -89.5 -43.594 1 91.31 628 HIS A CA 1
ATOM 4991 C C . HIS A 1 628 ? 10.75 -88.562 -43.844 1 91.31 628 HIS A C 1
ATOM 4993 O O . HIS A 1 628 ? 10.453 -87.688 -43.062 1 91.31 628 HIS A O 1
ATOM 4999 N N . VAL A 1 629 ? 10.156 -88.75 -45.031 1 92.81 629 VAL A N 1
ATOM 5000 C CA . VAL A 1 629 ? 8.844 -88.125 -45.312 1 92.81 629 VAL A CA 1
ATOM 5001 C C . VAL A 1 629 ? 7.781 -89.25 -45.281 1 92.81 629 VAL A C 1
ATOM 5003 O O . VAL A 1 629 ? 7.883 -90.25 -45.969 1 92.81 629 VAL A O 1
ATOM 5006 N N . HIS A 1 630 ? 6.941 -89.062 -44.344 1 92.81 630 HIS A N 1
ATOM 5007 C CA . HIS A 1 630 ? 5.832 -90 -44.219 1 92.81 630 HIS A CA 1
ATOM 5008 C C . HIS A 1 630 ? 4.492 -89.312 -44.438 1 92.81 630 HIS A C 1
ATOM 5010 O O . HIS A 1 630 ? 4.148 -88.375 -43.719 1 92.81 630 HIS A O 1
ATOM 5016 N N . ILE A 1 631 ? 3.744 -89.688 -45.469 1 93.12 631 ILE A N 1
ATOM 5017 C CA . ILE A 1 631 ? 2.398 -89.188 -45.75 1 93.12 631 ILE A CA 1
ATOM 5018 C C . ILE A 1 631 ? 1.387 -90.312 -45.562 1 93.12 631 ILE A C 1
ATOM 5020 O O . ILE A 1 631 ? 1.436 -91.312 -46.281 1 93.12 631 ILE A O 1
ATOM 5024 N N . ASP A 1 632 ? 0.558 -90.062 -44.594 1 91.69 632 ASP A N 1
ATOM 5025 C CA . ASP A 1 632 ? -0.392 -91.125 -44.219 1 91.69 632 ASP A CA 1
ATOM 5026 C C . ASP A 1 632 ? -1.819 -90.562 -44.188 1 91.69 632 ASP A C 1
ATOM 5028 O O . ASP A 1 632 ? -2.055 -89.438 -43.75 1 91.69 632 ASP A O 1
ATOM 5032 N N . SER A 1 633 ? -2.768 -91.312 -44.844 1 91.69 633 SER A N 1
ATOM 5033 C CA . SER A 1 633 ? -4.184 -91 -44.812 1 91.69 633 SER A CA 1
ATOM 5034 C C . SER A 1 633 ? -5.039 -92.188 -44.406 1 91.69 633 SER A C 1
ATOM 5036 O O . SER A 1 633 ? -4.707 -93.312 -44.75 1 91.69 633 SER A O 1
ATOM 5038 N N . ARG A 1 634 ? -6.059 -92 -43.75 1 86.5 634 ARG A N 1
ATOM 5039 C CA . ARG A 1 634 ? -6.91 -93.062 -43.281 1 86.5 634 ARG A CA 1
ATOM 5040 C C . ARG A 1 634 ? -7.863 -93.562 -44.375 1 86.5 634 ARG A C 1
ATOM 5042 O O . ARG A 1 634 ? -8.172 -94.75 -44.5 1 86.5 634 ARG A O 1
ATOM 5049 N N . THR A 1 635 ? -8.25 -92.625 -45.125 1 88.88 635 THR A N 1
ATOM 5050 C CA . THR A 1 635 ? -9.305 -92.938 -46.094 1 88.88 635 THR A CA 1
ATOM 5051 C C . THR A 1 635 ? -8.734 -93.125 -47.5 1 88.88 635 THR A C 1
ATOM 5053 O O . THR A 1 635 ? -8.828 -94.25 -48.062 1 88.88 635 THR A O 1
ATOM 5056 N N . SER A 1 636 ? -8.242 -92 -47.969 1 91.38 636 SER A N 1
ATOM 5057 C CA . SER A 1 636 ? -7.703 -92.125 -49.312 1 91.38 636 SER A CA 1
ATOM 5058 C C . SER A 1 636 ? -6.539 -91.125 -49.531 1 91.38 636 SER A C 1
ATOM 5060 O O . SER A 1 636 ? -6.531 -90.062 -48.969 1 91.38 636 SER A O 1
ATOM 5062 N N . LEU A 1 637 ? -5.441 -91.562 -50.25 1 92.38 637 LEU A N 1
ATOM 5063 C CA . LEU A 1 637 ? -4.328 -90.75 -50.719 1 92.38 637 LEU A CA 1
ATOM 5064 C C . LEU A 1 637 ? -4.227 -90.812 -52.25 1 92.38 637 LEU A C 1
ATOM 5066 O O . LEU A 1 637 ? -4.043 -91.875 -52.844 1 92.38 637 LEU A O 1
ATOM 5070 N N . THR A 1 638 ? -4.434 -89.625 -52.781 1 91.69 638 THR A N 1
ATOM 5071 C CA . THR A 1 638 ? -4.441 -89.562 -54.25 1 91.69 638 THR A CA 1
ATOM 5072 C C . THR A 1 638 ? -3.344 -88.625 -54.75 1 91.69 638 THR A C 1
ATOM 5074 O O . THR A 1 638 ? -3.24 -87.438 -54.312 1 91.69 638 THR A O 1
ATOM 5077 N N . LEU A 1 639 ? -2.447 -89.062 -55.531 1 91.19 639 LEU A N 1
ATOM 5078 C CA . LEU A 1 639 ? -1.49 -88.25 -56.281 1 91.19 639 LEU A CA 1
ATOM 5079 C C . LEU A 1 639 ? -1.93 -88.062 -57.75 1 91.19 639 LEU A C 1
ATOM 5081 O O . LEU A 1 639 ? -2.104 -89.062 -58.438 1 91.19 639 LEU A O 1
ATOM 5085 N N . SER A 1 640 ? -2.207 -86.875 -58.156 1 91.44 640 SER A N 1
ATOM 5086 C CA . SER A 1 640 ? -2.695 -86.688 -59.5 1 91.44 640 SER A CA 1
ATOM 5087 C C . SER A 1 640 ? -1.944 -85.562 -60.219 1 91.44 640 SER A C 1
ATOM 5089 O O . SER A 1 640 ? -1.6 -84.562 -59.594 1 91.44 640 SER A O 1
ATOM 5091 N N . CYS A 1 641 ? -1.618 -85.875 -61.438 1 89.62 641 CYS A N 1
ATOM 5092 C CA . CYS A 1 641 ? -0.978 -84.875 -62.312 1 89.62 641 CYS A CA 1
ATOM 5093 C C . CYS A 1 641 ? -1.41 -85.062 -63.75 1 89.62 641 CYS A C 1
ATOM 5095 O O . CYS A 1 641 ? -1.139 -86.125 -64.375 1 89.62 641 CYS A O 1
ATOM 5097 N N . GLY A 1 642 ? -2.121 -84.188 -64.375 1 82.12 642 GLY A N 1
ATOM 5098 C CA . GLY A 1 642 ? -2.461 -84.188 -65.812 1 82.12 642 GLY A CA 1
ATOM 5099 C C . GLY A 1 642 ? -3.291 -85.438 -66.188 1 82.12 642 GLY A C 1
ATOM 5100 O O . GLY A 1 642 ? -3.047 -86.062 -67.188 1 82.12 642 GLY A O 1
ATOM 5101 N N . GLY A 1 643 ? -3.957 -85.938 -65.375 1 79.06 643 GLY A N 1
ATOM 5102 C CA . GLY A 1 643 ? -4.828 -87.062 -65.688 1 79.06 643 GLY A CA 1
ATOM 5103 C C . GLY A 1 643 ? -4.332 -88.375 -65.125 1 79.06 643 GLY A C 1
ATOM 5104 O O . GLY A 1 643 ? -5.105 -89.312 -65 1 79.06 643 GLY A O 1
ATOM 5105 N N . ALA A 1 644 ? -3.076 -88.5 -65 1 84.5 644 ALA A N 1
ATOM 5106 C CA . ALA A 1 644 ? -2.516 -89.688 -64.312 1 84.5 644 ALA A CA 1
ATOM 5107 C C . ALA A 1 644 ? -2.725 -89.625 -62.812 1 84.5 644 ALA A C 1
ATOM 5109 O O . ALA A 1 644 ? -2.754 -88.562 -62.219 1 84.5 644 ALA A O 1
ATOM 5110 N N . PHE A 1 645 ? -3.029 -90.812 -62.312 1 90 645 PHE A N 1
ATOM 5111 C CA . PHE A 1 645 ? -3.24 -90.812 -60.875 1 90 645 PHE A CA 1
ATOM 5112 C C . PHE A 1 645 ? -2.746 -92.062 -60.219 1 90 645 PHE A C 1
ATOM 5114 O O . PHE A 1 645 ? -2.645 -93.125 -60.875 1 90 645 PHE A O 1
ATOM 5121 N N . ILE A 1 646 ? -2.283 -91.938 -58.938 1 90 646 ILE A N 1
ATOM 5122 C CA . ILE A 1 646 ? -2.043 -93.062 -58 1 90 646 ILE A CA 1
ATOM 5123 C C . ILE A 1 646 ? -2.945 -92.875 -56.781 1 90 646 ILE A C 1
ATOM 5125 O O . ILE A 1 646 ? -2.873 -91.875 -56.094 1 90 646 ILE A O 1
ATOM 5129 N N . LYS A 1 647 ? -3.844 -93.875 -56.781 1 91.56 647 LYS A N 1
ATOM 5130 C CA . LYS A 1 647 ? -4.805 -93.75 -55.688 1 91.56 647 LYS A CA 1
ATOM 5131 C C . LYS A 1 647 ? -4.664 -94.938 -54.719 1 91.56 647 LYS A C 1
ATOM 5133 O O . LYS A 1 647 ? -4.703 -96.125 -55.125 1 91.56 647 LYS A O 1
ATOM 5138 N N . LEU A 1 648 ? -4.383 -94.625 -53.438 1 90.75 648 LEU A N 1
ATOM 5139 C CA . LEU A 1 648 ? -4.391 -95.562 -52.375 1 90.75 648 LEU A CA 1
ATOM 5140 C C . LEU A 1 648 ? -5.66 -95.438 -51.531 1 90.75 648 LEU A C 1
ATOM 5142 O O . LEU A 1 648 ? -5.934 -94.375 -50.969 1 90.75 648 LEU A O 1
ATOM 5146 N N . SER A 1 649 ? -6.492 -96.562 -51.594 1 89.56 649 SER A N 1
ATOM 5147 C CA . SER A 1 649 ? -7.73 -96.5 -50.844 1 89.56 649 SER A CA 1
ATOM 5148 C C . SER A 1 649 ? -8.141 -97.938 -50.406 1 89.56 649 SER A C 1
ATOM 5150 O O . SER A 1 649 ? -8.047 -98.875 -51.219 1 89.56 649 SER A O 1
ATOM 5152 N N . ASP A 1 650 ? -8.477 -98.125 -49.188 1 81.38 650 ASP A N 1
ATOM 5153 C CA . ASP A 1 650 ? -9.055 -99.375 -48.688 1 81.38 650 ASP A CA 1
ATOM 5154 C C . ASP A 1 650 ? -8.125 -100.562 -48.969 1 81.38 650 ASP A C 1
ATOM 5156 O O . ASP A 1 650 ? -8.562 -101.625 -49.406 1 81.38 650 ASP A O 1
ATOM 5160 N N . GLY A 1 651 ? -6.859 -100.25 -48.844 1 79.31 651 GLY A N 1
ATOM 5161 C CA . GLY A 1 651 ? -5.879 -101.312 -49 1 79.31 651 GLY A CA 1
ATOM 5162 C C . GLY A 1 651 ? -5.543 -101.625 -50.438 1 79.31 651 GLY A C 1
ATOM 5163 O O . GLY A 1 651 ? -4.793 -102.562 -50.719 1 79.31 651 GLY A O 1
ATOM 5164 N N . ARG A 1 652 ? -6.043 -100.812 -51.312 1 84.31 652 ARG A N 1
ATOM 5165 C CA . ARG A 1 652 ? -5.824 -101 -52.75 1 84.31 652 ARG A CA 1
ATOM 5166 C C . ARG A 1 652 ? -5.059 -99.812 -53.375 1 84.31 652 ARG A C 1
ATOM 5168 O O . ARG A 1 652 ? -5.203 -98.688 -52.906 1 84.31 652 ARG A O 1
ATOM 5175 N N . ILE A 1 653 ? -4.156 -100.188 -54.281 1 91.12 653 ILE A N 1
ATOM 5176 C CA . ILE A 1 653 ? -3.439 -99.188 -55.031 1 91.12 653 ILE A CA 1
ATOM 5177 C C . ILE A 1 653 ? -3.918 -99.188 -56.5 1 91.12 653 ILE A C 1
ATOM 5179 O O . ILE A 1 653 ? -3.904 -100.25 -57.156 1 91.12 653 ILE A O 1
ATOM 5183 N N . GLU A 1 654 ? -4.371 -98.062 -56.906 1 88.12 654 GLU A N 1
ATOM 5184 C CA . GLU A 1 654 ? -4.816 -97.938 -58.281 1 88.12 654 GLU A CA 1
ATOM 5185 C C . GLU A 1 654 ? -3.916 -96.938 -59.031 1 88.12 654 GLU A C 1
ATOM 5187 O O . GLU A 1 654 ? -3.705 -95.812 -58.594 1 88.12 654 GLU A O 1
ATOM 5192 N N . ILE A 1 655 ? -3.297 -97.438 -60.094 1 90.06 655 ILE A N 1
ATOM 5193 C CA . ILE A 1 655 ? -2.459 -96.562 -60.938 1 90.06 655 ILE A CA 1
ATOM 5194 C C . ILE A 1 655 ? -3.107 -96.375 -62.312 1 90.06 655 ILE A C 1
ATOM 5196 O O . ILE A 1 655 ? -3.379 -97.375 -63 1 90.06 655 ILE A O 1
ATOM 5200 N N . GLY A 1 656 ? -3.381 -95.25 -62.656 1 85.25 656 GLY A N 1
ATOM 5201 C CA . GLY A 1 656 ? -4.004 -94.938 -63.938 1 85.25 656 GLY A CA 1
ATOM 5202 C C . GLY A 1 656 ? -3.314 -93.812 -64.688 1 85.25 656 GLY A C 1
ATOM 5203 O O . GLY A 1 656 ? -2.904 -92.812 -64.125 1 85.25 656 GLY A O 1
ATOM 5204 N N . CYS A 1 657 ? -2.986 -94.062 -65.938 1 85.94 657 CYS A N 1
ATOM 5205 C CA . CYS A 1 657 ? -2.416 -93 -66.812 1 85.94 657 CYS A CA 1
ATOM 5206 C C . CYS A 1 657 ? -2.922 -93.125 -68.188 1 85.94 657 CYS A C 1
ATOM 5208 O O . CYS A 1 657 ? -3.135 -94.25 -68.688 1 85.94 657 CYS A O 1
ATOM 5210 N N . PRO A 1 658 ? -3.268 -92.062 -68.875 1 79.25 658 PRO A N 1
ATOM 5211 C CA . PRO A 1 658 ? -3.697 -92.125 -70.25 1 79.25 658 PRO A CA 1
ATOM 5212 C C . PRO A 1 658 ? -2.6 -92.625 -71.188 1 79.25 658 PRO A C 1
ATOM 5214 O O . PRO A 1 658 ? -2.893 -93.25 -72.188 1 79.25 658 PRO A O 1
ATOM 5217 N N . GLU A 1 659 ? -1.459 -92.438 -70.75 1 79.12 659 GLU A N 1
ATOM 5218 C CA . GLU A 1 659 ? -0.306 -92.875 -71.562 1 79.12 659 GLU A CA 1
ATOM 5219 C C . GLU A 1 659 ? 0.308 -94.188 -70.938 1 79.12 659 GLU A C 1
ATOM 5221 O O . GLU A 1 659 ? 0.024 -94.5 -69.812 1 79.12 659 GLU A O 1
ATOM 5226 N N . PRO A 1 660 ? 1.127 -94.812 -71.75 1 75.31 660 PRO A N 1
ATOM 5227 C CA . PRO A 1 660 ? 1.684 -96.062 -71.188 1 75.31 660 PRO A CA 1
ATOM 5228 C C . PRO A 1 660 ? 2.527 -95.875 -69.938 1 75.31 660 PRO A C 1
ATOM 5230 O O . PRO A 1 660 ? 3.26 -94.875 -69.875 1 75.31 660 PRO A O 1
ATOM 5233 N N . LEU A 1 661 ? 2.32 -96.812 -69 1 82.31 661 LEU A N 1
ATOM 5234 C CA . LEU A 1 661 ? 3.135 -96.812 -67.812 1 82.31 661 LEU A CA 1
ATOM 5235 C C . LEU A 1 661 ? 4.562 -97.25 -68.125 1 82.31 661 LEU A C 1
ATOM 5237 O O . LEU A 1 661 ? 4.781 -98.375 -68.562 1 82.31 661 LEU A O 1
ATOM 5241 N N . LEU A 1 662 ? 5.449 -96.5 -67.875 1 78 662 LEU A N 1
ATOM 5242 C CA . LEU A 1 662 ? 6.855 -96.812 -68.125 1 78 662 LEU A CA 1
ATOM 5243 C C . LEU A 1 662 ? 7.562 -97.188 -66.875 1 78 662 LEU A C 1
ATOM 5245 O O . LEU A 1 662 ? 7.625 -96.438 -65.875 1 78 662 LEU A O 1
ATOM 5249 N N . LEU A 1 663 ? 8.023 -98.438 -66.75 1 79.56 663 LEU A N 1
ATOM 5250 C CA . LEU A 1 663 ? 8.789 -98.938 -65.625 1 79.56 663 LEU A CA 1
ATOM 5251 C C . LEU A 1 663 ? 10.234 -99.188 -66 1 79.56 663 LEU A C 1
ATOM 5253 O O . LEU A 1 663 ? 10.516 -100.125 -66.688 1 79.56 663 LEU A O 1
ATOM 5257 N N . HIS A 1 664 ? 11.039 -98.5 -65.562 1 69.81 664 HIS A N 1
ATOM 5258 C CA . HIS A 1 664 ? 12.461 -98.75 -65.812 1 69.81 664 HIS A CA 1
ATOM 5259 C C . HIS A 1 664 ? 13.109 -99.438 -64.625 1 69.81 664 HIS A C 1
ATOM 5261 O O . HIS A 1 664 ? 13.961 -98.938 -63.938 1 69.81 664 HIS A O 1
ATOM 5267 N N . ALA A 1 665 ? 12.656 -100.688 -64.375 1 67.06 665 ALA A N 1
ATOM 5268 C CA . ALA A 1 665 ? 13.156 -101.438 -63.219 1 67.06 665 ALA A CA 1
ATOM 5269 C C . ALA A 1 665 ? 12.992 -102.938 -63.469 1 67.06 665 ALA A C 1
ATOM 5271 O O . ALA A 1 665 ? 12.32 -103.312 -64.438 1 67.06 665 ALA A O 1
ATOM 5272 N N . ILE A 1 666 ? 13.836 -103.688 -62.75 1 59.19 666 ILE A N 1
ATOM 5273 C CA . ILE A 1 666 ? 13.547 -105.125 -62.656 1 59.19 666 ILE A CA 1
ATOM 5274 C C . ILE A 1 666 ? 12.398 -105.375 -61.688 1 59.19 666 ILE A C 1
ATOM 5276 O O . ILE A 1 666 ? 12.453 -104.875 -60.531 1 59.19 666 ILE A O 1
ATOM 5280 N N . ALA A 1 667 ? 11.289 -105.625 -62.156 1 65.31 667 ALA A N 1
ATOM 5281 C CA . ALA A 1 667 ? 10.109 -105.812 -61.312 1 65.31 667 ALA A CA 1
ATOM 5282 C C . ALA A 1 667 ? 10.078 -107.188 -60.719 1 65.31 667 ALA A C 1
ATOM 5284 O O . ALA A 1 667 ? 10.219 -108.188 -61.438 1 65.31 667 ALA A O 1
ATOM 5285 N N . GLN A 1 668 ? 10.297 -107.312 -59.5 1 61.06 668 GLN A N 1
ATOM 5286 C CA . GLN A 1 668 ? 10.055 -108.562 -58.812 1 61.06 668 GLN A CA 1
ATOM 5287 C C . GLN A 1 668 ? 8.672 -108.625 -58.156 1 61.06 668 GLN A C 1
ATOM 5289 O O . GLN A 1 668 ? 8.336 -107.688 -57.406 1 61.06 668 GLN A O 1
ATOM 5294 N N . VAL A 1 669 ? 7.805 -109.375 -58.656 1 61.25 669 VAL A N 1
ATOM 5295 C CA . VAL A 1 669 ? 6.441 -109.5 -58.125 1 61.25 669 VAL A CA 1
ATOM 5296 C C . VAL A 1 669 ? 6.328 -110.625 -57.156 1 61.25 669 VAL A C 1
ATOM 5298 O O . VAL A 1 669 ? 6.598 -111.812 -57.531 1 61.25 669 VAL A O 1
ATOM 5301 N N . LYS A 1 670 ? 6.531 -110.562 -55.969 1 55.81 670 LYS A N 1
ATOM 5302 C CA . LYS A 1 670 ? 6.312 -111.625 -54.969 1 55.81 670 LYS A CA 1
ATOM 5303 C C . LYS A 1 670 ? 4.844 -111.75 -54.562 1 55.81 670 LYS A C 1
ATOM 5305 O O . LYS A 1 670 ? 4.266 -110.75 -54.125 1 55.81 670 LYS A O 1
ATOM 5310 N N . ALA A 1 671 ? 4.07 -112.812 -54.969 1 50.91 671 ALA A N 1
ATOM 5311 C CA . ALA A 1 671 ? 2.666 -113 -54.656 1 50.91 671 ALA A CA 1
ATOM 5312 C C . ALA A 1 671 ? 2.484 -113.25 -53.156 1 50.91 671 ALA A C 1
ATOM 5314 O O . ALA A 1 671 ? 3.338 -113.875 -52.5 1 50.91 671 ALA A O 1
ATOM 5315 N N . PRO A 1 672 ? 1.837 -112.562 -52.375 1 48.44 672 PRO A N 1
ATOM 5316 C CA . PRO A 1 672 ? 1.631 -112.875 -50.969 1 48.44 672 PRO A CA 1
ATOM 5317 C C . PRO A 1 672 ? 1.418 -114.375 -50.719 1 48.44 672 PRO A C 1
ATOM 5319 O O . PRO A 1 672 ? 0.984 -115.125 -51.625 1 48.44 672 PRO A O 1
ATOM 5322 N N . ALA A 1 673 ? 2.105 -115.125 -49.625 1 44.5 673 ALA A N 1
ATOM 5323 C CA . ALA A 1 673 ? 2.064 -116.562 -49.25 1 44.5 673 ALA A CA 1
ATOM 5324 C C . ALA A 1 673 ? 0.665 -117.125 -49.469 1 44.5 673 ALA A C 1
ATOM 5326 O O . ALA A 1 673 ? 0.476 -118.312 -49.406 1 44.5 673 ALA A O 1
ATOM 5327 N N . ARG A 1 674 ? -0.303 -116.375 -49.156 1 41.84 674 ARG A N 1
ATOM 5328 C CA . ARG A 1 674 ? -1.596 -117.062 -49.219 1 41.84 674 ARG A CA 1
ATOM 5329 C C . ARG A 1 674 ? -1.853 -117.625 -50.625 1 41.84 674 ARG A C 1
ATOM 5331 O O . ARG A 1 674 ? -2.832 -118.312 -50.844 1 41.84 674 ARG A O 1
ATOM 5338 N N . TYR A 1 675 ? -1.367 -116.938 -51.625 1 36.84 675 TYR A N 1
ATOM 5339 C CA . TYR A 1 675 ? -1.632 -117.562 -52.906 1 36.84 675 TYR A CA 1
ATOM 5340 C C . TYR A 1 675 ? -0.647 -118.688 -53.188 1 36.84 675 TYR A C 1
ATOM 5342 O O . TYR A 1 675 ? 0.565 -118.438 -53.219 1 36.84 675 TYR A O 1
ATOM 5350 N N . GLY A 1 676 ? -0.839 -119.875 -52.562 1 33.5 676 GLY A N 1
ATOM 5351 C CA . GLY A 1 676 ? -0.252 -121.188 -52.594 1 33.5 676 GLY A CA 1
ATOM 5352 C C . GLY A 1 676 ? 0.526 -121.5 -53.844 1 33.5 676 GLY A C 1
ATOM 5353 O O . GLY A 1 676 ? 0.361 -120.812 -54.844 1 33.5 676 GLY A O 1
ATOM 5354 N N . VAL A 1 677 ? 1.727 -122.125 -53.75 1 36.22 677 VAL A N 1
ATOM 5355 C CA . VAL A 1 677 ? 2.543 -122.688 -54.812 1 36.22 677 VAL A CA 1
ATOM 5356 C C . VAL A 1 677 ? 1.643 -123.375 -55.875 1 36.22 677 VAL A C 1
ATOM 5358 O O . VAL A 1 677 ? 0.695 -124.062 -55.5 1 36.22 677 VAL A O 1
ATOM 5361 N N . PRO A 1 678 ? 1.6 -122.875 -57.031 1 34.03 678 PRO A N 1
ATOM 5362 C CA . PRO A 1 678 ? 0.739 -123.688 -57.938 1 34.03 678 PRO A CA 1
ATOM 5363 C C . PRO A 1 678 ? 0.877 -125.188 -57.719 1 34.03 678 PRO A C 1
ATOM 5365 O O . PRO A 1 678 ? 1.94 -125.625 -57.312 1 34.03 678 PRO A O 1
ATOM 5368 N N . PRO A 1 679 ? -0.131 -125.875 -57.375 1 32.47 679 PRO A N 1
ATOM 5369 C CA . PRO A 1 679 ? -0.019 -127.312 -57.125 1 32.47 679 PRO A CA 1
ATOM 5370 C C . PRO A 1 679 ? 0.886 -128 -58.156 1 32.47 679 PRO A C 1
ATOM 5372 O O . PRO A 1 679 ? 1.045 -127.5 -59.281 1 32.47 679 PRO A O 1
ATOM 5375 N N . ALA A 1 680 ? 1.928 -128.75 -57.688 1 35.78 680 ALA A N 1
ATOM 5376 C CA . ALA A 1 680 ? 2.812 -129.625 -58.469 1 35.78 680 ALA A CA 1
ATOM 5377 C C . ALA A 1 680 ? 2.051 -130.25 -59.562 1 35.78 680 ALA A C 1
ATOM 5379 O O . ALA A 1 680 ? 0.897 -130.75 -59.375 1 35.78 680 ALA A O 1
ATOM 5380 N N . PRO A 1 681 ? 2.422 -130.125 -60.812 1 33.19 681 PRO A N 1
ATOM 5381 C CA . PRO A 1 681 ? 1.726 -130.75 -61.906 1 33.19 681 PRO A CA 1
ATOM 5382 C C . PRO A 1 681 ? 1.328 -132.25 -61.562 1 33.19 681 PRO A C 1
ATOM 5384 O O . PRO A 1 681 ? 2.076 -132.875 -60.906 1 33.19 681 PRO A O 1
ATOM 5387 N N . GLU A 1 682 ? 0.113 -132.375 -61.219 1 35.25 682 GLU A N 1
ATOM 5388 C CA . GLU A 1 682 ? -0.479 -133.75 -61 1 35.25 682 GLU A CA 1
ATOM 5389 C C . GLU A 1 682 ? 0.075 -134.75 -62 1 35.25 682 GLU A C 1
ATOM 5391 O O . GLU A 1 682 ? 0.251 -134.375 -63.188 1 35.25 682 GLU A O 1
ATOM 5396 N N . GLN A 1 683 ? 0.977 -135.75 -61.531 1 37.19 683 GLN A N 1
ATOM 5397 C CA . GLN A 1 683 ? 1.422 -136.875 -62.281 1 37.19 683 GLN A CA 1
ATOM 5398 C C . GLN A 1 683 ? 0.279 -137.5 -63.094 1 37.19 683 GLN A C 1
ATOM 5400 O O . GLN A 1 683 ? -0.815 -137.75 -62.562 1 37.19 683 GLN A O 1
ATOM 5405 N N . ASP A 1 684 ? 0.103 -137.25 -64.25 1 46.75 684 ASP A N 1
ATOM 5406 C CA . ASP A 1 684 ? -0.923 -137.75 -65.188 1 46.75 684 ASP A CA 1
ATOM 5407 C C . ASP A 1 684 ? -0.739 -139.25 -65.438 1 46.75 684 ASP A C 1
ATOM 5409 O O . ASP A 1 684 ? 0.349 -139.75 -65.25 1 46.75 684 ASP A O 1
ATOM 5413 N N . GLU A 1 685 ? -1.689 -140.125 -65.25 1 57.75 685 GLU A N 1
ATOM 5414 C CA . GLU A 1 685 ? -1.764 -141.5 -65.562 1 57.75 685 GLU A CA 1
ATOM 5415 C C . GLU A 1 685 ? -2.102 -141.75 -67 1 57.75 685 GLU A C 1
ATOM 5417 O O . GLU A 1 685 ? -2.848 -141 -67.625 1 57.75 685 GLU A O 1
ATOM 5422 N N . ILE A 1 686 ? -1.308 -142.5 -67.75 1 58.72 686 ILE A N 1
ATOM 5423 C CA . ILE A 1 686 ? -1.644 -142.875 -69.125 1 58.72 686 ILE A CA 1
ATOM 5424 C C . ILE A 1 686 ? -2.32 -144.25 -69.125 1 58.72 686 ILE A C 1
ATOM 5426 O O . ILE A 1 686 ? -1.767 -145.25 -68.625 1 58.72 686 ILE A O 1
ATOM 5430 N N . GLU A 1 687 ? -3.654 -144.375 -69.312 1 65.75 687 GLU A N 1
ATOM 5431 C CA . GLU A 1 687 ? -4.414 -145.5 -69.5 1 65.75 687 GLU A CA 1
ATOM 5432 C C . GLU A 1 687 ? -4.57 -146 -70.938 1 65.75 687 GLU A C 1
ATOM 5434 O O . GLU A 1 687 ? -4.855 -145.125 -71.812 1 65.75 687 GLU A O 1
ATOM 5439 N N . PHE A 1 688 ? -4.09 -147.125 -71.438 1 67.5 688 PHE A N 1
ATOM 5440 C CA . PHE A 1 688 ? -4.355 -147.625 -72.812 1 67.5 688 PHE A CA 1
ATOM 5441 C C . PHE A 1 688 ? -5.082 -148.875 -72.812 1 67.5 688 PHE A C 1
ATOM 5443 O O . PHE A 1 688 ? -4.965 -149.75 -71.812 1 67.5 688 PHE A O 1
ATOM 5450 N N . ARG A 1 689 ? -6.152 -149.125 -73.625 1 68.5 689 ARG A N 1
ATOM 5451 C CA . ARG A 1 689 ? -7.016 -150.375 -73.812 1 68.5 689 ARG A CA 1
ATOM 5452 C C . ARG A 1 689 ? -6.727 -151 -75.125 1 68.5 689 ARG A C 1
ATOM 5454 O O . ARG A 1 689 ? -6.629 -150.375 -76.188 1 68.5 689 ARG A O 1
ATOM 5461 N N . LEU A 1 690 ? -6.395 -152.375 -75.062 1 65.38 690 LEU A N 1
ATOM 5462 C CA . LEU A 1 690 ? -6.18 -153.25 -76.188 1 65.38 690 LEU A CA 1
ATOM 5463 C C . LEU A 1 690 ? -7.402 -154.125 -76.438 1 65.38 690 LEU A C 1
ATOM 5465 O O . LEU A 1 690 ? -7.773 -155 -75.562 1 65.38 690 LEU A O 1
ATOM 5469 N N . VAL A 1 691 ? -8.203 -153.875 -77.5 1 63.19 691 VAL A N 1
ATOM 5470 C CA . VAL A 1 691 ? -9.398 -154.625 -77.875 1 63.19 691 VAL A CA 1
ATOM 5471 C C . VAL A 1 691 ? -9.305 -155.125 -79.312 1 63.19 691 VAL A C 1
ATOM 5473 O O . VAL A 1 691 ? -8.594 -154.5 -80.125 1 63.19 691 VAL A O 1
ATOM 5476 N N . HIS A 1 692 ? -10.016 -156.25 -79.688 1 61.91 692 HIS A N 1
ATOM 5477 C CA . HIS A 1 692 ? -10.172 -156.75 -81.062 1 61.91 692 HIS A CA 1
ATOM 5478 C C . HIS A 1 692 ? -11.047 -155.75 -81.875 1 61.91 692 HIS A C 1
ATOM 5480 O O . HIS A 1 692 ? -11.734 -155 -81.312 1 61.91 692 HIS A O 1
ATOM 5486 N N . ALA A 1 693 ? -11.117 -155.875 -83.125 1 54.72 693 ALA A N 1
ATOM 5487 C CA . ALA A 1 693 ? -11.945 -155 -84 1 54.72 693 ALA A CA 1
ATOM 5488 C C . ALA A 1 693 ? -13.398 -155 -83.562 1 54.72 693 ALA A C 1
ATOM 5490 O O . ALA A 1 693 ? -14.117 -154 -83.688 1 54.72 693 ALA A O 1
ATOM 5491 N N . ASP A 1 694 ? -13.781 -156 -82.875 1 57.97 694 ASP A N 1
ATOM 5492 C CA . ASP A 1 694 ? -15.172 -156.125 -82.438 1 57.97 694 ASP A CA 1
ATOM 5493 C C . ASP A 1 694 ? -15.383 -155.625 -81.062 1 57.97 694 ASP A C 1
ATOM 5495 O O . ASP A 1 694 ? -16.5 -155.625 -80.5 1 57.97 694 ASP A O 1
ATOM 5499 N N . GLY A 1 695 ? -14.523 -155 -80.438 1 59.25 695 GLY A N 1
ATOM 5500 C CA . GLY A 1 695 ? -14.641 -154.375 -79.125 1 59.25 695 GLY A CA 1
ATOM 5501 C C . GLY A 1 695 ? -14.273 -155.25 -78 1 59.25 695 GLY A C 1
ATOM 5502 O O . GLY A 1 695 ? -14.32 -154.75 -76.812 1 59.25 695 GLY A O 1
ATOM 5503 N N . THR A 1 696 ? -14.102 -156.5 -78.25 1 69.12 696 THR A N 1
ATOM 5504 C CA . THR A 1 696 ? -13.781 -157.375 -77.188 1 69.12 696 THR A CA 1
ATOM 5505 C C . THR A 1 696 ? -12.352 -157.125 -76.688 1 69.12 696 THR A C 1
ATOM 5507 O O . THR A 1 696 ? -11.43 -157.125 -77.5 1 69.12 696 THR A O 1
ATOM 5510 N N . PRO A 1 697 ? -12.211 -157 -75.312 1 67.69 697 PRO A N 1
ATOM 5511 C CA . PRO A 1 697 ? -10.883 -156.75 -74.75 1 67.69 697 PRO A CA 1
ATOM 5512 C C . PRO A 1 697 ? -9.898 -157.875 -74.938 1 67.69 697 PRO A C 1
ATOM 5514 O O . PRO A 1 697 ? -10.281 -159 -74.875 1 67.69 697 PRO A O 1
ATOM 5517 N N . ILE A 1 698 ? -8.758 -157.75 -75.625 1 65.62 698 ILE A N 1
ATOM 5518 C CA . ILE A 1 698 ? -7.699 -158.75 -75.75 1 65.62 698 ILE A CA 1
ATOM 5519 C C . ILE A 1 698 ? -6.887 -158.75 -74.438 1 65.62 698 ILE A C 1
ATOM 5521 O O . ILE A 1 698 ? -5.902 -158 -74.312 1 65.62 698 ILE A O 1
ATOM 5525 N N . ALA A 1 699 ? -7.492 -159.375 -73.375 1 71.5 699 ALA A N 1
ATOM 5526 C CA . ALA A 1 699 ? -6.965 -159.5 -72.062 1 71.5 699 ALA A CA 1
ATOM 5527 C C . ALA A 1 699 ? -5.707 -160.375 -72 1 71.5 699 ALA A C 1
ATOM 5529 O O . ALA A 1 699 ? -5.555 -161.25 -72.75 1 71.5 699 ALA A O 1
ATOM 5530 N N . GLY A 1 700 ? -4.719 -160.125 -71.188 1 72.31 700 GLY A N 1
ATOM 5531 C CA . GLY A 1 700 ? -3.561 -160.875 -70.875 1 72.31 700 GLY A CA 1
ATOM 5532 C C . GLY A 1 700 ? -2.381 -160.625 -71.812 1 72.31 700 GLY A C 1
ATOM 5533 O O . GLY A 1 700 ? -1.384 -161.375 -71.75 1 72.31 700 GLY A O 1
ATOM 5534 N N . THR A 1 701 ? -2.562 -159.75 -72.688 1 68.5 701 THR A N 1
ATOM 5535 C CA . THR A 1 701 ? -1.441 -159.375 -73.562 1 68.5 701 THR A CA 1
ATOM 5536 C C . THR A 1 701 ? -0.417 -158.5 -72.875 1 68.5 701 THR A C 1
ATOM 5538 O O . THR A 1 701 ? -0.775 -157.5 -72.25 1 68.5 701 THR A O 1
ATOM 5541 N N . ALA A 1 702 ? 0.787 -159.125 -72.812 1 73.31 702 ALA A N 1
ATOM 5542 C CA . ALA A 1 702 ? 1.9 -158.375 -72.188 1 73.31 702 ALA A CA 1
ATOM 5543 C C . ALA A 1 702 ? 2.305 -157.125 -73 1 73.31 702 ALA A C 1
ATOM 5545 O O . ALA A 1 702 ? 2.295 -157.125 -74.25 1 73.31 702 ALA A O 1
ATOM 5546 N N . TYR A 1 703 ? 2.332 -155.875 -72.312 1 73.44 703 TYR A N 1
ATOM 5547 C CA . TYR A 1 703 ? 2.775 -154.75 -73.062 1 73.44 703 TYR A CA 1
ATOM 5548 C C . TYR A 1 703 ? 4.02 -154.125 -72.375 1 73.44 703 TYR A C 1
ATOM 5550 O O . TYR A 1 703 ? 4.285 -154.375 -71.188 1 73.44 703 TYR A O 1
ATOM 5558 N N . VAL A 1 704 ? 4.941 -153.625 -73.125 1 74.25 704 VAL A N 1
ATOM 5559 C CA . VAL A 1 704 ? 6.055 -152.75 -72.688 1 74.25 704 VAL A CA 1
ATOM 5560 C C . VAL A 1 704 ? 5.832 -151.25 -73.125 1 74.25 704 VAL A C 1
ATOM 5562 O O . VAL A 1 704 ? 5.707 -151 -74.312 1 74.25 704 VAL A O 1
ATOM 5565 N N . ALA A 1 705 ? 5.523 -150.5 -72.125 1 73.25 705 ALA A N 1
ATOM 5566 C CA . ALA A 1 705 ? 5.328 -149 -72.375 1 73.25 705 ALA A CA 1
ATOM 5567 C C . ALA A 1 705 ? 6.613 -148.25 -72.188 1 73.25 705 ALA A C 1
ATOM 5569 O O . ALA A 1 705 ? 7.242 -148.375 -71.125 1 73.25 705 ALA A O 1
ATOM 5570 N N . THR A 1 706 ? 7.176 -147.625 -73.125 1 72.19 706 THR A N 1
ATOM 5571 C CA . THR A 1 706 ? 8.328 -146.75 -73.062 1 72.19 706 THR A CA 1
ATOM 5572 C C . THR A 1 706 ? 7.879 -145.25 -72.938 1 72.19 706 THR A C 1
ATOM 5574 O O . THR A 1 706 ? 7.254 -144.75 -73.875 1 72.19 706 THR A O 1
ATOM 5577 N N . LEU A 1 707 ? 8.055 -144.625 -71.812 1 68.25 707 LEU A N 1
ATOM 5578 C CA . LEU A 1 707 ? 7.648 -143.25 -71.562 1 68.25 707 LEU A CA 1
ATOM 5579 C C . LEU A 1 707 ? 8.664 -142.375 -72.188 1 68.25 707 LEU A C 1
ATOM 5581 O O . LEU A 1 707 ? 9.828 -142.625 -72.375 1 68.25 707 LEU A O 1
ATOM 5585 N N . SER A 1 708 ? 8.273 -141.125 -72.625 1 67 708 SER A N 1
ATOM 5586 C CA . SER A 1 708 ? 9.141 -140.125 -73.25 1 67 708 SER A CA 1
ATOM 5587 C C . SER A 1 708 ? 10.273 -139.75 -72.312 1 67 708 SER A C 1
ATOM 5589 O O . SER A 1 708 ? 11.273 -139.125 -72.812 1 67 708 SER A O 1
ATOM 5591 N N . ASP A 1 709 ? 10.172 -140.125 -71.125 1 65.12 709 ASP A N 1
ATOM 5592 C CA . ASP A 1 709 ? 11.273 -139.75 -70.188 1 65.12 709 ASP A CA 1
ATOM 5593 C C . ASP A 1 709 ? 12.273 -141 -70.125 1 65.12 709 ASP A C 1
ATOM 5595 O O . ASP A 1 709 ? 13.25 -140.875 -69.375 1 65.12 709 ASP A O 1
ATOM 5599 N N . GLY A 1 710 ? 12.211 -141.875 -70.938 1 69.75 710 GLY A N 1
ATOM 5600 C CA . GLY A 1 710 ? 13.156 -142.875 -71.125 1 69.75 710 GLY A CA 1
ATOM 5601 C C . GLY A 1 710 ? 12.844 -144.125 -70.25 1 69.75 710 GLY A C 1
ATOM 5602 O O . GLY A 1 710 ? 13.492 -145.125 -70.312 1 69.75 710 GLY A O 1
ATOM 5603 N N . THR A 1 711 ? 11.922 -144 -69.375 1 71.88 711 THR A N 1
ATOM 5604 C CA . THR A 1 711 ? 11.641 -145.125 -68.5 1 71.88 711 THR A CA 1
ATOM 5605 C C . THR A 1 711 ? 10.703 -146.125 -69.188 1 71.88 711 THR A C 1
ATOM 5607 O O . THR A 1 711 ? 9.789 -145.625 -69.938 1 71.88 711 THR A O 1
ATOM 5610 N N . GLN A 1 712 ? 11.086 -147.375 -69.312 1 73.81 712 GLN A N 1
ATOM 5611 C CA . GLN A 1 712 ? 10.273 -148.375 -69.812 1 73.81 712 GLN A CA 1
ATOM 5612 C C . GLN A 1 712 ? 9.477 -149.125 -68.75 1 73.81 712 GLN A C 1
ATOM 5614 O O . GLN A 1 712 ? 10.008 -149.375 -67.625 1 73.81 712 GLN A O 1
ATOM 5619 N N . ARG A 1 713 ? 8.219 -149.125 -68.75 1 73.81 713 ARG A N 1
ATOM 5620 C CA . ARG A 1 713 ? 7.355 -149.875 -67.812 1 73.81 713 ARG A CA 1
ATOM 5621 C C . ARG A 1 713 ? 6.625 -151 -68.5 1 73.81 713 ARG A C 1
ATOM 5623 O O . ARG A 1 713 ? 6.184 -150.875 -69.625 1 73.81 713 ARG A O 1
ATOM 5630 N N . GLN A 1 714 ? 6.793 -152.25 -68.062 1 74.06 714 GLN A N 1
ATOM 5631 C CA . GLN A 1 714 ? 6.148 -153.375 -68.562 1 74.06 714 GLN A CA 1
ATOM 5632 C C . GLN A 1 714 ? 4.934 -153.875 -67.75 1 74.06 714 GLN A C 1
ATOM 5634 O O . GLN A 1 714 ? 4.902 -153.625 -66.5 1 74.06 714 GLN A O 1
ATOM 5639 N N . GLY A 1 715 ? 3.785 -154.125 -68.312 1 76 715 GLY A N 1
ATOM 5640 C CA . GLY A 1 715 ? 2.588 -154.625 -67.625 1 76 715 GLY A CA 1
ATOM 5641 C C . GLY A 1 715 ? 1.716 -155.5 -68.562 1 76 715 GLY A C 1
ATOM 5642 O O . GLY A 1 715 ? 2.102 -155.75 -69.688 1 76 715 GLY A O 1
ATOM 5643 N N . VAL A 1 716 ? 0.713 -156.125 -68.062 1 76.19 716 VAL A N 1
ATOM 5644 C CA . VAL A 1 716 ? -0.267 -156.875 -68.812 1 76.19 716 VAL A CA 1
ATOM 5645 C C . VAL A 1 716 ? -1.62 -156.25 -68.812 1 76.19 716 VAL A C 1
ATOM 5647 O O . VAL A 1 716 ? -2.014 -155.625 -67.812 1 76.19 716 VAL A O 1
ATOM 5650 N N . VAL A 1 717 ? -2.232 -156.25 -70 1 75.19 717 VAL A N 1
ATOM 5651 C CA . VAL A 1 717 ? -3.545 -155.625 -70.125 1 75.19 717 VAL A CA 1
ATOM 5652 C C . VAL A 1 717 ? -4.578 -156.375 -69.312 1 75.19 717 VAL A C 1
ATOM 5654 O O . VAL A 1 717 ? -4.543 -157.625 -69.312 1 75.19 717 VAL A O 1
ATOM 5657 N N . ASP A 1 718 ? -5.355 -155.75 -68.5 1 75 718 ASP A N 1
ATOM 5658 C CA . ASP A 1 718 ? -6.301 -156.5 -67.625 1 75 718 ASP A CA 1
ATOM 5659 C C . ASP A 1 718 ? -7.434 -157.125 -68.438 1 75 718 ASP A C 1
ATOM 5661 O O . ASP A 1 718 ? -7.457 -157 -69.688 1 75 718 ASP A O 1
ATOM 5665 N N . GLN A 1 719 ? -8.258 -157.875 -67.812 1 76.12 719 GLN A N 1
ATOM 5666 C CA . GLN A 1 719 ? -9.328 -158.625 -68.375 1 76.12 719 GLN A CA 1
ATOM 5667 C C . GLN A 1 719 ? -10.258 -157.75 -69.25 1 76.12 719 GLN A C 1
ATOM 5669 O O . GLN A 1 719 ? -10.898 -158.25 -70.125 1 76.12 719 GLN A O 1
ATOM 5674 N N . ASN A 1 720 ? -10.289 -156.5 -69 1 74 720 ASN A N 1
ATOM 5675 C CA . ASN A 1 720 ? -11.164 -155.625 -69.75 1 74 720 ASN A CA 1
ATOM 5676 C C . ASN A 1 720 ? -10.383 -154.875 -70.812 1 74 720 ASN A C 1
ATOM 5678 O O . ASN A 1 720 ? -10.938 -154 -71.5 1 74 720 ASN A O 1
ATOM 5682 N N . GLY A 1 721 ? -9.125 -155.25 -71.062 1 66.31 721 GLY A N 1
ATOM 5683 C CA . GLY A 1 721 ? -8.258 -154.75 -72.125 1 66.31 721 GLY A CA 1
ATOM 5684 C C . GLY A 1 721 ? -7.543 -153.375 -71.75 1 66.31 721 GLY A C 1
ATOM 5685 O O . GLY A 1 721 ? -6.914 -152.75 -72.562 1 66.31 721 GLY A O 1
ATOM 5686 N N . TYR A 1 722 ? -7.668 -153 -70.438 1 73 722 TYR A N 1
ATOM 5687 C CA . TYR A 1 722 ? -7.094 -151.75 -70 1 73 722 TYR A CA 1
ATOM 5688 C C . TYR A 1 722 ? -5.719 -151.875 -69.375 1 73 722 TYR A C 1
ATOM 5690 O O . TYR A 1 722 ? -5.457 -153 -68.75 1 73 722 TYR A O 1
ATOM 5698 N N . ALA A 1 723 ? -4.617 -151.125 -69.625 1 74.12 723 ALA A N 1
ATOM 5699 C CA . ALA A 1 723 ? -3.363 -151 -68.875 1 74.12 723 ALA A CA 1
ATOM 5700 C C . ALA A 1 723 ? -3.129 -149.5 -68.438 1 74.12 723 ALA A C 1
ATOM 5702 O O . ALA A 1 723 ? -3.395 -148.625 -69.25 1 74.12 723 ALA A O 1
ATOM 5703 N N . ARG A 1 724 ? -2.953 -149.375 -67.25 1 73.62 724 ARG A N 1
ATOM 5704 C CA . ARG A 1 724 ? -2.771 -148 -66.625 1 73.62 724 ARG A CA 1
ATOM 5705 C C . ARG A 1 724 ? -1.339 -147.875 -66.188 1 73.62 724 ARG A C 1
ATOM 5707 O O . ARG A 1 724 ? -0.797 -148.625 -65.438 1 73.62 724 ARG A O 1
ATOM 5714 N N . LEU A 1 725 ? -0.545 -146.875 -66.688 1 68.5 725 LEU A N 1
ATOM 5715 C CA . LEU A 1 725 ? 0.783 -146.5 -66.188 1 68.5 725 LEU A CA 1
ATOM 5716 C C . LEU A 1 725 ? 0.698 -145.375 -65.25 1 68.5 725 LEU A C 1
ATOM 5718 O O . LEU A 1 725 ? 0.418 -144.25 -65.688 1 68.5 725 LEU A O 1
ATOM 5722 N N . ALA A 1 726 ? 0.649 -145.625 -64 1 70.44 726 ALA A N 1
ATOM 5723 C CA . ALA A 1 726 ? 0.577 -144.5 -62.938 1 70.44 726 ALA A CA 1
ATOM 5724 C C . ALA A 1 726 ? 1.949 -144 -62.688 1 70.44 726 ALA A C 1
ATOM 5726 O O . ALA A 1 726 ? 2.979 -144.625 -62.938 1 70.44 726 ALA A O 1
ATOM 5727 N N . GLY A 1 727 ? 2.066 -142.5 -62.281 1 66.69 727 GLY A N 1
ATOM 5728 C CA . GLY A 1 727 ? 3.277 -141.875 -61.875 1 66.69 727 GLY A CA 1
ATOM 5729 C C . GLY A 1 727 ? 4.105 -141.375 -63.062 1 66.69 727 GLY A C 1
ATOM 5730 O O . GLY A 1 727 ? 5.336 -141.375 -63 1 66.69 727 GLY A O 1
ATOM 5731 N N . VAL A 1 728 ? 3.438 -141.125 -64.188 1 63.03 728 VAL A N 1
ATOM 5732 C CA . VAL A 1 728 ? 4.18 -140.625 -65.312 1 63.03 728 VAL A CA 1
ATOM 5733 C C . VAL A 1 728 ? 4.246 -139.125 -65.312 1 63.03 728 VAL A C 1
ATOM 5735 O O . VAL A 1 728 ? 3.346 -138.5 -64.812 1 63.03 728 VAL A O 1
ATOM 5738 N N . THR A 1 729 ? 5.383 -138.5 -65.562 1 63.19 729 THR A N 1
ATOM 5739 C CA . THR A 1 729 ? 5.566 -137.125 -65.625 1 63.19 729 THR A CA 1
ATOM 5740 C C . THR A 1 729 ? 4.57 -136.5 -66.562 1 63.19 729 THR A C 1
ATOM 5742 O O . THR A 1 729 ? 4.32 -137 -67.688 1 63.19 729 THR A O 1
ATOM 5745 N N . PRO A 1 730 ? 3.75 -135.5 -66.125 1 59.34 730 PRO A N 1
ATOM 5746 C CA . PRO A 1 730 ? 2.77 -134.875 -67 1 59.34 730 PRO A CA 1
ATOM 5747 C C . PRO A 1 730 ? 3.377 -134.375 -68.312 1 59.34 730 PRO A C 1
ATOM 5749 O O . PRO A 1 730 ? 4.453 -133.75 -68.312 1 59.34 730 PRO A O 1
ATOM 5752 N N . GLY A 1 731 ? 2.826 -134.875 -69.5 1 59.28 731 GLY A N 1
ATOM 5753 C CA . GLY A 1 731 ? 3.26 -134.5 -70.875 1 59.28 731 GLY A CA 1
ATOM 5754 C C . GLY A 1 731 ? 4.086 -135.625 -71.5 1 59.28 731 GLY A C 1
ATOM 5755 O O . GLY A 1 731 ? 4.543 -135.5 -72.625 1 59.28 731 GLY A O 1
ATOM 5756 N N . CYS A 1 732 ? 4.426 -136.75 -70.625 1 56.19 732 CYS A N 1
ATOM 5757 C CA . CYS A 1 732 ? 5.246 -137.75 -71.125 1 56.19 732 CYS A CA 1
ATOM 5758 C C . CYS A 1 732 ? 4.418 -138.75 -72 1 56.19 732 CYS A C 1
ATOM 5760 O O . CYS A 1 732 ? 3.273 -139 -71.688 1 56.19 732 CYS A O 1
ATOM 5762 N N . SER A 1 733 ? 4.695 -138.875 -73.25 1 61.31 733 SER A N 1
ATOM 5763 C CA . SER A 1 733 ? 4.07 -139.75 -74.188 1 61.31 733 SER A CA 1
ATOM 5764 C C . SER A 1 733 ? 4.68 -141.25 -74 1 61.31 733 SER A C 1
ATOM 5766 O O . SER A 1 733 ? 5.812 -141.375 -73.562 1 61.31 733 SER A O 1
ATOM 5768 N N . ALA A 1 734 ? 3.854 -142.25 -73.875 1 61.47 734 ALA A N 1
ATOM 5769 C CA . ALA A 1 734 ? 4.316 -143.625 -73.75 1 61.47 734 ALA A CA 1
ATOM 5770 C C . ALA A 1 734 ? 4.105 -144.375 -75.062 1 61.47 734 ALA A C 1
ATOM 5772 O O . ALA A 1 734 ? 3.08 -144.25 -75.75 1 61.47 734 ALA A O 1
ATOM 5773 N N . GLN A 1 735 ? 5.152 -145 -75.688 1 65.44 735 GLN A N 1
ATOM 5774 C CA . GLN A 1 735 ? 5.043 -146 -76.75 1 65.44 735 GLN A CA 1
ATOM 5775 C C . GLN A 1 735 ? 4.898 -147.375 -76.188 1 65.44 735 GLN A C 1
ATOM 5777 O O . GLN A 1 735 ? 5.742 -147.875 -75.438 1 65.44 735 GLN A O 1
ATOM 5782 N N . VAL A 1 736 ? 3.645 -148 -76.312 1 65.75 736 VAL A N 1
ATOM 5783 C CA . VAL A 1 736 ? 3.34 -149.25 -75.75 1 65.75 736 VAL A CA 1
ATOM 5784 C C . VAL A 1 736 ? 3.469 -150.375 -76.812 1 65.75 736 VAL A C 1
ATOM 5786 O O . VAL A 1 736 ? 2.871 -150.25 -77.875 1 65.75 736 VAL A O 1
ATOM 5789 N N . ARG A 1 737 ? 4.402 -151.375 -76.75 1 66.31 737 ARG A N 1
ATOM 5790 C CA . ARG A 1 737 ? 4.574 -152.5 -77.562 1 66.31 737 ARG A CA 1
ATOM 5791 C C . ARG A 1 737 ? 3.906 -153.75 -76.938 1 66.31 737 ARG A C 1
ATOM 5793 O O . ARG A 1 737 ? 4.148 -154.125 -75.75 1 66.31 737 ARG A O 1
ATOM 5800 N N . TYR A 1 738 ? 2.822 -154.375 -77.625 1 61.88 738 TYR A N 1
ATOM 5801 C CA . TYR A 1 738 ? 2.117 -155.5 -77.188 1 61.88 738 TYR A CA 1
ATOM 5802 C C . TYR A 1 738 ? 2.742 -156.75 -77.75 1 61.88 738 TYR A C 1
ATOM 5804 O O . TYR A 1 738 ? 3.158 -156.75 -78.938 1 61.88 738 TYR A O 1
ATOM 5812 N N . GLU A 1 739 ? 3.188 -157.75 -77 1 55.12 739 GLU A N 1
ATOM 5813 C CA . GLU A 1 739 ? 3.678 -159 -77.5 1 55.12 739 GLU A CA 1
ATOM 5814 C C . GLU A 1 739 ? 2.527 -160 -77.75 1 55.12 739 GLU A C 1
ATOM 5816 O O . GLU A 1 739 ? 1.897 -160.5 -76.812 1 55.12 739 GLU A O 1
ATOM 5821 N N . VAL A 1 740 ? 1.8 -159.875 -78.875 1 46.16 740 VAL A N 1
ATOM 5822 C CA . VAL A 1 740 ? 0.702 -160.75 -79.25 1 46.16 740 VAL A CA 1
ATOM 5823 C C . VAL A 1 740 ? 1.261 -162 -79.812 1 46.16 740 VAL A C 1
ATOM 5825 O O . VAL A 1 740 ? 2.291 -162 -80.5 1 46.16 740 VAL A O 1
ATOM 5828 N N . GLY A 1 741 ? 0.974 -163.25 -79.188 1 40.66 741 GLY A N 1
ATOM 5829 C CA . GLY A 1 741 ? 1.326 -164.5 -79.75 1 40.66 741 GLY A CA 1
ATOM 5830 C C . GLY A 1 741 ? 0.94 -164.625 -81.188 1 40.66 741 GLY A C 1
ATOM 5831 O O . GLY A 1 741 ? 0.217 -163.875 -81.75 1 40.66 741 GLY A O 1
ATOM 5832 N N . PRO A 1 742 ? 1.437 -165.5 -82 1 36.72 742 PRO A N 1
ATOM 5833 C CA . PRO A 1 742 ? 1.441 -165.75 -83.5 1 36.72 742 PRO A CA 1
ATOM 5834 C C . PRO A 1 742 ? 0.039 -165.75 -84.062 1 36.72 742 PRO A C 1
ATOM 5836 O O . PRO A 1 742 ? -0.129 -166 -85.25 1 36.72 742 PRO A O 1
ATOM 5839 N N . GLY A 1 743 ? -1.094 -165.75 -83.375 1 35.31 743 GLY A N 1
ATOM 5840 C CA . GLY A 1 743 ? -2.279 -166 -84.125 1 35.31 743 GLY A CA 1
ATOM 5841 C C . GLY A 1 743 ? -2.74 -164.875 -85 1 35.31 743 GLY A C 1
ATOM 5842 O O . GLY A 1 743 ? -2.322 -163.75 -84.812 1 35.31 743 GLY A O 1
ATOM 5843 N N . PRO A 1 744 ? -3.385 -165.125 -86.25 1 32.06 744 PRO A N 1
ATOM 5844 C CA . PRO A 1 744 ? -3.691 -164.25 -87.375 1 32.06 744 PRO A CA 1
ATOM 5845 C C . PRO A 1 744 ? -4.559 -163 -86.938 1 32.06 744 PRO A C 1
ATOM 5847 O O . PRO A 1 744 ? -5.461 -163.25 -86.125 1 32.06 744 PRO A O 1
ATOM 5850 N N . LEU A 1 745 ? -4.086 -161.875 -86.812 1 32 745 LEU A N 1
ATOM 5851 C CA . LEU A 1 745 ? -4.695 -160.625 -86.25 1 32 745 LEU A CA 1
ATOM 5852 C C . LEU A 1 745 ? -5.859 -160.125 -87.062 1 32 745 LEU A C 1
ATOM 5854 O O . LEU A 1 745 ? -5.668 -159.75 -88.25 1 32 745 LEU A O 1
ATOM 5858 N N . GLN A 1 746 ? -7.008 -160.75 -87.438 1 27.39 746 GLN A N 1
ATOM 5859 C CA . GLN A 1 746 ? -7.816 -160.125 -88.5 1 27.39 746 GLN A CA 1
ATOM 5860 C C . GLN A 1 746 ? -8.414 -158.875 -88 1 27.39 746 GLN A C 1
ATOM 5862 O O . GLN A 1 746 ? -9.156 -158.875 -87 1 27.39 746 GLN A O 1
ATOM 5867 N N . LEU A 1 747 ? -7.68 -157.75 -88.125 1 24.05 747 LEU A N 1
ATOM 5868 C CA . LEU A 1 747 ? -8.023 -156.375 -87.688 1 24.05 747 LEU A CA 1
ATOM 5869 C C . LEU A 1 747 ? -9.164 -155.75 -88.5 1 24.05 747 LEU A C 1
ATOM 5871 O O . LEU A 1 747 ? -9.039 -155.625 -89.75 1 24.05 747 LEU A O 1
ATOM 5875 N N . THR A 1 748 ? -10.383 -156.25 -88.438 1 25.67 748 THR A N 1
ATOM 5876 C CA . THR A 1 748 ? -11.477 -155.75 -89.25 1 25.67 748 THR A CA 1
ATOM 5877 C C . THR A 1 748 ? -11.828 -154.25 -88.875 1 25.67 748 THR A C 1
ATOM 5879 O O . THR A 1 748 ? -11.898 -154 -87.688 1 25.67 748 THR A O 1
ATOM 5882 N N . THR A 1 749 ? -11.461 -153.375 -89.688 1 22.38 749 THR A N 1
ATOM 5883 C CA . THR A 1 749 ? -11.586 -151.875 -89.688 1 22.38 749 THR A CA 1
ATOM 5884 C C . THR A 1 749 ? -13.039 -151.5 -89.5 1 22.38 749 THR A C 1
ATOM 5886 O O . THR A 1 749 ? -13.883 -151.75 -90.312 1 22.38 749 THR A O 1
ATOM 5889 N N . ALA A 1 750 ? -13.656 -151.625 -88.375 1 26.5 750 ALA A N 1
ATOM 5890 C CA . ALA A 1 750 ? -15.078 -151.375 -88.188 1 26.5 750 ALA A CA 1
ATOM 5891 C C . ALA A 1 750 ? -15.398 -149.875 -88.438 1 26.5 750 ALA A C 1
ATOM 5893 O O . ALA A 1 750 ? -14.789 -149 -87.812 1 26.5 750 ALA A O 1
ATOM 5894 N N . THR A 1 751 ? -15.688 -149.5 -89.625 1 22.91 751 THR A N 1
ATOM 5895 C CA . THR A 1 751 ? -16 -148.125 -90.188 1 22.91 751 THR A CA 1
ATOM 5896 C C . THR A 1 751 ? -17.203 -147.625 -89.5 1 22.91 751 THR A C 1
ATOM 5898 O O . THR A 1 751 ? -17.672 -146.5 -89.875 1 22.91 751 THR A O 1
ATOM 5901 N N . GLU A 1 752 ? -18.016 -148.375 -88.688 1 25.19 752 GLU A N 1
ATOM 5902 C CA . GLU A 1 752 ? -19.359 -147.75 -88.625 1 25.19 752 GLU A CA 1
ATOM 5903 C C . GLU A 1 752 ? -19.375 -146.5 -87.75 1 25.19 752 GLU A C 1
ATOM 5905 O O . GLU A 1 752 ? -18.953 -146.625 -86.562 1 25.19 752 GLU A O 1
ATOM 5910 N N . LEU A 1 753 ? -19.188 -145.375 -88.375 1 22.69 753 LEU A N 1
ATOM 5911 C CA . LEU A 1 753 ? -19.172 -144 -87.75 1 22.69 753 LEU A CA 1
ATOM 5912 C C . LEU A 1 753 ? -20.453 -143.75 -87 1 22.69 753 LEU A C 1
ATOM 5914 O O . LEU A 1 753 ? -21.547 -143.75 -87.562 1 22.69 753 LEU A O 1
ATOM 5918 N N . ASP A 1 754 ? -20.672 -144.25 -85.875 1 23.69 754 ASP A N 1
ATOM 5919 C CA . ASP A 1 754 ? -21.969 -144.25 -85.188 1 23.69 754 ASP A CA 1
ATOM 5920 C C . ASP A 1 754 ? -22.5 -142.875 -85.062 1 23.69 754 ASP A C 1
ATOM 5922 O O . ASP A 1 754 ? -21.719 -141.875 -84.938 1 23.69 754 ASP A O 1
ATOM 5926 N N . ALA A 1 755 ? -23.766 -142.625 -85.438 1 30.14 755 ALA A N 1
ATOM 5927 C CA . ALA A 1 755 ? -24.672 -141.5 -85.688 1 30.14 755 ALA A CA 1
ATOM 5928 C C . ALA A 1 755 ? -24.672 -140.625 -84.562 1 30.14 755 ALA A C 1
ATOM 5930 O O . ALA A 1 755 ? -24.844 -139.375 -84.75 1 30.14 755 ALA A O 1
ATOM 5931 N N . ALA A 1 756 ? -24.469 -141.125 -83.375 1 25.56 756 ALA A N 1
ATOM 5932 C CA . ALA A 1 756 ? -24.906 -140.375 -82.25 1 25.56 756 ALA A CA 1
ATOM 5933 C C . ALA A 1 756 ? -24.031 -139.125 -82.125 1 25.56 756 ALA A C 1
ATOM 5935 O O . ALA A 1 756 ? -24.406 -138.125 -81.375 1 25.56 756 ALA A O 1
ATOM 5936 N N . LEU A 1 757 ? -22.891 -139.125 -82.812 1 22.03 757 LEU A N 1
ATOM 5937 C CA . LEU A 1 757 ? -22.094 -138 -82.562 1 22.03 757 LEU A CA 1
ATOM 5938 C C . LEU A 1 757 ? -22.75 -136.75 -83.25 1 22.03 757 LEU A C 1
ATOM 5940 O O . LEU A 1 757 ? -22.312 -135.625 -83.125 1 22.03 757 LEU A O 1
ATOM 5944 N N . GLN A 1 758 ? -23.703 -137.25 -84.25 1 23.94 758 GLN A N 1
ATOM 5945 C CA . GLN A 1 758 ? -24.297 -136.125 -85.062 1 23.94 758 GLN A CA 1
ATOM 5946 C C . GLN A 1 758 ? -25.016 -135.125 -84.188 1 23.94 758 GLN A C 1
ATOM 5948 O O . GLN A 1 758 ? -24.922 -134 -84.375 1 23.94 758 GLN A O 1
ATOM 5953 N N . ALA A 1 759 ? -25.797 -135.875 -83.375 1 27.59 759 ALA A N 1
ATOM 5954 C CA . ALA A 1 759 ? -26.891 -135.125 -82.75 1 27.59 759 ALA A CA 1
ATOM 5955 C C . ALA A 1 759 ? -26.375 -134 -81.938 1 27.59 759 ALA A C 1
ATOM 5957 O O . ALA A 1 759 ? -27.078 -133 -81.625 1 27.59 759 ALA A O 1
ATOM 5958 N N . LEU A 1 760 ? -25.234 -134.25 -81.375 1 21.39 760 LEU A N 1
ATOM 5959 C CA . LEU A 1 760 ? -24.812 -133.25 -80.438 1 21.39 760 LEU A CA 1
ATOM 5960 C C . LEU A 1 760 ? -24.641 -131.875 -81.125 1 21.39 760 LEU A C 1
ATOM 5962 O O . LEU A 1 760 ? -24.406 -130.875 -80.5 1 21.39 760 LEU A O 1
ATOM 5966 N N . LEU A 1 761 ? -24.531 -132 -82.562 1 22.33 761 LEU A N 1
ATOM 5967 C CA . LEU A 1 761 ? -24.328 -130.75 -83.25 1 22.33 761 LEU A CA 1
ATOM 5968 C C . LEU A 1 761 ? -25.547 -129.875 -83.062 1 22.33 761 LEU A C 1
ATOM 5970 O O . LEU A 1 761 ? -25.406 -128.625 -83 1 22.33 761 LEU A O 1
ATOM 5974 N N . ALA A 1 762 ? -26.75 -130.5 -83.375 1 25.28 762 ALA A N 1
ATOM 5975 C CA . ALA A 1 762 ? -27.875 -129.75 -83.812 1 25.28 762 ALA A CA 1
ATOM 5976 C C . ALA A 1 762 ? -28.391 -128.75 -82.75 1 25.28 762 ALA A C 1
ATOM 5978 O O . ALA A 1 762 ? -29.141 -127.875 -83 1 25.28 762 ALA A O 1
ATOM 5979 N N . GLY A 1 763 ? -28.375 -129.375 -81.5 1 23.95 763 GLY A N 1
ATOM 5980 C CA . GLY A 1 763 ? -29.297 -128.75 -80.562 1 23.95 763 GLY A CA 1
ATOM 5981 C C . GLY A 1 763 ? -29.062 -127.312 -80.312 1 23.95 763 GLY A C 1
ATOM 5982 O O . GLY A 1 763 ? -29.562 -126.75 -79.375 1 23.95 763 GLY A O 1
ATOM 5983 N N . CYS A 1 764 ? -28.156 -126.75 -81 1 20.7 764 CYS A N 1
ATOM 5984 C CA . CYS A 1 764 ? -27.953 -125.375 -80.5 1 20.7 764 CYS A CA 1
ATOM 5985 C C . CYS A 1 764 ? -29.156 -124.5 -80.812 1 20.7 764 CYS A C 1
ATOM 5987 O O . CYS A 1 764 ? -29.141 -123.312 -80.5 1 20.7 764 CYS A O 1
ATOM 5989 N N . THR A 1 765 ? -29.938 -124.938 -81.875 1 20.81 765 THR A N 1
ATOM 5990 C CA . THR A 1 765 ? -30.625 -123.812 -82.438 1 20.81 765 THR A CA 1
ATOM 5991 C C . THR A 1 765 ? -31.688 -123.25 -81.5 1 20.81 765 THR A C 1
ATOM 5993 O O . THR A 1 765 ? -31.797 -122.062 -81.312 1 20.81 765 THR A O 1
ATOM 5996 N N . SER A 1 766 ? -32.938 -124 -81.5 1 20.44 766 SER A N 1
ATOM 5997 C CA . SER A 1 766 ? -34.281 -123.438 -81.562 1 20.44 766 SER A CA 1
ATOM 5998 C C . SER A 1 766 ? -34.719 -122.875 -80.188 1 20.44 766 SER A C 1
ATOM 6000 O O . SER A 1 766 ? -35.844 -122.375 -80.062 1 20.44 766 SER A O 1
ATOM 6002 N N . ALA A 1 767 ? -34.344 -123.125 -79.125 1 21.62 767 ALA A N 1
ATOM 6003 C CA . ALA A 1 767 ? -35.312 -123.125 -78.062 1 21.62 767 ALA A CA 1
ATOM 6004 C C . ALA A 1 767 ? -36 -121.812 -77.938 1 21.62 767 ALA A C 1
ATOM 6006 O O . ALA A 1 767 ? -35.344 -120.75 -77.688 1 21.62 767 ALA A O 1
ATOM 6007 N N . GLY A 1 768 ? -37.188 -121.375 -78.625 1 20.94 768 GLY A N 1
ATOM 6008 C CA . GLY A 1 768 ? -38.344 -120.5 -78.812 1 20.94 768 GLY A CA 1
ATOM 6009 C C . GLY A 1 768 ? -38.938 -120 -77.5 1 20.94 768 GLY A C 1
ATOM 6010 O O . GLY A 1 768 ? -39.094 -118.812 -77.312 1 20.94 768 GLY A O 1
ATOM 6011 N N . GLY A 1 769 ? -40.031 -120.625 -76.875 1 18.44 769 GLY A N 1
ATOM 6012 C CA . GLY A 1 769 ? -41.375 -120.25 -76.438 1 18.44 769 GLY A CA 1
ATOM 6013 C C . GLY A 1 769 ? -41.375 -119.5 -75.125 1 18.44 769 GLY A C 1
ATOM 6014 O O . GLY A 1 769 ? -42.281 -118.75 -74.812 1 18.44 769 GLY A O 1
ATOM 6015 N N . GLN A 1 770 ? -41.031 -119.812 -73.812 1 18.3 770 GLN A N 1
ATOM 6016 C CA . GLN A 1 770 ? -41.906 -119.5 -72.688 1 18.3 770 GLN A CA 1
ATOM 6017 C C . GLN A 1 770 ? -41.938 -118 -72.5 1 18.3 770 GLN A C 1
ATOM 6019 O O . GLN A 1 770 ? -40.906 -117.375 -72.25 1 18.3 770 GLN A O 1
ATOM 6024 N N . PRO A 1 771 ? -43.031 -117.125 -73 1 21.97 771 PRO A N 1
ATOM 6025 C CA . PRO A 1 771 ? -44.094 -116.188 -72.625 1 21.97 771 PRO A CA 1
ATOM 6026 C C . PRO A 1 771 ? -44.719 -116.438 -71.25 1 21.97 771 PRO A C 1
ATOM 6028 O O . PRO A 1 771 ? -44.75 -117.562 -70.812 1 21.97 771 PRO A O 1
ATOM 6031 N N . MET B 1 1 ? -24.609 56.844 15.242 1 51.88 1 MET B N 1
ATOM 6032 C CA . MET B 1 1 ? -25.375 56.125 16.25 1 51.88 1 MET B CA 1
ATOM 6033 C C . MET B 1 1 ? -24.641 56.094 17.578 1 51.88 1 MET B C 1
ATOM 6035 O O . MET B 1 1 ? -23.453 55.781 17.656 1 51.88 1 MET B O 1
ATOM 6039 N N . LYS B 1 2 ? -25.234 56.812 18.516 1 67.81 2 LYS B N 1
ATOM 6040 C CA . LYS B 1 2 ? -24.656 56.938 19.859 1 67.81 2 LYS B CA 1
ATOM 6041 C C . LYS B 1 2 ? -24.734 55.625 20.609 1 67.81 2 LYS B C 1
ATOM 6043 O O . LYS B 1 2 ? -25.672 54.844 20.406 1 67.81 2 LYS B O 1
ATOM 6048 N N . GLN B 1 3 ? -23.688 55.219 21.25 1 75.44 3 GLN B N 1
ATOM 6049 C CA . GLN B 1 3 ? -23.609 54 22.031 1 75.44 3 GLN B CA 1
ATOM 6050 C C . GLN B 1 3 ? -24.844 53.812 22.922 1 75.44 3 GLN B C 1
ATOM 6052 O O . GLN B 1 3 ? -25.312 52.719 23.141 1 75.44 3 GLN B O 1
ATOM 6057 N N . SER B 1 4 ? -25.391 54.938 23.219 1 72.31 4 SER B N 1
ATOM 6058 C CA . SER B 1 4 ? -26.516 54.906 24.141 1 72.31 4 SER B CA 1
ATOM 6059 C C . SER B 1 4 ? -27.797 54.469 23.453 1 72.31 4 SER B C 1
ATOM 6061 O O . SER B 1 4 ? -28.766 54.125 24.109 1 72.31 4 SER B O 1
ATOM 6063 N N . ASP B 1 5 ? -27.734 54.438 22.188 1 79.06 5 ASP B N 1
ATOM 6064 C CA . ASP B 1 5 ? -28.953 54.125 21.438 1 79.06 5 ASP B CA 1
ATOM 6065 C C . ASP B 1 5 ? -29.078 52.594 21.219 1 79.06 5 ASP B C 1
ATOM 6067 O O . ASP B 1 5 ? -30.109 52.125 20.734 1 79.06 5 ASP B O 1
ATOM 6071 N N . PHE B 1 6 ? -28.125 51.906 21.703 1 85.5 6 PHE B N 1
ATOM 6072 C CA . PHE B 1 6 ? -28.156 50.469 21.438 1 85.5 6 PHE B CA 1
ATOM 6073 C C . PHE B 1 6 ? -28.922 49.75 22.547 1 85.5 6 PHE B C 1
ATOM 6075 O O . PHE B 1 6 ? -28.875 50.156 23.703 1 85.5 6 PHE B O 1
ATOM 6082 N N . ARG B 1 7 ? -29.688 48.781 22.109 1 88.5 7 ARG B N 1
ATOM 6083 C CA . ARG B 1 7 ? -30.391 47.906 23.016 1 88.5 7 ARG B CA 1
ATOM 6084 C C . ARG B 1 7 ? -30.312 46.438 22.531 1 88.5 7 ARG B C 1
ATOM 6086 O O . ARG B 1 7 ? -30.344 46.188 21.328 1 88.5 7 ARG B O 1
ATOM 6093 N N . PHE B 1 8 ? -30.188 45.562 23.531 1 93.38 8 PHE B N 1
ATOM 6094 C CA . PHE B 1 8 ? -30.094 44.156 23.219 1 93.38 8 PHE B CA 1
ATOM 6095 C C . PHE B 1 8 ? -31.266 43.375 23.797 1 93.38 8 PHE B C 1
ATOM 6097 O O . PHE B 1 8 ? -31.672 43.625 24.938 1 93.38 8 PHE B O 1
ATOM 6104 N N . SER B 1 9 ? -31.766 42.531 23.047 1 92.88 9 SER B N 1
ATOM 6105 C CA . SER B 1 9 ? -32.875 41.688 23.5 1 92.88 9 SER B CA 1
ATOM 6106 C C . SER B 1 9 ? -32.656 40.219 23.156 1 92.88 9 SER B C 1
ATOM 6108 O O . SER B 1 9 ? -31.984 39.906 22.172 1 92.88 9 SER B O 1
ATOM 6110 N N . PHE B 1 10 ? -33.156 39.375 24.016 1 95.56 10 PHE B N 1
ATOM 6111 C CA . PHE B 1 10 ? -33.094 37.938 23.828 1 95.56 10 PHE B CA 1
ATOM 6112 C C . PHE B 1 10 ? -34.438 37.281 24.109 1 95.56 10 PHE B C 1
ATOM 6114 O O . PHE B 1 10 ? -35.094 37.562 25.125 1 95.56 10 PHE B O 1
ATOM 6121 N N . GLN B 1 11 ? -34.812 36.438 23.188 1 93.69 11 GLN B N 1
ATOM 6122 C CA . GLN B 1 11 ? -36.094 35.75 23.328 1 93.69 11 GLN B CA 1
ATOM 6123 C C . GLN B 1 11 ? -35.938 34.25 23.094 1 93.69 11 GLN B C 1
ATOM 6125 O O . GLN B 1 11 ? -35.438 33.812 22.047 1 93.69 11 GLN B O 1
ATOM 6130 N N . ALA B 1 12 ? -36.344 33.531 24.094 1 92.94 12 ALA B N 1
ATOM 6131 C CA . ALA B 1 12 ? -36.531 32.125 23.891 1 92.94 12 ALA B CA 1
ATOM 6132 C C . ALA B 1 12 ? -37.875 31.844 23.172 1 92.94 12 ALA B C 1
ATOM 6134 O O . ALA B 1 12 ? -38.938 32.031 23.734 1 92.94 12 ALA B O 1
ATOM 6135 N N . LEU B 1 13 ? -37.844 31.344 22.031 1 89.12 13 LEU B N 1
ATOM 6136 C CA . LEU B 1 13 ? -39 31.312 21.156 1 89.12 13 LEU B CA 1
ATOM 6137 C C . LEU B 1 13 ? -39.969 30.203 21.578 1 89.12 13 LEU B C 1
ATOM 6139 O O . LEU B 1 13 ? -41.156 30.25 21.25 1 89.12 13 LEU B O 1
ATOM 6143 N N . ALA B 1 14 ? -39.469 29.188 22.203 1 85.56 14 ALA B N 1
ATOM 6144 C CA . ALA B 1 14 ? -40.312 28.078 22.625 1 85.56 14 ALA B CA 1
ATOM 6145 C C . ALA B 1 14 ? -41 28.391 23.969 1 85.56 14 ALA B C 1
ATOM 6147 O O . ALA B 1 14 ? -42 27.75 24.328 1 85.56 14 ALA B O 1
ATOM 6148 N N . GLY B 1 15 ? -40.469 29.359 24.719 1 80 15 GLY B N 1
ATOM 6149 C CA . GLY B 1 15 ? -41.031 29.641 26.016 1 80 15 GLY B CA 1
ATOM 6150 C C . GLY B 1 15 ? -41.531 31.062 26.141 1 80 15 GLY B C 1
ATOM 6151 O O . GLY B 1 15 ? -41.5 31.828 25.188 1 80 15 GLY B O 1
ATOM 6152 N N . ARG B 1 16 ? -42.188 31.328 27.375 1 82.06 16 ARG B N 1
ATOM 6153 C CA . ARG B 1 16 ? -42.781 32.625 27.641 1 82.06 16 ARG B CA 1
ATOM 6154 C C . ARG B 1 16 ? -41.906 33.438 28.625 1 82.06 16 ARG B C 1
ATOM 6156 O O . ARG B 1 16 ? -42.25 34.562 29 1 82.06 16 ARG B O 1
ATOM 6163 N N . THR B 1 17 ? -40.812 32.875 28.797 1 85.56 17 THR B N 1
ATOM 6164 C CA . THR B 1 17 ? -39.969 33.531 29.781 1 85.56 17 THR B CA 1
ATOM 6165 C C . THR B 1 17 ? -39.281 34.75 29.188 1 85.56 17 THR B C 1
ATOM 6167 O O . THR B 1 17 ? -38.844 34.719 28.047 1 85.56 17 THR B O 1
ATOM 6170 N N . GLU B 1 18 ? -39.281 35.781 30.016 1 88.5 18 GLU B N 1
ATOM 6171 C CA . GLU B 1 18 ? -38.656 37 29.578 1 88.5 18 GLU B CA 1
ATOM 6172 C C . GLU B 1 18 ? -37.25 37.156 30.172 1 88.5 18 GLU B C 1
ATOM 6174 O O . GLU B 1 18 ? -37.031 36.906 31.359 1 88.5 18 GLU B O 1
ATOM 6179 N N . PHE B 1 19 ? -36.375 37.438 29.266 1 93.31 19 PHE B N 1
ATOM 6180 C CA . PHE B 1 19 ? -35 37.656 29.672 1 93.31 19 PHE B CA 1
ATOM 6181 C C . PHE B 1 19 ? -34.531 39.062 29.328 1 93.31 19 PHE B C 1
ATOM 6183 O O . PHE B 1 19 ? -35 39.656 28.359 1 93.31 19 PHE B O 1
ATOM 6190 N N . GLU B 1 20 ? -33.656 39.594 30.125 1 92.12 20 GLU B N 1
ATOM 6191 C CA . GLU B 1 20 ? -32.938 40.812 29.797 1 92.12 20 GLU B CA 1
ATOM 6192 C C . GLU B 1 20 ? -31.453 40.5 29.562 1 92.12 20 GLU B C 1
ATOM 6194 O O . GLU B 1 20 ? -30.859 39.688 30.281 1 92.12 20 GLU B O 1
ATOM 6199 N N . VAL B 1 21 ? -30.844 41.156 28.594 1 95.06 21 VAL B N 1
ATOM 6200 C CA . VAL B 1 21 ? -29.469 40.875 28.219 1 95.06 21 VAL B CA 1
ATOM 6201 C C . VAL B 1 21 ? -28.531 41.812 28.984 1 95.06 21 VAL B C 1
ATOM 6203 O O . VAL B 1 21 ? -28.672 43.031 28.922 1 95.06 21 VAL B O 1
ATOM 6206 N N . VAL B 1 22 ? -27.578 41.25 29.672 1 93.56 22 VAL B N 1
ATOM 6207 C CA . VAL B 1 22 ? -26.547 42.031 30.359 1 93.56 22 VAL B CA 1
ATOM 6208 C C . VAL B 1 22 ? -25.344 42.219 29.453 1 93.56 22 VAL B C 1
ATOM 6210 O O . VAL B 1 22 ? -24.828 43.312 29.328 1 93.56 22 VAL B O 1
ATOM 6213 N N . SER B 1 23 ? -24.969 41.156 28.922 1 95.62 23 SER B N 1
ATOM 6214 C CA . SER B 1 23 ? -23.844 41.219 28 1 95.62 23 SER B CA 1
ATOM 6215 C C . SER B 1 23 ? -23.938 40.094 26.969 1 95.62 23 SER B C 1
ATOM 6217 O O . SER B 1 23 ? -24.625 39.094 27.188 1 95.62 23 SER B O 1
ATOM 6219 N N . PHE B 1 24 ? -23.25 40.344 25.859 1 96.75 24 PHE B N 1
ATOM 6220 C CA . PHE B 1 24 ? -23.203 39.281 24.844 1 96.75 24 PHE B CA 1
ATOM 6221 C C . PHE B 1 24 ? -21.859 39.312 24.109 1 96.75 24 PHE B C 1
ATOM 6223 O O . PHE B 1 24 ? -21.156 40.312 24.109 1 96.75 24 PHE B O 1
ATOM 6230 N N . LYS B 1 25 ? -21.453 38.188 23.641 1 98 25 LYS B N 1
ATOM 6231 C CA . LYS B 1 25 ? -20.312 37.969 22.75 1 98 25 LYS B CA 1
ATOM 6232 C C . LYS B 1 25 ? -20.688 37.062 21.594 1 98 25 LYS B C 1
ATOM 6234 O O . LYS B 1 25 ? -21.062 35.906 21.812 1 98 25 LYS B O 1
ATOM 6239 N N . LEU B 1 26 ? -20.656 37.594 20.391 1 98.12 26 LEU B N 1
ATOM 6240 C CA . LEU B 1 26 ? -20.984 36.812 19.188 1 98.12 26 LEU B CA 1
ATOM 6241 C C . LEU B 1 26 ? -19.75 36.625 18.312 1 98.12 26 LEU B C 1
ATOM 6243 O O . LEU B 1 26 ? -19.172 37.625 17.812 1 98.12 26 LEU B O 1
ATOM 6247 N N . ASP B 1 27 ? -19.328 35.406 18.188 1 98.06 27 ASP B N 1
ATOM 6248 C CA . ASP B 1 27 ? -18.219 35.062 17.297 1 98.06 27 ASP B CA 1
ATOM 6249 C C . ASP B 1 27 ? -18.719 34.438 16 1 98.06 27 ASP B C 1
ATOM 6251 O O . ASP B 1 27 ? -19.391 33.406 16.016 1 98.06 27 ASP B O 1
ATOM 6255 N N . GLU B 1 28 ? -18.406 35.094 14.891 1 97.75 28 GLU B N 1
ATOM 6256 C CA . GLU B 1 28 ? -18.766 34.594 13.562 1 97.75 28 GLU B CA 1
ATOM 6257 C C . GLU B 1 28 ? -17.547 34.5 12.664 1 97.75 28 GLU B C 1
ATOM 6259 O O . GLU B 1 28 ? -16.781 35.469 12.547 1 97.75 28 GLU B O 1
ATOM 6264 N N . THR B 1 29 ? -17.312 33.406 12.156 1 97.31 29 THR B N 1
ATOM 6265 C CA . THR B 1 29 ? -16.203 33.188 11.227 1 97.31 29 THR B CA 1
ATOM 6266 C C . THR B 1 29 ? -16.688 32.344 10.031 1 97.31 29 THR B C 1
ATOM 6268 O O . THR B 1 29 ? -17.516 31.453 10.188 1 97.31 29 THR B O 1
ATOM 6271 N N . LEU B 1 30 ? -16.141 32.625 8.836 1 96.81 30 LEU B N 1
ATOM 6272 C CA . LEU B 1 30 ? -16.469 31.828 7.66 1 96.81 30 LEU B CA 1
ATOM 6273 C C . LEU B 1 30 ? -16.125 30.359 7.895 1 96.81 30 LEU B C 1
ATOM 6275 O O . LEU B 1 30 ? -15.086 30.047 8.469 1 96.81 30 LEU B O 1
ATOM 6279 N N . ASN B 1 31 ? -17.031 29.484 7.445 1 96.5 31 ASN B N 1
ATOM 6280 C CA . ASN B 1 31 ? -16.859 28.047 7.473 1 96.5 31 ASN B CA 1
ATOM 6281 C C . ASN B 1 31 ? -16.766 27.516 8.898 1 96.5 31 ASN B C 1
ATOM 6283 O O . ASN B 1 31 ? -16.078 26.516 9.156 1 96.5 31 ASN B O 1
ATOM 6287 N N . GLN B 1 32 ? -17.328 28.234 9.828 1 96.62 32 GLN B N 1
ATOM 6288 C CA . GLN B 1 32 ? -17.484 27.781 11.211 1 96.62 32 GLN B CA 1
ATOM 6289 C C . GLN B 1 32 ? -18.859 28.141 11.758 1 96.62 32 GLN B C 1
ATOM 6291 O O . GLN B 1 32 ? -19.406 29.203 11.438 1 96.62 32 GLN B O 1
ATOM 6296 N N . PRO B 1 33 ? -19.406 27.219 12.609 1 98.06 33 PRO B N 1
ATOM 6297 C CA . PRO B 1 33 ? -20.641 27.609 13.297 1 98.06 33 PRO B CA 1
ATOM 6298 C C . PRO B 1 33 ? -20.438 28.797 14.234 1 98.06 33 PRO B C 1
ATOM 6300 O O . PRO B 1 33 ? -19.438 28.859 14.961 1 98.06 33 PRO B O 1
ATOM 6303 N N . PHE B 1 34 ? -21.375 29.75 14.148 1 98.31 34 PHE B N 1
ATOM 6304 C CA . PHE B 1 34 ? -21.234 30.891 15.039 1 98.31 34 PHE B CA 1
ATOM 6305 C C . PHE B 1 34 ? -21.531 30.5 16.484 1 98.31 34 PHE B C 1
ATOM 6307 O O . PHE B 1 34 ? -22.156 29.469 16.734 1 98.31 34 PHE B O 1
ATOM 6314 N N . VAL B 1 35 ? -21.016 31.297 17.375 1 98.5 35 VAL B N 1
ATOM 6315 C CA . VAL B 1 35 ? -21.234 31.078 18.812 1 98.5 35 VAL B CA 1
ATOM 6316 C C . VAL B 1 35 ? -21.656 32.406 19.469 1 98.5 35 VAL B C 1
ATOM 6318 O O . VAL B 1 35 ? -20.906 33.375 19.422 1 98.5 35 VAL B O 1
ATOM 6321 N N . LEU B 1 36 ? -22.828 32.406 20.047 1 98.56 36 LEU B N 1
ATOM 6322 C CA . LEU B 1 36 ? -23.344 33.562 20.781 1 98.56 36 LEU B CA 1
ATOM 6323 C C . LEU B 1 36 ? -23.422 33.25 22.266 1 98.56 36 LEU B C 1
ATOM 6325 O O . LEU B 1 36 ? -24.219 32.406 22.703 1 98.56 36 LEU B O 1
ATOM 6329 N N . ASN B 1 37 ? -22.609 33.906 22.984 1 98.31 37 ASN B N 1
ATOM 6330 C CA . ASN B 1 37 ? -22.641 33.812 24.438 1 98.31 37 ASN B CA 1
ATOM 6331 C C . ASN B 1 37 ? -23.438 34.969 25.047 1 98.31 37 ASN B C 1
ATOM 6333 O O . ASN B 1 37 ? -23.172 36.156 24.75 1 98.31 37 ASN B O 1
ATOM 6337 N N . LEU B 1 38 ? -24.375 34.656 25.984 1 97.69 38 LEU B N 1
ATOM 6338 C CA . LEU B 1 38 ? -25.25 35.688 26.578 1 97.69 38 LEU B CA 1
ATOM 6339 C C . LEU B 1 38 ? -25.25 35.562 28.094 1 97.69 38 LEU B C 1
ATOM 6341 O O . LEU B 1 38 ? -25.391 34.469 28.641 1 97.69 38 LEU B O 1
ATOM 6345 N N . GLU B 1 39 ? -25.047 36.688 28.656 1 96.19 39 GLU B N 1
ATOM 6346 C CA . GLU B 1 39 ? -25.359 36.844 30.078 1 96.19 39 GLU B CA 1
ATOM 6347 C C . GLU B 1 39 ? -26.734 37.469 30.266 1 96.19 39 GLU B C 1
ATOM 6349 O O . GLU B 1 39 ? -26.953 38.625 29.844 1 96.19 39 GLU B O 1
ATOM 6354 N N . LEU B 1 40 ? -27.609 36.719 30.938 1 95.25 40 LEU B N 1
ATOM 6355 C CA . LEU B 1 40 ? -29.016 37.125 31.031 1 95.25 40 LEU B CA 1
ATOM 6356 C C . LEU B 1 40 ? -29.438 37.281 32.5 1 95.25 40 LEU B C 1
ATOM 6358 O O . LEU B 1 40 ? -28.781 36.719 33.375 1 95.25 40 LEU B O 1
ATOM 6362 N N . VAL B 1 41 ? -30.547 38.062 32.656 1 93 41 VAL B N 1
ATOM 6363 C CA . VAL B 1 41 ? -31.188 38.156 33.938 1 93 41 VAL B CA 1
ATOM 6364 C C . VAL B 1 41 ? -32.719 38 33.781 1 93 41 VAL B C 1
ATOM 6366 O O . VAL B 1 41 ? -33.25 38.438 32.75 1 93 41 VAL B O 1
ATOM 6369 N N . SER B 1 42 ? -33.281 37.344 34.688 1 92.81 42 SER B N 1
ATOM 6370 C CA . SER B 1 42 ? -34.75 37.188 34.688 1 92.81 42 SER B CA 1
ATOM 6371 C C . SER B 1 42 ? -35.312 37.281 36.125 1 92.81 42 SER B C 1
ATOM 6373 O O . SER B 1 42 ? -34.562 37.094 37.094 1 92.81 42 SER B O 1
ATOM 6375 N N . TYR B 1 43 ? -36.594 37.594 36.125 1 91.38 43 TYR B N 1
ATOM 6376 C CA . TYR B 1 43 ? -37.281 37.656 37.406 1 91.38 43 TYR B CA 1
ATOM 6377 C C . TYR B 1 43 ? -37.688 36.281 37.875 1 91.38 43 TYR B C 1
ATOM 6379 O O . TYR B 1 43 ? -37.969 36.062 39.062 1 91.38 43 TYR B O 1
ATOM 6387 N N . GLU B 1 44 ? -37.656 35.406 36.969 1 90.38 44 GLU B N 1
ATOM 6388 C CA . GLU B 1 44 ? -38 34.031 37.312 1 90.38 44 GLU B CA 1
ATOM 6389 C C . GLU B 1 44 ? -36.781 33.25 37.781 1 90.38 44 GLU B C 1
ATOM 6391 O O . GLU B 1 44 ? -35.781 33.188 37.062 1 90.38 44 GLU B O 1
ATOM 6396 N N . SER B 1 45 ? -36.906 32.594 38.938 1 90.06 45 SER B N 1
ATOM 6397 C CA . SER B 1 45 ? -35.75 31.906 39.531 1 90.06 45 SER B CA 1
ATOM 6398 C C . SER B 1 45 ? -35.844 30.406 39.281 1 90.06 45 SER B C 1
ATOM 6400 O O . SER B 1 45 ? -34.938 29.656 39.625 1 90.06 45 SER B O 1
ATOM 6402 N N . ASP B 1 46 ? -36.812 29.953 38.656 1 91.94 46 ASP B N 1
ATOM 6403 C CA . ASP B 1 46 ? -37 28.531 38.438 1 91.94 46 ASP B CA 1
ATOM 6404 C C . ASP B 1 46 ? -37.438 28.234 37 1 91.94 46 ASP B C 1
ATOM 6406 O O . ASP B 1 46 ? -38.375 27.484 36.781 1 91.94 46 ASP B O 1
ATOM 6410 N N . ILE B 1 47 ? -36.688 28.859 36.188 1 92.5 47 ILE B N 1
ATOM 6411 C CA . ILE B 1 47 ? -37 28.641 34.781 1 92.5 47 ILE B CA 1
ATOM 6412 C C . ILE B 1 47 ? -36.781 27.172 34.438 1 92.5 47 ILE B C 1
ATOM 6414 O O . ILE B 1 47 ? -35.75 26.578 34.781 1 92.5 47 ILE B O 1
ATOM 6418 N N . ASP B 1 48 ? -37.719 26.5 33.719 1 93.06 48 ASP B N 1
ATOM 6419 C CA . ASP B 1 48 ? -37.594 25.125 33.188 1 93.06 48 ASP B CA 1
ATOM 6420 C C . ASP B 1 48 ? -36.625 25.078 32.031 1 93.06 48 ASP B C 1
ATOM 6422 O O . ASP B 1 48 ? -36.938 25.562 30.938 1 93.06 48 ASP B O 1
ATOM 6426 N N . PHE B 1 49 ? -35.531 24.391 32.188 1 94.81 49 PHE B N 1
ATOM 6427 C CA . PHE B 1 49 ? -34.5 24.297 31.172 1 94.81 49 PHE B CA 1
ATOM 6428 C C . PHE B 1 49 ? -35.031 23.609 29.922 1 94.81 49 PHE B C 1
ATOM 6430 O O . PHE B 1 49 ? -34.531 23.859 28.812 1 94.81 49 PHE B O 1
ATOM 6437 N N . GLY B 1 50 ? -36.125 22.828 30.016 1 93.75 50 GLY B N 1
ATOM 6438 C CA . GLY B 1 50 ? -36.719 22.141 28.891 1 93.75 50 GLY B CA 1
ATOM 6439 C C . GLY B 1 50 ? -37.344 23.078 27.891 1 93.75 50 GLY B C 1
ATOM 6440 O O . GLY B 1 50 ? -37.5 22.734 26.719 1 93.75 50 GLY B O 1
ATOM 6441 N N . HIS B 1 51 ? -37.625 24.312 28.328 1 92.94 51 HIS B N 1
ATOM 6442 C CA . HIS B 1 51 ? -38.25 25.297 27.453 1 92.94 51 HIS B CA 1
ATOM 6443 C C . HIS B 1 51 ? -37.188 26.156 26.766 1 92.94 51 HIS B C 1
ATOM 6445 O O . HIS B 1 51 ? -37.531 26.984 25.906 1 92.94 51 HIS B O 1
ATOM 6451 N N . VAL B 1 52 ? -35.938 25.938 27.094 1 94.81 52 VAL B N 1
ATOM 6452 C CA . VAL B 1 52 ? -34.906 26.828 26.562 1 94.81 52 VAL B CA 1
ATOM 6453 C C . VAL B 1 52 ? -33.844 26.016 25.828 1 94.81 52 VAL B C 1
ATOM 6455 O O . VAL B 1 52 ? -33.5 26.312 24.688 1 94.81 52 VAL B O 1
ATOM 6458 N N . LEU B 1 53 ? -33.406 24.938 26.5 1 95.81 53 LEU B N 1
ATOM 6459 C CA . LEU B 1 53 ? -32.312 24.109 25.969 1 95.81 53 LEU B CA 1
ATOM 6460 C C . LEU B 1 53 ? -32.75 23.406 24.703 1 95.81 53 LEU B C 1
ATOM 6462 O O . LEU B 1 53 ? -33.812 22.781 24.656 1 95.81 53 LEU B O 1
ATOM 6466 N N . ASP B 1 54 ? -31.891 23.469 23.625 1 96.06 54 ASP B N 1
ATOM 6467 C CA . ASP B 1 54 ? -32.062 22.828 22.328 1 96.06 54 ASP B CA 1
ATOM 6468 C C . ASP B 1 54 ? -33.312 23.375 21.609 1 96.06 54 ASP B C 1
ATOM 6470 O O . ASP B 1 54 ? -33.906 22.672 20.812 1 96.06 54 ASP B O 1
ATOM 6474 N N . LYS B 1 55 ? -33.75 24.531 22 1 95.5 55 LYS B N 1
ATOM 6475 C CA . LYS B 1 55 ? -34.875 25.219 21.391 1 95.5 55 LYS B CA 1
ATOM 6476 C C . LYS B 1 55 ? -34.406 26.484 20.672 1 95.5 55 LYS B C 1
ATOM 6478 O O . LYS B 1 55 ? -33.344 27.016 20.969 1 95.5 55 LYS B O 1
ATOM 6483 N N . PRO B 1 56 ? -35.219 26.906 19.625 1 95.75 56 PRO B N 1
ATOM 6484 C CA . PRO B 1 56 ? -34.844 28.125 18.891 1 95.75 56 PRO B CA 1
ATOM 6485 C C . PRO B 1 56 ? -34.875 29.375 19.781 1 95.75 56 PRO B C 1
ATOM 6487 O O . PRO B 1 56 ? -35.75 29.5 20.641 1 95.75 56 PRO B O 1
ATOM 6490 N N . ALA B 1 57 ? -33.906 30.188 19.578 1 96.56 57 ALA B N 1
ATOM 6491 C CA . ALA B 1 57 ? -33.812 31.469 20.281 1 96.56 57 ALA B CA 1
ATOM 6492 C C . ALA B 1 57 ? -33.406 32.594 19.328 1 96.56 57 ALA B C 1
ATOM 6494 O O . ALA B 1 57 ? -32.875 32.344 18.25 1 96.56 57 ALA B O 1
ATOM 6495 N N . LEU B 1 58 ? -33.781 33.812 19.672 1 96.44 58 LEU B N 1
ATOM 6496 C CA . LEU B 1 58 ? -33.5 35 18.844 1 96.44 58 LEU B CA 1
ATOM 6497 C C . LEU B 1 58 ? -32.875 36.094 19.656 1 96.44 58 LEU B C 1
ATOM 6499 O O . LEU B 1 58 ? -33.375 36.5 20.703 1 96.44 58 LEU B O 1
ATOM 6503 N N . PHE B 1 59 ? -31.734 36.438 19.266 1 96.81 59 PHE B N 1
ATOM 6504 C CA . PHE B 1 59 ? -31.062 37.625 19.781 1 96.81 59 PHE B CA 1
ATOM 6505 C C . PHE B 1 59 ? -31.188 38.812 18.812 1 96.81 59 PHE B C 1
ATOM 6507 O O . PHE B 1 59 ? -31.016 38.625 17.609 1 96.81 59 PHE B O 1
ATOM 6514 N N . THR B 1 60 ? -31.547 40 19.297 1 94.31 60 THR B N 1
ATOM 6515 C CA . THR B 1 60 ? -31.719 41.156 18.438 1 94.31 60 THR B CA 1
ATOM 6516 C C . THR B 1 60 ? -30.953 42.375 18.984 1 94.31 60 THR B C 1
ATOM 6518 O O . THR B 1 60 ? -30.984 42.625 20.188 1 94.31 60 THR B O 1
ATOM 6521 N N . LEU B 1 61 ? -30.234 42.938 18.141 1 92 61 LEU B N 1
ATOM 6522 C CA . LEU B 1 61 ? -29.562 44.219 18.422 1 92 61 LEU B CA 1
ATOM 6523 C C . LEU B 1 61 ? -30.359 45.375 17.844 1 92 61 LEU B C 1
ATOM 6525 O O . LEU B 1 61 ? -30.625 45.406 16.641 1 92 61 LEU B O 1
ATOM 6529 N N . TYR B 1 62 ? -30.688 46.312 18.75 1 88.81 62 TYR B N 1
ATOM 6530 C CA . TYR B 1 62 ? -31.5 47.469 18.359 1 88.81 62 TYR B CA 1
ATOM 6531 C C . TYR B 1 62 ? -30.672 48.75 18.391 1 88.81 62 TYR B C 1
ATOM 6533 O O . TYR B 1 62 ? -29.719 48.844 19.172 1 88.81 62 TYR B O 1
ATOM 6541 N N . SER B 1 63 ? -30.922 49.5 17.438 1 82.5 63 SER B N 1
ATOM 6542 C CA . SER B 1 63 ? -30.5 50.875 17.5 1 82.5 63 SER B CA 1
ATOM 6543 C C . SER B 1 63 ? -31.688 51.844 17.406 1 82.5 63 SER B C 1
ATOM 6545 O O . SER B 1 63 ? -32.438 51.781 16.438 1 82.5 63 SER B O 1
ATOM 6547 N N . ALA B 1 64 ? -31.812 52.812 18.312 1 79.38 64 ALA B N 1
ATOM 6548 C CA . ALA B 1 64 ? -32.938 53.75 18.375 1 79.38 64 ALA B CA 1
ATOM 6549 C C . ALA B 1 64 ? -34.281 53 18.156 1 79.38 64 ALA B C 1
ATOM 6551 O O . ALA B 1 64 ? -35.062 53.406 17.312 1 79.38 64 ALA B O 1
ATOM 6552 N N . ASP B 1 65 ? -34.469 51.844 18.719 1 78 65 ASP B N 1
ATOM 6553 C CA . ASP B 1 65 ? -35.656 51 18.766 1 78 65 ASP B CA 1
ATOM 6554 C C . ASP B 1 65 ? -35.906 50.344 17.422 1 78 65 ASP B C 1
ATOM 6556 O O . ASP B 1 65 ? -37 49.781 17.203 1 78 65 ASP B O 1
ATOM 6560 N N . ARG B 1 66 ? -34.969 50.438 16.562 1 83.81 66 ARG B N 1
ATOM 6561 C CA . ARG B 1 66 ? -35.062 49.688 15.312 1 83.81 66 ARG B CA 1
ATOM 6562 C C . ARG B 1 66 ? -34.094 48.5 15.336 1 83.81 66 ARG B C 1
ATOM 6564 O O . ARG B 1 66 ? -32.938 48.625 15.734 1 83.81 66 ARG B O 1
ATOM 6571 N N . PRO B 1 67 ? -34.688 47.406 14.961 1 88.62 67 PRO B N 1
ATOM 6572 C CA . PRO B 1 67 ? -33.781 46.25 14.914 1 88.62 67 PRO B CA 1
ATOM 6573 C C . PRO B 1 67 ? -32.719 46.375 13.828 1 88.62 67 PRO B C 1
ATOM 6575 O O . PRO B 1 67 ? -33.062 46.656 12.672 1 88.62 67 PRO B O 1
ATOM 6578 N N . LEU B 1 68 ? -31.516 46.188 14.133 1 87.44 68 LEU B N 1
ATOM 6579 C CA . LEU B 1 68 ? -30.406 46.312 13.195 1 87.44 68 LEU B CA 1
ATOM 6580 C C . LEU B 1 68 ? -29.891 44.938 12.781 1 87.44 68 LEU B C 1
ATOM 6582 O O . LEU B 1 68 ? -29.422 44.75 11.656 1 87.44 68 LEU B O 1
ATOM 6586 N N . ARG B 1 69 ? -29.906 44 13.711 1 91.69 69 ARG B N 1
ATOM 6587 C CA . ARG B 1 69 ? -29.344 42.656 13.445 1 91.69 69 ARG B CA 1
ATOM 6588 C C . ARG B 1 69 ? -30.078 41.594 14.25 1 91.69 69 ARG B C 1
ATOM 6590 O O . ARG B 1 69 ? -30.391 41.812 15.43 1 91.69 69 ARG B O 1
ATOM 6597 N N . HIS B 1 70 ? -30.438 40.562 13.57 1 94.44 70 HIS B N 1
ATOM 6598 C CA . HIS B 1 70 ? -30.984 39.375 14.211 1 94.44 70 HIS B CA 1
ATOM 6599 C C . HIS B 1 70 ? -29.969 38.219 14.219 1 94.44 70 HIS B C 1
ATOM 6601 O O . HIS B 1 70 ? -29.219 38.031 13.258 1 94.44 70 HIS B O 1
ATOM 6607 N N . VAL B 1 71 ? -29.906 37.5 15.258 1 96.69 71 VAL B N 1
ATOM 6608 C CA . VAL B 1 71 ? -29.156 36.25 15.344 1 96.69 71 VAL B CA 1
ATOM 6609 C C . VAL B 1 71 ? -30.047 35.125 15.867 1 96.69 71 VAL B C 1
ATOM 6611 O O . VAL B 1 71 ? -30.406 35.125 17.047 1 96.69 71 VAL B O 1
ATOM 6614 N N . HIS B 1 72 ? -30.438 34.344 14.969 1 97 72 HIS B N 1
ATOM 6615 C CA . HIS B 1 72 ? -31.297 33.188 15.281 1 97 72 HIS B CA 1
ATOM 6616 C C . HIS B 1 72 ? -30.469 31.906 15.406 1 97 72 HIS B C 1
ATOM 6618 O O . HIS B 1 72 ? -29.547 31.688 14.625 1 97 72 HIS B O 1
ATOM 6624 N N . GLY B 1 73 ? -30.719 31.078 16.375 1 97.5 73 GLY B N 1
ATOM 6625 C CA . GLY B 1 73 ? -30.062 29.797 16.547 1 97.5 73 GLY B CA 1
ATOM 6626 C C . GLY B 1 73 ? -30.75 28.891 17.562 1 97.5 73 GLY B C 1
ATOM 6627 O O . GLY B 1 73 ? -31.938 29.078 17.859 1 97.5 73 GLY B O 1
ATOM 6628 N N . LEU B 1 74 ? -30.031 27.922 17.969 1 96.88 74 LEU B N 1
ATOM 6629 C CA . LEU B 1 74 ? -30.5 27 19 1 96.88 74 LEU B CA 1
ATOM 6630 C C . LEU B 1 74 ? -29.641 27.125 20.266 1 96.88 74 LEU B C 1
ATOM 6632 O O . LEU B 1 74 ? -28.422 27.281 20.172 1 96.88 74 LEU B O 1
ATOM 6636 N N . VAL B 1 75 ? -30.281 27 21.391 1 97.81 75 VAL B N 1
ATOM 6637 C CA . VAL B 1 75 ? -29.547 27.078 22.641 1 97.81 75 VAL B CA 1
ATOM 6638 C C . VAL B 1 75 ? -28.797 25.766 22.891 1 97.81 75 VAL B C 1
ATOM 6640 O O . VAL B 1 75 ? -29.422 24.719 23.062 1 97.81 75 VAL B O 1
ATOM 6643 N N . SER B 1 76 ? -27.5 25.797 22.953 1 97.81 76 SER B N 1
ATOM 6644 C CA . SER B 1 76 ? -26.656 24.625 23.109 1 97.81 76 SER B CA 1
ATOM 6645 C C . SER B 1 76 ? -26.312 24.391 24.578 1 97.81 76 SER B C 1
ATOM 6647 O O . SER B 1 76 ? -26.016 23.266 24.984 1 97.81 76 SER B O 1
ATOM 6649 N N . ALA B 1 77 ? -26.281 25.453 25.344 1 97.75 77 ALA B N 1
ATOM 6650 C CA . ALA B 1 77 ? -25.984 25.406 26.766 1 97.75 77 ALA B CA 1
ATOM 6651 C C . ALA B 1 77 ? -26.766 26.469 27.531 1 97.75 77 ALA B C 1
ATOM 6653 O O . ALA B 1 77 ? -26.969 27.578 27.047 1 97.75 77 ALA B O 1
ATOM 6654 N N . PHE B 1 78 ? -27.203 26.141 28.734 1 96.56 78 PHE B N 1
ATOM 6655 C CA . PHE B 1 78 ? -27.969 27.016 29.625 1 96.56 78 PHE B CA 1
ATOM 6656 C C . PHE B 1 78 ? -27.594 26.781 31.078 1 96.56 78 PHE B C 1
ATOM 6658 O O . PHE B 1 78 ? -27.469 25.625 31.516 1 96.56 78 PHE B O 1
ATOM 6665 N N . SER B 1 79 ? -27.297 27.828 31.734 1 96.88 79 SER B N 1
ATOM 6666 C CA . SER B 1 79 ? -26.906 27.703 33.125 1 96.88 79 SER B CA 1
ATOM 6667 C C . SER B 1 79 ? -27.547 28.781 34 1 96.88 79 SER B C 1
ATOM 6669 O O . SER B 1 79 ? -27.859 29.859 33.5 1 96.88 79 SER B O 1
ATOM 6671 N N . GLN B 1 80 ? -27.859 28.5 35.25 1 95.56 80 GLN B N 1
ATOM 6672 C CA . GLN B 1 80 ? -28.344 29.438 36.25 1 95.56 80 GLN B CA 1
ATOM 6673 C C . GLN B 1 80 ? -27.266 29.766 37.25 1 95.56 80 GLN B C 1
ATOM 6675 O O . GLN B 1 80 ? -26.562 28.875 37.75 1 95.56 80 GLN B O 1
ATOM 6680 N N . GLY B 1 81 ? -27.109 31.016 37.406 1 93.56 81 GLY B N 1
ATOM 6681 C CA . GLY B 1 81 ? -26.141 31.469 38.406 1 93.56 81 GLY B CA 1
ATOM 6682 C C . GLY B 1 81 ? -26.766 31.969 39.688 1 93.56 81 GLY B C 1
ATOM 6683 O O . GLY B 1 81 ? -27.672 31.328 40.219 1 93.56 81 GLY B O 1
ATOM 6684 N N . GLU B 1 82 ? -26.203 33.062 40.156 1 90.5 82 GLU B N 1
ATOM 6685 C CA . GLU B 1 82 ? -26.609 33.594 41.469 1 90.5 82 GLU B CA 1
ATOM 6686 C C . GLU B 1 82 ? -27.938 34.344 41.375 1 90.5 82 GLU B C 1
ATOM 6688 O O . GLU B 1 82 ? -28.219 35 40.375 1 90.5 82 GLU B O 1
ATOM 6693 N N . THR B 1 83 ? -28.781 34.125 42.406 1 88.5 83 THR B N 1
ATOM 6694 C CA . THR B 1 83 ? -30.016 34.844 42.531 1 88.5 83 THR B CA 1
ATOM 6695 C C . THR B 1 83 ? -29.844 36.031 43.469 1 88.5 83 THR B C 1
ATOM 6697 O O . THR B 1 83 ? -29.422 35.875 44.625 1 88.5 83 THR B O 1
ATOM 6700 N N . GLY B 1 84 ? -29.984 37.125 42.844 1 81.69 84 GLY B N 1
ATOM 6701 C CA . GLY B 1 84 ? -29.938 38.312 43.688 1 81.69 84 GLY B CA 1
ATOM 6702 C C . GLY B 1 84 ? -31.234 38.562 44.438 1 81.69 84 GLY B C 1
ATOM 6703 O O . GLY B 1 84 ? -31.953 37.625 44.781 1 81.69 84 GLY B O 1
ATOM 6704 N N . PHE B 1 85 ? -31.469 39.844 44.75 1 81.62 85 PHE B N 1
ATOM 6705 C CA . PHE B 1 85 ? -32.656 40.219 45.5 1 81.62 85 PHE B CA 1
ATOM 6706 C C . PHE B 1 85 ? -33.906 40 44.688 1 81.62 85 PHE B C 1
ATOM 6708 O O . PHE B 1 85 ? -34.875 39.406 45.156 1 81.62 85 PHE B O 1
ATOM 6715 N N . CYS B 1 86 ? -33.938 40.469 43.375 1 83.56 86 CYS B N 1
ATOM 6716 C CA . CYS B 1 86 ? -35.156 40.375 42.594 1 83.56 86 CYS B CA 1
ATOM 6717 C C . CYS B 1 86 ? -34.906 39.656 41.281 1 83.56 86 CYS B C 1
ATOM 6719 O O . CYS B 1 86 ? -35.844 39.25 40.594 1 83.56 86 CYS B O 1
ATOM 6721 N N . ARG B 1 87 ? -33.688 39.5 41.031 1 89.5 87 ARG B N 1
ATOM 6722 C CA . ARG B 1 87 ? -33.406 38.938 39.719 1 89.5 87 ARG B CA 1
ATOM 6723 C C . ARG B 1 87 ? -32.406 37.781 39.812 1 89.5 87 ARG B C 1
ATOM 6725 O O . ARG B 1 87 ? -31.578 37.75 40.719 1 89.5 87 ARG B O 1
ATOM 6732 N N . THR B 1 88 ? -32.531 36.781 38.969 1 93.25 88 THR B N 1
ATOM 6733 C CA . THR B 1 88 ? -31.625 35.625 38.875 1 93.25 88 THR B CA 1
ATOM 6734 C C . THR B 1 88 ? -30.812 35.688 37.594 1 93.25 88 THR B C 1
ATOM 6736 O O . THR B 1 88 ? -31.344 36.062 36.531 1 93.25 88 THR B O 1
ATOM 6739 N N . ARG B 1 89 ? -29.484 35.375 37.719 1 94.56 89 ARG B N 1
ATOM 6740 C CA . ARG B 1 89 ? -28.578 35.438 36.562 1 94.56 89 ARG B CA 1
ATOM 6741 C C . ARG B 1 89 ? -28.609 34.094 35.812 1 94.56 89 ARG B C 1
ATOM 6743 O O . ARG B 1 89 ? -28.641 33.031 36.406 1 94.56 89 ARG B O 1
ATOM 6750 N N . TYR B 1 90 ? -28.641 34.219 34.5 1 95.75 90 TYR B N 1
ATOM 6751 C CA . TYR B 1 90 ? -28.578 33.062 33.625 1 95.75 90 TYR B CA 1
ATOM 6752 C C . TYR B 1 90 ? -27.531 33.281 32.531 1 95.75 90 TYR B C 1
ATOM 6754 O O . TYR B 1 90 ? -27.109 34.406 32.25 1 95.75 90 TYR B O 1
ATOM 6762 N N . HIS B 1 91 ? -26.984 32.188 32.031 1 97.12 91 HIS B N 1
ATOM 6763 C CA . HIS B 1 91 ? -26.062 32.188 30.891 1 97.12 91 HIS B CA 1
ATOM 6764 C C . HIS B 1 91 ? -26.547 31.25 29.797 1 97.12 91 HIS B C 1
ATOM 6766 O O . HIS B 1 91 ? -26.984 30.125 30.078 1 97.12 91 HIS B O 1
ATOM 6772 N N . ALA B 1 92 ? -26.516 31.719 28.578 1 97.62 92 ALA B N 1
ATOM 6773 C CA . ALA B 1 92 ? -26.953 30.906 27.453 1 97.62 92 ALA B CA 1
ATOM 6774 C C . ALA B 1 92 ? -25.938 30.969 26.312 1 97.62 92 ALA B C 1
ATOM 6776 O O . ALA B 1 92 ? -25.344 32 26.047 1 97.62 92 ALA B O 1
ATOM 6777 N N . VAL B 1 93 ? -25.703 29.828 25.688 1 98.56 93 VAL B N 1
ATOM 6778 C CA . VAL B 1 93 ? -24.922 29.75 24.453 1 98.56 93 VAL B CA 1
ATOM 6779 C C . VAL B 1 93 ? -25.828 29.359 23.281 1 98.56 93 VAL B C 1
ATOM 6781 O O . VAL B 1 93 ? -26.5 28.328 23.328 1 98.56 93 VAL B O 1
ATOM 6784 N N . VAL B 1 94 ? -25.891 30.172 22.281 1 98.31 94 VAL B N 1
ATOM 6785 C CA . VAL B 1 94 ? -26.719 29.938 21.094 1 98.31 94 VAL B CA 1
ATOM 6786 C C . VAL B 1 94 ? -25.828 29.641 19.891 1 98.31 94 VAL B C 1
ATOM 6788 O O . VAL B 1 94 ? -24.875 30.375 19.609 1 98.31 94 VAL B O 1
ATOM 6791 N N . GLU B 1 95 ? -26.125 28.562 19.188 1 98.44 95 GLU B N 1
ATOM 6792 C CA . GLU B 1 95 ? -25.406 28.125 18 1 98.44 95 GLU B CA 1
ATOM 6793 C C . GLU B 1 95 ? -26.359 27.797 16.859 1 98.44 95 GLU B C 1
ATOM 6795 O O . GLU B 1 95 ? -27.562 27.641 17.078 1 98.44 95 GLU B O 1
ATOM 6800 N N . PRO B 1 96 ? -25.875 27.766 15.648 1 98.12 96 PRO B N 1
ATOM 6801 C CA . PRO B 1 96 ? -26.766 27.391 14.547 1 98.12 96 PRO B CA 1
ATOM 6802 C C . PRO B 1 96 ? -27.125 25.906 14.555 1 98.12 96 PRO B C 1
ATOM 6804 O O . PRO B 1 96 ? -26.469 25.109 15.242 1 98.12 96 PRO B O 1
ATOM 6807 N N . GLN B 1 97 ? -28.125 25.578 13.797 1 96.81 97 GLN B N 1
ATOM 6808 C CA . GLN B 1 97 ? -28.547 24.172 13.688 1 96.81 97 GLN B CA 1
ATOM 6809 C C . GLN B 1 97 ? -27.406 23.297 13.188 1 96.81 97 GLN B C 1
ATOM 6811 O O . GLN B 1 97 ? -27.281 22.141 13.578 1 96.81 97 GLN B O 1
ATOM 6816 N N . LEU B 1 98 ? -26.547 23.797 12.336 1 97.81 98 LEU B N 1
ATOM 6817 C CA . LEU B 1 98 ? -25.422 23.062 11.781 1 97.81 98 LEU B CA 1
ATOM 6818 C C . LEU B 1 98 ? -24.516 22.531 12.891 1 97.81 98 LEU B C 1
ATOM 6820 O O . LEU B 1 98 ? -23.875 21.5 12.734 1 97.81 98 LEU B O 1
ATOM 6824 N N . ALA B 1 99 ? -24.484 23.234 14 1 97.69 99 ALA B N 1
ATOM 6825 C CA . ALA B 1 99 ? -23.609 22.844 15.109 1 97.69 99 ALA B CA 1
ATOM 6826 C C . ALA B 1 99 ? -24.016 21.484 15.672 1 97.69 99 ALA B C 1
ATOM 6828 O O . ALA B 1 99 ? -23.203 20.797 16.281 1 97.69 99 ALA B O 1
ATOM 6829 N N . ARG B 1 100 ? -25.266 21.078 15.492 1 97.25 100 ARG B N 1
ATOM 6830 C CA . ARG B 1 100 ? -25.734 19.781 15.969 1 97.25 100 ARG B CA 1
ATOM 6831 C C . ARG B 1 100 ? -25.016 18.641 15.242 1 97.25 100 ARG B C 1
ATOM 6833 O O . ARG B 1 100 ? -24.953 17.531 15.758 1 97.25 100 ARG B O 1
ATOM 6840 N N . ALA B 1 101 ? -24.469 18.922 14.086 1 97.38 101 ALA B N 1
ATOM 6841 C CA . ALA B 1 101 ? -23.75 17.906 13.312 1 97.38 101 ALA B CA 1
ATOM 6842 C C . ALA B 1 101 ? -22.5 17.438 14.047 1 97.38 101 ALA B C 1
ATOM 6844 O O . ALA B 1 101 ? -22 16.344 13.789 1 97.38 101 ALA B O 1
ATOM 6845 N N . ARG B 1 102 ? -22.016 18.234 14.969 1 97.06 102 ARG B N 1
ATOM 6846 C CA . ARG B 1 102 ? -20.844 17.875 15.781 1 97.06 102 ARG B CA 1
ATOM 6847 C C . ARG B 1 102 ? -21.172 16.734 16.734 1 97.06 102 ARG B C 1
ATOM 6849 O O . ARG B 1 102 ? -20.281 16.016 17.188 1 97.06 102 ARG B O 1
ATOM 6856 N N . LEU B 1 103 ? -22.469 16.516 17.016 1 96.81 103 LEU B N 1
ATOM 6857 C CA . LEU B 1 103 ? -22.906 15.531 17.984 1 96.81 103 LEU B CA 1
ATOM 6858 C C . LEU B 1 103 ? -23.203 14.195 17.297 1 96.81 103 LEU B C 1
ATOM 6860 O O . LEU B 1 103 ? -23.594 13.234 17.953 1 96.81 103 LEU B O 1
ATOM 6864 N N . ARG B 1 104 ? -22.984 14.219 15.969 1 96.94 104 ARG B N 1
ATOM 6865 C CA . ARG B 1 104 ? -23.266 13.016 15.195 1 96.94 104 ARG B CA 1
ATOM 6866 C C . ARG B 1 104 ? -22.016 12.547 14.438 1 96.94 104 ARG B C 1
ATOM 6868 O O . ARG B 1 104 ? -21.25 13.367 13.938 1 96.94 104 ARG B O 1
ATOM 6875 N N . SER B 1 105 ? -21.797 11.211 14.406 1 96.81 105 SER B N 1
ATOM 6876 C CA . SER B 1 105 ? -20.766 10.578 13.609 1 96.81 105 SER B CA 1
ATOM 6877 C C . SER B 1 105 ? -21.281 9.305 12.938 1 96.81 105 SER B C 1
ATOM 6879 O O . SER B 1 105 ? -22.312 8.773 13.32 1 96.81 105 SER B O 1
ATOM 6881 N N . ASN B 1 106 ? -20.578 8.891 11.859 1 96.56 106 ASN B N 1
ATOM 6882 C CA . ASN B 1 106 ? -21.062 7.734 11.117 1 96.56 106 ASN B CA 1
ATOM 6883 C C . ASN B 1 106 ? -19.953 7.098 10.289 1 96.56 106 ASN B C 1
ATOM 6885 O O . ASN B 1 106 ? -18.875 7.688 10.117 1 96.56 106 ASN B O 1
ATOM 6889 N N . TRP B 1 107 ? -20.141 5.824 9.914 1 96.5 107 TRP B N 1
ATOM 6890 C CA . TRP B 1 107 ? -19.438 5.145 8.828 1 96.5 107 TRP B CA 1
ATOM 6891 C C . TRP B 1 107 ? -20.391 4.848 7.672 1 96.5 107 TRP B C 1
ATOM 6893 O O . TRP B 1 107 ? -21.328 4.055 7.816 1 96.5 107 TRP B O 1
ATOM 6903 N N . ARG B 1 108 ? -20.125 5.531 6.609 1 97 108 ARG B N 1
ATOM 6904 C CA . ARG B 1 108 ? -21.016 5.336 5.48 1 97 108 ARG B CA 1
ATOM 6905 C C . ARG B 1 108 ? -20.328 5.648 4.16 1 97 108 ARG B C 1
ATOM 6907 O O . ARG B 1 108 ? -19.234 6.242 4.152 1 97 108 ARG B O 1
ATOM 6914 N N . ILE B 1 109 ? -20.969 5.215 3.07 1 97.62 109 ILE B N 1
ATOM 6915 C CA . ILE B 1 109 ? -20.391 5.344 1.737 1 97.62 109 ILE B CA 1
ATOM 6916 C C . ILE B 1 109 ? -21.328 6.16 0.847 1 97.62 109 ILE B C 1
ATOM 6918 O O . ILE B 1 109 ? -22.547 5.965 0.869 1 97.62 109 ILE B O 1
ATOM 6922 N N . PHE B 1 110 ? -20.797 7.141 0.168 1 98.06 110 PHE B N 1
ATOM 6923 C CA . PHE B 1 110 ? -21.453 7.84 -0.923 1 98.06 110 PHE B CA 1
ATOM 6924 C C . PHE B 1 110 ? -20.875 7.43 -2.27 1 98.06 110 PHE B C 1
ATOM 6926 O O . PHE B 1 110 ? -19.656 7.496 -2.473 1 98.06 110 PHE B O 1
ATOM 6933 N N . GLN B 1 111 ? -21.719 6.957 -3.193 1 97.31 111 GLN B N 1
ATOM 6934 C CA . GLN B 1 111 ? -21.25 6.496 -4.496 1 97.31 111 GLN B CA 1
ATOM 6935 C C . GLN B 1 111 ? -21.812 7.359 -5.621 1 97.31 111 GLN B C 1
ATOM 6937 O O . GLN B 1 111 ? -23 7.699 -5.617 1 97.31 111 GLN B O 1
ATOM 6942 N N . GLN B 1 112 ? -20.969 7.738 -6.543 1 96.88 112 GLN B N 1
ATOM 6943 C CA . GLN B 1 112 ? -21.328 8.438 -7.77 1 96.88 112 GLN B CA 1
ATOM 6944 C C . GLN B 1 112 ? -22.109 9.719 -7.465 1 96.88 112 GLN B C 1
ATOM 6946 O O . GLN B 1 112 ? -23.203 9.93 -8 1 96.88 112 GLN B O 1
ATOM 6951 N N . LYS B 1 113 ? -21.531 10.531 -6.582 1 97.81 113 LYS B N 1
ATOM 6952 C CA . LYS B 1 113 ? -22.141 11.805 -6.191 1 97.81 113 LYS B CA 1
ATOM 6953 C C . LYS B 1 113 ? -21.094 12.93 -6.199 1 97.81 113 LYS B C 1
ATOM 6955 O O . LYS B 1 113 ? -19.922 12.688 -5.918 1 97.81 113 LYS B O 1
ATOM 6960 N N . THR B 1 114 ? -21.562 14.047 -6.582 1 97.19 114 THR B N 1
ATOM 6961 C CA . THR B 1 114 ? -20.719 15.227 -6.469 1 97.19 114 THR B CA 1
ATOM 6962 C C . THR B 1 114 ? -20.703 15.742 -5.031 1 97.19 114 THR B C 1
ATOM 6964 O O . THR B 1 114 ? -21.578 15.398 -4.234 1 97.19 114 THR B O 1
ATOM 6967 N N . VAL B 1 115 ? -19.75 16.531 -4.734 1 97.06 115 VAL B N 1
ATOM 6968 C CA . VAL B 1 115 ? -19.641 17.062 -3.381 1 97.06 115 VAL B CA 1
ATOM 6969 C C . VAL B 1 115 ? -20.859 17.922 -3.059 1 97.06 115 VAL B C 1
ATOM 6971 O O . VAL B 1 115 ? -21.406 17.844 -1.961 1 97.06 115 VAL B O 1
ATOM 6974 N N . PRO B 1 116 ? -21.375 18.734 -3.994 1 97.69 116 PRO B N 1
ATOM 6975 C CA . PRO B 1 116 ? -22.609 19.469 -3.691 1 97.69 116 PRO B CA 1
ATOM 6976 C C . PRO B 1 116 ? -23.781 18.547 -3.342 1 97.69 116 PRO B C 1
ATOM 6978 O O . PRO B 1 116 ? -24.531 18.844 -2.416 1 97.69 116 PRO B O 1
ATOM 6981 N N . GLN B 1 117 ? -23.891 17.484 -4.02 1 97.81 117 GLN B N 1
ATOM 6982 C CA . GLN B 1 117 ? -24.953 16.531 -3.727 1 97.81 117 GLN B CA 1
ATOM 6983 C C . GLN B 1 117 ? -24.781 15.922 -2.338 1 97.81 117 GLN B C 1
ATOM 6985 O O . GLN B 1 117 ? -25.766 15.734 -1.61 1 97.81 117 GLN B O 1
ATOM 6990 N N . ILE B 1 118 ? -23.562 15.602 -1.98 1 98.25 118 ILE B N 1
ATOM 6991 C CA . ILE B 1 118 ? -23.281 15.016 -0.675 1 98.25 118 ILE B CA 1
ATOM 6992 C C . ILE B 1 118 ? -23.578 16.031 0.424 1 98.25 118 ILE B C 1
ATOM 6994 O O . ILE B 1 118 ? -24.203 15.695 1.437 1 98.25 118 ILE B O 1
ATOM 6998 N N . LEU B 1 119 ? -23.141 17.266 0.204 1 98.19 119 LEU B N 1
ATOM 6999 C CA . LEU B 1 119 ? -23.391 18.312 1.191 1 98.19 119 LEU B CA 1
ATOM 7000 C C . LEU B 1 119 ? -24.891 18.5 1.396 1 98.19 119 LEU B C 1
ATOM 7002 O O . LEU B 1 119 ? -25.359 18.609 2.533 1 98.19 119 LEU B O 1
ATOM 7006 N N . GLU B 1 120 ? -25.656 18.531 0.34 1 97.69 120 GLU B N 1
ATOM 7007 C CA . GLU B 1 120 ? -27.109 18.672 0.434 1 97.69 120 GLU B CA 1
ATOM 7008 C C . GLU B 1 120 ? -27.719 17.531 1.249 1 97.69 120 GLU B C 1
ATOM 7010 O O . GLU B 1 120 ? -28.578 17.766 2.105 1 97.69 120 GLU B O 1
ATOM 7015 N N . LEU B 1 121 ? -27.281 16.328 0.894 1 96.75 121 LEU B N 1
ATOM 7016 C CA . LEU B 1 121 ? -27.781 15.172 1.624 1 96.75 121 LEU B CA 1
ATOM 7017 C C . LEU B 1 121 ? -27.453 15.281 3.109 1 96.75 121 LEU B C 1
ATOM 7019 O O . LEU B 1 121 ? -28.281 14.953 3.957 1 96.75 121 LEU B O 1
ATOM 7023 N N . MET B 1 122 ? -26.281 15.75 3.426 1 97.5 122 MET B N 1
ATOM 7024 C CA . MET B 1 122 ? -25.844 15.867 4.812 1 97.5 122 MET B CA 1
ATOM 7025 C C . MET B 1 122 ? -26.641 16.938 5.547 1 97.5 122 MET B C 1
ATOM 7027 O O . MET B 1 122 ? -26.969 16.781 6.723 1 97.5 122 MET B O 1
ATOM 7031 N N . PHE B 1 123 ? -26.922 18.062 4.887 1 97.81 123 PHE B N 1
ATOM 7032 C CA . PHE B 1 123 ? -27.734 19.109 5.5 1 97.81 123 PHE B CA 1
ATOM 7033 C C . PHE B 1 123 ? -29.141 18.594 5.816 1 97.81 123 PHE B C 1
ATOM 7035 O O . PHE B 1 123 ? -29.656 18.797 6.914 1 97.81 123 PHE B O 1
ATOM 7042 N N . LYS B 1 124 ? -29.672 17.891 4.883 1 95.94 124 LYS B N 1
ATOM 7043 C CA . LYS B 1 124 ? -31.016 17.344 5.074 1 95.94 124 LYS B CA 1
ATOM 7044 C C . LYS B 1 124 ? -31.047 16.359 6.234 1 95.94 124 LYS B C 1
ATOM 7046 O O . LYS B 1 124 ? -32 16.328 7.004 1 95.94 124 LYS B O 1
ATOM 7051 N N . ARG B 1 125 ? -30.031 15.625 6.348 1 93.75 125 ARG B N 1
ATOM 7052 C CA . ARG B 1 125 ? -29.953 14.633 7.414 1 93.75 125 ARG B CA 1
ATOM 7053 C C . ARG B 1 125 ? -29.859 15.305 8.781 1 93.75 125 ARG B C 1
ATOM 7055 O O . ARG B 1 125 ? -30.219 14.711 9.797 1 93.75 125 ARG B O 1
ATOM 7062 N N . GLN B 1 126 ? -29.344 16.5 8.781 1 93.19 126 GLN B N 1
ATOM 7063 C CA . GLN B 1 126 ? -29.266 17.25 10.031 1 93.19 126 GLN B CA 1
ATOM 7064 C C . GLN B 1 126 ? -30.562 18.016 10.305 1 93.19 126 GLN B C 1
ATOM 7066 O O . GLN B 1 126 ? -30.656 18.75 11.289 1 93.19 126 GLN B O 1
ATOM 7071 N N . GLY B 1 127 ? -31.531 17.906 9.414 1 93.25 127 GLY B N 1
ATOM 7072 C CA . GLY B 1 127 ? -32.781 18.609 9.578 1 93.25 127 GLY B CA 1
ATOM 7073 C C . GLY B 1 127 ? -32.719 20.047 9.109 1 93.25 127 GLY B C 1
ATOM 7074 O O . GLY B 1 127 ? -33.594 20.859 9.453 1 93.25 127 GLY B O 1
ATOM 7075 N N . ILE B 1 128 ? -31.688 20.375 8.461 1 95.38 128 ILE B N 1
ATOM 7076 C CA . ILE B 1 128 ? -31.578 21.734 7.941 1 95.38 128 ILE B CA 1
ATOM 7077 C C . ILE B 1 128 ? -32.344 21.859 6.633 1 95.38 128 ILE B C 1
ATOM 7079 O O . ILE B 1 128 ? -31.953 21.266 5.617 1 95.38 128 ILE B O 1
ATOM 7083 N N . THR B 1 129 ? -33.312 22.547 6.641 1 91.5 129 THR B N 1
ATOM 7084 C CA . THR B 1 129 ? -34.156 22.703 5.457 1 91.5 129 THR B CA 1
ATOM 7085 C C . THR B 1 129 ? -33.875 24.031 4.77 1 91.5 129 THR B C 1
ATOM 7087 O O . THR B 1 129 ? -34.094 24.172 3.566 1 91.5 129 THR B O 1
ATOM 7090 N N . ARG B 1 130 ? -33.438 24.938 5.523 1 93.06 130 ARG B N 1
ATOM 7091 C CA . ARG B 1 130 ? -33.188 26.266 4.965 1 93.06 130 ARG B CA 1
ATOM 7092 C C . ARG B 1 130 ? -31.719 26.469 4.633 1 93.06 130 ARG B C 1
ATOM 7094 O O . ARG B 1 130 ? -30.984 27.062 5.422 1 93.06 130 ARG B O 1
ATOM 7101 N N . PHE B 1 131 ? -31.344 26.016 3.521 1 96.38 131 PHE B N 1
ATOM 7102 C CA . PHE B 1 131 ? -30 26.25 3.025 1 96.38 131 PHE B CA 1
ATOM 7103 C C . PHE B 1 131 ? -30.016 26.578 1.539 1 96.38 131 PHE B C 1
ATOM 7105 O O . PHE B 1 131 ? -30.969 26.25 0.833 1 96.38 131 PHE B O 1
ATOM 7112 N N . GLU B 1 132 ? -29.094 27.406 1.145 1 96.31 132 GLU B N 1
ATOM 7113 C CA . GLU B 1 132 ? -28.859 27.734 -0.256 1 96.31 132 GLU B CA 1
ATOM 7114 C C . GLU B 1 132 ? -27.453 27.297 -0.686 1 96.31 132 GLU B C 1
ATOM 7116 O O . GLU B 1 132 ? -26.453 27.781 -0.134 1 96.31 132 GLU B O 1
ATOM 7121 N N . LEU B 1 133 ? -27.406 26.375 -1.567 1 95.88 133 LEU B N 1
ATOM 7122 C CA . LEU B 1 133 ? -26.125 25.906 -2.104 1 95.88 133 LEU B CA 1
ATOM 7123 C C . LEU B 1 133 ? -25.969 26.328 -3.561 1 95.88 133 LEU B C 1
ATOM 7125 O O . LEU B 1 133 ? -26.719 25.891 -4.426 1 95.88 133 LEU B O 1
ATOM 7129 N N . LYS B 1 134 ? -25.031 27.188 -3.803 1 93.94 134 LYS B N 1
ATOM 7130 C CA . LYS B 1 134 ? -24.75 27.688 -5.148 1 93.94 134 LYS B CA 1
ATOM 7131 C C . LYS B 1 134 ? -23.375 27.25 -5.617 1 93.94 134 LYS B C 1
ATOM 7133 O O . LYS B 1 134 ? -22.359 27.609 -5.016 1 93.94 134 LYS B O 1
ATOM 7138 N N . SER B 1 135 ? -23.328 26.469 -6.625 1 93.25 135 SER B N 1
ATOM 7139 C CA . SER B 1 135 ? -22.078 26.016 -7.219 1 93.25 135 SER B CA 1
ATOM 7140 C C . SER B 1 135 ? -21.797 26.719 -8.539 1 93.25 135 SER B C 1
ATOM 7142 O O . SER B 1 135 ? -22.594 26.625 -9.477 1 93.25 135 SER B O 1
ATOM 7144 N N . SER B 1 136 ? -20.766 27.406 -8.633 1 91.94 136 SER B N 1
ATOM 7145 C CA . SER B 1 136 ? -20.375 28.094 -9.859 1 91.94 136 SER B CA 1
ATOM 7146 C C . SER B 1 136 ? -19.469 27.234 -10.719 1 91.94 136 SER B C 1
ATOM 7148 O O . SER B 1 136 ? -19.531 27.266 -11.945 1 91.94 136 SER B O 1
ATOM 7150 N N . ALA B 1 137 ? -18.656 26.5 -10.102 1 91.44 137 ALA B N 1
ATOM 7151 C CA . ALA B 1 137 ? -17.734 25.625 -10.82 1 91.44 137 ALA B CA 1
ATOM 7152 C C . ALA B 1 137 ? -18.359 24.25 -11.047 1 91.44 137 ALA B C 1
ATOM 7154 O O . ALA B 1 137 ? -19.391 23.906 -10.453 1 91.44 137 ALA B O 1
ATOM 7155 N N . GLN B 1 138 ? -17.734 23.609 -12.023 1 92.06 138 GLN B N 1
ATOM 7156 C CA . GLN B 1 138 ? -18.156 22.234 -12.273 1 92.06 138 GLN B CA 1
ATOM 7157 C C . GLN B 1 138 ? -17.438 21.25 -11.359 1 92.06 138 GLN B C 1
ATOM 7159 O O . GLN B 1 138 ? -16.219 21.078 -11.477 1 92.06 138 GLN B O 1
ATOM 7164 N N . HIS B 1 139 ? -18.156 20.719 -10.453 1 95.06 139 HIS B N 1
ATOM 7165 C CA . HIS B 1 139 ? -17.609 19.719 -9.555 1 95.06 139 HIS B CA 1
ATOM 7166 C C . HIS B 1 139 ? -17.875 18.312 -10.062 1 95.06 139 HIS B C 1
ATOM 7168 O O . HIS B 1 139 ? -19.016 17.969 -10.414 1 95.06 139 HIS B O 1
ATOM 7174 N N . GLN B 1 140 ? -16.828 17.531 -10.133 1 95.06 140 GLN B N 1
ATOM 7175 C CA . GLN B 1 140 ? -16.906 16.219 -10.758 1 95.06 140 GLN B CA 1
ATOM 7176 C C . GLN B 1 140 ? -17.516 15.188 -9.797 1 95.06 140 GLN B C 1
ATOM 7178 O O . GLN B 1 140 ? -17.438 15.352 -8.578 1 95.06 140 GLN B O 1
ATOM 7183 N N . VAL B 1 141 ? -18.078 14.18 -10.422 1 96.5 141 VAL B N 1
ATOM 7184 C CA . VAL B 1 141 ? -18.688 13.078 -9.672 1 96.5 141 VAL B CA 1
ATOM 7185 C C . VAL B 1 141 ? -17.578 12.25 -9 1 96.5 141 VAL B C 1
ATOM 7187 O O . VAL B 1 141 ? -16.578 11.938 -9.625 1 96.5 141 VAL B O 1
ATOM 7190 N N . ARG B 1 142 ? -17.75 12.062 -7.695 1 96.19 142 ARG B N 1
ATOM 7191 C CA . ARG B 1 142 ? -16.875 11.125 -6.988 1 96.19 142 ARG B CA 1
ATOM 7192 C C . ARG B 1 142 ? -17.438 9.703 -7.066 1 96.19 142 ARG B C 1
ATOM 7194 O O . ARG B 1 142 ? -18.578 9.453 -6.688 1 96.19 142 ARG B O 1
ATOM 7201 N N . GLU B 1 143 ? -16.641 8.789 -7.535 1 95 143 GLU B N 1
ATOM 7202 C CA . GLU B 1 143 ? -17.047 7.395 -7.66 1 95 143 GLU B CA 1
ATOM 7203 C C . GLU B 1 143 ? -17.328 6.777 -6.293 1 95 143 GLU B C 1
ATOM 7205 O O . GLU B 1 143 ? -18.25 5.977 -6.145 1 95 143 GLU B O 1
ATOM 7210 N N . PHE B 1 144 ? -16.609 7.059 -5.395 1 96.25 144 PHE B N 1
ATOM 7211 C CA . PHE B 1 144 ? -16.625 6.453 -4.07 1 96.25 144 PHE B CA 1
ATOM 7212 C C . PHE B 1 144 ? -16.109 7.434 -3.02 1 96.25 144 PHE B C 1
ATOM 7214 O O . PHE B 1 144 ? -15 7.941 -3.133 1 96.25 144 PHE B O 1
ATOM 7221 N N . CYS B 1 145 ? -16.859 7.797 -2.037 1 97.88 145 CYS B N 1
ATOM 7222 C CA . CYS B 1 145 ? -16.5 8.711 -0.957 1 97.88 145 CYS B CA 1
ATOM 7223 C C . CYS B 1 145 ? -16.984 8.172 0.388 1 97.88 145 CYS B C 1
ATOM 7225 O O . CYS B 1 145 ? -18.172 7.973 0.592 1 97.88 145 CYS B O 1
ATOM 7227 N N . VAL B 1 146 ? -16.047 7.988 1.363 1 97.69 146 VAL B N 1
ATOM 7228 C CA . VAL B 1 146 ? -16.375 7.324 2.619 1 97.69 146 VAL B CA 1
ATOM 7229 C C . VAL B 1 146 ? -16.266 8.32 3.773 1 97.69 146 VAL B C 1
ATOM 7231 O O . VAL B 1 146 ? -15.281 9.055 3.871 1 97.69 146 VAL B O 1
ATOM 7234 N N . GLN B 1 147 ? -17.281 8.461 4.566 1 98.06 147 GLN B N 1
ATOM 7235 C CA . GLN B 1 147 ? -17.156 9.031 5.898 1 98.06 147 GLN B CA 1
ATOM 7236 C C . GLN B 1 147 ? -16.672 7.988 6.902 1 98.06 147 GLN B C 1
ATOM 7238 O O . GLN B 1 147 ? -17.406 7.07 7.262 1 98.06 147 GLN B O 1
ATOM 7243 N N . ALA B 1 148 ? -15.477 8.094 7.344 1 96.69 148 ALA B N 1
ATOM 7244 C CA . ALA B 1 148 ? -14.82 7.051 8.125 1 96.69 148 ALA B CA 1
ATOM 7245 C C . ALA B 1 148 ? -14.773 7.422 9.602 1 96.69 148 ALA B C 1
ATOM 7247 O O . ALA B 1 148 ? -13.688 7.59 10.172 1 96.69 148 ALA B O 1
ATOM 7248 N N . GLY B 1 149 ? -15.906 7.5 10.258 1 95.56 149 GLY B N 1
ATOM 7249 C CA . GLY B 1 149 ? -15.961 7.68 11.703 1 95.56 149 GLY B CA 1
ATOM 7250 C C . GLY B 1 149 ? -15.867 9.133 12.125 1 95.56 149 GLY B C 1
ATOM 7251 O O . GLY B 1 149 ? -15.984 9.445 13.312 1 95.56 149 GLY B O 1
ATOM 7252 N N . GLU B 1 150 ? -15.594 10.062 11.258 1 95.75 150 GLU B N 1
ATOM 7253 C CA . GLU B 1 150 ? -15.562 11.477 11.617 1 95.75 150 GLU B CA 1
ATOM 7254 C C . GLU B 1 150 ? -16.969 12.008 11.906 1 95.75 150 GLU B C 1
ATOM 7256 O O . GLU B 1 150 ? -17.953 11.383 11.516 1 95.75 150 GLU B O 1
ATOM 7261 N N . THR B 1 151 ? -17.016 13.07 12.602 1 97.38 151 THR B N 1
ATOM 7262 C CA . THR B 1 151 ? -18.312 13.688 12.859 1 97.38 151 THR B CA 1
ATOM 7263 C C . THR B 1 151 ? -18.922 14.234 11.562 1 97.38 151 THR B C 1
ATOM 7265 O O . THR B 1 151 ? -18.203 14.508 10.602 1 97.38 151 THR B O 1
ATOM 7268 N N . ASP B 1 152 ? -20.234 14.32 11.602 1 98.12 152 ASP B N 1
ATOM 7269 C CA . ASP B 1 152 ? -20.891 14.883 10.43 1 98.12 152 ASP B CA 1
ATOM 7270 C C . ASP B 1 152 ? -20.359 16.281 10.117 1 98.12 152 ASP B C 1
ATOM 7272 O O . ASP B 1 152 ? -20.188 16.641 8.953 1 98.12 152 ASP B O 1
ATOM 7276 N N . LEU B 1 153 ? -20.109 17.062 11.117 1 98.06 153 LEU B N 1
ATOM 7277 C CA . LEU B 1 153 ? -19.609 18.422 10.914 1 98.06 153 LEU B CA 1
ATOM 7278 C C . LEU B 1 153 ? -18.219 18.391 10.297 1 98.06 153 LEU B C 1
ATOM 7280 O O . LEU B 1 153 ? -17.922 19.125 9.359 1 98.06 153 LEU B O 1
ATOM 7284 N N . ASP B 1 154 ? -17.328 17.562 10.852 1 97.56 154 ASP B N 1
ATOM 7285 C CA . ASP B 1 154 ? -15.969 17.453 10.32 1 97.56 154 ASP B CA 1
ATOM 7286 C C . ASP B 1 154 ? -15.992 16.984 8.867 1 97.56 154 ASP B C 1
ATOM 7288 O O . ASP B 1 154 ? -15.188 17.438 8.055 1 97.56 154 ASP B O 1
ATOM 7292 N N . PHE B 1 155 ? -16.891 16.062 8.617 1 97.69 155 PHE B N 1
ATOM 7293 C CA . PHE B 1 155 ? -17.031 15.539 7.262 1 97.69 155 PHE B CA 1
ATOM 7294 C C . PHE B 1 155 ? -17.469 16.641 6.301 1 97.69 155 PHE B C 1
ATOM 7296 O O . PHE B 1 155 ? -16.906 16.781 5.215 1 97.69 155 PHE B O 1
ATOM 7303 N N . ILE B 1 156 ? -18.438 17.406 6.711 1 97.81 156 ILE B N 1
ATOM 7304 C CA . ILE B 1 156 ? -18.938 18.516 5.918 1 97.81 156 ILE B CA 1
ATOM 7305 C C . ILE B 1 156 ? -17.812 19.531 5.688 1 97.81 156 ILE B C 1
ATOM 7307 O O . ILE B 1 156 ? -17.578 19.969 4.559 1 97.81 156 ILE B O 1
ATOM 7311 N N . HIS B 1 157 ? -17.109 19.875 6.715 1 97.5 157 HIS B N 1
ATOM 7312 C CA . HIS B 1 157 ? -16.031 20.844 6.629 1 97.5 157 HIS B CA 1
ATOM 7313 C C . HIS B 1 157 ? -14.914 20.359 5.727 1 97.5 157 HIS B C 1
ATOM 7315 O O . HIS B 1 157 ? -14.352 21.125 4.949 1 97.5 157 HIS B O 1
ATOM 7321 N N . ARG B 1 158 ? -14.555 19.125 5.859 1 96.56 158 ARG B N 1
ATOM 7322 C CA . ARG B 1 158 ? -13.477 18.578 5.051 1 96.56 158 ARG B CA 1
ATOM 7323 C C . ARG B 1 158 ? -13.82 18.625 3.566 1 96.56 158 ARG B C 1
ATOM 7325 O O . ARG B 1 158 ? -13.008 19.078 2.754 1 96.56 158 ARG B O 1
ATOM 7332 N N . LEU B 1 159 ? -15.008 18.156 3.217 1 96.31 159 LEU B N 1
ATOM 7333 C CA . LEU B 1 159 ? -15.43 18.156 1.819 1 96.31 159 LEU B CA 1
ATOM 7334 C C . LEU B 1 159 ? -15.516 19.578 1.283 1 96.31 159 LEU B C 1
ATOM 7336 O O . LEU B 1 159 ? -15.117 19.844 0.146 1 96.31 159 LEU B O 1
ATOM 7340 N N . ALA B 1 160 ? -16.062 20.453 2.129 1 96.12 160 ALA B N 1
ATOM 7341 C CA . ALA B 1 160 ? -16.156 21.844 1.724 1 96.12 160 ALA B CA 1
ATOM 7342 C C . ALA B 1 160 ? -14.773 22.438 1.452 1 96.12 160 ALA B C 1
ATOM 7344 O O . ALA B 1 160 ? -14.57 23.125 0.448 1 96.12 160 ALA B O 1
ATOM 7345 N N . ALA B 1 161 ? -13.859 22.172 2.299 1 94.88 161 ALA B N 1
ATOM 7346 C CA . ALA B 1 161 ? -12.5 22.688 2.148 1 94.88 161 ALA B CA 1
ATOM 7347 C C . ALA B 1 161 ? -11.828 22.109 0.91 1 94.88 161 ALA B C 1
ATOM 7349 O O . ALA B 1 161 ? -11.117 22.812 0.195 1 94.88 161 ALA B O 1
ATOM 7350 N N . GLU B 1 162 ? -12.039 20.875 0.674 1 93.06 162 GLU B N 1
ATOM 7351 C CA . GLU B 1 162 ? -11.398 20.188 -0.45 1 93.06 162 GLU B CA 1
ATOM 7352 C C . GLU B 1 162 ? -11.859 20.766 -1.782 1 93.06 162 GLU B C 1
ATOM 7354 O O . GLU B 1 162 ? -11.07 20.906 -2.715 1 93.06 162 GLU B O 1
ATOM 7359 N N . GLU B 1 163 ? -13.164 21.109 -1.861 1 94.62 163 GLU B N 1
ATOM 7360 C CA . GLU B 1 163 ? -13.727 21.594 -3.123 1 94.62 163 GLU B CA 1
ATOM 7361 C C . GLU B 1 163 ? -13.844 23.109 -3.141 1 94.62 163 GLU B C 1
ATOM 7363 O O . GLU B 1 163 ? -14.312 23.688 -4.121 1 94.62 163 GLU B O 1
ATOM 7368 N N . GLY B 1 164 ? -13.469 23.734 -2.039 1 94.06 164 GLY B N 1
ATOM 7369 C CA . GLY B 1 164 ? -13.398 25.172 -2.002 1 94.06 164 GLY B CA 1
ATOM 7370 C C . GLY B 1 164 ? -14.727 25.828 -1.669 1 94.06 164 GLY B C 1
ATOM 7371 O O . GLY B 1 164 ? -14.984 26.969 -2.076 1 94.06 164 GLY B O 1
ATOM 7372 N N . PHE B 1 165 ? -15.562 25.141 -1.04 1 96.44 165 PHE B N 1
ATOM 7373 C CA . PHE B 1 165 ? -16.828 25.734 -0.631 1 96.44 165 PHE B CA 1
ATOM 7374 C C . PHE B 1 165 ? -16.672 26.547 0.642 1 96.44 165 PHE B C 1
ATOM 7376 O O . PHE B 1 165 ? -15.922 26.156 1.544 1 96.44 165 PHE B O 1
ATOM 7383 N N . VAL B 1 166 ? -17.328 27.703 0.671 1 96.94 166 VAL B N 1
ATOM 7384 C CA . VAL B 1 166 ? -17.391 28.562 1.846 1 96.94 166 VAL B CA 1
ATOM 7385 C C . VAL B 1 166 ? -18.844 28.797 2.242 1 96.94 166 VAL B C 1
ATOM 7387 O O . VAL B 1 166 ? -19.734 28.734 1.399 1 96.94 166 VAL B O 1
ATOM 7390 N N . TYR B 1 167 ? -19.062 29 3.559 1 97.62 167 TYR B N 1
ATOM 7391 C CA . TYR B 1 167 ? -20.453 29.234 3.951 1 97.62 167 TYR B CA 1
ATOM 7392 C C . TYR B 1 167 ? -20.531 30.297 5.043 1 97.62 167 TYR B C 1
ATOM 7394 O O . TYR B 1 167 ? -19.547 30.578 5.719 1 97.62 167 TYR B O 1
ATOM 7402 N N . ARG B 1 168 ? -21.641 30.922 5.141 1 96.88 168 ARG B N 1
ATOM 7403 C CA . ARG B 1 168 ? -22.047 31.859 6.176 1 96.88 168 ARG B CA 1
ATOM 7404 C C . ARG B 1 168 ? -23.516 31.719 6.52 1 96.88 168 ARG B C 1
ATOM 7406 O O . ARG B 1 168 ? -24.234 30.938 5.883 1 96.88 168 ARG B O 1
ATOM 7413 N N . PHE B 1 169 ? -23.938 32.406 7.555 1 96.81 169 PHE B N 1
ATOM 7414 C CA . PHE B 1 169 ? -25.328 32.312 7.988 1 96.81 169 PHE B CA 1
ATOM 7415 C C . PHE B 1 169 ? -26.047 33.656 7.777 1 96.81 169 PHE B C 1
ATOM 7417 O O . PHE B 1 169 ? -25.469 34.719 8.008 1 96.81 169 PHE B O 1
ATOM 7424 N N . GLU B 1 170 ? -27.172 33.562 7.238 1 94.81 170 GLU B N 1
ATOM 7425 C CA . GLU B 1 170 ? -28.094 34.688 7.18 1 94.81 170 GLU B CA 1
ATOM 7426 C C . GLU B 1 170 ? -29.25 34.531 8.164 1 94.81 170 GLU B C 1
ATOM 7428 O O . GLU B 1 170 ? -29.75 33.406 8.344 1 94.81 170 GLU B O 1
ATOM 7433 N N . HIS B 1 171 ? -29.609 35.625 8.781 1 94.38 171 HIS B N 1
ATOM 7434 C CA . HIS B 1 171 ? -30.578 35.531 9.875 1 94.38 171 HIS B CA 1
ATOM 7435 C C . HIS B 1 171 ? -31.797 36.375 9.602 1 94.38 171 HIS B C 1
ATOM 7437 O O . HIS B 1 171 ? -31.688 37.469 9.016 1 94.38 171 HIS B O 1
ATOM 7443 N N . CYS B 1 172 ? -32.906 35.906 9.938 1 90 172 CYS B N 1
ATOM 7444 C CA . CYS B 1 172 ? -34.156 36.656 10.094 1 90 172 CYS B CA 1
ATOM 7445 C C . CYS B 1 172 ? -34.781 36.375 11.445 1 90 172 CYS B C 1
ATOM 7447 O O . CYS B 1 172 ? -34.219 35.688 12.281 1 90 172 CYS B O 1
ATOM 7449 N N . ALA B 1 173 ? -35.938 36.969 11.719 1 90.31 173 ALA B N 1
ATOM 7450 C CA . ALA B 1 173 ? -36.562 36.906 13.031 1 90.31 173 ALA B CA 1
ATOM 7451 C C . ALA B 1 173 ? -37.031 35.5 13.336 1 90.31 173 ALA B C 1
ATOM 7453 O O . ALA B 1 173 ? -37.094 35.062 14.5 1 90.31 173 ALA B O 1
ATOM 7454 N N . ARG B 1 174 ? -37.219 34.719 12.344 1 89.81 174 ARG B N 1
ATOM 7455 C CA . ARG B 1 174 ? -37.844 33.438 12.57 1 89.81 174 ARG B CA 1
ATOM 7456 C C . ARG B 1 174 ? -36.906 32.281 12.328 1 89.81 174 ARG B C 1
ATOM 7458 O O . ARG B 1 174 ? -37.094 31.172 12.828 1 89.81 174 ARG B O 1
ATOM 7465 N N . GLN B 1 175 ? -35.906 32.562 11.539 1 93.06 175 GLN B N 1
ATOM 7466 C CA . GLN B 1 175 ? -35.031 31.469 11.141 1 93.06 175 GLN B CA 1
ATOM 7467 C C . GLN B 1 175 ? -33.688 31.984 10.664 1 93.06 175 GLN B C 1
ATOM 7469 O O . GLN B 1 175 ? -33.469 33.188 10.586 1 93.06 175 GLN B O 1
ATOM 7474 N N . HIS B 1 176 ? -32.781 31.047 10.57 1 95.56 176 HIS B N 1
ATOM 7475 C CA . HIS B 1 176 ? -31.516 31.344 9.93 1 95.56 176 HIS B CA 1
ATOM 7476 C C . HIS B 1 176 ? -31.266 30.422 8.727 1 95.56 176 HIS B C 1
ATOM 7478 O O . HIS B 1 176 ? -31.734 29.281 8.711 1 95.56 176 HIS B O 1
ATOM 7484 N N . THR B 1 177 ? -30.625 30.953 7.738 1 96.12 177 THR B N 1
ATOM 7485 C CA . THR B 1 177 ? -30.375 30.234 6.488 1 96.12 177 THR B CA 1
ATOM 7486 C C . THR B 1 177 ? -28.875 30.031 6.285 1 96.12 177 THR B C 1
ATOM 7488 O O . THR B 1 177 ? -28.078 30.953 6.508 1 96.12 177 THR B O 1
ATOM 7491 N N . LEU B 1 178 ? -28.531 28.781 6.012 1 97.44 178 LEU B N 1
ATOM 7492 C CA . LEU B 1 178 ? -27.141 28.438 5.68 1 97.44 178 LEU B CA 1
ATOM 7493 C C . LEU B 1 178 ? -26.859 28.703 4.203 1 97.44 178 LEU B C 1
ATOM 7495 O O . LEU B 1 178 ? -27.469 28.078 3.33 1 97.44 178 LEU B O 1
ATOM 7499 N N . ILE B 1 179 ? -25.969 29.688 3.9 1 97.19 179 ILE B N 1
ATOM 7500 C CA . ILE B 1 179 ? -25.609 30.016 2.529 1 97.19 179 ILE B CA 1
ATOM 7501 C C . ILE B 1 179 ? -24.25 29.406 2.195 1 97.19 179 ILE B C 1
ATOM 7503 O O . ILE B 1 179 ? -23.234 29.766 2.809 1 97.19 179 ILE B O 1
ATOM 7507 N N . VAL B 1 180 ? -24.203 28.5 1.264 1 97.62 180 VAL B N 1
ATOM 7508 C CA . VAL B 1 180 ? -22.984 27.797 0.861 1 97.62 180 VAL B CA 1
ATOM 7509 C C . VAL B 1 180 ? -22.672 28.109 -0.6 1 97.62 180 VAL B C 1
ATOM 7511 O O . VAL B 1 180 ? -23.547 28.062 -1.456 1 97.62 180 VAL B O 1
ATOM 7514 N N . THR B 1 181 ? -21.438 28.5 -0.887 1 97.31 181 THR B N 1
ATOM 7515 C CA . THR B 1 181 ? -21.031 28.797 -2.258 1 97.31 181 THR B CA 1
ATOM 7516 C C . THR B 1 181 ? -19.562 28.453 -2.477 1 97.31 181 THR B C 1
ATOM 7518 O O . THR B 1 181 ? -18.812 28.266 -1.517 1 97.31 181 THR B O 1
ATOM 7521 N N . ASP B 1 182 ? -19.141 28.25 -3.748 1 95.88 182 ASP B N 1
ATOM 7522 C CA . ASP B 1 182 ? -17.75 28.047 -4.082 1 95.88 182 ASP B CA 1
ATOM 7523 C C . ASP B 1 182 ? -17.125 29.312 -4.664 1 95.88 182 ASP B C 1
ATOM 7525 O O . ASP B 1 182 ? -16.016 29.266 -5.203 1 95.88 182 ASP B O 1
ATOM 7529 N N . ARG B 1 183 ? -17.875 30.391 -4.629 1 94.38 183 ARG B N 1
ATOM 7530 C CA . ARG B 1 183 ? -17.391 31.703 -5.02 1 94.38 183 ARG B CA 1
ATOM 7531 C C . ARG B 1 183 ? -17.641 32.719 -3.916 1 94.38 183 ARG B C 1
ATOM 7533 O O . ARG B 1 183 ? -18.766 33.219 -3.746 1 94.38 183 ARG B O 1
ATOM 7540 N N . LEU B 1 184 ? -16.578 33.094 -3.352 1 93.44 184 LEU B N 1
ATOM 7541 C CA . LEU B 1 184 ? -16.672 34 -2.203 1 93.44 184 LEU B CA 1
ATOM 7542 C C . LEU B 1 184 ? -17.344 35.312 -2.592 1 93.44 184 LEU B C 1
ATOM 7544 O O . LEU B 1 184 ? -18.109 35.875 -1.805 1 93.44 184 LEU B O 1
ATOM 7548 N N . LEU B 1 185 ? -17.125 35.781 -3.789 1 91.25 185 LEU B N 1
ATOM 7549 C CA . LEU B 1 185 ? -17.641 37.062 -4.262 1 91.25 185 LEU B CA 1
ATOM 7550 C C . LEU B 1 185 ? -19.156 37.031 -4.344 1 91.25 185 LEU B C 1
ATOM 7552 O O . LEU B 1 185 ? -19.797 38.062 -4.332 1 91.25 185 LEU B O 1
ATOM 7556 N N . SER B 1 186 ? -19.688 35.906 -4.355 1 92.88 186 SER B N 1
ATOM 7557 C CA . SER B 1 186 ? -21.141 35.781 -4.512 1 92.88 186 SER B CA 1
ATOM 7558 C C . SER B 1 186 ? -21.875 36.188 -3.238 1 92.88 186 SER B C 1
ATOM 7560 O O . SER B 1 186 ? -23.078 36.438 -3.264 1 92.88 186 SER B O 1
ATOM 7562 N N . PHE B 1 187 ? -21.203 36.219 -2.137 1 93.38 187 PHE B N 1
ATOM 7563 C CA . PHE B 1 187 ? -21.844 36.656 -0.893 1 93.38 187 PHE B CA 1
ATOM 7564 C C . PHE B 1 187 ? -22.312 38.094 -0.979 1 93.38 187 PHE B C 1
ATOM 7566 O O . PHE B 1 187 ? -23.25 38.5 -0.286 1 93.38 187 PHE B O 1
ATOM 7573 N N . GLY B 1 188 ? -21.625 38.938 -1.691 1 91.19 188 GLY B N 1
ATOM 7574 C CA . GLY B 1 188 ? -22.109 40.25 -2.01 1 91.19 188 GLY B CA 1
ATOM 7575 C C . GLY B 1 188 ? -21.594 41.344 -1.072 1 91.19 188 GLY B C 1
ATOM 7576 O O . GLY B 1 188 ? -20.547 41.156 -0.449 1 91.19 188 GLY B O 1
ATOM 7577 N N . LEU B 1 189 ? -22.344 42.469 -1.079 1 93.19 189 LEU B N 1
ATOM 7578 C CA . LEU B 1 189 ? -21.922 43.656 -0.364 1 93.19 189 LEU B CA 1
ATOM 7579 C C . LEU B 1 189 ? -22.641 43.781 0.976 1 93.19 189 LEU B C 1
ATOM 7581 O O . LEU B 1 189 ? -23.578 43.031 1.243 1 93.19 189 LEU B O 1
ATOM 7585 N N . LEU B 1 190 ? -22.203 44.656 1.763 1 90.56 190 LEU B N 1
ATOM 7586 C CA . LEU B 1 190 ? -22.688 44.875 3.121 1 90.56 190 LEU B CA 1
ATOM 7587 C C . LEU B 1 190 ? -24.188 45.156 3.125 1 90.56 190 LEU B C 1
ATOM 7589 O O . LEU B 1 190 ? -24.891 44.781 4.066 1 90.56 190 LEU B O 1
ATOM 7593 N N . SER B 1 191 ? -24.719 45.719 2.066 1 85.94 191 SER B N 1
ATOM 7594 C CA . SER B 1 191 ? -26.125 46.125 1.971 1 85.94 191 SER B CA 1
ATOM 7595 C C . SER B 1 191 ? -27.031 44.906 1.948 1 85.94 191 SER B C 1
ATOM 7597 O O . SER B 1 191 ? -28.188 44.969 2.34 1 85.94 191 SER B O 1
ATOM 7599 N N . ARG B 1 192 ? -26.484 43.812 1.585 1 79.56 192 ARG B N 1
ATOM 7600 C CA . ARG B 1 192 ? -27.266 42.594 1.519 1 79.56 192 ARG B CA 1
ATOM 7601 C C . ARG B 1 192 ? -27.609 42.062 2.914 1 79.56 192 ARG B C 1
ATOM 7603 O O . ARG B 1 192 ? -28.594 41.375 3.096 1 79.56 192 ARG B O 1
ATOM 7610 N N . GLY B 1 193 ? -26.859 42.344 3.855 1 75.94 193 GLY B N 1
ATOM 7611 C CA . GLY B 1 193 ? -27.078 41.875 5.211 1 75.94 193 GLY B CA 1
ATOM 7612 C C . GLY B 1 193 ? -28.031 42.75 6.004 1 75.94 193 GLY B C 1
ATOM 7613 O O . GLY B 1 193 ? -28.438 42.375 7.109 1 75.94 193 GLY B O 1
ATOM 7614 N N . ALA B 1 194 ? -28.453 43.781 5.434 1 71.81 194 ALA B N 1
ATOM 7615 C CA . ALA B 1 194 ? -29.328 44.719 6.141 1 71.81 194 ALA B CA 1
ATOM 7616 C C . ALA B 1 194 ? -30.75 44.188 6.242 1 71.81 194 ALA B C 1
ATOM 7618 O O . ALA B 1 194 ? -31.219 43.469 5.344 1 71.81 194 ALA B O 1
ATOM 7619 N N . LEU B 1 195 ? -31.359 44.344 7.453 1 73.62 195 LEU B N 1
ATOM 7620 C CA . LEU B 1 195 ? -32.75 43.938 7.66 1 73.62 195 LEU B CA 1
ATOM 7621 C C . LEU B 1 195 ? -33.688 44.781 6.84 1 73.62 195 LEU B C 1
ATOM 7623 O O . LEU B 1 195 ? -33.5 46 6.746 1 73.62 195 LEU B O 1
ATOM 7627 N N . LYS B 1 196 ? -34.531 44.094 5.66 1 59.69 196 LYS B N 1
ATOM 7628 C CA . LYS B 1 196 ? -35.531 44.812 4.848 1 59.69 196 LYS B CA 1
ATOM 7629 C C . LYS B 1 196 ? -36.594 45.469 5.723 1 59.69 196 LYS B C 1
ATOM 7631 O O . LYS B 1 196 ? -37.188 44.781 6.574 1 59.69 196 LYS B O 1
ATOM 7636 N N . ALA B 1 197 ? -36.406 46.688 6 1 51.91 197 ALA B N 1
ATOM 7637 C CA . ALA B 1 197 ? -37.531 47.312 6.684 1 51.91 197 ALA B CA 1
ATOM 7638 C C . ALA B 1 197 ? -38.844 47.062 5.949 1 51.91 197 ALA B C 1
ATOM 7640 O O . ALA B 1 197 ? -38.875 47.031 4.715 1 51.91 197 ALA B O 1
ATOM 7641 N N . GLU B 1 198 ? -39.75 46.125 6.426 1 44.97 198 GLU B N 1
ATOM 7642 C CA . GLU B 1 198 ? -41.094 46.062 5.82 1 44.97 198 GLU B CA 1
ATOM 7643 C C . GLU B 1 198 ? -41.438 47.375 5.125 1 44.97 198 GLU B C 1
ATOM 7645 O O . GLU B 1 198 ? -42.188 47.406 4.145 1 44.97 198 GLU B O 1
ATOM 7650 N N . ASP B 1 199 ? -41.625 48.5 5.777 1 36.59 199 ASP B N 1
ATOM 7651 C CA . ASP B 1 199 ? -42 49.812 5.227 1 36.59 199 ASP B CA 1
ATOM 7652 C C . ASP B 1 199 ? -40.812 50.469 4.52 1 36.59 199 ASP B C 1
ATOM 7654 O O . ASP B 1 199 ? -39.688 50.5 5.047 1 36.59 199 ASP B O 1
ATOM 7658 N N . ASP B 1 200 ? -40.781 50.312 3.184 1 38.41 200 ASP B N 1
ATOM 7659 C CA . ASP B 1 200 ? -39.844 50.781 2.16 1 38.41 200 ASP B CA 1
ATOM 7660 C C . ASP B 1 200 ? -39.062 52 2.66 1 38.41 200 ASP B C 1
ATOM 7662 O O . ASP B 1 200 ? -38.375 52.656 1.89 1 38.41 200 ASP B O 1
ATOM 7666 N N . GLU B 1 201 ? -39.781 52.75 3.562 1 34 201 GLU B N 1
ATOM 7667 C CA . GLU B 1 201 ? -39.312 54.156 3.576 1 34 201 GLU B CA 1
ATOM 7668 C C . GLU B 1 201 ? -37.844 54.219 3.979 1 34 201 GLU B C 1
ATOM 7670 O O . GLU B 1 201 ? -37 54.719 3.211 1 34 201 GLU B O 1
ATOM 7675 N N . ALA B 1 202 ? -37.531 55.375 4.91 1 37.72 202 ALA B N 1
ATOM 7676 C CA . ALA B 1 202 ? -36.5 56.375 5.246 1 37.72 202 ALA B CA 1
ATOM 7677 C C . ALA B 1 202 ? -35.312 55.719 5.965 1 37.72 202 ALA B C 1
ATOM 7679 O O . ALA B 1 202 ? -35.25 55.719 7.199 1 37.72 202 ALA B O 1
ATOM 7680 N N . LEU B 1 203 ? -35.25 54.438 6.074 1 40.38 203 LEU B N 1
ATOM 7681 C CA . LEU B 1 203 ? -34 54.344 6.816 1 40.38 203 LEU B CA 1
ATOM 7682 C C . LEU B 1 203 ? -33 55.375 6.289 1 40.38 203 LEU B C 1
ATOM 7684 O O . LEU B 1 203 ? -32.594 55.312 5.121 1 40.38 203 LEU B O 1
ATOM 7688 N N . TRP B 1 204 ? -33.125 56.438 6.918 1 36.75 204 TRP B N 1
ATOM 7689 C CA . TRP B 1 204 ? -32.812 57.844 6.836 1 36.75 204 TRP B CA 1
ATOM 7690 C C . TRP B 1 204 ? -31.297 58.062 6.711 1 36.75 204 TRP B C 1
ATOM 7692 O O . TRP B 1 204 ? -30.516 57.594 7.539 1 36.75 204 TRP B O 1
ATOM 7702 N N . LEU B 1 205 ? -30.672 57.719 5.551 1 40.47 205 LEU B N 1
ATOM 7703 C CA . LEU B 1 205 ? -29.391 58.375 5.293 1 40.47 205 LEU B CA 1
ATOM 7704 C C . LEU B 1 205 ? -29.328 59.75 5.98 1 40.47 205 LEU B C 1
ATOM 7706 O O . LEU B 1 205 ? -30.062 60.656 5.621 1 40.47 205 LEU B O 1
ATOM 7710 N N . ASP B 1 206 ? -29.266 59.719 7.18 1 41.5 206 ASP B N 1
ATOM 7711 C CA . ASP B 1 206 ? -28.828 61.062 7.539 1 41.5 206 ASP B CA 1
ATOM 7712 C C . ASP B 1 206 ? -27.844 61.594 6.516 1 41.5 206 ASP B C 1
ATOM 7714 O O . ASP B 1 206 ? -27.188 60.844 5.801 1 41.5 206 ASP B O 1
ATOM 7718 N N . GLU B 1 207 ? -27.906 62.781 6.09 1 42.66 207 GLU B N 1
ATOM 7719 C CA . GLU B 1 207 ? -27.125 63.562 5.164 1 42.66 207 GLU B CA 1
ATOM 7720 C C . GLU B 1 207 ? -25.688 63.062 5.094 1 42.66 207 GLU B C 1
ATOM 7722 O O . GLU B 1 207 ? -25.062 63.094 4.027 1 42.66 207 GLU B O 1
ATOM 7727 N N . ASP B 1 208 ? -25 62.719 6.199 1 47.97 208 ASP B N 1
ATOM 7728 C CA . ASP B 1 208 ? -23.562 62.5 6.305 1 47.97 208 ASP B CA 1
ATOM 7729 C C . ASP B 1 208 ? -23.219 61 6.168 1 47.97 208 ASP B C 1
ATOM 7731 O O . ASP B 1 208 ? -22.156 60.562 6.574 1 47.97 208 ASP B O 1
ATOM 7735 N N . ASP B 1 209 ? -24.078 60.156 5.668 1 58.56 209 ASP B N 1
ATOM 7736 C CA . ASP B 1 209 ? -23.938 58.719 5.574 1 58.56 209 ASP B CA 1
ATOM 7737 C C . ASP B 1 209 ? -23.109 58.312 4.352 1 58.56 209 ASP B C 1
ATOM 7739 O O . ASP B 1 209 ? -23.359 58.812 3.248 1 58.56 209 ASP B O 1
ATOM 7743 N N . VAL B 1 210 ? -21.859 57.719 4.488 1 69.94 210 VAL B N 1
ATOM 7744 C CA . VAL B 1 210 ? -20.891 57.375 3.457 1 69.94 210 VAL B CA 1
ATOM 7745 C C . VAL B 1 210 ? -21.5 56.344 2.51 1 69.94 210 VAL B C 1
ATOM 7747 O O . VAL B 1 210 ? -20.953 56.094 1.436 1 69.94 210 VAL B O 1
ATOM 7750 N N . GLY B 1 211 ? -22.703 55.938 2.564 1 78 211 GLY B N 1
ATOM 7751 C CA . GLY B 1 211 ? -23.312 54.969 1.676 1 78 211 GLY B CA 1
ATOM 7752 C C . GLY B 1 211 ? -23.469 53.594 2.316 1 78 211 GLY B C 1
ATOM 7753 O O . GLY B 1 211 ? -22.781 53.281 3.285 1 78 211 GLY B O 1
ATOM 7754 N N . PRO B 1 212 ? -24.344 52.781 1.828 1 83.94 212 PRO B N 1
ATOM 7755 C CA . PRO B 1 212 ? -24.672 51.5 2.447 1 83.94 212 PRO B CA 1
ATOM 7756 C C . PRO B 1 212 ? -23.531 50.469 2.332 1 83.94 212 PRO B C 1
ATOM 7758 O O . PRO B 1 212 ? -23.453 49.562 3.146 1 83.94 212 PRO B O 1
ATOM 7761 N N . ASP B 1 213 ? -22.688 50.625 1.387 1 92.25 213 ASP B N 1
ATOM 7762 C CA . ASP B 1 213 ? -21.625 49.656 1.172 1 92.25 213 ASP B CA 1
ATOM 7763 C C . ASP B 1 213 ? -20.266 50.25 1.501 1 92.25 213 ASP B C 1
ATOM 7765 O O . ASP B 1 213 ? -19.234 49.75 1.036 1 92.25 213 ASP B O 1
ATOM 7769 N N . LYS B 1 214 ? -20.281 51.344 2.215 1 93.56 214 LYS B N 1
ATOM 7770 C CA . LYS B 1 214 ? -19.047 52 2.641 1 93.56 214 LYS B CA 1
ATOM 7771 C C . LYS B 1 214 ? -18.938 52.031 4.164 1 93.56 214 LYS B C 1
ATOM 7773 O O . LYS B 1 214 ? -19.953 52.188 4.859 1 93.56 214 LYS B O 1
ATOM 7778 N N . VAL B 1 215 ? -17.828 51.844 4.625 1 93.56 215 VAL B N 1
ATOM 7779 C CA . VAL B 1 215 ? -17.547 51.906 6.059 1 93.56 215 VAL B CA 1
ATOM 7780 C C . VAL B 1 215 ? -16.5 52.969 6.332 1 93.56 215 VAL B C 1
ATOM 7782 O O . VAL B 1 215 ? -15.453 53 5.668 1 93.56 215 VAL B O 1
ATOM 7785 N N . LEU B 1 216 ? -16.75 53.812 7.234 1 92.38 216 LEU B N 1
ATOM 7786 C CA . LEU B 1 216 ? -15.883 54.938 7.531 1 92.38 216 LEU B CA 1
ATOM 7787 C C . LEU B 1 216 ? -14.805 54.531 8.539 1 92.38 216 LEU B C 1
ATOM 7789 O O . LEU B 1 216 ? -15.086 53.844 9.508 1 92.38 216 LEU B O 1
ATOM 7793 N N . TYR B 1 217 ? -13.578 54.969 8.195 1 92.69 217 TYR B N 1
ATOM 7794 C CA . TYR B 1 217 ? -12.492 54.875 9.164 1 92.69 217 TYR B CA 1
ATOM 7795 C C . TYR B 1 217 ? -12.219 56.25 9.805 1 92.69 217 TYR B C 1
ATOM 7797 O O . TYR B 1 217 ? -12.055 57.25 9.102 1 92.69 217 TYR B O 1
ATOM 7805 N N . HIS B 1 218 ? -12.258 56.25 11.102 1 87.75 218 HIS B N 1
ATOM 7806 C CA . HIS B 1 218 ? -11.945 57.438 11.867 1 87.75 218 HIS B CA 1
ATOM 7807 C C . HIS B 1 218 ? -11.219 57.094 13.164 1 87.75 218 HIS B C 1
ATOM 7809 O O . HIS B 1 218 ? -11.828 56.562 14.094 1 87.75 218 HIS B O 1
ATOM 7815 N N . ALA B 1 219 ? -9.875 57.375 13.242 1 79.19 219 ALA B N 1
ATOM 7816 C CA . ALA B 1 219 ? -9.023 56.969 14.352 1 79.19 219 ALA B CA 1
ATOM 7817 C C . ALA B 1 219 ? -9.414 57.688 15.633 1 79.19 219 ALA B C 1
ATOM 7819 O O . ALA B 1 219 ? -9.07 57.25 16.734 1 79.19 219 ALA B O 1
ATOM 7820 N N . SER B 1 220 ? -10.016 58.875 15.758 1 64.38 220 SER B N 1
ATOM 7821 C CA . SER B 1 220 ? -10.125 59.75 16.922 1 64.38 220 SER B CA 1
ATOM 7822 C C . SER B 1 220 ? -11.047 59.156 17.984 1 64.38 220 SER B C 1
ATOM 7824 O O . SER B 1 220 ? -12.148 58.719 17.656 1 64.38 220 SER B O 1
ATOM 7826 N N . SER B 1 221 ? -10.43 58.5 19.016 1 57.97 221 SER B N 1
ATOM 7827 C CA . SER B 1 221 ? -11.102 57.906 20.156 1 57.97 221 SER B CA 1
ATOM 7828 C C . SER B 1 221 ? -12.078 58.875 20.812 1 57.97 221 SER B C 1
ATOM 7830 O O . SER B 1 221 ? -12.852 58.5 21.688 1 57.97 221 SER B O 1
ATOM 7832 N N . GLY B 1 222 ? -11.812 60.25 20.719 1 48.59 222 GLY B N 1
ATOM 7833 C CA . GLY B 1 222 ? -12.461 61.188 21.609 1 48.59 222 GLY B CA 1
ATOM 7834 C C . GLY B 1 222 ? -13.875 61.562 21.172 1 48.59 222 GLY B C 1
ATOM 7835 O O . GLY B 1 222 ? -14.227 61.375 20 1 48.59 222 GLY B O 1
ATOM 7836 N N . GLY B 1 223 ? -14.898 61.562 22.172 1 49.81 223 GLY B N 1
ATOM 7837 C CA . GLY B 1 223 ? -16.25 62.062 22.406 1 49.81 223 GLY B CA 1
ATOM 7838 C C . GLY B 1 223 ? -17.312 61.156 21.797 1 49.81 223 GLY B C 1
ATOM 7839 O O . GLY B 1 223 ? -17 60.219 21.062 1 49.81 223 GLY B O 1
ATOM 7840 N N . ASP B 1 224 ? -18.438 61.094 22.328 1 53.06 224 ASP B N 1
ATOM 7841 C CA . ASP B 1 224 ? -19.719 60.5 21.906 1 53.06 224 ASP B CA 1
ATOM 7842 C C . ASP B 1 224 ? -19.953 60.719 20.422 1 53.06 224 ASP B C 1
ATOM 7844 O O . ASP B 1 224 ? -20.562 61.719 20.031 1 53.06 224 ASP B O 1
ATOM 7848 N N . GLN B 1 225 ? -19 60.188 19.609 1 57.09 225 GLN B N 1
ATOM 7849 C CA . GLN B 1 225 ? -19.125 60.469 18.172 1 57.09 225 GLN B CA 1
ATOM 7850 C C . GLN B 1 225 ? -20.359 59.781 17.594 1 57.09 225 GLN B C 1
ATOM 7852 O O . GLN B 1 225 ? -20.672 58.656 17.938 1 57.09 225 GLN B O 1
ATOM 7857 N N . ALA B 1 226 ? -21.172 60.469 16.922 1 62.12 226 ALA B N 1
ATOM 7858 C CA . ALA B 1 226 ? -22.516 60.281 16.406 1 62.12 226 ALA B CA 1
ATOM 7859 C C . ALA B 1 226 ? -22.531 59.219 15.289 1 62.12 226 ALA B C 1
ATOM 7861 O O . ALA B 1 226 ? -23.562 58.594 15.016 1 62.12 226 ALA B O 1
ATOM 7862 N N . ARG B 1 227 ? -21.234 58.812 14.688 1 74.19 227 ARG B N 1
ATOM 7863 C CA . ARG B 1 227 ? -21.312 57.938 13.531 1 74.19 227 ARG B CA 1
ATOM 7864 C C . ARG B 1 227 ? -20.531 56.625 13.773 1 74.19 227 ARG B C 1
ATOM 7866 O O . ARG B 1 227 ? -19.453 56.656 14.359 1 74.19 227 ARG B O 1
ATOM 7873 N N . ALA B 1 228 ? -21.172 55.5 13.367 1 85.25 228 ALA B N 1
ATOM 7874 C CA . ALA B 1 228 ? -20.5 54.219 13.406 1 85.25 228 ALA B CA 1
ATOM 7875 C C . ALA B 1 228 ? -19.281 54.188 12.492 1 85.25 228 ALA B C 1
ATOM 7877 O O . ALA B 1 228 ? -19.312 54.75 11.383 1 85.25 228 ALA B O 1
ATOM 7878 N N . CYS B 1 229 ? -18.109 53.844 12.945 1 88.94 229 CYS B N 1
ATOM 7879 C CA . CYS B 1 229 ? -16.891 53.812 12.148 1 88.94 229 CYS B CA 1
ATOM 7880 C C . CYS B 1 229 ? -15.906 52.781 12.68 1 88.94 229 CYS B C 1
ATOM 7882 O O . CYS B 1 229 ? -16.141 52.188 13.727 1 88.94 229 CYS B O 1
ATOM 7884 N N . LEU B 1 230 ? -14.898 52.531 11.906 1 92.62 230 LEU B N 1
ATOM 7885 C CA . LEU B 1 230 ? -13.742 51.781 12.359 1 92.62 230 LEU B CA 1
ATOM 7886 C C . LEU B 1 230 ? -12.695 52.719 12.984 1 92.62 230 LEU B C 1
ATOM 7888 O O . LEU B 1 230 ? -12.414 53.781 12.453 1 92.62 230 LEU B O 1
ATOM 7892 N N . ARG B 1 231 ? -12.203 52.25 14.109 1 91.88 231 ARG B N 1
ATOM 7893 C CA . ARG B 1 231 ? -11.297 53.125 14.852 1 91.88 231 ARG B CA 1
ATOM 7894 C C . ARG B 1 231 ? -9.859 52.625 14.758 1 91.88 231 ARG B C 1
ATOM 7896 O O . ARG B 1 231 ? -8.914 53.406 14.883 1 91.88 231 ARG B O 1
ATOM 7903 N N . ARG B 1 232 ? -9.734 51.438 14.641 1 93 232 ARG B N 1
ATOM 7904 C CA . ARG B 1 232 ? -8.406 50.844 14.539 1 93 232 ARG B CA 1
ATOM 7905 C C . ARG B 1 232 ? -8.305 49.906 13.328 1 93 232 ARG B C 1
ATOM 7907 O O . ARG B 1 232 ? -9.258 49.188 13.008 1 93 232 ARG B O 1
ATOM 7914 N N . LEU B 1 233 ? -7.199 50.031 12.664 1 93.94 233 LEU B N 1
ATOM 7915 C CA . LEU B 1 233 ? -6.902 49.156 11.523 1 93.94 233 LEU B CA 1
ATOM 7916 C C . LEU B 1 233 ? -5.422 48.812 11.492 1 93.94 233 LEU B C 1
ATOM 7918 O O . LEU B 1 233 ? -4.562 49.688 11.492 1 93.94 233 LEU B O 1
ATOM 7922 N N . ARG B 1 234 ? -5.137 47.594 11.578 1 94.62 234 ARG B N 1
ATOM 7923 C CA . ARG B 1 234 ? -3.787 47.062 11.445 1 94.62 234 ARG B CA 1
ATOM 7924 C C . ARG B 1 234 ? -3.674 46.188 10.203 1 94.62 234 ARG B C 1
ATOM 7926 O O . ARG B 1 234 ? -4.258 45.094 10.148 1 94.62 234 ARG B O 1
ATOM 7933 N N . TYR B 1 235 ? -2.949 46.656 9.203 1 95.19 235 TYR B N 1
ATOM 7934 C CA . TYR B 1 235 ? -2.721 45.875 7.98 1 95.19 235 TYR B CA 1
ATOM 7935 C C . TYR B 1 235 ? -1.466 45.031 8.102 1 95.19 235 TYR B C 1
ATOM 7937 O O . TYR B 1 235 ? -0.41 45.531 8.508 1 95.19 235 TYR B O 1
ATOM 7945 N N . CYS B 1 236 ? -1.551 43.75 7.805 1 94.94 236 CYS B N 1
ATOM 7946 C CA . CYS B 1 236 ? -0.454 42.812 7.984 1 94.94 236 CYS B CA 1
ATOM 7947 C C . CYS B 1 236 ? -0.235 42 6.719 1 94.94 236 CYS B C 1
ATOM 7949 O O . CYS B 1 236 ? -1.196 41.562 6.086 1 94.94 236 CYS B O 1
ATOM 7951 N N . GLU B 1 237 ? 0.99 41.844 6.285 1 94.44 237 GLU B N 1
ATOM 7952 C CA . GLU B 1 237 ? 1.399 40.906 5.234 1 94.44 237 GLU B CA 1
ATOM 7953 C C . GLU B 1 237 ? 2.395 39.875 5.762 1 94.44 237 GLU B C 1
ATOM 7955 O O . GLU B 1 237 ? 3.262 40.219 6.578 1 94.44 237 GLU B O 1
ATOM 7960 N N . GLN B 1 238 ? 2.193 38.688 5.355 1 94.31 238 GLN B N 1
ATOM 7961 C CA . GLN B 1 238 ? 3.057 37.594 5.77 1 94.31 238 GLN B CA 1
ATOM 7962 C C . GLN B 1 238 ? 3.553 36.812 4.562 1 94.31 238 GLN B C 1
ATOM 7964 O O . GLN B 1 238 ? 2.826 36.625 3.582 1 94.31 238 GLN B O 1
ATOM 7969 N N . VAL B 1 239 ? 4.793 36.312 4.691 1 94.5 239 VAL B N 1
ATOM 7970 C CA . VAL B 1 239 ? 5.336 35.438 3.652 1 94.5 239 VAL B CA 1
ATOM 7971 C C . VAL B 1 239 ? 4.676 34.094 3.729 1 94.5 239 VAL B C 1
ATOM 7973 O O . VAL B 1 239 ? 4.547 33.5 4.809 1 94.5 239 VAL B O 1
ATOM 7976 N N . ARG B 1 240 ? 4.191 33.625 2.586 1 94.56 240 ARG B N 1
ATOM 7977 C CA . ARG B 1 240 ? 3.525 32.344 2.492 1 94.56 240 ARG B CA 1
ATOM 7978 C C . ARG B 1 240 ? 3.982 31.578 1.254 1 94.56 240 ARG B C 1
ATOM 7980 O O . ARG B 1 240 ? 4.66 32.125 0.389 1 94.56 240 ARG B O 1
ATOM 7987 N N . THR B 1 241 ? 3.635 30.297 1.205 1 94.44 241 THR B N 1
ATOM 7988 C CA . THR B 1 241 ? 3.928 29.469 0.043 1 94.44 241 THR B CA 1
ATOM 7989 C C . THR B 1 241 ? 3.424 30.125 -1.237 1 94.44 241 THR B C 1
ATOM 7991 O O . THR B 1 241 ? 2.34 30.719 -1.255 1 94.44 241 THR B O 1
ATOM 7994 N N . ALA B 1 242 ? 4.234 29.969 -2.295 1 94.88 242 ALA B N 1
ATOM 7995 C CA . ALA B 1 242 ? 3.889 30.672 -3.529 1 94.88 242 ALA B CA 1
ATOM 7996 C C . ALA B 1 242 ? 3.504 29.688 -4.629 1 94.88 242 ALA B C 1
ATOM 7998 O O . ALA B 1 242 ? 2.906 30.078 -5.637 1 94.88 242 ALA B O 1
ATOM 7999 N N . ARG B 1 243 ? 3.836 28.438 -4.406 1 95.81 243 ARG B N 1
ATOM 8000 C CA . ARG B 1 243 ? 3.574 27.422 -5.418 1 95.81 243 ARG B CA 1
ATOM 8001 C C . ARG B 1 243 ? 3.117 26.109 -4.777 1 95.81 243 ARG B C 1
ATOM 8003 O O . ARG B 1 243 ? 3.652 25.703 -3.746 1 95.81 243 ARG B O 1
ATOM 8010 N N . GLN B 1 244 ? 2.096 25.547 -5.406 1 96.12 244 GLN B N 1
ATOM 8011 C CA . GLN B 1 244 ? 1.604 24.234 -4.992 1 96.12 244 GLN B CA 1
ATOM 8012 C C . GLN B 1 244 ? 1.692 23.219 -6.137 1 96.12 244 GLN B C 1
ATOM 8014 O O . GLN B 1 244 ? 1.256 23.5 -7.254 1 96.12 244 GLN B O 1
ATOM 8019 N N . VAL B 1 245 ? 2.408 22.125 -5.926 1 96.94 245 VAL B N 1
ATOM 8020 C CA . VAL B 1 245 ? 2.479 21.016 -6.883 1 96.94 245 VAL B CA 1
ATOM 8021 C C . VAL B 1 245 ? 1.917 19.75 -6.254 1 96.94 245 VAL B C 1
ATOM 8023 O O . VAL B 1 245 ? 2.184 19.453 -5.086 1 96.94 245 VAL B O 1
ATOM 8026 N N . GLN B 1 246 ? 1.076 19.078 -6.953 1 96.06 246 GLN B N 1
ATOM 8027 C CA . GLN B 1 246 ? 0.51 17.828 -6.469 1 96.06 246 GLN B CA 1
ATOM 8028 C C . GLN B 1 246 ? 0.595 16.734 -7.535 1 96.06 246 GLN B C 1
ATOM 8030 O O . GLN B 1 246 ? 0.552 17.031 -8.734 1 96.06 246 GLN B O 1
ATOM 8035 N N . ARG B 1 247 ? 0.785 15.508 -7.102 1 95.88 247 ARG B N 1
ATOM 8036 C CA . ARG B 1 247 ? 0.759 14.32 -7.957 1 95.88 247 ARG B CA 1
ATOM 8037 C C . ARG B 1 247 ? -0.182 13.258 -7.395 1 95.88 247 ARG B C 1
ATOM 8039 O O . ARG B 1 247 ? -0.575 13.328 -6.227 1 95.88 247 ARG B O 1
ATOM 8046 N N . ASP B 1 248 ? -0.618 12.414 -8.258 1 94.62 248 ASP B N 1
ATOM 8047 C CA . ASP B 1 248 ? -1.387 11.234 -7.871 1 94.62 248 ASP B CA 1
ATOM 8048 C C . ASP B 1 248 ? -1.132 10.078 -8.828 1 94.62 248 ASP B C 1
ATOM 8050 O O . ASP B 1 248 ? -0.285 10.172 -9.719 1 94.62 248 ASP B O 1
ATOM 8054 N N . TYR B 1 249 ? -1.742 8.906 -8.414 1 93.31 249 TYR B N 1
ATOM 8055 C CA . TYR B 1 249 ? -1.583 7.691 -9.203 1 93.31 249 TYR B CA 1
ATOM 8056 C C . TYR B 1 249 ? -2.936 7.148 -9.648 1 93.31 249 TYR B C 1
ATOM 8058 O O . TYR B 1 249 ? -3.906 7.18 -8.891 1 93.31 249 TYR B O 1
ATOM 8066 N N . THR B 1 250 ? -2.92 6.781 -10.953 1 92.12 250 THR B N 1
ATOM 8067 C CA . THR B 1 250 ? -4.082 6.059 -11.461 1 92.12 250 THR B CA 1
ATOM 8068 C C . THR B 1 250 ? -3.65 4.785 -12.18 1 92.12 250 THR B C 1
ATOM 8070 O O . THR B 1 250 ? -2.711 4.801 -12.984 1 92.12 250 THR B O 1
ATOM 8073 N N . PHE B 1 251 ? -4.309 3.664 -11.938 1 90.94 251 PHE B N 1
ATOM 8074 C CA . PHE B 1 251 ? -3.883 2.375 -12.469 1 90.94 251 PHE B CA 1
ATOM 8075 C C . PHE B 1 251 ? -4.211 2.264 -13.953 1 90.94 251 PHE B C 1
ATOM 8077 O O . PHE B 1 251 ? -3.621 1.452 -14.664 1 90.94 251 PHE B O 1
ATOM 8084 N N . THR B 1 252 ? -5.18 3.023 -14.453 1 91.62 252 THR B N 1
ATOM 8085 C CA . THR B 1 252 ? -5.562 2.955 -15.859 1 91.62 252 THR B CA 1
ATOM 8086 C C . THR B 1 252 ? -4.469 3.547 -16.75 1 91.62 252 THR B C 1
ATOM 8088 O O . THR B 1 252 ? -4.336 3.168 -17.906 1 91.62 252 THR B O 1
ATOM 8091 N N . ASN B 1 253 ? -3.73 4.488 -16.141 1 91.19 253 ASN B N 1
ATOM 8092 C CA . ASN B 1 253 ? -2.586 5.105 -16.812 1 91.19 253 ASN B CA 1
ATOM 8093 C C . ASN B 1 253 ? -1.426 5.316 -15.836 1 91.19 253 ASN B C 1
ATOM 8095 O O . ASN B 1 253 ? -1.104 6.449 -15.484 1 91.19 253 ASN B O 1
ATOM 8099 N N . PRO B 1 254 ? -0.718 4.246 -15.57 1 89 254 PRO B N 1
ATOM 8100 C CA . PRO B 1 254 ? 0.281 4.312 -14.5 1 89 254 PRO B CA 1
ATOM 8101 C C . PRO B 1 254 ? 1.439 5.25 -14.836 1 89 254 PRO B C 1
ATOM 8103 O O . PRO B 1 254 ? 2.08 5.793 -13.938 1 89 254 PRO B O 1
ATOM 8106 N N . ALA B 1 255 ? 1.761 5.477 -16.109 1 87.38 255 ALA B N 1
ATOM 8107 C CA . ALA B 1 255 ? 2.879 6.324 -16.516 1 87.38 255 ALA B CA 1
ATOM 8108 C C . ALA B 1 255 ? 2.547 7.801 -16.312 1 87.38 255 ALA B C 1
ATOM 8110 O O . ALA B 1 255 ? 3.443 8.625 -16.141 1 87.38 255 ALA B O 1
ATOM 8111 N N . TYR B 1 256 ? 1.311 8.109 -16.406 1 90.94 256 TYR B N 1
ATOM 8112 C CA . TYR B 1 256 ? 0.883 9.492 -16.219 1 90.94 256 TYR B CA 1
ATOM 8113 C C . TYR B 1 256 ? 0.806 9.836 -14.734 1 90.94 256 TYR B C 1
ATOM 8115 O O . TYR B 1 256 ? 0.056 9.211 -13.984 1 90.94 256 TYR B O 1
ATOM 8123 N N . ARG B 1 257 ? 1.509 10.812 -14.266 1 91.62 257 ARG B N 1
ATOM 8124 C CA . ARG B 1 257 ? 1.693 11.086 -12.844 1 91.62 257 ARG B CA 1
ATOM 8125 C C . ARG B 1 257 ? 0.674 12.109 -12.344 1 91.62 257 ARG B C 1
ATOM 8127 O O . ARG B 1 257 ? 0.692 12.492 -11.172 1 91.62 257 ARG B O 1
ATOM 8134 N N . GLN B 1 258 ? -0.213 12.586 -13.172 1 92.5 258 GLN B N 1
ATOM 8135 C CA . GLN B 1 258 ? -1.255 13.531 -12.797 1 92.5 258 GLN B CA 1
ATOM 8136 C C . GLN B 1 258 ? -0.667 14.727 -12.055 1 92.5 258 GLN B C 1
ATOM 8138 O O . GLN B 1 258 ? -1.142 15.094 -10.977 1 92.5 258 GLN B O 1
ATOM 8143 N N . GLU B 1 259 ? 0.418 15.211 -12.594 1 95.56 259 GLU B N 1
ATOM 8144 C CA . GLU B 1 259 ? 1.075 16.344 -11.945 1 95.56 259 GLU B CA 1
ATOM 8145 C C . GLU B 1 259 ? 0.382 17.656 -12.297 1 95.56 259 GLU B C 1
ATOM 8147 O O . GLU B 1 259 ? 0.176 17.953 -13.477 1 95.56 259 GLU B O 1
ATOM 8152 N N . HIS B 1 260 ? -0.046 18.406 -11.32 1 96.31 260 HIS B N 1
ATOM 8153 C CA . HIS B 1 260 ? -0.657 19.719 -11.5 1 96.31 260 HIS B CA 1
ATOM 8154 C C . HIS B 1 260 ? 0.05 20.766 -10.656 1 96.31 260 HIS B C 1
ATOM 8156 O O . HIS B 1 260 ? 0.469 20.5 -9.523 1 96.31 260 HIS B O 1
ATOM 8162 N N . LYS B 1 261 ? 0.174 21.969 -11.211 1 96 261 LYS B N 1
ATOM 8163 C CA . LYS B 1 261 ? 0.871 23.078 -10.562 1 96 261 LYS B CA 1
ATOM 8164 C C . LYS B 1 261 ? -0.003 24.328 -10.531 1 96 261 LYS B C 1
ATOM 8166 O O . LYS B 1 261 ? -0.714 24.625 -11.492 1 96 261 LYS B O 1
ATOM 8171 N N . ALA B 1 262 ? -0.038 24.891 -9.383 1 95.75 262 ALA B N 1
ATOM 8172 C CA . ALA B 1 262 ? -0.679 26.188 -9.195 1 95.75 262 ALA B CA 1
ATOM 8173 C C . ALA B 1 262 ? 0.312 27.219 -8.672 1 95.75 262 ALA B C 1
ATOM 8175 O O . ALA B 1 262 ? 1.142 26.906 -7.809 1 95.75 262 ALA B O 1
ATOM 8176 N N . GLN B 1 263 ? 0.305 28.406 -9.211 1 94 263 GLN B N 1
ATOM 8177 C CA . GLN B 1 263 ? 1.176 29.5 -8.789 1 94 263 GLN B CA 1
ATOM 8178 C C . GLN B 1 263 ? 0.372 30.766 -8.516 1 94 263 GLN B C 1
ATOM 8180 O O . GLN B 1 263 ? -0.573 31.078 -9.242 1 94 263 GLN B O 1
ATOM 8185 N N . THR B 1 264 ? 0.782 31.406 -7.418 1 89.19 264 THR B N 1
ATOM 8186 C CA . THR B 1 264 ? 0.102 32.656 -7.059 1 89.19 264 THR B CA 1
ATOM 8187 C C . THR B 1 264 ? 0.406 33.75 -8.07 1 89.19 264 THR B C 1
ATOM 8189 O O . THR B 1 264 ? 1.498 33.781 -8.641 1 89.19 264 THR B O 1
ATOM 8192 N N . SER B 1 265 ? -0.613 34.531 -8.344 1 83.62 265 SER B N 1
ATOM 8193 C CA . SER B 1 265 ? -0.442 35.656 -9.266 1 83.62 265 SER B CA 1
ATOM 8194 C C . SER B 1 265 ? -0.47 37 -8.523 1 83.62 265 SER B C 1
ATOM 8196 O O . SER B 1 265 ? -1.161 37.125 -7.516 1 83.62 265 SER B O 1
ATOM 8198 N N . GLY B 1 266 ? 0.297 37.875 -8.883 1 80.19 266 GLY B N 1
ATOM 8199 C CA . GLY B 1 266 ? 0.234 39.25 -8.375 1 80.19 266 GLY B CA 1
ATOM 8200 C C . GLY B 1 266 ? 1.027 39.438 -7.098 1 80.19 266 GLY B C 1
ATOM 8201 O O . GLY B 1 266 ? 0.821 40.438 -6.383 1 80.19 266 GLY B O 1
ATOM 8202 N N . VAL B 1 267 ? 1.717 38.469 -6.695 1 83.94 267 VAL B N 1
ATOM 8203 C CA . VAL B 1 267 ? 2.518 38.625 -5.484 1 83.94 267 VAL B CA 1
ATOM 8204 C C . VAL B 1 267 ? 3.885 39.188 -5.832 1 83.94 267 VAL B C 1
ATOM 8206 O O . VAL B 1 267 ? 4.625 38.625 -6.633 1 83.94 267 VAL B O 1
ATOM 8209 N N . THR B 1 268 ? 4.16 40.344 -5.277 1 84.81 268 THR B N 1
ATOM 8210 C CA . THR B 1 268 ? 5.398 41.031 -5.629 1 84.81 268 THR B CA 1
ATOM 8211 C C . THR B 1 268 ? 6.285 41.219 -4.398 1 84.81 268 THR B C 1
ATOM 8213 O O . THR B 1 268 ? 7.434 41.625 -4.516 1 84.81 268 THR B O 1
ATOM 8216 N N . HIS B 1 269 ? 5.781 40.875 -3.297 1 90.31 269 HIS B N 1
ATOM 8217 C CA . HIS B 1 269 ? 6.504 41.25 -2.086 1 90.31 269 HIS B CA 1
ATOM 8218 C C . HIS B 1 269 ? 7.258 40.031 -1.505 1 90.31 269 HIS B C 1
ATOM 8220 O O . HIS B 1 269 ? 7.781 40.125 -0.391 1 90.31 269 HIS B O 1
ATOM 8226 N N . GLN B 1 270 ? 7.25 38.906 -2.152 1 90.94 270 GLN B N 1
ATOM 8227 C CA . GLN B 1 270 ? 7.992 37.75 -1.69 1 90.94 270 GLN B CA 1
ATOM 8228 C C . GLN B 1 270 ? 8.523 36.938 -2.867 1 90.94 270 GLN B C 1
ATOM 8230 O O . GLN B 1 270 ? 8.125 37.156 -4.012 1 90.94 270 GLN B O 1
ATOM 8235 N N . SER B 1 271 ? 9.469 36 -2.514 1 90.5 271 SER B N 1
ATOM 8236 C CA . SER B 1 271 ? 9.969 35.062 -3.508 1 90.5 271 SER B CA 1
ATOM 8237 C C . SER B 1 271 ? 8.875 34.094 -3.971 1 90.5 271 SER B C 1
ATOM 8239 O O . SER B 1 271 ? 7.992 33.719 -3.191 1 90.5 271 SER B O 1
ATOM 8241 N N . LEU B 1 272 ? 8.953 33.688 -5.203 1 91.06 272 LEU B N 1
ATOM 8242 C CA . LEU B 1 272 ? 7.992 32.75 -5.781 1 91.06 272 LEU B CA 1
ATOM 8243 C C . LEU B 1 272 ? 8.516 31.328 -5.719 1 91.06 272 LEU B C 1
ATOM 8245 O O . LEU B 1 272 ? 7.855 30.391 -6.188 1 91.06 272 LEU B O 1
ATOM 8249 N N . ASP B 1 273 ? 9.648 31.078 -4.996 1 90.44 273 ASP B N 1
ATOM 8250 C CA . ASP B 1 273 ? 10.328 29.781 -5 1 90.44 273 ASP B CA 1
ATOM 8251 C C . ASP B 1 273 ? 9.82 28.891 -3.867 1 90.44 273 ASP B C 1
ATOM 8253 O O . ASP B 1 273 ? 10.172 27.703 -3.789 1 90.44 273 ASP B O 1
ATOM 8257 N N . TYR B 1 274 ? 9 29.438 -3.018 1 94.75 274 TYR B N 1
ATOM 8258 C CA . TYR B 1 274 ? 8.492 28.641 -1.911 1 94.75 274 TYR B CA 1
ATOM 8259 C C . TYR B 1 274 ? 7.422 27.656 -2.389 1 94.75 274 TYR B C 1
ATOM 8261 O O . TYR B 1 274 ? 6.238 28 -2.416 1 94.75 274 TYR B O 1
ATOM 8269 N N . GLU B 1 275 ? 7.828 26.375 -2.627 1 95.44 275 GLU B N 1
ATOM 8270 C CA . GLU B 1 275 ? 6.957 25.359 -3.213 1 95.44 275 GLU B CA 1
ATOM 8271 C C . GLU B 1 275 ? 6.574 24.297 -2.186 1 95.44 275 GLU B C 1
ATOM 8273 O O . GLU B 1 275 ? 7.43 23.812 -1.443 1 95.44 275 GLU B O 1
ATOM 8278 N N . ARG B 1 276 ? 5.355 24 -2.152 1 95.88 276 ARG B N 1
ATOM 8279 C CA . ARG B 1 276 ? 4.871 22.828 -1.426 1 95.88 276 ARG B CA 1
ATOM 8280 C C . ARG B 1 276 ? 4.477 21.719 -2.387 1 95.88 276 ARG B C 1
ATOM 8282 O O . ARG B 1 276 ? 3.746 21.953 -3.352 1 95.88 276 ARG B O 1
ATOM 8289 N N . PHE B 1 277 ? 5.039 20.594 -2.248 1 95.38 277 PHE B N 1
ATOM 8290 C CA . PHE B 1 277 ? 4.703 19.406 -3.031 1 95.38 277 PHE B CA 1
ATOM 8291 C C . PHE B 1 277 ? 3.986 18.375 -2.172 1 95.38 277 PHE B C 1
ATOM 8293 O O . PHE B 1 277 ? 4.527 17.922 -1.163 1 95.38 277 PHE B O 1
ATOM 8300 N N . ASP B 1 278 ? 2.783 18.031 -2.613 1 93.31 278 ASP B N 1
ATOM 8301 C CA . ASP B 1 278 ? 1.975 17.078 -1.848 1 93.31 278 ASP B CA 1
ATOM 8302 C C . ASP B 1 278 ? 1.659 15.836 -2.672 1 93.31 278 ASP B C 1
ATOM 8304 O O . ASP B 1 278 ? 1.441 15.922 -3.881 1 93.31 278 ASP B O 1
ATOM 8308 N N . TYR B 1 279 ? 1.686 14.75 -2.02 1 93.38 279 TYR B N 1
ATOM 8309 C CA . TYR B 1 279 ? 1.245 13.453 -2.521 1 93.38 279 TYR B CA 1
ATOM 8310 C C . TYR B 1 279 ? 0.537 12.656 -1.431 1 93.38 279 TYR B C 1
ATOM 8312 O O . TYR B 1 279 ? 1.027 12.57 -0.302 1 93.38 279 TYR B O 1
ATOM 8320 N N . PRO B 1 280 ? -0.6 12.008 -1.66 1 91.75 280 PRO B N 1
ATOM 8321 C CA . PRO B 1 280 ? -1.363 12.062 -2.91 1 91.75 280 PRO B CA 1
ATOM 8322 C C . PRO B 1 280 ? -2.248 13.297 -3.012 1 91.75 280 PRO B C 1
ATOM 8324 O O . PRO B 1 280 ? -2.639 13.867 -1.99 1 91.75 280 PRO B O 1
ATOM 8327 N N . GLY B 1 281 ? -2.535 13.633 -4.219 1 91.44 281 GLY B N 1
ATOM 8328 C CA . GLY B 1 281 ? -3.459 14.734 -4.434 1 91.44 281 GLY B CA 1
ATOM 8329 C C . GLY B 1 281 ? -4.91 14.336 -4.254 1 91.44 281 GLY B C 1
ATOM 8330 O O . GLY B 1 281 ? -5.777 15.195 -4.086 1 91.44 281 GLY B O 1
ATOM 8331 N N . ARG B 1 282 ? -5.145 13.031 -4.34 1 87.81 282 ARG B N 1
ATOM 8332 C CA . ARG B 1 282 ? -6.465 12.445 -4.125 1 87.81 282 ARG B CA 1
ATOM 8333 C C . ARG B 1 282 ? -7.406 12.773 -5.277 1 87.81 282 ARG B C 1
ATOM 8335 O O . ARG B 1 282 ? -8.555 13.172 -5.059 1 87.81 282 ARG B O 1
ATOM 8342 N N . TYR B 1 283 ? -6.93 12.797 -6.477 1 91.56 283 TYR B N 1
ATOM 8343 C CA . TYR B 1 283 ? -7.676 12.93 -7.723 1 91.56 283 TYR B CA 1
ATOM 8344 C C . TYR B 1 283 ? -7.176 11.938 -8.766 1 91.56 283 TYR B C 1
ATOM 8346 O O . TYR B 1 283 ? -6.043 11.461 -8.68 1 91.56 283 TYR B O 1
ATOM 8354 N N . LYS B 1 284 ? -8.055 11.625 -9.719 1 90.81 284 LYS B N 1
ATOM 8355 C CA . LYS B 1 284 ? -7.684 10.617 -10.711 1 90.81 284 LYS B CA 1
ATOM 8356 C C . LYS B 1 284 ? -7.781 11.172 -12.125 1 90.81 284 LYS B C 1
ATOM 8358 O O . LYS B 1 284 ? -7.438 10.492 -13.094 1 90.81 284 LYS B O 1
ATOM 8363 N N . ARG B 1 285 ? -8.234 12.508 -12.227 1 92.31 285 ARG B N 1
ATOM 8364 C CA . ARG B 1 285 ? -8.383 13.148 -13.531 1 92.31 285 ARG B CA 1
ATOM 8365 C C . ARG B 1 285 ? -7.922 14.602 -13.484 1 92.31 285 ARG B C 1
ATOM 8367 O O . ARG B 1 285 ? -8 15.25 -12.438 1 92.31 285 ARG B O 1
ATOM 8374 N N . ASP B 1 286 ? -7.539 15.07 -14.57 1 93.19 286 ASP B N 1
ATOM 8375 C CA . ASP B 1 286 ? -7.062 16.438 -14.68 1 93.19 286 ASP B CA 1
ATOM 8376 C C . ASP B 1 286 ? -8.156 17.438 -14.297 1 93.19 286 ASP B C 1
ATOM 8378 O O . ASP B 1 286 ? -7.871 18.469 -13.68 1 93.19 286 ASP B O 1
ATOM 8382 N N . ALA B 1 287 ? -9.336 17.094 -14.656 1 92.81 287 ALA B N 1
ATOM 8383 C CA . ALA B 1 287 ? -10.469 18 -14.422 1 92.81 287 ALA B CA 1
ATOM 8384 C C . ALA B 1 287 ? -10.656 18.266 -12.938 1 92.81 287 ALA B C 1
ATOM 8386 O O . ALA B 1 287 ? -11.188 19.312 -12.555 1 92.81 287 ALA B O 1
ATOM 8387 N N . VAL B 1 288 ? -10.281 17.359 -12.148 1 93.56 288 VAL B N 1
ATOM 8388 C CA . VAL B 1 288 ? -10.383 17.516 -10.703 1 93.56 288 VAL B CA 1
ATOM 8389 C C . VAL B 1 288 ? -9.062 18.031 -10.141 1 93.56 288 VAL B C 1
ATOM 8391 O O . VAL B 1 288 ? -9.055 18.875 -9.242 1 93.56 288 VAL B O 1
ATOM 8394 N N . GLY B 1 289 ? -7.949 17.562 -10.633 1 94.44 289 GLY B N 1
ATOM 8395 C CA . GLY B 1 289 ? -6.629 17.859 -10.109 1 94.44 289 GLY B CA 1
ATOM 8396 C C . GLY B 1 289 ? -6.285 19.344 -10.188 1 94.44 289 GLY B C 1
ATOM 8397 O O . GLY B 1 289 ? -5.715 19.906 -9.25 1 94.44 289 GLY B O 1
ATOM 8398 N N . LYS B 1 290 ? -6.605 19.938 -11.25 1 94.56 290 LYS B N 1
ATOM 8399 C CA . LYS B 1 290 ? -6.25 21.344 -11.453 1 94.56 290 LYS B CA 1
ATOM 8400 C C . LYS B 1 290 ? -6.953 22.234 -10.438 1 94.56 290 LYS B C 1
ATOM 8402 O O . LYS B 1 290 ? -6.305 22.984 -9.703 1 94.56 290 LYS B O 1
ATOM 8407 N N . PRO B 1 291 ? -8.297 22.109 -10.359 1 94.12 291 PRO B N 1
ATOM 8408 C CA . PRO B 1 291 ? -8.953 22.953 -9.367 1 94.12 291 PRO B CA 1
ATOM 8409 C C . PRO B 1 291 ? -8.547 22.609 -7.934 1 94.12 291 PRO B C 1
ATOM 8411 O O . PRO B 1 291 ? -8.469 23.484 -7.078 1 94.12 291 PRO B O 1
ATOM 8414 N N . PHE B 1 292 ? -8.312 21.391 -7.602 1 93.81 292 PHE B N 1
ATOM 8415 C CA . PHE B 1 292 ? -7.859 20.984 -6.277 1 93.81 292 PHE B CA 1
ATOM 8416 C C . PHE B 1 292 ? -6.555 21.672 -5.91 1 93.81 292 PHE B C 1
ATOM 8418 O O . PHE B 1 292 ? -6.395 22.156 -4.785 1 93.81 292 PHE B O 1
ATOM 8425 N N . THR B 1 293 ? -5.652 21.719 -6.848 1 94.94 293 THR B N 1
ATOM 8426 C CA . THR B 1 293 ? -4.34 22.297 -6.617 1 94.94 293 THR B CA 1
ATOM 8427 C C . THR B 1 293 ? -4.457 23.812 -6.41 1 94.94 293 THR B C 1
ATOM 8429 O O . THR B 1 293 ? -3.785 24.375 -5.547 1 94.94 293 THR B O 1
ATOM 8432 N N . GLU B 1 294 ? -5.297 24.406 -7.148 1 94.31 294 GLU B N 1
ATOM 8433 C CA . GLU B 1 294 ? -5.523 25.844 -7.008 1 94.31 294 GLU B CA 1
ATOM 8434 C C . GLU B 1 294 ? -6.172 26.156 -5.664 1 94.31 294 GLU B C 1
ATOM 8436 O O . GLU B 1 294 ? -5.785 27.125 -4.996 1 94.31 294 GLU B O 1
ATOM 8441 N N . THR B 1 295 ? -7.168 25.375 -5.363 1 93.88 295 THR B N 1
ATOM 8442 C CA . THR B 1 295 ? -7.852 25.578 -4.09 1 93.88 295 THR B CA 1
ATOM 8443 C C . THR B 1 295 ? -6.879 25.406 -2.922 1 93.88 295 THR B C 1
ATOM 8445 O O . THR B 1 295 ? -6.938 26.156 -1.947 1 93.88 295 THR B O 1
ATOM 8448 N N . ARG B 1 296 ? -6.039 24.5 -3.016 1 94 296 ARG B N 1
ATOM 8449 C CA . ARG B 1 296 ? -5.062 24.25 -1.96 1 94 296 ARG B CA 1
ATOM 8450 C C . ARG B 1 296 ? -4.117 25.438 -1.802 1 94 296 ARG B C 1
ATOM 8452 O O . ARG B 1 296 ? -3.803 25.844 -0.681 1 94 296 ARG B O 1
ATOM 8459 N N . LEU B 1 297 ? -3.633 25.938 -2.865 1 94.88 297 LEU B N 1
ATOM 8460 C CA . LEU B 1 297 ? -2.742 27.078 -2.793 1 94.88 297 LEU B CA 1
ATOM 8461 C C . LEU B 1 297 ? -3.453 28.281 -2.172 1 94.88 297 LEU B C 1
ATOM 8463 O O . LEU B 1 297 ? -2.879 28.984 -1.341 1 94.88 297 LEU B O 1
ATOM 8467 N N . THR B 1 298 ? -4.723 28.453 -2.568 1 94.25 298 THR B N 1
ATOM 8468 C CA . THR B 1 298 ? -5.496 29.562 -2.006 1 94.25 298 THR B CA 1
ATOM 8469 C C . THR B 1 298 ? -5.645 29.406 -0.496 1 94.25 298 THR B C 1
ATOM 8471 O O . THR B 1 298 ? -5.562 30.391 0.246 1 94.25 298 THR B O 1
ATOM 8474 N N . ALA B 1 299 ? -5.855 28.25 -0.104 1 94.31 299 ALA B N 1
ATOM 8475 C CA . ALA B 1 299 ? -5.996 27.984 1.324 1 94.31 299 ALA B CA 1
ATOM 8476 C C . ALA B 1 299 ? -4.684 28.234 2.062 1 94.31 299 ALA B C 1
ATOM 8478 O O . ALA B 1 299 ? -4.684 28.75 3.182 1 94.31 299 ALA B O 1
ATOM 8479 N N . LEU B 1 300 ? -3.627 27.875 1.428 1 92.56 300 LEU B N 1
ATOM 8480 C CA . LEU B 1 300 ? -2.316 28.047 2.047 1 92.56 300 LEU B CA 1
ATOM 8481 C C . LEU B 1 300 ? -1.964 29.516 2.178 1 92.56 300 LEU B C 1
ATOM 8483 O O . LEU B 1 300 ? -1.155 29.891 3.029 1 92.56 300 LEU B O 1
ATOM 8487 N N . ARG B 1 301 ? -2.584 30.406 1.431 1 93.31 301 ARG B N 1
ATOM 8488 C CA . ARG B 1 301 ? -2.236 31.828 1.41 1 93.31 301 ARG B CA 1
ATOM 8489 C C . ARG B 1 301 ? -3.367 32.656 1.98 1 93.31 301 ARG B C 1
ATOM 8491 O O . ARG B 1 301 ? -3.398 33.875 1.782 1 93.31 301 ARG B O 1
ATOM 8498 N N . HIS B 1 302 ? -4.312 31.984 2.619 1 92.5 302 HIS B N 1
ATOM 8499 C CA . HIS B 1 302 ? -5.52 32.719 3.02 1 92.5 302 HIS B CA 1
ATOM 8500 C C . HIS B 1 302 ? -5.211 33.75 4.07 1 92.5 302 HIS B C 1
ATOM 8502 O O . HIS B 1 302 ? -6.02 34.656 4.309 1 92.5 302 HIS B O 1
ATOM 8508 N N . ASP B 1 303 ? -4.051 33.75 4.688 1 92 303 ASP B N 1
ATOM 8509 C CA . ASP B 1 303 ? -3.682 34.75 5.695 1 92 303 ASP B CA 1
ATOM 8510 C C . ASP B 1 303 ? -2.467 35.562 5.25 1 92 303 ASP B C 1
ATOM 8512 O O . ASP B 1 303 ? -1.783 36.156 6.074 1 92 303 ASP B O 1
ATOM 8516 N N . ALA B 1 304 ? -2.121 35.5 3.992 1 92.69 304 ALA B N 1
ATOM 8517 C CA . ALA B 1 304 ? -0.963 36.219 3.473 1 92.69 304 ALA B CA 1
ATOM 8518 C C . ALA B 1 304 ? -1.144 37.75 3.623 1 92.69 304 ALA B C 1
ATOM 8520 O O . ALA B 1 304 ? -0.206 38.438 3.994 1 92.69 304 ALA B O 1
ATOM 8521 N N . CYS B 1 305 ? -2.305 38.25 3.355 1 93.38 305 CYS B N 1
ATOM 8522 C CA . CYS B 1 305 ? -2.658 39.656 3.506 1 93.38 305 CYS B CA 1
ATOM 8523 C C . CYS B 1 305 ? -3.918 39.844 4.348 1 93.38 305 CYS B C 1
ATOM 8525 O O . CYS B 1 305 ? -5.004 39.406 3.936 1 93.38 305 CYS B O 1
ATOM 8527 N N . LEU B 1 306 ? -3.756 40.438 5.52 1 95.12 306 LEU B N 1
ATOM 8528 C CA . LEU B 1 306 ? -4.867 40.594 6.453 1 95.12 306 LEU B CA 1
ATOM 8529 C C . LEU B 1 306 ? -4.938 42 7.004 1 95.12 306 LEU B C 1
ATOM 8531 O O . LEU B 1 306 ? -3.92 42.719 7.078 1 95.12 306 LEU B O 1
ATOM 8535 N N . ALA B 1 307 ? -6.141 42.406 7.289 1 96.69 307 ALA B N 1
ATOM 8536 C CA . ALA B 1 307 ? -6.367 43.625 8.055 1 96.69 307 ALA B CA 1
ATOM 8537 C C . ALA B 1 307 ? -7.176 43.344 9.312 1 96.69 307 ALA B C 1
ATOM 8539 O O . ALA B 1 307 ? -8.234 42.719 9.25 1 96.69 307 ALA B O 1
ATOM 8540 N N . GLU B 1 308 ? -6.582 43.688 10.406 1 96.62 308 GLU B N 1
ATOM 8541 C CA . GLU B 1 308 ? -7.305 43.625 11.68 1 96.62 308 GLU B CA 1
ATOM 8542 C C . GLU B 1 308 ? -7.953 44.969 12.008 1 96.62 308 GLU B C 1
ATOM 8544 O O . GLU B 1 308 ? -7.273 46 12.055 1 96.62 308 GLU B O 1
ATOM 8549 N N . VAL B 1 309 ? -9.273 44.938 12.273 1 96.44 309 VAL B N 1
ATOM 8550 C CA . VAL B 1 309 ? -9.961 46.219 12.5 1 96.44 309 VAL B CA 1
ATOM 8551 C C . VAL B 1 309 ? -10.797 46.125 13.773 1 96.44 309 VAL B C 1
ATOM 8553 O O . VAL B 1 309 ? -11.164 45.031 14.211 1 96.44 309 VAL B O 1
ATOM 8556 N N . GLN B 1 310 ? -10.977 47.25 14.359 1 95.75 310 GLN B N 1
ATOM 8557 C CA . GLN B 1 310 ? -11.852 47.406 15.516 1 95.75 310 GLN B CA 1
ATOM 8558 C C . GLN B 1 310 ? -12.75 48.625 15.359 1 95.75 310 GLN B C 1
ATOM 8560 O O . GLN B 1 310 ? -12.305 49.688 14.883 1 95.75 310 GLN B O 1
ATOM 8565 N N . GLY B 1 311 ? -14 48.438 15.672 1 93.75 311 GLY B N 1
ATOM 8566 C CA . GLY B 1 311 ? -14.945 49.562 15.578 1 93.75 311 GLY B CA 1
ATOM 8567 C C . GLY B 1 311 ? -16.297 49.219 16.188 1 93.75 311 GLY B C 1
ATOM 8568 O O . GLY B 1 311 ? -16.391 48.406 17.109 1 93.75 311 GLY B O 1
ATOM 8569 N N . ASP B 1 312 ? -17.328 50.031 15.742 1 90.62 312 ASP B N 1
ATOM 8570 C CA . ASP B 1 312 ? -18.656 49.875 16.312 1 90.62 312 ASP B CA 1
ATOM 8571 C C . ASP B 1 312 ? -19.719 49.844 15.227 1 90.62 312 ASP B C 1
ATOM 8573 O O . ASP B 1 312 ? -20.875 50.188 15.484 1 90.62 312 ASP B O 1
ATOM 8577 N N . ASP B 1 313 ? -19.297 49.562 14.008 1 89.94 313 ASP B N 1
ATOM 8578 C CA . ASP B 1 313 ? -20.281 49.438 12.938 1 89.94 313 ASP B CA 1
ATOM 8579 C C . ASP B 1 313 ? -20.984 48.062 13.008 1 89.94 313 ASP B C 1
ATOM 8581 O O . ASP B 1 313 ? -20.406 47.031 12.625 1 89.94 313 ASP B O 1
ATOM 8585 N N . VAL B 1 314 ? -22.203 48.031 13.312 1 89.06 314 VAL B N 1
ATOM 8586 C CA . VAL B 1 314 ? -22.984 46.812 13.555 1 89.06 314 VAL B CA 1
ATOM 8587 C C . VAL B 1 314 ? -23.312 46.156 12.219 1 89.06 314 VAL B C 1
ATOM 8589 O O . VAL B 1 314 ? -23.656 44.969 12.18 1 89.06 314 VAL B O 1
ATOM 8592 N N . ARG B 1 315 ? -23.219 46.875 11.07 1 90.25 315 ARG B N 1
ATOM 8593 C CA . ARG B 1 315 ? -23.594 46.375 9.758 1 90.25 315 ARG B CA 1
ATOM 8594 C C . ARG B 1 315 ? -22.609 45.281 9.305 1 90.25 315 ARG B C 1
ATOM 8596 O O . ARG B 1 315 ? -22.922 44.5 8.398 1 90.25 315 ARG B O 1
ATOM 8603 N N . LEU B 1 316 ? -21.406 45.219 9.898 1 93.44 316 LEU B N 1
ATOM 8604 C CA . LEU B 1 316 ? -20.406 44.25 9.477 1 93.44 316 LEU B CA 1
ATOM 8605 C C . LEU B 1 316 ? -20.875 42.812 9.719 1 93.44 316 LEU B C 1
ATOM 8607 O O . LEU B 1 316 ? -21.391 42.5 10.797 1 93.44 316 LEU B O 1
ATOM 8611 N N . GLN B 1 317 ? -20.812 42.062 8.68 1 94.62 317 GLN B N 1
ATOM 8612 C CA . GLN B 1 317 ? -21.141 40.625 8.734 1 94.62 317 GLN B CA 1
ATOM 8613 C C . GLN B 1 317 ? -20.125 39.781 7.977 1 94.62 317 GLN B C 1
ATOM 8615 O O . GLN B 1 317 ? -19.578 40.219 6.965 1 94.62 317 GLN B O 1
ATOM 8620 N N . THR B 1 318 ? -19.969 38.625 8.469 1 95.56 318 THR B N 1
ATOM 8621 C CA . THR B 1 318 ? -18.984 37.719 7.855 1 95.56 318 THR B CA 1
ATOM 8622 C C . THR B 1 318 ? -19.375 37.406 6.418 1 95.56 318 THR B C 1
ATOM 8624 O O . THR B 1 318 ? -20.547 37.125 6.133 1 95.56 318 THR B O 1
ATOM 8627 N N . GLY B 1 319 ? -18.422 37.406 5.543 1 95.25 319 GLY B N 1
ATOM 8628 C CA . GLY B 1 319 ? -18.625 37.031 4.148 1 95.25 319 GLY B CA 1
ATOM 8629 C C . GLY B 1 319 ? -18.953 38.25 3.273 1 95.25 319 GLY B C 1
ATOM 8630 O O . GLY B 1 319 ? -18.734 38.219 2.061 1 95.25 319 GLY B O 1
ATOM 8631 N N . LEU B 1 320 ? -19.469 39.281 3.805 1 95.75 320 LEU B N 1
ATOM 8632 C CA . LEU B 1 320 ? -19.859 40.469 3.041 1 95.75 320 LEU B CA 1
ATOM 8633 C C . LEU B 1 320 ? -18.688 41.438 2.9 1 95.75 320 LEU B C 1
ATOM 8635 O O . LEU B 1 320 ? -17.766 41.406 3.721 1 95.75 320 LEU B O 1
ATOM 8639 N N . SER B 1 321 ? -18.719 42.156 1.794 1 95.81 321 SER B N 1
ATOM 8640 C CA . SER B 1 321 ? -17.625 43.094 1.515 1 95.81 321 SER B CA 1
ATOM 8641 C C . SER B 1 321 ? -18.094 44.531 1.578 1 95.81 321 SER B C 1
ATOM 8643 O O . SER B 1 321 ? -19.297 44.812 1.55 1 95.81 321 SER B O 1
ATOM 8645 N N . PHE B 1 322 ? -17.172 45.406 1.745 1 95.81 322 PHE B N 1
ATOM 8646 C CA . PHE B 1 322 ? -17.422 46.844 1.801 1 95.81 322 PHE B CA 1
ATOM 8647 C C . PHE B 1 322 ? -16.219 47.625 1.311 1 95.81 322 PHE B C 1
ATOM 8649 O O . PHE B 1 322 ? -15.133 47.062 1.144 1 95.81 322 PHE B O 1
ATOM 8656 N N . THR B 1 323 ? -16.484 48.875 1.025 1 95.75 323 THR B N 1
ATOM 8657 C CA . THR B 1 323 ? -15.391 49.781 0.662 1 95.75 323 THR B CA 1
ATOM 8658 C C . THR B 1 323 ? -15 50.656 1.846 1 95.75 323 THR B C 1
ATOM 8660 O O . THR B 1 323 ? -15.859 51.312 2.445 1 95.75 323 THR B O 1
ATOM 8663 N N . LEU B 1 324 ? -13.805 50.562 2.205 1 95.88 324 LEU B N 1
ATOM 8664 C CA . LEU B 1 324 ? -13.305 51.406 3.289 1 95.88 324 LEU B CA 1
ATOM 8665 C C . LEU B 1 324 ? -13.039 52.812 2.801 1 95.88 324 LEU B C 1
ATOM 8667 O O . LEU B 1 324 ? -12.508 53 1.705 1 95.88 324 LEU B O 1
ATOM 8671 N N . VAL B 1 325 ? -13.438 53.812 3.574 1 94.56 325 VAL B N 1
ATOM 8672 C CA . VAL B 1 325 ? -13.211 55.219 3.229 1 94.56 325 VAL B CA 1
ATOM 8673 C C . VAL B 1 325 ? -12.672 55.969 4.441 1 94.56 325 VAL B C 1
ATOM 8675 O O . VAL B 1 325 ? -13.055 55.656 5.578 1 94.56 325 VAL B O 1
ATOM 8678 N N . GLY B 1 326 ? -11.758 56.875 4.168 1 91.88 326 GLY B N 1
ATOM 8679 C CA . GLY B 1 326 ? -11.344 57.781 5.215 1 91.88 326 GLY B CA 1
ATOM 8680 C C . GLY B 1 326 ? -10.023 57.406 5.859 1 91.88 326 GLY B C 1
ATOM 8681 O O . GLY B 1 326 ? -9.531 58.094 6.742 1 91.88 326 GLY B O 1
ATOM 8682 N N . HIS B 1 327 ? -9.477 56.344 5.516 1 91.62 327 HIS B N 1
ATOM 8683 C CA . HIS B 1 327 ? -8.172 56 6.078 1 91.62 327 HIS B CA 1
ATOM 8684 C C . HIS B 1 327 ? -7.086 56.938 5.559 1 91.62 327 HIS B C 1
ATOM 8686 O O . HIS B 1 327 ? -7.086 57.312 4.379 1 91.62 327 HIS B O 1
ATOM 8692 N N . PRO B 1 328 ? -6.148 57.281 6.41 1 88.69 328 PRO B N 1
ATOM 8693 C CA . PRO B 1 328 ? -5.094 58.219 5.984 1 88.69 328 PRO B CA 1
ATOM 8694 C C . PRO B 1 328 ? -4.227 57.625 4.863 1 88.69 328 PRO B C 1
ATOM 8696 O O . PRO B 1 328 ? -3.74 58.375 4.012 1 88.69 328 PRO B O 1
ATOM 8699 N N . ARG B 1 329 ? -3.994 56.469 4.914 1 91.06 329 ARG B N 1
ATOM 8700 C CA . ARG B 1 329 ? -3.264 55.844 3.828 1 91.06 329 ARG B CA 1
ATOM 8701 C C . ARG B 1 329 ? -4.195 55.5 2.67 1 91.06 329 ARG B C 1
ATOM 8703 O O . ARG B 1 329 ? -5.004 54.562 2.771 1 91.06 329 ARG B O 1
ATOM 8710 N N . GLU B 1 330 ? -4.039 56 1.529 1 90.94 330 GLU B N 1
ATOM 8711 C CA . GLU B 1 330 ? -4.973 55.938 0.41 1 90.94 330 GLU B CA 1
ATOM 8712 C C . GLU B 1 330 ? -5.098 54.531 -0.139 1 90.94 330 GLU B C 1
ATOM 8714 O O . GLU B 1 330 ? -6.168 54.125 -0.597 1 90.94 330 GLU B O 1
ATOM 8719 N N . ASP B 1 331 ? -4.074 53.719 -0.109 1 90.81 331 ASP B N 1
ATOM 8720 C CA . ASP B 1 331 ? -4.098 52.406 -0.725 1 90.81 331 ASP B CA 1
ATOM 8721 C C . ASP B 1 331 ? -4.883 51.406 0.133 1 90.81 331 ASP B C 1
ATOM 8723 O O . ASP B 1 331 ? -5.152 50.281 -0.296 1 90.81 331 ASP B O 1
ATOM 8727 N N . LEU B 1 332 ? -5.27 51.844 1.346 1 93.19 332 LEU B N 1
ATOM 8728 C CA . LEU B 1 332 ? -6.074 50.969 2.201 1 93.19 332 LEU B CA 1
ATOM 8729 C C . LEU B 1 332 ? -7.559 51.25 2.016 1 93.19 332 LEU B C 1
ATOM 8731 O O . LEU B 1 332 ? -8.406 50.469 2.475 1 93.19 332 LEU B O 1
ATOM 8735 N N . ASN B 1 333 ? -7.875 52.344 1.371 1 94.31 333 ASN B N 1
ATOM 8736 C CA . ASN B 1 333 ? -9.266 52.656 1.055 1 94.31 333 ASN B CA 1
ATOM 8737 C C . ASN B 1 333 ? -9.758 51.875 -0.162 1 94.31 333 ASN B C 1
ATOM 8739 O O . ASN B 1 333 ? -10.078 52.469 -1.194 1 94.31 333 ASN B O 1
ATOM 8743 N N . VAL B 1 334 ? -9.797 50.625 -0.024 1 94.06 334 VAL B N 1
ATOM 8744 C CA . VAL B 1 334 ? -10.188 49.688 -1.082 1 94.06 334 VAL B CA 1
ATOM 8745 C C . VAL B 1 334 ? -11.305 48.781 -0.584 1 94.06 334 VAL B C 1
ATOM 8747 O O . VAL B 1 334 ? -11.859 49 0.497 1 94.06 334 VAL B O 1
ATOM 8750 N N . HIS B 1 335 ? -11.633 47.844 -1.443 1 94.5 335 HIS B N 1
ATOM 8751 C CA . HIS B 1 335 ? -12.656 46.844 -1.114 1 94.5 335 HIS B CA 1
ATOM 8752 C C . HIS B 1 335 ? -12.102 45.781 -0.18 1 94.5 335 HIS B C 1
ATOM 8754 O O . HIS B 1 335 ? -11.062 45.188 -0.457 1 94.5 335 HIS B O 1
ATOM 8760 N N . TRP B 1 336 ? -12.797 45.594 0.984 1 96.75 336 TRP B N 1
ATOM 8761 C CA . TRP B 1 336 ? -12.422 44.594 1.971 1 96.75 336 TRP B CA 1
ATOM 8762 C C . TRP B 1 336 ? -13.578 43.625 2.225 1 96.75 336 TRP B C 1
ATOM 8764 O O . TRP B 1 336 ? -14.742 43.969 2.018 1 96.75 336 TRP B O 1
ATOM 8774 N N . ARG B 1 337 ? -13.25 42.438 2.586 1 96.38 337 ARG B N 1
ATOM 8775 C CA . ARG B 1 337 ? -14.242 41.438 2.947 1 96.38 337 ARG B CA 1
ATOM 8776 C C . ARG B 1 337 ? -13.992 40.875 4.352 1 96.38 337 ARG B C 1
ATOM 8778 O O . ARG B 1 337 ? -12.844 40.625 4.73 1 96.38 337 ARG B O 1
ATOM 8785 N N . VAL B 1 338 ? -15.086 40.656 5.094 1 97.31 338 VAL B N 1
ATOM 8786 C CA . VAL B 1 338 ? -14.977 40.219 6.48 1 97.31 338 VAL B CA 1
ATOM 8787 C C . VAL B 1 338 ? -14.883 38.719 6.543 1 97.31 338 VAL B C 1
ATOM 8789 O O . VAL B 1 338 ? -15.773 38 6.059 1 97.31 338 VAL B O 1
ATOM 8792 N N . ILE B 1 339 ? -13.867 38.188 7.164 1 96.75 339 ILE B N 1
ATOM 8793 C CA . ILE B 1 339 ? -13.672 36.75 7.297 1 96.75 339 ILE B CA 1
ATOM 8794 C C . ILE B 1 339 ? -14.094 36.281 8.695 1 96.75 339 ILE B C 1
ATOM 8796 O O . ILE B 1 339 ? -14.727 35.25 8.852 1 96.75 339 ILE B O 1
ATOM 8800 N N . SER B 1 340 ? -13.695 37 9.641 1 97.38 340 SER B N 1
ATOM 8801 C CA . SER B 1 340 ? -14.023 36.75 11.039 1 97.38 340 SER B CA 1
ATOM 8802 C C . SER B 1 340 ? -14.477 38.031 11.742 1 97.38 340 SER B C 1
ATOM 8804 O O . SER B 1 340 ? -13.984 39.094 11.453 1 97.38 340 SER B O 1
ATOM 8806 N N . LEU B 1 341 ? -15.477 37.844 12.633 1 97.56 341 LEU B N 1
ATOM 8807 C CA . LEU B 1 341 ? -16.078 38.969 13.305 1 97.56 341 LEU B CA 1
ATOM 8808 C C . LEU B 1 341 ? -16.5 38.625 14.727 1 97.56 341 LEU B C 1
ATOM 8810 O O . LEU B 1 341 ? -17.156 37.594 14.938 1 97.56 341 LEU B O 1
ATOM 8814 N N . CYS B 1 342 ? -16.031 39.375 15.656 1 97.94 342 CYS B N 1
ATOM 8815 C CA . CYS B 1 342 ? -16.438 39.25 17.062 1 97.94 342 CYS B CA 1
ATOM 8816 C C . CYS B 1 342 ? -17.188 40.469 17.531 1 97.94 342 CYS B C 1
ATOM 8818 O O . CYS B 1 342 ? -16.641 41.562 17.562 1 97.94 342 CYS B O 1
ATOM 8820 N N . HIS B 1 343 ? -18.453 40.344 17.906 1 96.75 343 HIS B N 1
ATOM 8821 C CA . HIS B 1 343 ? -19.281 41.406 18.5 1 96.75 343 HIS B CA 1
ATOM 8822 C C . HIS B 1 343 ? -19.328 41.25 20.031 1 96.75 343 HIS B C 1
ATOM 8824 O O . HIS B 1 343 ? -19.516 40.156 20.547 1 96.75 343 HIS B O 1
ATOM 8830 N N . GLU B 1 344 ? -19.125 42.344 20.672 1 96.25 344 GLU B N 1
ATOM 8831 C CA . GLU B 1 344 ? -19.266 42.375 22.125 1 96.25 344 GLU B CA 1
ATOM 8832 C C . GLU B 1 344 ? -20.078 43.562 22.578 1 96.25 344 GLU B C 1
ATOM 8834 O O . GLU B 1 344 ? -19.906 44.688 22.062 1 96.25 344 GLU B O 1
ATOM 8839 N N . GLY B 1 345 ? -20.984 43.281 23.5 1 94.44 345 GLY B N 1
ATOM 8840 C CA . GLY B 1 345 ? -21.812 44.375 24.062 1 94.44 345 GLY B CA 1
ATOM 8841 C C . GLY B 1 345 ? -22.172 44.156 25.516 1 94.44 345 GLY B C 1
ATOM 8842 O O . GLY B 1 345 ? -22.203 43 25.984 1 94.44 345 GLY B O 1
ATOM 8843 N N . THR B 1 346 ? -22.312 45.281 26.172 1 92.88 346 THR B N 1
ATOM 8844 C CA . THR B 1 346 ? -22.75 45.281 27.562 1 92.88 346 THR B CA 1
ATOM 8845 C C . THR B 1 346 ? -23.844 46.312 27.797 1 92.88 346 THR B C 1
ATOM 8847 O O . THR B 1 346 ? -23.797 47.406 27.219 1 92.88 346 THR B O 1
ATOM 8850 N N . GLN B 1 347 ? -24.844 45.844 28.438 1 86.5 347 GLN B N 1
ATOM 8851 C CA . GLN B 1 347 ? -25.953 46.719 28.828 1 86.5 347 GLN B CA 1
ATOM 8852 C C . GLN B 1 347 ? -26.141 46.719 30.344 1 86.5 347 GLN B C 1
ATOM 8854 O O . GLN B 1 347 ? -26.672 45.75 30.906 1 86.5 347 GLN B O 1
ATOM 8859 N N . LEU B 1 348 ? -25.641 47.656 31.062 1 72.88 348 LEU B N 1
ATOM 8860 C CA . LEU B 1 348 ? -25.625 47.656 32.531 1 72.88 348 LEU B CA 1
ATOM 8861 C C . LEU B 1 348 ? -26.922 48.188 33.094 1 72.88 348 LEU B C 1
ATOM 8863 O O . LEU B 1 348 ? -27.172 48.125 34.312 1 72.88 348 LEU B O 1
ATOM 8867 N N . THR B 1 349 ? -27.75 48.812 32.312 1 62.09 349 THR B N 1
ATOM 8868 C CA . THR B 1 349 ? -29.016 49.312 32.875 1 62.09 349 THR B CA 1
ATOM 8869 C C . THR B 1 349 ? -29.828 48.156 33.469 1 62.09 349 THR B C 1
ATOM 8871 O O . THR B 1 349 ? -30.609 48.344 34.375 1 62.09 349 THR B O 1
ATOM 8874 N N . SER B 1 350 ? -29.641 47 33.031 1 53.97 350 SER B N 1
ATOM 8875 C CA . SER B 1 350 ? -30.469 45.875 33.406 1 53.97 350 SER B CA 1
ATOM 8876 C C . SER B 1 350 ? -30.172 45.406 34.844 1 53.97 350 SER B C 1
ATOM 8878 O O . SER B 1 350 ? -30.969 44.688 35.438 1 53.97 350 SER B O 1
ATOM 8880 N N . LEU B 1 351 ? -28.953 45.875 35.312 1 56.19 351 LEU B N 1
ATOM 8881 C CA . LEU B 1 351 ? -28.641 45.5 36.688 1 56.19 351 LEU B CA 1
ATOM 8882 C C . LEU B 1 351 ? -28.969 46.656 37.656 1 56.19 351 LEU B C 1
ATOM 8884 O O . LEU B 1 351 ? -28.641 46.594 38.844 1 56.19 351 LEU B O 1
ATOM 8888 N N . GLN B 1 352 ? -29.391 47.781 37.156 1 51.69 352 GLN B N 1
ATOM 8889 C CA . GLN B 1 352 ? -29.547 49 37.906 1 51.69 352 GLN B CA 1
ATOM 8890 C C . GLN B 1 352 ? -30.359 48.781 39.156 1 51.69 352 GLN B C 1
ATOM 8892 O O . GLN B 1 352 ? -30.125 49.438 40.188 1 51.69 352 GLN B O 1
ATOM 8897 N N . GLU B 1 353 ? -31.469 48.094 39.031 1 49.09 353 GLU B N 1
ATOM 8898 C CA . GLU B 1 353 ? -32.281 48.125 40.25 1 49.09 353 GLU B CA 1
ATOM 8899 C C . GLU B 1 353 ? -31.469 47.594 41.438 1 49.09 353 GLU B C 1
ATOM 8901 O O . GLU B 1 353 ? -31.844 47.844 42.594 1 49.09 353 GLU B O 1
ATOM 8906 N N . GLU B 1 354 ? -30.5 46.812 41.25 1 47.69 354 GLU B N 1
ATOM 8907 C CA . GLU B 1 354 ? -29.844 46.312 42.438 1 47.69 354 GLU B CA 1
ATOM 8908 C C . GLU B 1 354 ? -28.719 47.219 42.906 1 47.69 354 GLU B C 1
ATOM 8910 O O . GLU B 1 354 ? -28.453 47.344 44.094 1 47.69 354 GLU B O 1
ATOM 8915 N N . ALA B 1 355 ? -27.609 47.875 42.125 1 49.69 355 ALA B N 1
ATOM 8916 C CA . ALA B 1 355 ? -26.531 48.688 42.688 1 49.69 355 ALA B CA 1
ATOM 8917 C C . ALA B 1 355 ? -26.734 50.156 42.312 1 49.69 355 ALA B C 1
ATOM 8919 O O . ALA B 1 355 ? -26.891 50.5 41.156 1 49.69 355 ALA B O 1
ATOM 8920 N N . ALA B 1 356 ? -27.141 51.125 43.156 1 48.91 356 ALA B N 1
ATOM 8921 C CA . ALA B 1 356 ? -27.297 52.562 43.062 1 48.91 356 ALA B CA 1
ATOM 8922 C C . ALA B 1 356 ? -26.297 53.188 42.094 1 48.91 356 ALA B C 1
ATOM 8924 O O . ALA B 1 356 ? -26.609 54.156 41.406 1 48.91 356 ALA B O 1
ATOM 8925 N N . GLY B 1 357 ? -24.953 52.906 42.188 1 42.75 357 GLY B N 1
ATOM 8926 C CA . GLY B 1 357 ? -23.828 53.625 41.594 1 42.75 357 GLY B CA 1
ATOM 8927 C C . GLY B 1 357 ? -23.438 53.031 40.25 1 42.75 357 GLY B C 1
ATOM 8928 O O . GLY B 1 357 ? -22.344 53.312 39.75 1 42.75 357 GLY B O 1
ATOM 8929 N N . ALA B 1 358 ? -24 52.031 39.719 1 47.28 358 ALA B N 1
ATOM 8930 C CA . ALA B 1 358 ? -23.422 51.375 38.562 1 47.28 358 ALA B CA 1
ATOM 8931 C C . ALA B 1 358 ? -23.531 52.25 37.281 1 47.28 358 ALA B C 1
ATOM 8933 O O . ALA B 1 358 ? -24.562 52.875 37.062 1 47.28 358 ALA B O 1
ATOM 8934 N N . GLU B 1 359 ? -22.453 52.719 36.781 1 48.62 359 GLU B N 1
ATOM 8935 C CA . GLU B 1 359 ? -22.297 53.469 35.562 1 48.62 359 GLU B CA 1
ATOM 8936 C C . GLU B 1 359 ? -23.312 53.031 34.5 1 48.62 359 GLU B C 1
ATOM 8938 O O . GLU B 1 359 ? -23.5 51.844 34.281 1 48.62 359 GLU B O 1
ATOM 8943 N N . GLN B 1 360 ? -24.391 53.875 34.062 1 56.59 360 GLN B N 1
ATOM 8944 C CA . GLN B 1 360 ? -25.469 53.844 33.094 1 56.59 360 GLN B CA 1
ATOM 8945 C C . GLN B 1 360 ? -24.922 53.906 31.672 1 56.59 360 GLN B C 1
ATOM 8947 O O . GLN B 1 360 ? -24.125 54.781 31.344 1 56.59 360 GLN B O 1
ATOM 8952 N N . GLY B 1 361 ? -24.797 52.812 30.875 1 72.62 361 GLY B N 1
ATOM 8953 C CA . GLY B 1 361 ? -24.484 53 29.469 1 72.62 361 GLY B CA 1
ATOM 8954 C C . GLY B 1 361 ? -24.312 51.719 28.703 1 72.62 361 GLY B C 1
ATOM 8955 O O . GLY B 1 361 ? -24.156 50.656 29.312 1 72.62 361 GLY B O 1
ATOM 8956 N N . THR B 1 362 ? -24.875 51.625 27.516 1 84.75 362 THR B N 1
ATOM 8957 C CA . THR B 1 362 ? -24.703 50.531 26.578 1 84.75 362 THR B CA 1
ATOM 8958 C C . THR B 1 362 ? -23.391 50.688 25.812 1 84.75 362 THR B C 1
ATOM 8960 O O . THR B 1 362 ? -23.016 51.781 25.422 1 84.75 362 THR B O 1
ATOM 8963 N N . ARG B 1 363 ? -22.625 49.656 25.906 1 88.31 363 ARG B N 1
ATOM 8964 C CA . ARG B 1 363 ? -21.375 49.656 25.156 1 88.31 363 ARG B CA 1
ATOM 8965 C C . ARG B 1 363 ? -21.359 48.531 24.125 1 88.31 363 ARG B C 1
ATOM 8967 O O . ARG B 1 363 ? -21.812 47.406 24.391 1 88.31 363 ARG B O 1
ATOM 8974 N N . TYR B 1 364 ? -20.953 48.875 22.906 1 92.06 364 TYR B N 1
ATOM 8975 C CA . TYR B 1 364 ? -20.828 47.906 21.828 1 92.06 364 TYR B CA 1
ATOM 8976 C C . TYR B 1 364 ? -19.5 48.094 21.078 1 92.06 364 TYR B C 1
ATOM 8978 O O . TYR B 1 364 ? -19.094 49.219 20.797 1 92.06 364 TYR B O 1
ATOM 8986 N N . VAL B 1 365 ? -18.766 47.031 20.828 1 93.62 365 VAL B N 1
ATOM 8987 C CA . VAL B 1 365 ? -17.531 47.031 20.062 1 93.62 365 VAL B CA 1
ATOM 8988 C C . VAL B 1 365 ? -17.453 45.781 19.188 1 93.62 365 VAL B C 1
ATOM 8990 O O . VAL B 1 365 ? -18.031 44.75 19.531 1 93.62 365 VAL B O 1
ATOM 8993 N N . ASN B 1 366 ? -16.797 45.906 18.078 1 95 366 ASN B N 1
ATOM 8994 C CA . ASN B 1 366 ? -16.562 44.719 17.266 1 95 366 ASN B CA 1
ATOM 8995 C C . ASN B 1 366 ? -15.117 44.688 16.766 1 95 366 ASN B C 1
ATOM 8997 O O . ASN B 1 366 ? -14.469 45.719 16.609 1 95 366 ASN B O 1
ATOM 9001 N N . ASP B 1 367 ? -14.57 43.531 16.688 1 97.06 367 ASP B N 1
ATOM 9002 C CA . ASP B 1 367 ? -13.266 43.188 16.125 1 97.06 367 ASP B CA 1
ATOM 9003 C C . ASP B 1 367 ? -13.414 42.25 14.906 1 97.06 367 ASP B C 1
ATOM 9005 O O . ASP B 1 367 ? -14.164 41.281 14.953 1 97.06 367 ASP B O 1
ATOM 9009 N N . ALA B 1 368 ? -12.711 42.656 13.828 1 97.38 368 ALA B N 1
ATOM 9010 C CA . ALA B 1 368 ? -12.898 41.844 12.617 1 97.38 368 ALA B CA 1
ATOM 9011 C C . ALA B 1 368 ? -11.562 41.625 11.914 1 97.38 368 ALA B C 1
ATOM 9013 O O . ALA B 1 368 ? -10.617 42.406 12.086 1 97.38 368 ALA B O 1
ATOM 9014 N N . LEU B 1 369 ? -11.461 40.5 11.266 1 97.31 369 LEU B N 1
ATOM 9015 C CA . LEU B 1 369 ? -10.383 40.188 10.336 1 97.31 369 LEU B CA 1
ATOM 9016 C C . LEU B 1 369 ? -10.859 40.312 8.891 1 97.31 369 LEU B C 1
ATOM 9018 O O . LEU B 1 369 ? -11.898 39.75 8.523 1 97.31 369 LEU B O 1
ATOM 9022 N N . LEU B 1 370 ? -10.141 41.125 8.102 1 97.38 370 LEU B N 1
ATOM 9023 C CA . LEU B 1 370 ? -10.539 41.406 6.73 1 97.38 370 LEU B CA 1
ATOM 9024 C C . LEU B 1 370 ? -9.5 40.906 5.742 1 97.38 370 LEU B C 1
ATOM 9026 O O . LEU B 1 370 ? -8.312 40.844 6.059 1 97.38 370 LEU B O 1
ATOM 9030 N N . VAL B 1 371 ? -9.961 40.5 4.613 1 95.56 371 VAL B N 1
ATOM 9031 C CA . VAL B 1 371 ? -9.125 40.219 3.453 1 95.56 371 VAL B CA 1
ATOM 9032 C C . VAL B 1 371 ? -9.539 41.125 2.287 1 95.56 371 VAL B C 1
ATOM 9034 O O . VAL B 1 371 ? -10.57 41.781 2.348 1 95.56 371 VAL B O 1
ATOM 9037 N N . GLN B 1 372 ? -8.711 41.188 1.272 1 93.25 372 GLN B N 1
ATOM 9038 C CA . GLN B 1 372 ? -9.047 42 0.118 1 93.25 372 GLN B CA 1
ATOM 9039 C C . GLN B 1 372 ? -10.336 41.531 -0.54 1 93.25 372 GLN B C 1
ATOM 9041 O O . GLN B 1 372 ? -10.562 40.344 -0.692 1 93.25 372 GLN B O 1
ATOM 9046 N N . GLY B 1 373 ? -11.125 42.5 -0.922 1 91.94 373 GLY B N 1
ATOM 9047 C CA . GLY B 1 373 ? -12.484 42.219 -1.356 1 91.94 373 GLY B CA 1
ATOM 9048 C C . GLY B 1 373 ? -12.547 41.344 -2.604 1 91.94 373 GLY B C 1
ATOM 9049 O O . GLY B 1 373 ? -13.484 40.562 -2.779 1 91.94 373 GLY B O 1
ATOM 9050 N N . MET B 1 374 ? -11.547 41.438 -3.473 1 88.56 374 MET B N 1
ATOM 9051 C CA . MET B 1 374 ? -11.609 40.719 -4.75 1 88.56 374 MET B CA 1
ATOM 9052 C C . MET B 1 374 ? -10.82 39.438 -4.691 1 88.56 374 MET B C 1
ATOM 9054 O O . MET B 1 374 ? -10.852 38.625 -5.633 1 88.56 374 MET B O 1
ATOM 9058 N N . ALA B 1 375 ? -10.227 39.25 -3.613 1 89.19 375 ALA B N 1
ATOM 9059 C CA . ALA B 1 375 ? -9.445 38.031 -3.463 1 89.19 375 ALA B CA 1
ATOM 9060 C C . ALA B 1 375 ? -10.312 36.875 -2.992 1 89.19 375 ALA B C 1
ATOM 9062 O O . ALA B 1 375 ? -11.219 37.062 -2.176 1 89.19 375 ALA B O 1
ATOM 9063 N N . GLU B 1 376 ? -10.07 35.688 -3.555 1 91.62 376 GLU B N 1
ATOM 9064 C CA . GLU B 1 376 ? -10.734 34.5 -3.051 1 91.62 376 GLU B CA 1
ATOM 9065 C C . GLU B 1 376 ? -10.125 34.031 -1.734 1 91.62 376 GLU B C 1
ATOM 9067 O O . GLU B 1 376 ? -8.953 34.312 -1.452 1 91.62 376 GLU B O 1
ATOM 9072 N N . TRP B 1 377 ? -10.875 33.469 -0.925 1 94.88 377 TRP B N 1
ATOM 9073 C CA . TRP B 1 377 ? -10.484 32.906 0.372 1 94.88 377 TRP B CA 1
ATOM 9074 C C . TRP B 1 377 ? -11.016 31.5 0.552 1 94.88 377 TRP B C 1
ATOM 9076 O O . TRP B 1 377 ? -12.156 31.203 0.197 1 94.88 377 TRP B O 1
ATOM 9086 N N . ARG B 1 378 ? -10.102 30.625 0.992 1 95 378 ARG B N 1
ATOM 9087 C CA . ARG B 1 378 ? -10.477 29.25 1.288 1 95 378 ARG B CA 1
ATOM 9088 C C . ARG B 1 378 ? -10.023 28.844 2.686 1 95 378 ARG B C 1
ATOM 9090 O O . ARG B 1 378 ? -9.008 29.344 3.18 1 95 378 ARG B O 1
ATOM 9097 N N . PRO B 1 379 ? -10.859 28.016 3.311 1 92.5 379 PRO B N 1
ATOM 9098 C CA . PRO B 1 379 ? -10.414 27.531 4.617 1 92.5 379 PRO B CA 1
ATOM 9099 C C . PRO B 1 379 ? -9.172 26.656 4.527 1 92.5 379 PRO B C 1
ATOM 9101 O O . PRO B 1 379 ? -8.883 26.094 3.465 1 92.5 379 PRO B O 1
ATOM 9104 N N . ALA B 1 380 ? -8.453 26.578 5.617 1 88.69 380 ALA B N 1
ATOM 9105 C CA . ALA B 1 380 ? -7.285 25.703 5.676 1 88.69 380 ALA B CA 1
ATOM 9106 C C . ALA B 1 380 ? -7.664 24.25 5.414 1 88.69 380 ALA B C 1
ATOM 9108 O O . ALA B 1 380 ? -8.727 23.797 5.852 1 88.69 380 ALA B O 1
ATOM 9109 N N . PRO B 1 381 ? -6.762 23.609 4.723 1 84.12 381 PRO B N 1
ATOM 9110 C CA . PRO B 1 381 ? -7.051 22.188 4.48 1 84.12 381 PRO B CA 1
ATOM 9111 C C . PRO B 1 381 ? -7.098 21.359 5.77 1 84.12 381 PRO B C 1
ATOM 9113 O O . PRO B 1 381 ? -6.32 21.609 6.691 1 84.12 381 PRO B O 1
ATOM 9116 N N . MET B 1 382 ? -8.062 20.516 5.785 1 87.69 382 MET B N 1
ATOM 9117 C CA . MET B 1 382 ? -8.195 19.641 6.938 1 87.69 382 MET B CA 1
ATOM 9118 C C . MET B 1 382 ? -7.637 18.25 6.625 1 87.69 382 MET B C 1
ATOM 9120 O O . MET B 1 382 ? -7.719 17.781 5.488 1 87.69 382 MET B O 1
ATOM 9124 N N . ALA B 1 383 ? -7.145 17.641 7.656 1 87.44 383 ALA B N 1
ATOM 9125 C CA . ALA B 1 383 ? -6.602 16.297 7.488 1 87.44 383 ALA B CA 1
ATOM 9126 C C . ALA B 1 383 ? -7.719 15.273 7.281 1 87.44 383 ALA B C 1
ATOM 9128 O O . ALA B 1 383 ? -8.742 15.32 7.973 1 87.44 383 ALA B O 1
ATOM 9129 N N . LYS B 1 384 ? -7.539 14.531 6.305 1 90.94 384 LYS B N 1
ATOM 9130 C CA . LYS B 1 384 ? -8.477 13.438 6.07 1 90.94 384 LYS B CA 1
ATOM 9131 C C . LYS B 1 384 ? -8.188 12.258 7.004 1 90.94 384 LYS B C 1
ATOM 9133 O O . LYS B 1 384 ? -7.027 11.93 7.258 1 90.94 384 LYS B O 1
ATOM 9138 N N . PRO B 1 385 ? -9.367 11.664 7.547 1 92.12 385 PRO B N 1
ATOM 9139 C CA . PRO B 1 385 ? -9.141 10.469 8.367 1 92.12 385 PRO B CA 1
ATOM 9140 C C . PRO B 1 385 ? -8.383 9.375 7.625 1 92.12 385 PRO B C 1
ATOM 9142 O O . PRO B 1 385 ? -8.617 9.156 6.43 1 92.12 385 PRO B O 1
ATOM 9145 N N . ARG B 1 386 ? -7.484 8.734 8.336 1 92.12 386 ARG B N 1
ATOM 9146 C CA . ARG B 1 386 ? -6.703 7.633 7.773 1 92.12 386 ARG B CA 1
ATOM 9147 C C . ARG B 1 386 ? -7.078 6.309 8.43 1 92.12 386 ARG B C 1
ATOM 9149 O O . ARG B 1 386 ? -7.324 6.254 9.641 1 92.12 386 ARG B O 1
ATOM 9156 N N . ILE B 1 387 ? -7.133 5.262 7.742 1 91.81 387 ILE B N 1
ATOM 9157 C CA . ILE B 1 387 ? -7.398 3.932 8.281 1 91.81 387 ILE B CA 1
ATOM 9158 C C . ILE B 1 387 ? -6.078 3.217 8.555 1 91.81 387 ILE B C 1
ATOM 9160 O O . ILE B 1 387 ? -5.277 2.996 7.645 1 91.81 387 ILE B O 1
ATOM 9164 N N . ASP B 1 388 ? -5.949 2.906 9.922 1 83 388 ASP B N 1
ATOM 9165 C CA . ASP B 1 388 ? -4.699 2.299 10.367 1 83 388 ASP B CA 1
ATOM 9166 C C . ASP B 1 388 ? -4.742 0.78 10.203 1 83 388 ASP B C 1
ATOM 9168 O O . ASP B 1 388 ? -5.316 0.077 11.031 1 83 388 ASP B O 1
ATOM 9172 N N . GLY B 1 389 ? -4.699 0.152 9.172 1 87.62 389 GLY B N 1
ATOM 9173 C CA . GLY B 1 389 ? -4.641 -1.293 9.031 1 87.62 389 GLY B CA 1
ATOM 9174 C C . GLY B 1 389 ? -5.742 -1.85 8.141 1 87.62 389 GLY B C 1
ATOM 9175 O O . GLY B 1 389 ? -6.59 -1.102 7.656 1 87.62 389 GLY B O 1
ATOM 9176 N N . PRO B 1 390 ? -5.758 -3.174 8.023 1 93.94 390 PRO B N 1
ATOM 9177 C CA . PRO B 1 390 ? -6.715 -3.781 7.094 1 93.94 390 PRO B CA 1
ATOM 9178 C C . PRO B 1 390 ? -8.102 -3.971 7.711 1 93.94 390 PRO B C 1
ATOM 9180 O O . PRO B 1 390 ? -8.227 -4.066 8.938 1 93.94 390 PRO B O 1
ATOM 9183 N N . HIS B 1 391 ? -9.117 -3.973 6.844 1 96.25 391 HIS B N 1
ATOM 9184 C CA . HIS B 1 391 ? -10.492 -4.328 7.172 1 96.25 391 HIS B CA 1
ATOM 9185 C C . HIS B 1 391 ? -10.914 -5.609 6.461 1 96.25 391 HIS B C 1
ATOM 9187 O O . HIS B 1 391 ? -10.391 -5.934 5.395 1 96.25 391 HIS B O 1
ATOM 9193 N N . MET B 1 392 ? -11.742 -6.312 7.113 1 96.38 392 MET B N 1
ATOM 9194 C CA . MET B 1 392 ? -12.367 -7.445 6.441 1 96.38 392 MET B CA 1
ATOM 9195 C C . MET B 1 392 ? -13.617 -7.008 5.684 1 96.38 392 MET B C 1
ATOM 9197 O O . MET B 1 392 ? -14.32 -6.09 6.105 1 96.38 392 MET B O 1
ATOM 9201 N N . ALA B 1 393 ? -13.836 -7.602 4.57 1 97.94 393 ALA B N 1
ATOM 9202 C CA . ALA B 1 393 ? -15.047 -7.383 3.783 1 97.94 393 ALA B CA 1
ATOM 9203 C C . ALA B 1 393 ? -15.477 -8.664 3.072 1 97.94 393 ALA B C 1
ATOM 9205 O O . ALA B 1 393 ? -14.734 -9.648 3.049 1 97.94 393 ALA B O 1
ATOM 9206 N N . THR B 1 394 ? -16.672 -8.688 2.553 1 98.12 394 THR B N 1
ATOM 9207 C CA . THR B 1 394 ? -17.203 -9.836 1.822 1 98.12 394 THR B CA 1
ATOM 9208 C C . THR B 1 394 ? -17.484 -9.461 0.367 1 98.12 394 THR B C 1
ATOM 9210 O O . THR B 1 394 ? -18.094 -8.43 0.087 1 98.12 394 THR B O 1
ATOM 9213 N N . VAL B 1 395 ? -16.984 -10.32 -0.548 1 98.5 395 VAL B N 1
ATOM 9214 C CA . VAL B 1 395 ? -17.266 -10.078 -1.962 1 98.5 395 VAL B CA 1
ATOM 9215 C C . VAL B 1 395 ? -18.75 -10.25 -2.238 1 98.5 395 VAL B C 1
ATOM 9217 O O . VAL B 1 395 ? -19.359 -11.227 -1.808 1 98.5 395 VAL B O 1
ATOM 9220 N N . VAL B 1 396 ? -19.297 -9.297 -2.996 1 98.44 396 VAL B N 1
ATOM 9221 C CA . VAL B 1 396 ? -20.734 -9.32 -3.293 1 98.44 396 VAL B CA 1
ATOM 9222 C C . VAL B 1 396 ? -20.953 -9.102 -4.789 1 98.44 396 VAL B C 1
ATOM 9224 O O . VAL B 1 396 ? -20 -8.82 -5.527 1 98.44 396 VAL B O 1
ATOM 9227 N N . GLY B 1 397 ? -22.156 -9.273 -5.266 1 97.88 397 GLY B N 1
ATOM 9228 C CA . GLY B 1 397 ? -22.594 -9.133 -6.648 1 97.88 397 GLY B CA 1
ATOM 9229 C C . GLY B 1 397 ? -24.078 -9.336 -6.836 1 97.88 397 GLY B C 1
ATOM 9230 O O . GLY B 1 397 ? -24.828 -9.406 -5.859 1 97.88 397 GLY B O 1
ATOM 9231 N N . PRO B 1 398 ? -24.469 -9.344 -8.07 1 97.38 398 PRO B N 1
ATOM 9232 C CA . PRO B 1 398 ? -25.891 -9.57 -8.336 1 97.38 398 PRO B CA 1
ATOM 9233 C C . PRO B 1 398 ? -26.375 -10.938 -7.852 1 97.38 398 PRO B C 1
ATOM 9235 O O . PRO B 1 398 ? -25.609 -11.898 -7.84 1 97.38 398 PRO B O 1
ATOM 9238 N N . PRO B 1 399 ? -27.688 -10.945 -7.496 1 95.12 399 PRO B N 1
ATOM 9239 C CA . PRO B 1 399 ? -28.219 -12.234 -7.055 1 95.12 399 PRO B CA 1
ATOM 9240 C C . PRO B 1 399 ? -28.078 -13.328 -8.117 1 95.12 399 PRO B C 1
ATOM 9242 O O . PRO B 1 399 ? -28.266 -13.07 -9.305 1 95.12 399 PRO B O 1
ATOM 9245 N N . GLY B 1 400 ? -27.688 -14.461 -7.703 1 94.12 400 GLY B N 1
ATOM 9246 C CA . GLY B 1 400 ? -27.578 -15.609 -8.594 1 94.12 400 GLY B CA 1
ATOM 9247 C C . GLY B 1 400 ? -26.219 -15.742 -9.234 1 94.12 400 GLY B C 1
ATOM 9248 O O . GLY B 1 400 ? -25.891 -16.781 -9.82 1 94.12 400 GLY B O 1
ATOM 9249 N N . GLU B 1 401 ? -25.438 -14.719 -9.148 1 95.62 401 GLU B N 1
ATOM 9250 C CA . GLU B 1 401 ? -24.094 -14.773 -9.727 1 95.62 401 GLU B CA 1
ATOM 9251 C C . GLU B 1 401 ? -23.078 -15.297 -8.719 1 95.62 401 GLU B C 1
ATOM 9253 O O . GLU B 1 401 ? -23.25 -15.117 -7.512 1 95.62 401 GLU B O 1
ATOM 9258 N N . GLU B 1 402 ? -22.047 -16.016 -9.258 1 96.62 402 GLU B N 1
ATOM 9259 C CA . GLU B 1 402 ? -20.984 -16.516 -8.398 1 96.62 402 GLU B CA 1
ATOM 9260 C C . GLU B 1 402 ? -19.688 -15.734 -8.594 1 96.62 402 GLU B C 1
ATOM 9262 O O . GLU B 1 402 ? -18.859 -15.672 -7.688 1 96.62 402 GLU B O 1
ATOM 9267 N N . ILE B 1 403 ? -19.531 -15.273 -9.75 1 97.56 403 ILE B N 1
ATOM 9268 C CA . ILE B 1 403 ? -18.359 -14.461 -10.078 1 97.56 403 ILE B CA 1
ATOM 9269 C C . ILE B 1 403 ? -18.812 -13.164 -10.75 1 97.56 403 ILE B C 1
ATOM 9271 O O . ILE B 1 403 ? -19.547 -13.188 -11.742 1 97.56 403 ILE B O 1
ATOM 9275 N N . TYR B 1 404 ? -18.438 -12.07 -10.211 1 97.69 404 TYR B N 1
ATOM 9276 C CA . TYR B 1 404 ? -18.766 -10.742 -10.734 1 97.69 404 TYR B CA 1
ATOM 9277 C C . TYR B 1 404 ? -17.562 -9.828 -10.695 1 97.69 404 TYR B C 1
ATOM 9279 O O . TYR B 1 404 ? -17.078 -9.453 -9.617 1 97.69 404 TYR B O 1
ATOM 9287 N N . CYS B 1 405 ? -16.984 -9.539 -11.852 1 97.19 405 CYS B N 1
ATOM 9288 C CA . CYS B 1 405 ? -15.781 -8.703 -11.93 1 97.19 405 CYS B CA 1
ATOM 9289 C C . CYS B 1 405 ? -15.828 -7.801 -13.156 1 97.19 405 CYS B C 1
ATOM 9291 O O . CYS B 1 405 ? -16.672 -7.98 -14.039 1 97.19 405 CYS B O 1
ATOM 9293 N N . ASP B 1 406 ? -15.031 -6.785 -13.188 1 95.44 406 ASP B N 1
ATOM 9294 C CA . ASP B 1 406 ? -14.938 -5.906 -14.352 1 95.44 406 ASP B CA 1
ATOM 9295 C C . ASP B 1 406 ? -13.758 -6.293 -15.242 1 95.44 406 ASP B C 1
ATOM 9297 O O . ASP B 1 406 ? -13.219 -7.395 -15.117 1 95.44 406 ASP B O 1
ATOM 9301 N N . GLU B 1 407 ? -13.359 -5.469 -16.188 1 92.94 407 GLU B N 1
ATOM 9302 C CA . GLU B 1 407 ? -12.352 -5.773 -17.203 1 92.94 407 GLU B CA 1
ATOM 9303 C C . GLU B 1 407 ? -10.953 -5.852 -16.578 1 92.94 407 GLU B C 1
ATOM 9305 O O . GLU B 1 407 ? -10.031 -6.402 -17.188 1 92.94 407 GLU B O 1
ATOM 9310 N N . TRP B 1 408 ? -10.867 -5.363 -15.359 1 91.06 408 TRP B N 1
ATOM 9311 C CA . TRP B 1 408 ? -9.562 -5.375 -14.695 1 91.06 408 TRP B CA 1
ATOM 9312 C C . TRP B 1 408 ? -9.516 -6.449 -13.617 1 91.06 408 TRP B C 1
ATOM 9314 O O . TRP B 1 408 ? -8.508 -6.59 -12.914 1 91.06 408 TRP B O 1
ATOM 9324 N N . GLY B 1 409 ? -10.609 -7.168 -13.5 1 93.5 409 GLY B N 1
ATOM 9325 C CA . GLY B 1 409 ? -10.68 -8.188 -12.469 1 93.5 409 GLY B CA 1
ATOM 9326 C C . GLY B 1 409 ? -11.031 -7.641 -11.102 1 93.5 409 GLY B C 1
ATOM 9327 O O . GLY B 1 409 ? -10.781 -8.289 -10.078 1 93.5 409 GLY B O 1
ATOM 9328 N N . ARG B 1 410 ? -11.57 -6.426 -11.102 1 96.75 410 ARG B N 1
ATOM 9329 C CA . ARG B 1 410 ? -12.016 -5.863 -9.836 1 96.75 410 ARG B CA 1
ATOM 9330 C C . ARG B 1 410 ? -13.359 -6.441 -9.422 1 96.75 410 ARG B C 1
ATOM 9332 O O . ARG B 1 410 ? -14.117 -6.93 -10.258 1 96.75 410 ARG B O 1
ATOM 9339 N N . VAL B 1 411 ? -13.578 -6.328 -8.047 1 98.12 411 VAL B N 1
ATOM 9340 C CA . VAL B 1 411 ? -14.828 -6.902 -7.543 1 98.12 411 VAL B CA 1
ATOM 9341 C C . VAL B 1 411 ? -15.516 -5.902 -6.621 1 98.12 411 VAL B C 1
ATOM 9343 O O . VAL B 1 411 ? -14.961 -4.848 -6.309 1 98.12 411 VAL B O 1
ATOM 9346 N N . LYS B 1 412 ? -16.75 -6.203 -6.34 1 98.5 412 LYS B N 1
ATOM 9347 C CA . LYS B 1 412 ? -17.531 -5.422 -5.375 1 98.5 412 LYS B CA 1
ATOM 9348 C C . LYS B 1 412 ? -17.5 -6.074 -3.998 1 98.5 412 LYS B C 1
ATOM 9350 O O . LYS B 1 412 ? -17.469 -7.301 -3.885 1 98.5 412 LYS B O 1
ATOM 9355 N N . VAL B 1 413 ? -17.531 -5.242 -2.912 1 98.5 413 VAL B N 1
ATOM 9356 C CA . VAL B 1 413 ? -17.469 -5.805 -1.568 1 98.5 413 VAL B CA 1
ATOM 9357 C C . VAL B 1 413 ? -18.484 -5.109 -0.668 1 98.5 413 VAL B C 1
ATOM 9359 O O . VAL B 1 413 ? -19 -4.039 -1.009 1 98.5 413 VAL B O 1
ATOM 9362 N N . SER B 1 414 ? -18.797 -5.746 0.376 1 98.31 414 SER B N 1
ATOM 9363 C CA . SER B 1 414 ? -19.609 -5.195 1.46 1 98.31 414 SER B CA 1
ATOM 9364 C C . SER B 1 414 ? -18.828 -5.152 2.768 1 98.31 414 SER B C 1
ATOM 9366 O O . SER B 1 414 ? -18.281 -6.168 3.199 1 98.31 414 SER B O 1
ATOM 9368 N N . PHE B 1 415 ? -18.781 -3.961 3.318 1 97.88 415 PHE B N 1
ATOM 9369 C CA . PHE B 1 415 ? -18.094 -3.787 4.59 1 97.88 415 PHE B CA 1
ATOM 9370 C C . PHE B 1 415 ? -19.047 -3.988 5.758 1 97.88 415 PHE B C 1
ATOM 9372 O O . PHE B 1 415 ? -20.203 -3.574 5.695 1 97.88 415 PHE B O 1
ATOM 9379 N N . PRO B 1 416 ? -18.547 -4.52 6.902 1 96.25 416 PRO B N 1
ATOM 9380 C CA . PRO B 1 416 ? -19.422 -4.746 8.055 1 96.25 416 PRO B CA 1
ATOM 9381 C C . PRO B 1 416 ? -19.938 -3.443 8.672 1 96.25 416 PRO B C 1
ATOM 9383 O O . PRO B 1 416 ? -21.016 -3.422 9.266 1 96.25 416 PRO B O 1
ATOM 9386 N N . TRP B 1 417 ? -19.203 -2.4 8.555 1 96.31 417 TRP B N 1
ATOM 9387 C CA . TRP B 1 417 ? -19.594 -1.137 9.172 1 96.31 417 TRP B CA 1
ATOM 9388 C C . TRP B 1 417 ? -20.625 -0.401 8.312 1 96.31 417 TRP B C 1
ATOM 9390 O O . TRP B 1 417 ? -21.25 0.56 8.766 1 96.31 417 TRP B O 1
ATOM 9400 N N . ASP B 1 418 ? -20.75 -0.771 7.086 1 97.06 418 ASP B N 1
ATOM 9401 C CA . ASP B 1 418 ? -21.703 -0.096 6.207 1 97.06 418 ASP B CA 1
ATOM 9402 C C . ASP B 1 418 ? -23.125 -0.553 6.492 1 97.06 418 ASP B C 1
ATOM 9404 O O . ASP B 1 418 ? -23.594 -1.549 5.934 1 97.06 418 ASP B O 1
ATOM 9408 N N . ARG B 1 419 ? -23.844 0.211 7.164 1 95.94 419 ARG B N 1
ATOM 9409 C CA . ARG B 1 419 ? -25.203 -0.127 7.578 1 95.94 419 ARG B CA 1
ATOM 9410 C C . ARG B 1 419 ? -26.188 -0.007 6.41 1 95.94 419 ARG B C 1
ATOM 9412 O O . ARG B 1 419 ? -27.297 -0.517 6.477 1 95.94 419 ARG B O 1
ATOM 9419 N N . GLU B 1 420 ? -25.766 0.641 5.402 1 95.12 420 GLU B N 1
ATOM 9420 C CA . GLU B 1 420 ? -26.641 0.889 4.266 1 95.12 420 GLU B CA 1
ATOM 9421 C C . GLU B 1 420 ? -26.422 -0.133 3.156 1 95.12 420 GLU B C 1
ATOM 9423 O O . GLU B 1 420 ? -27.141 -0.138 2.154 1 95.12 420 GLU B O 1
ATOM 9428 N N . SER B 1 421 ? -25.453 -1.001 3.307 1 95.56 421 SER B N 1
ATOM 9429 C CA . SER B 1 421 ? -25.156 -2.02 2.303 1 95.56 421 SER B CA 1
ATOM 9430 C C . SER B 1 421 ? -26.312 -3.014 2.168 1 95.56 421 SER B C 1
ATOM 9432 O O . SER B 1 421 ? -26.906 -3.424 3.166 1 95.56 421 SER B O 1
ATOM 9434 N N . LYS B 1 422 ? -26.641 -3.441 0.951 1 96 422 LYS B N 1
ATOM 9435 C CA . LYS B 1 422 ? -27.641 -4.473 0.683 1 96 422 LYS B CA 1
ATOM 9436 C C . LYS B 1 422 ? -26.969 -5.766 0.215 1 96 422 LYS B C 1
ATOM 9438 O O . LYS B 1 422 ? -27.641 -6.648 -0.329 1 96 422 LYS B O 1
ATOM 9443 N N . ASN B 1 423 ? -25.672 -5.836 0.302 1 96.31 423 ASN B N 1
ATOM 9444 C CA . ASN B 1 423 ? -24.891 -7.008 -0.058 1 96.31 423 ASN B CA 1
ATOM 9445 C C . ASN B 1 423 ? -25.094 -7.406 -1.516 1 96.31 423 ASN B C 1
ATOM 9447 O O . ASN B 1 423 ? -25.391 -8.562 -1.811 1 96.31 423 ASN B O 1
ATOM 9451 N N . ASN B 1 424 ? -25.047 -6.422 -2.354 1 97.19 424 ASN B N 1
ATOM 9452 C CA . ASN B 1 424 ? -25.219 -6.625 -3.787 1 97.19 424 ASN B CA 1
ATOM 9453 C C . ASN B 1 424 ? -24.219 -5.812 -4.598 1 97.19 424 ASN B C 1
ATOM 9455 O O . ASN B 1 424 ? -23.203 -5.355 -4.059 1 97.19 424 ASN B O 1
ATOM 9459 N N . GLU B 1 425 ? -24.422 -5.699 -5.953 1 96.25 425 GLU B N 1
ATOM 9460 C CA . GLU B 1 425 ? -23.453 -5.086 -6.867 1 96.25 425 GLU B CA 1
ATOM 9461 C C . GLU B 1 425 ? -23.344 -3.584 -6.633 1 96.25 425 GLU B C 1
ATOM 9463 O O . GLU B 1 425 ? -22.438 -2.934 -7.137 1 96.25 425 GLU B O 1
ATOM 9468 N N . PHE B 1 426 ? -24.188 -3.012 -5.754 1 96.25 426 PHE B N 1
ATOM 9469 C CA . PHE B 1 426 ? -24.188 -1.569 -5.539 1 96.25 426 PHE B CA 1
ATOM 9470 C C . PHE B 1 426 ? -23.609 -1.23 -4.168 1 96.25 426 PHE B C 1
ATOM 9472 O O . PHE B 1 426 ? -23.656 -0.075 -3.74 1 96.25 426 PHE B O 1
ATOM 9479 N N . SER B 1 427 ? -23.031 -2.188 -3.506 1 97.38 427 SER B N 1
ATOM 9480 C CA . SER B 1 427 ? -22.594 -2.002 -2.131 1 97.38 427 SER B CA 1
ATOM 9481 C C . SER B 1 427 ? -21.281 -1.216 -2.076 1 97.38 427 SER B C 1
ATOM 9483 O O . SER B 1 427 ? -21 -0.529 -1.09 1 97.38 427 SER B O 1
ATOM 9485 N N . SER B 1 428 ? -20.516 -1.31 -3.041 1 97.69 428 SER B N 1
ATOM 9486 C CA . SER B 1 428 ? -19.25 -0.585 -3.076 1 97.69 428 SER B CA 1
ATOM 9487 C C . SER B 1 428 ? -18.859 -0.219 -4.504 1 97.69 428 SER B C 1
ATOM 9489 O O . SER B 1 428 ? -19.578 -0.547 -5.453 1 97.69 428 SER B O 1
ATOM 9491 N N . CYS B 1 429 ? -17.75 0.555 -4.586 1 97.5 429 CYS B N 1
ATOM 9492 C CA . CYS B 1 429 ? -17.109 0.712 -5.883 1 97.5 429 CYS B CA 1
ATOM 9493 C C . CYS B 1 429 ? -16.391 -0.571 -6.297 1 97.5 429 CYS B C 1
ATOM 9495 O O . CYS B 1 429 ? -16.391 -1.555 -5.555 1 97.5 429 CYS B O 1
ATOM 9497 N N . TRP B 1 430 ? -15.945 -0.627 -7.578 1 97.31 430 TRP B N 1
ATOM 9498 C CA . TRP B 1 430 ? -15.07 -1.714 -8 1 97.31 430 TRP B CA 1
ATOM 9499 C C . TRP B 1 430 ? -13.75 -1.679 -7.23 1 97.31 430 TRP B C 1
ATOM 9501 O O . TRP B 1 430 ? -13.047 -0.666 -7.238 1 97.31 430 TRP B O 1
ATOM 9511 N N . VAL B 1 431 ? -13.453 -2.695 -6.539 1 97.62 431 VAL B N 1
ATOM 9512 C CA . VAL B 1 431 ? -12.273 -2.74 -5.68 1 97.62 431 VAL B CA 1
ATOM 9513 C C . VAL B 1 431 ? -11.18 -3.564 -6.352 1 97.62 431 VAL B C 1
ATOM 9515 O O . VAL B 1 431 ? -11.43 -4.68 -6.812 1 97.62 431 VAL B O 1
ATOM 9518 N N . TRP B 1 432 ? -10 -3.008 -6.344 1 95.25 432 TRP B N 1
ATOM 9519 C CA . TRP B 1 432 ? -8.836 -3.645 -6.953 1 95.25 432 TRP B CA 1
ATOM 9520 C C . TRP B 1 432 ? -8.438 -4.898 -6.184 1 95.25 432 TRP B C 1
ATOM 9522 O O . TRP B 1 432 ? -8.523 -4.93 -4.953 1 95.25 432 TRP B O 1
ATOM 9532 N N . VAL B 1 433 ? -7.988 -5.93 -6.945 1 96.12 433 VAL B N 1
ATOM 9533 C CA . VAL B 1 433 ? -7.617 -7.195 -6.32 1 96.12 433 VAL B CA 1
ATOM 9534 C C . VAL B 1 433 ? -6.141 -7.484 -6.574 1 96.12 433 VAL B C 1
ATOM 9536 O O . VAL B 1 433 ? -5.699 -7.535 -7.727 1 96.12 433 VAL B O 1
ATOM 9539 N N . SER B 1 434 ? -5.406 -7.637 -5.512 1 95.38 434 SER B N 1
ATOM 9540 C CA . SER B 1 434 ? -4.008 -8.039 -5.617 1 95.38 434 SER B CA 1
ATOM 9541 C C . SER B 1 434 ? -3.881 -9.484 -6.082 1 95.38 434 SER B C 1
ATOM 9543 O O . SER B 1 434 ? -4.691 -10.336 -5.707 1 95.38 434 SER B O 1
ATOM 9545 N N . GLN B 1 435 ? -2.885 -9.695 -6.949 1 92.88 435 GLN B N 1
ATOM 9546 C CA . GLN B 1 435 ? -2.568 -11.039 -7.441 1 92.88 435 GLN B CA 1
ATOM 9547 C C . GLN B 1 435 ? -1.157 -11.453 -7.035 1 92.88 435 GLN B C 1
ATOM 9549 O O . GLN B 1 435 ? -0.358 -10.617 -6.605 1 92.88 435 GLN B O 1
ATOM 9554 N N . GLY B 1 436 ? -0.857 -12.773 -7.164 1 86.75 436 GLY B N 1
ATOM 9555 C CA . GLY B 1 436 ? 0.473 -13.258 -6.832 1 86.75 436 GLY B CA 1
ATOM 9556 C C . GLY B 1 436 ? 1.534 -12.812 -7.82 1 86.75 436 GLY B C 1
ATOM 9557 O O . GLY B 1 436 ? 2.711 -12.695 -7.469 1 86.75 436 GLY B O 1
ATOM 9558 N N . TRP B 1 437 ? 1.197 -12.688 -8.961 1 88.88 437 TRP B N 1
ATOM 9559 C CA . TRP B 1 437 ? 2.027 -12.289 -10.094 1 88.88 437 TRP B CA 1
ATOM 9560 C C . TRP B 1 437 ? 1.198 -11.562 -11.148 1 88.88 437 TRP B C 1
ATOM 9562 O O . TRP B 1 437 ? 0.1 -12 -11.5 1 88.88 437 TRP B O 1
ATOM 9572 N N . ALA B 1 438 ? 1.697 -10.359 -11.625 1 90.38 438 ALA B N 1
ATOM 9573 C CA . ALA B 1 438 ? 0.84 -9.578 -12.516 1 90.38 438 ALA B CA 1
ATOM 9574 C C . ALA B 1 438 ? 1.654 -8.93 -13.633 1 90.38 438 ALA B C 1
ATOM 9576 O O . ALA B 1 438 ? 1.938 -7.727 -13.578 1 90.38 438 ALA B O 1
ATOM 9577 N N . GLY B 1 439 ? 1.966 -9.688 -14.602 1 91 439 GLY B N 1
ATOM 9578 C CA . GLY B 1 439 ? 2.588 -9.172 -15.812 1 91 439 GLY B CA 1
ATOM 9579 C C . GLY B 1 439 ? 1.6 -8.945 -16.938 1 91 439 GLY B C 1
ATOM 9580 O O . GLY B 1 439 ? 0.432 -9.328 -16.828 1 91 439 GLY B O 1
ATOM 9581 N N . GLY B 1 440 ? 2.072 -8.258 -18.016 1 91.44 440 GLY B N 1
ATOM 9582 C CA . GLY B 1 440 ? 1.202 -7.984 -19.141 1 91.44 440 GLY B CA 1
ATOM 9583 C C . GLY B 1 440 ? 0.829 -9.227 -19.922 1 91.44 440 GLY B C 1
ATOM 9584 O O . GLY B 1 440 ? 1.651 -9.773 -20.656 1 91.44 440 GLY B O 1
ATOM 9585 N N . SER B 1 441 ? -0.372 -9.625 -19.719 1 92 441 SER B N 1
ATOM 9586 C CA . SER B 1 441 ? -0.948 -10.773 -20.406 1 92 441 SER B CA 1
ATOM 9587 C C . SER B 1 441 ? -0.334 -12.078 -19.906 1 92 441 SER B C 1
ATOM 9589 O O . SER B 1 441 ? -0.329 -13.078 -20.625 1 92 441 SER B O 1
ATOM 9591 N N . TRP B 1 442 ? 0.332 -12.031 -18.906 1 93.25 442 TRP B N 1
ATOM 9592 C CA . TRP B 1 442 ? 0.833 -13.195 -18.188 1 93.25 442 TRP B CA 1
ATOM 9593 C C . TRP B 1 442 ? 0.81 -12.953 -16.688 1 93.25 442 TRP B C 1
ATOM 9595 O O . TRP B 1 442 ? 0.53 -11.844 -16.234 1 93.25 442 TRP B O 1
ATOM 9605 N N . GLY B 1 443 ? 0.964 -13.969 -15.922 1 93.62 443 GLY B N 1
ATOM 9606 C CA . GLY B 1 443 ? 0.869 -13.883 -14.477 1 93.62 443 GLY B CA 1
ATOM 9607 C C . GLY B 1 443 ? -0.162 -14.82 -13.891 1 93.62 443 GLY B C 1
ATOM 9608 O O . GLY B 1 443 ? -0.454 -15.875 -14.469 1 93.62 443 GLY B O 1
ATOM 9609 N N . SER B 1 444 ? -0.49 -14.469 -12.617 1 93.44 444 SER B N 1
ATOM 9610 C CA . SER B 1 444 ? -1.502 -15.25 -11.906 1 93.44 444 SER B CA 1
ATOM 9611 C C . SER B 1 444 ? -2.848 -14.523 -11.898 1 93.44 444 SER B C 1
ATOM 9613 O O . SER B 1 444 ? -2.9 -13.305 -11.781 1 93.44 444 SER B O 1
ATOM 9615 N N . MET B 1 445 ? -3.898 -15.219 -12.188 1 92.62 445 MET B N 1
ATOM 9616 C CA . MET B 1 445 ? -5.25 -14.664 -12.18 1 92.62 445 MET B CA 1
ATOM 9617 C C . MET B 1 445 ? -6.211 -15.586 -11.438 1 92.62 445 MET B C 1
ATOM 9619 O O . MET B 1 445 ? -6.438 -16.719 -11.859 1 92.62 445 MET B O 1
ATOM 9623 N N . ALA B 1 446 ? -6.621 -15.172 -10.297 1 93.62 446 ALA B N 1
ATOM 9624 C CA . ALA B 1 446 ? -7.641 -15.82 -9.477 1 93.62 446 ALA B CA 1
ATOM 9625 C C . ALA B 1 446 ? -8.617 -14.805 -8.906 1 93.62 446 ALA B C 1
ATOM 9627 O O . ALA B 1 446 ? -8.336 -14.164 -7.891 1 93.62 446 ALA B O 1
ATOM 9628 N N . ILE B 1 447 ? -9.773 -14.727 -9.492 1 95.31 447 ILE B N 1
ATOM 9629 C CA . ILE B 1 447 ? -10.75 -13.703 -9.125 1 95.31 447 ILE B CA 1
ATOM 9630 C C . ILE B 1 447 ? -11.555 -14.172 -7.91 1 95.31 447 ILE B C 1
ATOM 9632 O O . ILE B 1 447 ? -12.109 -15.273 -7.91 1 95.31 447 ILE B O 1
ATOM 9636 N N . PRO B 1 448 ? -11.633 -13.359 -6.91 1 96.62 448 PRO B N 1
ATOM 9637 C CA . PRO B 1 448 ? -12.484 -13.75 -5.777 1 96.62 448 PRO B CA 1
ATOM 9638 C C . PRO B 1 448 ? -13.953 -13.867 -6.156 1 96.62 448 PRO B C 1
ATOM 9640 O O . PRO B 1 448 ? -14.461 -13.062 -6.941 1 96.62 448 PRO B O 1
ATOM 9643 N N . ARG B 1 449 ? -14.57 -14.812 -5.602 1 97.31 449 ARG B N 1
ATOM 9644 C CA . ARG B 1 449 ? -15.969 -15.07 -5.914 1 97.31 449 ARG B CA 1
ATOM 9645 C C . ARG B 1 449 ? -16.891 -14.461 -4.852 1 97.31 449 ARG B C 1
ATOM 9647 O O . ARG B 1 449 ? -16.438 -14.141 -3.748 1 97.31 449 ARG B O 1
ATOM 9654 N N . ILE B 1 450 ? -18.172 -14.281 -5.266 1 97.62 450 ILE B N 1
ATOM 9655 C CA . ILE B 1 450 ? -19.188 -13.75 -4.363 1 97.62 450 ILE B CA 1
ATOM 9656 C C . ILE B 1 450 ? -19.312 -14.641 -3.131 1 97.62 450 ILE B C 1
ATOM 9658 O O . ILE B 1 450 ? -19.359 -15.867 -3.25 1 97.62 450 ILE B O 1
ATOM 9662 N N . GLY B 1 451 ? -19.25 -14.039 -1.916 1 96.81 451 GLY B N 1
ATOM 9663 C CA . GLY B 1 451 ? -19.359 -14.773 -0.666 1 96.81 451 GLY B CA 1
ATOM 9664 C C . GLY B 1 451 ? -18.031 -14.898 0.058 1 96.81 451 GLY B C 1
ATOM 9665 O O . GLY B 1 451 ? -18 -15.141 1.267 1 96.81 451 GLY B O 1
ATOM 9666 N N . GLN B 1 452 ? -16.953 -14.766 -0.596 1 96.94 452 GLN B N 1
ATOM 9667 C CA . GLN B 1 452 ? -15.625 -14.914 0.006 1 96.94 452 GLN B CA 1
ATOM 9668 C C . GLN B 1 452 ? -15.281 -13.703 0.874 1 96.94 452 GLN B C 1
ATOM 9670 O O . GLN B 1 452 ? -15.633 -12.57 0.54 1 96.94 452 GLN B O 1
ATOM 9675 N N . ASP B 1 453 ? -14.57 -14.016 1.97 1 97.56 453 ASP B N 1
ATOM 9676 C CA . ASP B 1 453 ? -14.023 -12.969 2.826 1 97.56 453 ASP B CA 1
ATOM 9677 C C . ASP B 1 453 ? -12.656 -12.508 2.332 1 97.56 453 ASP B C 1
ATOM 9679 O O . ASP B 1 453 ? -11.789 -13.336 2.041 1 97.56 453 ASP B O 1
ATOM 9683 N N . VAL B 1 454 ? -12.531 -11.156 2.266 1 97.69 454 VAL B N 1
ATOM 9684 C CA . VAL B 1 454 ? -11.305 -10.594 1.701 1 97.69 454 VAL B CA 1
ATOM 9685 C C . VAL B 1 454 ? -10.703 -9.594 2.678 1 97.69 454 VAL B C 1
ATOM 9687 O O . VAL B 1 454 ? -11.406 -9.039 3.527 1 97.69 454 VAL B O 1
ATOM 9690 N N . ILE B 1 455 ? -9.391 -9.445 2.641 1 97.38 455 ILE B N 1
ATOM 9691 C CA . ILE B 1 455 ? -8.625 -8.453 3.398 1 97.38 455 ILE B CA 1
ATOM 9692 C C . ILE B 1 455 ? -8.469 -7.18 2.574 1 97.38 455 ILE B C 1
ATOM 9694 O O . ILE B 1 455 ? -7.875 -7.203 1.494 1 97.38 455 ILE B O 1
ATOM 9698 N N . VAL B 1 456 ? -9.039 -6.094 3.139 1 97.44 456 VAL B N 1
ATOM 9699 C CA . VAL B 1 456 ? -9.031 -4.832 2.4 1 97.44 456 VAL B CA 1
ATOM 9700 C C . VAL B 1 456 ? -8.094 -3.84 3.082 1 97.44 456 VAL B C 1
ATOM 9702 O O . VAL B 1 456 ? -8.227 -3.57 4.277 1 97.44 456 VAL B O 1
ATOM 9705 N N . GLN B 1 457 ? -7.129 -3.354 2.324 1 96.44 457 GLN B N 1
ATOM 9706 C CA . GLN B 1 457 ? -6.309 -2.211 2.713 1 96.44 457 GLN B CA 1
ATOM 9707 C C . GLN B 1 457 ? -6.672 -0.971 1.901 1 96.44 457 GLN B C 1
ATOM 9709 O O . GLN B 1 457 ? -7.473 -1.047 0.968 1 96.44 457 GLN B O 1
ATOM 9714 N N . TYR B 1 458 ? -6.164 0.144 2.334 1 96.12 458 TYR B N 1
ATOM 9715 C CA . TYR B 1 458 ? -6.523 1.411 1.706 1 96.12 458 TYR B CA 1
ATOM 9716 C C . TYR B 1 458 ? -5.285 2.129 1.182 1 96.12 458 TYR B C 1
ATOM 9718 O O . TYR B 1 458 ? -4.379 2.461 1.95 1 96.12 458 TYR B O 1
ATOM 9726 N N . VAL B 1 459 ? -5.254 2.383 -0.13 1 94.12 459 VAL B N 1
ATOM 9727 C CA . VAL B 1 459 ? -4.125 3.07 -0.75 1 94.12 459 VAL B CA 1
ATOM 9728 C C . VAL B 1 459 ? -3.898 4.414 -0.06 1 94.12 459 VAL B C 1
ATOM 9730 O O . VAL B 1 459 ? -4.828 5.207 0.09 1 94.12 459 VAL B O 1
ATOM 9733 N N . ASN B 1 460 ? -2.689 4.664 0.434 1 91.88 460 ASN B N 1
ATOM 9734 C CA . ASN B 1 460 ? -2.307 5.867 1.167 1 91.88 460 ASN B CA 1
ATOM 9735 C C . ASN B 1 460 ? -3.123 6.027 2.447 1 91.88 460 ASN B C 1
ATOM 9737 O O . ASN B 1 460 ? -3.258 7.137 2.967 1 91.88 460 ASN B O 1
ATOM 9741 N N . GLY B 1 461 ? -3.781 4.996 2.896 1 93.12 461 GLY B N 1
ATOM 9742 C CA . GLY B 1 461 ? -4.629 5.082 4.074 1 93.12 461 GLY B CA 1
ATOM 9743 C C . GLY B 1 461 ? -5.938 5.809 3.818 1 93.12 461 GLY B C 1
ATOM 9744 O O . GLY B 1 461 ? -6.645 6.172 4.758 1 93.12 461 GLY B O 1
ATOM 9745 N N . ASP B 1 462 ? -6.211 6.047 2.596 1 94.94 462 ASP B N 1
ATOM 9746 C CA . ASP B 1 462 ? -7.398 6.797 2.189 1 94.94 462 ASP B CA 1
ATOM 9747 C C . ASP B 1 462 ? -8.633 5.898 2.156 1 94.94 462 ASP B C 1
ATOM 9749 O O . ASP B 1 462 ? -8.734 5.004 1.312 1 94.94 462 ASP B O 1
ATOM 9753 N N . PRO B 1 463 ? -9.625 6.18 2.963 1 96.06 463 PRO B N 1
ATOM 9754 C CA . PRO B 1 463 ? -10.82 5.332 3.01 1 96.06 463 PRO B CA 1
ATOM 9755 C C . PRO B 1 463 ? -11.531 5.242 1.661 1 96.06 463 PRO B C 1
ATOM 9757 O O . PRO B 1 463 ? -12.32 4.32 1.437 1 96.06 463 PRO B O 1
ATOM 9760 N N . ASP B 1 464 ? -11.25 6.125 0.761 1 96.81 464 ASP B N 1
ATOM 9761 C CA . ASP B 1 464 ? -11.938 6.152 -0.526 1 96.81 464 ASP B CA 1
ATOM 9762 C C . ASP B 1 464 ? -11.266 5.219 -1.527 1 96.81 464 ASP B C 1
ATOM 9764 O O . ASP B 1 464 ? -11.766 5.016 -2.635 1 96.81 464 ASP B O 1
ATOM 9768 N N . GLN B 1 465 ? -10.156 4.66 -1.184 1 95.94 465 GLN B N 1
ATOM 9769 C CA . GLN B 1 465 ? -9.406 3.863 -2.143 1 95.94 465 GLN B CA 1
ATOM 9770 C C . GLN B 1 465 ? -9.117 2.465 -1.597 1 95.94 465 GLN B C 1
ATOM 9772 O O . GLN B 1 465 ? -7.965 2.102 -1.374 1 95.94 465 GLN B O 1
ATOM 9777 N N . PRO B 1 466 ? -10.117 1.655 -1.479 1 96.81 466 PRO B N 1
ATOM 9778 C CA . PRO B 1 466 ? -9.938 0.291 -0.976 1 96.81 466 PRO B CA 1
ATOM 9779 C C . PRO B 1 466 ? -9.258 -0.626 -1.987 1 96.81 466 PRO B C 1
ATOM 9781 O O . PRO B 1 466 ? -9.43 -0.459 -3.197 1 96.81 466 PRO B O 1
ATOM 9784 N N . MET B 1 467 ? -8.508 -1.56 -1.504 1 96.81 467 MET B N 1
ATOM 9785 C CA . MET B 1 467 ? -7.801 -2.562 -2.297 1 96.81 467 MET B CA 1
ATOM 9786 C C . MET B 1 467 ? -7.754 -3.898 -1.564 1 96.81 467 MET B C 1
ATOM 9788 O O . MET B 1 467 ? -7.469 -3.947 -0.367 1 96.81 467 MET B O 1
ATOM 9792 N N . ILE B 1 468 ? -8.086 -4.934 -2.252 1 97.69 468 ILE B N 1
ATOM 9793 C CA . ILE B 1 468 ? -8.008 -6.262 -1.654 1 97.69 468 ILE B CA 1
ATOM 9794 C C . ILE B 1 468 ? -6.574 -6.781 -1.735 1 97.69 468 ILE B C 1
ATOM 9796 O O . ILE B 1 468 ? -6.016 -6.914 -2.826 1 97.69 468 ILE B O 1
ATOM 9800 N N . THR B 1 469 ? -5.961 -7.113 -0.625 1 95.94 469 THR B N 1
ATOM 9801 C CA . THR B 1 469 ? -4.574 -7.566 -0.589 1 95.94 469 THR B CA 1
ATOM 9802 C C . THR B 1 469 ? -4.496 -9.039 -0.192 1 95.94 469 THR B C 1
ATOM 9804 O O . THR B 1 469 ? -3.422 -9.641 -0.25 1 95.94 469 THR B O 1
ATOM 9807 N N . GLY B 1 470 ? -5.613 -9.57 0.229 1 94.62 470 GLY B N 1
ATOM 9808 C CA . GLY B 1 470 ? -5.625 -10.969 0.62 1 94.62 470 GLY B CA 1
ATOM 9809 C C . GLY B 1 470 ? -7.023 -11.539 0.782 1 94.62 470 GLY B C 1
ATOM 9810 O O . GLY B 1 470 ? -8.008 -10.828 0.587 1 94.62 470 GLY B O 1
ATOM 9811 N N . ARG B 1 471 ? -7.078 -12.805 0.979 1 94.62 471 ARG B N 1
ATOM 9812 C CA . ARG B 1 471 ? -8.312 -13.547 1.238 1 94.62 471 ARG B CA 1
ATOM 9813 C C . ARG B 1 471 ? -8.133 -14.508 2.408 1 94.62 471 ARG B C 1
ATOM 9815 O O . ARG B 1 471 ? -7.02 -14.945 2.699 1 94.62 471 ARG B O 1
ATOM 9822 N N . THR B 1 472 ? -9.219 -14.828 3.045 1 94.25 472 THR B N 1
ATOM 9823 C CA . THR B 1 472 ? -9.148 -15.734 4.188 1 94.25 472 THR B CA 1
ATOM 9824 C C . THR B 1 472 ? -10.336 -16.688 4.199 1 94.25 472 THR B C 1
ATOM 9826 O O . THR B 1 472 ? -11.398 -16.375 3.658 1 94.25 472 THR B O 1
ATOM 9829 N N . TYR B 1 473 ? -10.062 -17.844 4.734 1 94.75 473 TYR B N 1
ATOM 9830 C CA . TYR B 1 473 ? -11.18 -18.734 5.059 1 94.75 473 TYR B CA 1
ATOM 9831 C C . TYR B 1 473 ? -11.938 -18.219 6.277 1 94.75 473 TYR B C 1
ATOM 9833 O O . TYR B 1 473 ? -11.391 -17.484 7.098 1 94.75 473 TYR B O 1
ATOM 9841 N N . CYS B 1 474 ? -13.18 -18.578 6.281 1 93.12 474 CYS B N 1
ATOM 9842 C CA . CYS B 1 474 ? -14.047 -18.156 7.379 1 93.12 474 CYS B CA 1
ATOM 9843 C C . CYS B 1 474 ? -15.133 -19.203 7.641 1 93.12 474 CYS B C 1
ATOM 9845 O O . CYS B 1 474 ? -15.125 -20.266 7.035 1 93.12 474 CYS B O 1
ATOM 9847 N N . GLY B 1 475 ? -16.031 -18.906 8.594 1 92 475 GLY B N 1
ATOM 9848 C CA . GLY B 1 475 ? -17.062 -19.844 9 1 92 475 GLY B CA 1
ATOM 9849 C C . GLY B 1 475 ? -17.922 -20.328 7.844 1 92 475 GLY B C 1
ATOM 9850 O O . GLY B 1 475 ? -18.375 -21.469 7.82 1 92 475 GLY B O 1
ATOM 9851 N N . ASP B 1 476 ? -18.125 -19.453 6.84 1 91.5 476 ASP B N 1
ATOM 9852 C CA . ASP B 1 476 ? -18.984 -19.781 5.699 1 91.5 476 ASP B CA 1
ATOM 9853 C C . ASP B 1 476 ? -18.141 -20.297 4.523 1 91.5 476 ASP B C 1
ATOM 9855 O O . ASP B 1 476 ? -18.688 -20.766 3.527 1 91.5 476 ASP B O 1
ATOM 9859 N N . GLN B 1 477 ? -16.891 -20.125 4.617 1 92.88 477 GLN B N 1
ATOM 9860 C CA . GLN B 1 477 ? -15.93 -20.547 3.611 1 92.88 477 GLN B CA 1
ATOM 9861 C C . GLN B 1 477 ? -14.789 -21.344 4.242 1 92.88 477 GLN B C 1
ATOM 9863 O O . GLN B 1 477 ? -13.711 -20.812 4.484 1 92.88 477 GLN B O 1
ATOM 9868 N N . LEU B 1 478 ? -15 -22.688 4.355 1 94.31 478 LEU B N 1
ATOM 9869 C CA . LEU B 1 478 ? -14.031 -23.531 5.039 1 94.31 478 LEU B CA 1
ATOM 9870 C C . LEU B 1 478 ? -12.883 -23.906 4.105 1 94.31 478 LEU B C 1
ATOM 9872 O O . LEU B 1 478 ? -13.016 -23.797 2.885 1 94.31 478 LEU B O 1
ATOM 9876 N N . PRO B 1 479 ? -11.719 -24.328 4.648 1 94.69 479 PRO B N 1
ATOM 9877 C CA . PRO B 1 479 ? -10.625 -24.797 3.805 1 94.69 479 PRO B CA 1
ATOM 9878 C C . PRO B 1 479 ? -11.008 -26.016 2.969 1 94.69 479 PRO B C 1
ATOM 9880 O O . PRO B 1 479 ? -11.969 -26.719 3.291 1 94.69 479 PRO B O 1
ATOM 9883 N N . PRO B 1 480 ? -10.297 -26.266 1.881 1 95.19 480 PRO B N 1
ATOM 9884 C CA . PRO B 1 480 ? -10.641 -27.375 0.985 1 95.19 480 PRO B CA 1
ATOM 9885 C C . PRO B 1 480 ? -10.555 -28.734 1.669 1 95.19 480 PRO B C 1
ATOM 9887 O O . PRO B 1 480 ? -11.195 -29.703 1.229 1 95.19 480 PRO B O 1
ATOM 9890 N N . TYR B 1 481 ? -9.68 -28.828 2.66 1 96.25 481 TYR B N 1
ATOM 9891 C CA . TYR B 1 481 ? -9.531 -30.062 3.434 1 96.25 481 TYR B CA 1
ATOM 9892 C C . TYR B 1 481 ? -9.617 -29.781 4.93 1 96.25 481 TYR B C 1
ATOM 9894 O O . TYR B 1 481 ? -9.242 -28.688 5.387 1 96.25 481 TYR B O 1
ATOM 9902 N N . ASP B 1 482 ? -10.023 -30.828 5.66 1 96.44 482 ASP B N 1
ATOM 9903 C CA . ASP B 1 482 ? -10.148 -30.672 7.105 1 96.44 482 ASP B CA 1
ATOM 9904 C C . ASP B 1 482 ? -8.781 -30.516 7.762 1 96.44 482 ASP B C 1
ATOM 9906 O O . ASP B 1 482 ? -7.891 -31.344 7.57 1 96.44 482 ASP B O 1
ATOM 9910 N N . LEU B 1 483 ? -8.586 -29.5 8.547 1 94.5 483 LEU B N 1
ATOM 9911 C CA . LEU B 1 483 ? -7.375 -29.234 9.312 1 94.5 483 LEU B CA 1
ATOM 9912 C C . LEU B 1 483 ? -7.625 -29.406 10.805 1 94.5 483 LEU B C 1
ATOM 9914 O O . LEU B 1 483 ? -8.711 -29.094 11.297 1 94.5 483 LEU B O 1
ATOM 9918 N N . PRO B 1 484 ? -6.695 -29.938 11.516 1 95.25 484 PRO B N 1
ATOM 9919 C CA . PRO B 1 484 ? -5.285 -30.141 11.172 1 95.25 484 PRO B CA 1
ATOM 9920 C C . PRO B 1 484 ? -5.012 -31.516 10.586 1 95.25 484 PRO B C 1
ATOM 9922 O O . PRO B 1 484 ? -3.854 -31.875 10.352 1 95.25 484 PRO B O 1
ATOM 9925 N N . ASP B 1 485 ? -6.055 -32.344 10.305 1 95.88 485 ASP B N 1
ATOM 9926 C CA . ASP B 1 485 ? -5.875 -33.719 9.828 1 95.88 485 ASP B CA 1
ATOM 9927 C C . ASP B 1 485 ? -5.047 -33.75 8.547 1 95.88 485 ASP B C 1
ATOM 9929 O O . ASP B 1 485 ? -4.262 -34.688 8.336 1 95.88 485 ASP B O 1
ATOM 9933 N N . HIS B 1 486 ? -5.293 -32.812 7.73 1 97 486 HIS B N 1
ATOM 9934 C CA . HIS B 1 486 ? -4.617 -32.781 6.438 1 97 486 HIS B CA 1
ATOM 9935 C C . HIS B 1 486 ? -3.623 -31.609 6.371 1 97 486 HIS B C 1
ATOM 9937 O O . HIS B 1 486 ? -3.535 -30.922 5.352 1 97 486 HIS B O 1
ATOM 9943 N N . LYS B 1 487 ? -2.836 -31.391 7.434 1 96.19 487 LYS B N 1
ATOM 9944 C CA . LYS B 1 487 ? -1.93 -30.25 7.555 1 96.19 487 LYS B CA 1
ATOM 9945 C C . LYS B 1 487 ? -0.729 -30.406 6.629 1 96.19 487 LYS B C 1
ATOM 9947 O O . LYS B 1 487 ? -0.025 -29.422 6.352 1 96.19 487 LYS B O 1
ATOM 9952 N N . THR B 1 488 ? -0.435 -31.578 6.137 1 96.75 488 THR B N 1
ATOM 9953 C CA . THR B 1 488 ? 0.729 -31.812 5.289 1 96.75 488 THR B CA 1
ATOM 9954 C C . THR B 1 488 ? 0.368 -31.625 3.816 1 96.75 488 THR B C 1
ATOM 9956 O O . THR B 1 488 ? 1.194 -31.875 2.934 1 96.75 488 THR B O 1
ATOM 9959 N N . ARG B 1 489 ? -0.846 -31.188 3.533 1 96.12 489 ARG B N 1
ATOM 9960 C CA . ARG B 1 489 ? -1.301 -31.016 2.158 1 96.12 489 ARG B CA 1
ATOM 9961 C C . ARG B 1 489 ? -1.176 -29.547 1.728 1 96.12 489 ARG B C 1
ATOM 9963 O O . ARG B 1 489 ? -1.441 -28.641 2.516 1 96.12 489 ARG B O 1
ATOM 9970 N N . MET B 1 490 ? -0.673 -29.391 0.568 1 95.44 490 MET B N 1
ATOM 9971 C CA . MET B 1 490 ? -0.797 -28.141 -0.173 1 95.44 490 MET B CA 1
ATOM 9972 C C . MET B 1 490 ? -1.638 -28.344 -1.431 1 95.44 490 MET B C 1
ATOM 9974 O O . MET B 1 490 ? -1.431 -29.297 -2.18 1 95.44 490 MET B O 1
ATOM 9978 N N . THR B 1 491 ? -2.668 -27.375 -1.602 1 96.38 491 THR B N 1
ATOM 9979 C CA . THR B 1 491 ? -3.531 -27.656 -2.744 1 96.38 491 THR B CA 1
ATOM 9980 C C . THR B 1 491 ? -3.975 -26.344 -3.41 1 96.38 491 THR B C 1
ATOM 9982 O O . THR B 1 491 ? -3.918 -25.281 -2.797 1 96.38 491 THR B O 1
ATOM 9985 N N . ILE B 1 492 ? -4.164 -26.375 -4.691 1 96.06 492 ILE B N 1
ATOM 9986 C CA . ILE B 1 492 ? -4.953 -25.438 -5.473 1 96.06 492 ILE B CA 1
ATOM 9987 C C . ILE B 1 492 ? -6.184 -26.141 -6.043 1 96.06 492 ILE B C 1
ATOM 9989 O O . ILE B 1 492 ? -6.062 -27.016 -6.902 1 96.06 492 ILE B O 1
ATOM 9993 N N . LYS B 1 493 ? -7.27 -25.781 -5.465 1 97.44 493 LYS B N 1
ATOM 9994 C CA . LYS B 1 493 ? -8.531 -26.422 -5.82 1 97.44 493 LYS B CA 1
ATOM 9995 C C . LYS B 1 493 ? -9.57 -25.406 -6.258 1 97.44 493 LYS B C 1
ATOM 9997 O O . LYS B 1 493 ? -9.805 -24.406 -5.562 1 97.44 493 LYS B O 1
ATOM 10002 N N . SER B 1 494 ? -10.117 -25.594 -7.492 1 96.75 494 SER B N 1
ATOM 10003 C CA . SER B 1 494 ? -11.148 -24.688 -7.996 1 96.75 494 SER B CA 1
ATOM 10004 C C . SER B 1 494 ? -12.539 -25.297 -7.824 1 96.75 494 SER B C 1
ATOM 10006 O O . SER B 1 494 ? -12.695 -26.328 -7.176 1 96.75 494 SER B O 1
ATOM 10008 N N . GLN B 1 495 ? -13.547 -24.516 -8.242 1 96.5 495 GLN B N 1
ATOM 10009 C CA . GLN B 1 495 ? -14.938 -24.938 -8.188 1 96.5 495 GLN B CA 1
ATOM 10010 C C . GLN B 1 495 ? -15.664 -24.656 -9.5 1 96.5 495 GLN B C 1
ATOM 10012 O O . GLN B 1 495 ? -15.562 -23.547 -10.039 1 96.5 495 GLN B O 1
ATOM 10017 N N . THR B 1 496 ? -16.328 -25.688 -10 1 97.31 496 THR B N 1
ATOM 10018 C CA . THR B 1 496 ? -17.109 -25.516 -11.219 1 97.31 496 THR B CA 1
ATOM 10019 C C . THR B 1 496 ? -18.109 -24.375 -11.055 1 97.31 496 THR B C 1
ATOM 10021 O O . THR B 1 496 ? -18.797 -24.297 -10.031 1 97.31 496 THR B O 1
ATOM 10024 N N . HIS B 1 497 ? -18.156 -23.438 -12.031 1 96 497 HIS B N 1
ATOM 10025 C CA . HIS B 1 497 ? -19.078 -22.297 -12.047 1 96 497 HIS B CA 1
ATOM 10026 C C . HIS B 1 497 ? -20.516 -22.766 -12.227 1 96 497 HIS B C 1
ATOM 10028 O O . HIS B 1 497 ? -20.844 -23.406 -13.227 1 96 497 HIS B O 1
ATOM 10034 N N . LYS B 1 498 ? -21.406 -22.5 -11.203 1 95.38 498 LYS B N 1
ATOM 10035 C CA . LYS B 1 498 ? -22.828 -22.828 -11.211 1 95.38 498 LYS B CA 1
ATOM 10036 C C . LYS B 1 498 ? -23.047 -24.328 -11.383 1 95.38 498 LYS B C 1
ATOM 10038 O O . LYS B 1 498 ? -23.922 -24.75 -12.164 1 95.38 498 LYS B O 1
ATOM 10043 N N . GLY B 1 499 ? -22.203 -25.047 -10.852 1 95.44 499 GLY B N 1
ATOM 10044 C CA . GLY B 1 499 ? -22.297 -26.5 -10.891 1 95.44 499 GLY B CA 1
ATOM 10045 C C . GLY B 1 499 ? -21.406 -27.188 -9.867 1 95.44 499 GLY B C 1
ATOM 10046 O O . GLY B 1 499 ? -20.672 -26.516 -9.133 1 95.44 499 GLY B O 1
ATOM 10047 N N . ASP B 1 500 ? -21.484 -28.578 -9.883 1 95.38 500 ASP B N 1
ATOM 10048 C CA . ASP B 1 500 ? -20.672 -29.375 -8.969 1 95.38 500 ASP B CA 1
ATOM 10049 C C . ASP B 1 500 ? -19.359 -29.812 -9.633 1 95.38 500 ASP B C 1
ATOM 10051 O O . ASP B 1 500 ? -19.266 -29.859 -10.859 1 95.38 500 ASP B O 1
ATOM 10055 N N . GLY B 1 501 ? -18.438 -30.094 -8.789 1 97.06 501 GLY B N 1
ATOM 10056 C CA . GLY B 1 501 ? -17.172 -30.578 -9.281 1 97.06 501 GLY B CA 1
ATOM 10057 C C . GLY B 1 501 ? -16.047 -29.562 -9.164 1 97.06 501 GLY B C 1
ATOM 10058 O O . GLY B 1 501 ? -16.297 -28.406 -8.797 1 97.06 501 GLY B O 1
ATOM 10059 N N . PHE B 1 502 ? -14.82 -30.062 -9.461 1 97.88 502 PHE B N 1
ATOM 10060 C CA . PHE B 1 502 ? -13.68 -29.188 -9.219 1 97.88 502 PHE B CA 1
ATOM 10061 C C . PHE B 1 502 ? -12.461 -29.656 -10.008 1 97.88 502 PHE B C 1
ATOM 10063 O O . PHE B 1 502 ? -12.398 -30.812 -10.43 1 97.88 502 PHE B O 1
ATOM 10070 N N . ASN B 1 503 ? -11.562 -28.75 -10.367 1 98.38 503 ASN B N 1
ATOM 10071 C CA . ASN B 1 503 ? -10.18 -29.047 -10.734 1 98.38 503 ASN B CA 1
ATOM 10072 C C . ASN B 1 503 ? -9.242 -28.922 -9.547 1 98.38 503 ASN B C 1
ATOM 10074 O O . ASN B 1 503 ? -9.484 -28.109 -8.641 1 98.38 503 ASN B O 1
ATOM 10078 N N . GLU B 1 504 ? -8.141 -29.766 -9.586 1 98.06 504 GLU B N 1
ATOM 10079 C CA . GLU B 1 504 ? -7.293 -29.688 -8.398 1 98.06 504 GLU B CA 1
ATOM 10080 C C . GLU B 1 504 ? -5.863 -30.109 -8.711 1 98.06 504 GLU B C 1
ATOM 10082 O O . GLU B 1 504 ? -5.641 -31.016 -9.523 1 98.06 504 GLU B O 1
ATOM 10087 N N . LEU B 1 505 ? -4.934 -29.453 -8.234 1 97.75 505 LEU B N 1
ATOM 10088 C CA . LEU B 1 505 ? -3.539 -29.844 -8.039 1 97.75 505 LEU B CA 1
ATOM 10089 C C . LEU B 1 505 ? -3.191 -29.906 -6.559 1 97.75 505 LEU B C 1
ATOM 10091 O O . LEU B 1 505 ? -3.277 -28.906 -5.852 1 97.75 505 LEU B O 1
ATOM 10095 N N . ARG B 1 506 ? -2.75 -31.109 -6.066 1 97.81 506 ARG B N 1
ATOM 10096 C CA . ARG B 1 506 ? -2.521 -31.281 -4.637 1 97.81 506 ARG B CA 1
ATOM 10097 C C . ARG B 1 506 ? -1.194 -31.984 -4.371 1 97.81 506 ARG B C 1
ATOM 10099 O O . ARG B 1 506 ? -0.838 -32.938 -5.074 1 97.81 506 ARG B O 1
ATOM 10106 N N . PHE B 1 507 ? -0.478 -31.562 -3.342 1 97.81 507 PHE B N 1
ATOM 10107 C CA . PHE B 1 507 ? 0.735 -32.188 -2.83 1 97.81 507 PHE B CA 1
ATOM 10108 C C . PHE B 1 507 ? 0.506 -32.75 -1.433 1 97.81 507 PHE B C 1
ATOM 10110 O O . PHE B 1 507 ? 0.042 -32.031 -0.54 1 97.81 507 PHE B O 1
ATOM 10117 N N . GLU B 1 508 ? 0.82 -34 -1.318 1 97.88 508 GLU B N 1
ATOM 10118 C CA . GLU B 1 508 ? 0.861 -34.656 -0.005 1 97.88 508 GLU B CA 1
ATOM 10119 C C . GLU B 1 508 ? 2.299 -34.875 0.451 1 97.88 508 GLU B C 1
ATOM 10121 O O . GLU B 1 508 ? 3.084 -35.531 -0.255 1 97.88 508 GLU B O 1
ATOM 10126 N N . ASP B 1 509 ? 2.584 -34.375 1.634 1 96.62 509 ASP B N 1
ATOM 10127 C CA . ASP B 1 509 ? 3.971 -34.438 2.088 1 96.62 509 ASP B CA 1
ATOM 10128 C C . ASP B 1 509 ? 4.125 -35.375 3.279 1 96.62 509 ASP B C 1
ATOM 10130 O O . ASP B 1 509 ? 5.203 -35.469 3.875 1 96.62 509 ASP B O 1
ATOM 10134 N N . GLU B 1 510 ? 3.076 -36.062 3.629 1 97.25 510 GLU B N 1
ATOM 10135 C CA . GLU B 1 510 ? 3.207 -37 4.719 1 97.25 510 GLU B CA 1
ATOM 10136 C C . GLU B 1 510 ? 4.199 -38.125 4.363 1 97.25 510 GLU B C 1
ATOM 10138 O O . GLU B 1 510 ? 4.121 -38.719 3.283 1 97.25 510 GLU B O 1
ATOM 10143 N N . LEU B 1 511 ? 5.152 -38.375 5.375 1 97.31 511 LEU B N 1
ATOM 10144 C CA . LEU B 1 511 ? 6.199 -39.375 5.141 1 97.31 511 LEU B CA 1
ATOM 10145 C C . LEU B 1 511 ? 5.598 -40.719 4.793 1 97.31 511 LEU B C 1
ATOM 10147 O O . LEU B 1 511 ? 4.742 -41.25 5.52 1 97.31 511 LEU B O 1
ATOM 10151 N N . GLY B 1 512 ? 5.953 -41.312 3.703 1 97.12 512 GLY B N 1
ATOM 10152 C CA . GLY B 1 512 ? 5.484 -42.625 3.236 1 97.12 512 GLY B CA 1
ATOM 10153 C C . GLY B 1 512 ? 4.242 -42.531 2.367 1 97.12 512 GLY B C 1
ATOM 10154 O O . GLY B 1 512 ? 3.838 -43.5 1.744 1 97.12 512 GLY B O 1
ATOM 10155 N N . ARG B 1 513 ? 3.643 -41.344 2.291 1 97.31 513 ARG B N 1
ATOM 10156 C CA . ARG B 1 513 ? 2.428 -41.156 1.505 1 97.31 513 ARG B CA 1
ATOM 10157 C C . ARG B 1 513 ? 2.57 -40 0.545 1 97.31 513 ARG B C 1
ATOM 10159 O O . ARG B 1 513 ? 1.575 -39.375 0.147 1 97.31 513 ARG B O 1
ATOM 10166 N N . GLN B 1 514 ? 3.777 -39.594 0.236 1 97.75 514 GLN B N 1
ATOM 10167 C CA . GLN B 1 514 ? 4.012 -38.469 -0.66 1 97.75 514 GLN B CA 1
ATOM 10168 C C . GLN B 1 514 ? 3.314 -38.656 -2 1 97.75 514 GLN B C 1
ATOM 10170 O O . GLN B 1 514 ? 3.361 -39.75 -2.57 1 97.75 514 GLN B O 1
ATOM 10175 N N . GLU B 1 515 ? 2.641 -37.562 -2.482 1 98.12 515 GLU B N 1
ATOM 10176 C CA . GLU B 1 515 ? 1.83 -37.719 -3.686 1 98.12 515 GLU B CA 1
ATOM 10177 C C . GLU B 1 515 ? 1.624 -36.406 -4.398 1 98.12 515 GLU B C 1
ATOM 10179 O O . GLU B 1 515 ? 1.449 -35.375 -3.75 1 98.12 515 GLU B O 1
ATOM 10184 N N . VAL B 1 516 ? 1.709 -36.469 -5.684 1 98.06 516 VAL B N 1
ATOM 10185 C CA . VAL B 1 516 ? 1.166 -35.406 -6.523 1 98.06 516 VAL B CA 1
ATOM 10186 C C . VAL B 1 516 ? -0.15 -35.875 -7.148 1 98.06 516 VAL B C 1
ATOM 10188 O O . VAL B 1 516 ? -0.194 -36.906 -7.84 1 98.06 516 VAL B O 1
ATOM 10191 N N . PHE B 1 517 ? -1.149 -35.125 -6.859 1 98.25 517 PHE B N 1
ATOM 10192 C CA . PHE B 1 517 ? -2.482 -35.469 -7.336 1 98.25 517 PHE B CA 1
ATOM 10193 C C . PHE B 1 517 ? -3.021 -34.406 -8.273 1 98.25 517 PHE B C 1
ATOM 10195 O O . PHE B 1 517 ? -3.107 -33.219 -7.895 1 98.25 517 PHE B O 1
ATOM 10202 N N . ILE B 1 518 ? -3.367 -34.781 -9.516 1 98.12 518 ILE B N 1
ATOM 10203 C CA . ILE B 1 518 ? -3.977 -33.906 -10.492 1 98.12 518 ILE B CA 1
ATOM 10204 C C . ILE B 1 518 ? -5.367 -34.406 -10.867 1 98.12 518 ILE B C 1
ATOM 10206 O O . ILE B 1 518 ? -5.52 -35.562 -11.297 1 98.12 518 ILE B O 1
ATOM 10210 N N . HIS B 1 519 ? -6.336 -33.594 -10.719 1 98.5 519 HIS B N 1
ATOM 10211 C CA . HIS B 1 519 ? -7.719 -33.938 -11.023 1 98.5 519 HIS B CA 1
ATOM 10212 C C . HIS B 1 519 ? -8.352 -32.969 -11.992 1 98.5 519 HIS B C 1
ATOM 10214 O O . HIS B 1 519 ? -8.461 -31.766 -11.688 1 98.5 519 HIS B O 1
ATOM 10220 N N . ALA B 1 520 ? -8.758 -33.406 -13.141 1 98.56 520 ALA B N 1
ATOM 10221 C CA . ALA B 1 520 ? -9.555 -32.625 -14.078 1 98.56 520 ALA B CA 1
ATOM 10222 C C . ALA B 1 520 ? -11.023 -33.031 -14.016 1 98.56 520 ALA B C 1
ATOM 10224 O O . ALA B 1 520 ? -11.359 -34.219 -14.211 1 98.56 520 ALA B O 1
ATOM 10225 N N . GLU B 1 521 ? -11.82 -32.125 -13.805 1 98 521 GLU B N 1
ATOM 10226 C CA . GLU B 1 521 ? -13.242 -32.438 -13.656 1 98 521 GLU B CA 1
ATOM 10227 C C . GLU B 1 521 ? -13.836 -32.969 -14.961 1 98 521 GLU B C 1
ATOM 10229 O O . GLU B 1 521 ? -14.82 -33.688 -14.938 1 98 521 GLU B O 1
ATOM 10234 N N . ARG B 1 522 ? -13.312 -32.5 -16.078 1 98 522 ARG B N 1
ATOM 10235 C CA . ARG B 1 522 ? -13.852 -32.938 -17.359 1 98 522 ARG B CA 1
ATOM 10236 C C . ARG B 1 522 ? -12.727 -33.312 -18.328 1 98 522 ARG B C 1
ATOM 10238 O O . ARG B 1 522 ? -12.484 -34.5 -18.562 1 98 522 ARG B O 1
ATOM 10245 N N . ASP B 1 523 ? -11.938 -32.281 -18.734 1 98.38 523 ASP B N 1
ATOM 10246 C CA . ASP B 1 523 ? -10.883 -32.562 -19.703 1 98.38 523 ASP B CA 1
ATOM 10247 C C . ASP B 1 523 ? -9.508 -32.188 -19.156 1 98.38 523 ASP B C 1
ATOM 10249 O O . ASP B 1 523 ? -9.391 -31.266 -18.359 1 98.38 523 ASP B O 1
ATOM 10253 N N . GLN B 1 524 ? -8.484 -32.906 -19.547 1 98.25 524 GLN B N 1
ATOM 10254 C CA . GLN B 1 524 ? -7.09 -32.562 -19.328 1 98.25 524 GLN B CA 1
ATOM 10255 C C . GLN B 1 524 ? -6.332 -32.469 -20.656 1 98.25 524 GLN B C 1
ATOM 10257 O O . GLN B 1 524 ? -6.348 -33.406 -21.453 1 98.25 524 GLN B O 1
ATOM 10262 N N . ASN B 1 525 ? -5.773 -31.359 -20.938 1 98.38 525 ASN B N 1
ATOM 10263 C CA . ASN B 1 525 ? -4.984 -31.125 -22.141 1 98.38 525 ASN B CA 1
ATOM 10264 C C . ASN B 1 525 ? -3.537 -30.781 -21.797 1 98.38 525 ASN B C 1
ATOM 10266 O O . ASN B 1 525 ? -3.281 -29.812 -21.078 1 98.38 525 ASN B O 1
ATOM 10270 N N . ASN B 1 526 ? -2.635 -31.562 -22.234 1 97.88 526 ASN B N 1
ATOM 10271 C CA . ASN B 1 526 ? -1.2 -31.359 -22.078 1 97.88 526 ASN B CA 1
ATOM 10272 C C . ASN B 1 526 ? -0.528 -31.062 -23.422 1 97.88 526 ASN B C 1
ATOM 10274 O O . ASN B 1 526 ? -0.5 -31.922 -24.312 1 97.88 526 ASN B O 1
ATOM 10278 N N . VAL B 1 527 ? 0.049 -29.891 -23.562 1 98.5 527 VAL B N 1
ATOM 10279 C CA . VAL B 1 527 ? 0.686 -29.469 -24.812 1 98.5 527 VAL B CA 1
ATOM 10280 C C . VAL B 1 527 ? 2.17 -29.203 -24.562 1 98.5 527 VAL B C 1
ATOM 10282 O O . VAL B 1 527 ? 2.527 -28.297 -23.812 1 98.5 527 VAL B O 1
ATOM 10285 N N . VAL B 1 528 ? 3.02 -29.984 -25.203 1 98.44 528 VAL B N 1
ATOM 10286 C CA . VAL B 1 528 ? 4.469 -29.844 -25.125 1 98.44 528 VAL B CA 1
ATOM 10287 C C . VAL B 1 528 ? 5.043 -29.562 -26.516 1 98.44 528 VAL B C 1
ATOM 10289 O O . VAL B 1 528 ? 4.91 -30.375 -27.422 1 98.44 528 VAL B O 1
ATOM 10292 N N . LYS B 1 529 ? 5.781 -28.469 -26.672 1 97.94 529 LYS B N 1
ATOM 10293 C CA . LYS B 1 529 ? 6.148 -28.047 -28.016 1 97.94 529 LYS B CA 1
ATOM 10294 C C . LYS B 1 529 ? 7.387 -28.781 -28.516 1 97.94 529 LYS B C 1
ATOM 10296 O O . LYS B 1 529 ? 7.656 -28.812 -29.719 1 97.94 529 LYS B O 1
ATOM 10301 N N . HIS B 1 530 ? 8.117 -29.469 -27.578 1 98.19 530 HIS B N 1
ATOM 10302 C CA . HIS B 1 530 ? 9.344 -30.141 -28 1 98.19 530 HIS B CA 1
ATOM 10303 C C . HIS B 1 530 ? 9.406 -31.562 -27.453 1 98.19 530 HIS B C 1
ATOM 10305 O O . HIS B 1 530 ? 8.812 -32.469 -28.031 1 98.19 530 HIS B O 1
ATOM 10311 N N . ASN B 1 531 ? 10.055 -31.781 -26.219 1 98.06 531 ASN B N 1
ATOM 10312 C CA . ASN B 1 531 ? 10.188 -33.156 -25.734 1 98.06 531 ASN B CA 1
ATOM 10313 C C . ASN B 1 531 ? 9.469 -33.344 -24.391 1 98.06 531 ASN B C 1
ATOM 10315 O O . ASN B 1 531 ? 9.43 -32.406 -23.578 1 98.06 531 ASN B O 1
ATOM 10319 N N . GLU B 1 532 ? 8.898 -34.562 -24.266 1 97.81 532 GLU B N 1
ATOM 10320 C CA . GLU B 1 532 ? 8.344 -35 -23 1 97.81 532 GLU B CA 1
ATOM 10321 C C . GLU B 1 532 ? 9.094 -36.219 -22.453 1 97.81 532 GLU B C 1
ATOM 10323 O O . GLU B 1 532 ? 9.289 -37.188 -23.172 1 97.81 532 GLU B O 1
ATOM 10328 N N . THR B 1 533 ? 9.562 -36.156 -21.328 1 97.94 533 THR B N 1
ATOM 10329 C CA . THR B 1 533 ? 10.234 -37.281 -20.672 1 97.94 533 THR B CA 1
ATOM 10330 C C . THR B 1 533 ? 9.531 -37.656 -19.359 1 97.94 533 THR B C 1
ATOM 10332 O O . THR B 1 533 ? 9.242 -36.781 -18.547 1 97.94 533 THR B O 1
ATOM 10335 N N . THR B 1 534 ? 9.258 -38.938 -19.188 1 97.5 534 THR B N 1
ATOM 10336 C CA . THR B 1 534 ? 8.672 -39.438 -17.938 1 97.5 534 THR B CA 1
ATOM 10337 C C . THR B 1 534 ? 9.531 -40.562 -17.359 1 97.5 534 THR B C 1
ATOM 10339 O O . THR B 1 534 ? 9.906 -41.5 -18.062 1 97.5 534 THR B O 1
ATOM 10342 N N . LEU B 1 535 ? 9.883 -40.406 -16.156 1 98.19 535 LEU B N 1
ATOM 10343 C CA . LEU B 1 535 ? 10.609 -41.438 -15.406 1 98.19 535 LEU B CA 1
ATOM 10344 C C . LEU B 1 535 ? 9.82 -41.906 -14.188 1 98.19 535 LEU B C 1
ATOM 10346 O O . LEU B 1 535 ? 9.508 -41.094 -13.312 1 98.19 535 LEU B O 1
ATOM 10350 N N . ILE B 1 536 ? 9.5 -43.156 -14.156 1 98.12 536 ILE B N 1
ATOM 10351 C CA . ILE B 1 536 ? 8.766 -43.75 -13.047 1 98.12 536 ILE B CA 1
ATOM 10352 C C . ILE B 1 536 ? 9.641 -44.781 -12.336 1 98.12 536 ILE B C 1
ATOM 10354 O O . ILE B 1 536 ? 10.086 -45.75 -12.945 1 98.12 536 ILE B O 1
ATOM 10358 N N . GLY B 1 537 ? 9.781 -44.688 -11.07 1 97.88 537 GLY B N 1
ATOM 10359 C CA . GLY B 1 537 ? 10.742 -45.469 -10.328 1 97.88 537 GLY B CA 1
ATOM 10360 C C . GLY B 1 537 ? 10.234 -46.875 -9.969 1 97.88 537 GLY B C 1
ATOM 10361 O O . GLY B 1 537 ? 11.023 -47.75 -9.648 1 97.88 537 GLY B O 1
ATOM 10362 N N . ASN B 1 538 ? 8.891 -47.094 -10.102 1 97.94 538 ASN B N 1
ATOM 10363 C CA . ASN B 1 538 ? 8.328 -48.375 -9.703 1 97.94 538 ASN B CA 1
ATOM 10364 C C . ASN B 1 538 ? 7.27 -48.844 -10.695 1 97.94 538 ASN B C 1
ATOM 10366 O O . ASN B 1 538 ? 7.602 -49.375 -11.758 1 97.94 538 ASN B O 1
ATOM 10370 N N . ASP B 1 539 ? 5.902 -48.594 -10.398 1 98.06 539 ASP B N 1
ATOM 10371 C CA . ASP B 1 539 ? 4.867 -49.125 -11.289 1 98.06 539 ASP B CA 1
ATOM 10372 C C . ASP B 1 539 ? 4.07 -48 -11.93 1 98.06 539 ASP B C 1
ATOM 10374 O O . ASP B 1 539 ? 3.941 -46.906 -11.352 1 98.06 539 ASP B O 1
ATOM 10378 N N . ARG B 1 540 ? 3.588 -48.25 -13.117 1 97.5 540 ARG B N 1
ATOM 10379 C CA . ARG B 1 540 ? 2.648 -47.344 -13.805 1 97.5 540 ARG B CA 1
ATOM 10380 C C . ARG B 1 540 ? 1.346 -48.094 -14.117 1 97.5 540 ARG B C 1
ATOM 10382 O O . ARG B 1 540 ? 1.363 -49.219 -14.602 1 97.5 540 ARG B O 1
ATOM 10389 N N . SER B 1 541 ? 0.294 -47.531 -13.742 1 97.88 541 SER B N 1
ATOM 10390 C CA . SER B 1 541 ? -1.026 -48.062 -14.078 1 97.88 541 SER B CA 1
ATOM 10391 C C . SER B 1 541 ? -1.886 -47 -14.758 1 97.88 541 SER B C 1
ATOM 10393 O O . SER B 1 541 ? -1.996 -45.875 -14.273 1 97.88 541 SER B O 1
ATOM 10395 N N . GLU B 1 542 ? -2.434 -47.375 -15.914 1 97.06 542 GLU B N 1
ATOM 10396 C CA . GLU B 1 542 ? -3.316 -46.5 -16.672 1 97.06 542 GLU B CA 1
ATOM 10397 C C . GLU B 1 542 ? -4.637 -47.188 -17 1 97.06 542 GLU B C 1
ATOM 10399 O O . GLU B 1 542 ? -4.645 -48.281 -17.531 1 97.06 542 GLU B O 1
ATOM 10404 N N . ARG B 1 543 ? -5.754 -46.5 -16.672 1 98 543 ARG B N 1
ATOM 10405 C CA . ARG B 1 543 ? -7.078 -47.031 -17 1 98 543 ARG B CA 1
ATOM 10406 C C . ARG B 1 543 ? -7.879 -46 -17.797 1 98 543 ARG B C 1
ATOM 10408 O O . ARG B 1 543 ? -8.102 -44.875 -17.328 1 98 543 ARG B O 1
ATOM 10415 N N . VAL B 1 544 ? -8.312 -46.375 -19 1 98.12 544 VAL B N 1
ATOM 10416 C CA . VAL B 1 544 ? -9.164 -45.562 -19.875 1 98.12 544 VAL B CA 1
ATOM 10417 C C . VAL B 1 544 ? -10.523 -46.25 -20.031 1 98.12 544 VAL B C 1
ATOM 10419 O O . VAL B 1 544 ? -10.602 -47.375 -20.531 1 98.12 544 VAL B O 1
ATOM 10422 N N . GLU B 1 545 ? -11.578 -45.594 -19.703 1 97.69 545 GLU B N 1
ATOM 10423 C CA . GLU B 1 545 ? -12.875 -46.25 -19.625 1 97.69 545 GLU B CA 1
ATOM 10424 C C . GLU B 1 545 ? -13.469 -46.469 -21.016 1 97.69 545 GLU B C 1
ATOM 10426 O O . GLU B 1 545 ? -14.32 -47.344 -21.203 1 97.69 545 GLU B O 1
ATOM 10431 N N . HIS B 1 546 ? -13.047 -45.688 -22.047 1 97.75 546 HIS B N 1
ATOM 10432 C CA . HIS B 1 546 ? -13.633 -45.844 -23.375 1 97.75 546 HIS B CA 1
ATOM 10433 C C . HIS B 1 546 ? -12.555 -46.094 -24.438 1 97.75 546 HIS B C 1
ATOM 10435 O O . HIS B 1 546 ? -11.977 -47.156 -24.484 1 97.75 546 HIS B O 1
ATOM 10441 N N . ASP B 1 547 ? -12.156 -44.969 -25.266 1 97.75 547 ASP B N 1
ATOM 10442 C CA . ASP B 1 547 ? -11.25 -45.219 -26.391 1 97.75 547 ASP B CA 1
ATOM 10443 C C . ASP B 1 547 ? -9.898 -44.531 -26.172 1 97.75 547 ASP B C 1
ATOM 10445 O O . ASP B 1 547 ? -9.812 -43.531 -25.469 1 97.75 547 ASP B O 1
ATOM 10449 N N . GLU B 1 548 ? -8.828 -45.188 -26.734 1 97.62 548 GLU B N 1
ATOM 10450 C CA . GLU B 1 548 ? -7.488 -44.594 -26.797 1 97.62 548 GLU B CA 1
ATOM 10451 C C . GLU B 1 548 ? -7 -44.5 -28.234 1 97.62 548 GLU B C 1
ATOM 10453 O O . GLU B 1 548 ? -7.117 -45.438 -29.016 1 97.62 548 GLU B O 1
ATOM 10458 N N . VAL B 1 549 ? -6.598 -43.406 -28.578 1 98 549 VAL B N 1
ATOM 10459 C CA . VAL B 1 549 ? -5.969 -43.188 -29.875 1 98 549 VAL B CA 1
ATOM 10460 C C . VAL B 1 549 ? -4.551 -42.656 -29.672 1 98 549 VAL B C 1
ATOM 10462 O O . VAL B 1 549 ? -4.344 -41.688 -28.953 1 98 549 VAL B O 1
ATOM 10465 N N . VAL B 1 550 ? -3.555 -43.344 -30.266 1 97.19 550 VAL B N 1
ATOM 10466 C CA . VAL B 1 550 ? -2.16 -42.906 -30.219 1 97.19 550 VAL B CA 1
ATOM 10467 C C . VAL B 1 550 ? -1.621 -42.719 -31.625 1 97.19 550 VAL B C 1
ATOM 10469 O O . VAL B 1 550 ? -1.626 -43.688 -32.406 1 97.19 550 VAL B O 1
ATOM 10472 N N . ASP B 1 551 ? -1.139 -41.531 -31.938 1 97.81 551 ASP B N 1
ATOM 10473 C CA . ASP B 1 551 ? -0.551 -41.219 -33.219 1 97.81 551 ASP B CA 1
ATOM 10474 C C . ASP B 1 551 ? 0.903 -40.781 -33.094 1 97.81 551 ASP B C 1
ATOM 10476 O O . ASP B 1 551 ? 1.184 -39.75 -32.469 1 97.81 551 ASP B O 1
ATOM 10480 N N . ILE B 1 552 ? 1.813 -41.531 -33.625 1 97.88 552 ILE B N 1
ATOM 10481 C CA . ILE B 1 552 ? 3.242 -41.25 -33.594 1 97.88 552 ILE B CA 1
ATOM 10482 C C . ILE B 1 552 ? 3.756 -40.938 -35 1 97.88 552 ILE B C 1
ATOM 10484 O O . ILE B 1 552 ? 3.689 -41.781 -35.875 1 97.88 552 ILE B O 1
ATOM 10488 N N . GLY B 1 553 ? 4.348 -39.781 -35.219 1 97 553 GLY B N 1
ATOM 10489 C CA . GLY B 1 553 ? 4.789 -39.312 -36.531 1 97 553 GLY B CA 1
ATOM 10490 C C . GLY B 1 553 ? 6.047 -40.031 -37.031 1 97 553 GLY B C 1
ATOM 10491 O O . GLY B 1 553 ? 6.27 -40.156 -38.219 1 97 553 GLY B O 1
ATOM 10492 N N . GLY B 1 554 ? 6.891 -40.469 -36.125 1 97.38 554 GLY B N 1
ATOM 10493 C CA . GLY B 1 554 ? 8.148 -41.125 -36.469 1 97.38 554 GLY B CA 1
ATOM 10494 C C . GLY B 1 554 ? 8.211 -42.594 -36.062 1 97.38 554 GLY B C 1
ATOM 10495 O O . GLY B 1 554 ? 7.367 -43.375 -36.469 1 97.38 554 GLY B O 1
ATOM 10496 N N . ASN B 1 555 ? 9.281 -42.906 -35.156 1 97.06 555 ASN B N 1
ATOM 10497 C CA . ASN B 1 555 ? 9.5 -44.281 -34.75 1 97.06 555 ASN B CA 1
ATOM 10498 C C . ASN B 1 555 ? 9.031 -44.5 -33.312 1 97.06 555 ASN B C 1
ATOM 10500 O O . ASN B 1 555 ? 9.008 -43.562 -32.5 1 97.06 555 ASN B O 1
ATOM 10504 N N . ARG B 1 556 ? 8.609 -45.781 -33.094 1 97.12 556 ARG B N 1
ATOM 10505 C CA . ARG B 1 556 ? 8.266 -46.219 -31.734 1 97.12 556 ARG B CA 1
ATOM 10506 C C . ARG B 1 556 ? 9.125 -47.406 -31.312 1 97.12 556 ARG B C 1
ATOM 10508 O O . ARG B 1 556 ? 9.227 -48.406 -32.031 1 97.12 556 ARG B O 1
ATOM 10515 N N . SER B 1 557 ? 9.727 -47.25 -30.297 1 97.81 557 SER B N 1
ATOM 10516 C CA . SER B 1 557 ? 10.5 -48.312 -29.703 1 97.81 557 SER B CA 1
ATOM 10517 C C . SER B 1 557 ? 9.984 -48.688 -28.312 1 97.81 557 SER B C 1
ATOM 10519 O O . SER B 1 557 ? 9.859 -47.781 -27.453 1 97.81 557 SER B O 1
ATOM 10521 N N . VAL B 1 558 ? 9.641 -50 -28.156 1 97.06 558 VAL B N 1
ATOM 10522 C CA . VAL B 1 558 ? 9.156 -50.5 -26.859 1 97.06 558 VAL B CA 1
ATOM 10523 C C . VAL B 1 558 ? 10.031 -51.625 -26.375 1 97.06 558 VAL B C 1
ATOM 10525 O O . VAL B 1 558 ? 10.164 -52.656 -27.047 1 97.06 558 VAL B O 1
ATOM 10528 N N . LYS B 1 559 ? 10.586 -51.469 -25.25 1 97.81 559 LYS B N 1
ATOM 10529 C CA . LYS B 1 559 ? 11.391 -52.5 -24.609 1 97.81 559 LYS B CA 1
ATOM 10530 C C . LYS B 1 559 ? 10.758 -52.938 -23.281 1 97.81 559 LYS B C 1
ATOM 10532 O O . LYS B 1 559 ? 10.5 -52.125 -22.406 1 97.81 559 LYS B O 1
ATOM 10537 N N . VAL B 1 560 ? 10.508 -54.25 -23.156 1 97.69 560 VAL B N 1
ATOM 10538 C CA . VAL B 1 560 ? 9.969 -54.844 -21.938 1 97.69 560 VAL B CA 1
ATOM 10539 C C . VAL B 1 560 ? 10.977 -55.812 -21.344 1 97.69 560 VAL B C 1
ATOM 10541 O O . VAL B 1 560 ? 11.391 -56.781 -21.984 1 97.69 560 VAL B O 1
ATOM 10544 N N . GLY B 1 561 ? 11.32 -55.625 -20.109 1 96.94 561 GLY B N 1
ATOM 10545 C CA . GLY B 1 561 ? 12.391 -56.406 -19.484 1 96.94 561 GLY B CA 1
ATOM 10546 C C . GLY B 1 561 ? 11.992 -57.812 -19.141 1 96.94 561 GLY B C 1
ATOM 10547 O O . GLY B 1 561 ? 12.852 -58.688 -19.016 1 96.94 561 GLY B O 1
ATOM 10548 N N . ALA B 1 562 ? 10.727 -58.062 -18.922 1 97.31 562 ALA B N 1
ATOM 10549 C CA . ALA B 1 562 ? 10.289 -59.406 -18.531 1 97.31 562 ALA B CA 1
ATOM 10550 C C . ALA B 1 562 ? 9.219 -59.938 -19.484 1 97.31 562 ALA B C 1
ATOM 10552 O O . ALA B 1 562 ? 9.523 -60.375 -20.594 1 97.31 562 ALA B O 1
ATOM 10553 N N . SER B 1 563 ? 7.863 -59.844 -19.078 1 97.06 563 SER B N 1
ATOM 10554 C CA . SER B 1 563 ? 6.824 -60.438 -19.922 1 97.06 563 SER B CA 1
ATOM 10555 C C . SER B 1 563 ? 5.805 -59.375 -20.344 1 97.06 563 SER B C 1
ATOM 10557 O O . SER B 1 563 ? 5.613 -58.375 -19.641 1 97.06 563 SER B O 1
ATOM 10559 N N . LYS B 1 564 ? 5.242 -59.594 -21.594 1 96.94 564 LYS B N 1
ATOM 10560 C CA . LYS B 1 564 ? 4.148 -58.75 -22.094 1 96.94 564 LYS B CA 1
ATOM 10561 C C . LYS B 1 564 ? 2.893 -59.594 -22.328 1 96.94 564 LYS B C 1
ATOM 10563 O O . LYS B 1 564 ? 2.945 -60.625 -23.016 1 96.94 564 LYS B O 1
ATOM 10568 N N . ARG B 1 565 ? 1.922 -59.188 -21.688 1 97.25 565 ARG B N 1
ATOM 10569 C CA . ARG B 1 565 ? 0.622 -59.812 -21.922 1 97.25 565 ARG B CA 1
ATOM 10570 C C . ARG B 1 565 ? -0.356 -58.844 -22.547 1 97.25 565 ARG B C 1
ATOM 10572 O O . ARG B 1 565 ? -0.529 -57.719 -22.047 1 97.25 565 ARG B O 1
ATOM 10579 N N . GLU B 1 566 ? -0.924 -59.281 -23.688 1 96.62 566 GLU B N 1
ATOM 10580 C CA . GLU B 1 566 ? -1.925 -58.469 -24.359 1 96.62 566 GLU B CA 1
ATOM 10581 C C . GLU B 1 566 ? -3.211 -59.25 -24.594 1 96.62 566 GLU B C 1
ATOM 10583 O O . GLU B 1 566 ? -3.186 -60.312 -25.203 1 96.62 566 GLU B O 1
ATOM 10588 N N . THR B 1 567 ? -4.305 -58.719 -24.094 1 97.62 567 THR B N 1
ATOM 10589 C CA . THR B 1 567 ? -5.613 -59.344 -24.297 1 97.62 567 THR B CA 1
ATOM 10590 C C . THR B 1 567 ? -6.559 -58.375 -25 1 97.62 567 THR B C 1
ATOM 10592 O O . THR B 1 567 ? -6.785 -57.25 -24.531 1 97.62 567 THR B O 1
ATOM 10595 N N . VAL B 1 568 ? -7.086 -58.812 -26.172 1 97.31 568 VAL B N 1
ATOM 10596 C CA . VAL B 1 568 ? -8.062 -58.062 -26.938 1 97.31 568 VAL B CA 1
ATOM 10597 C C . VAL B 1 568 ? -9.375 -58.844 -27.016 1 97.31 568 VAL B C 1
ATOM 10599 O O . VAL B 1 568 ? -9.406 -59.969 -27.516 1 97.31 568 VAL B O 1
ATOM 10602 N N . ALA B 1 569 ? -10.5 -58.219 -26.594 1 96.56 569 ALA B N 1
ATOM 10603 C CA . ALA B 1 569 ? -11.75 -58.969 -26.438 1 96.56 569 ALA B CA 1
ATOM 10604 C C . ALA B 1 569 ? -12.367 -59.281 -27.781 1 96.56 569 ALA B C 1
ATOM 10606 O O . ALA B 1 569 ? -12.945 -60.375 -27.953 1 96.56 569 ALA B O 1
ATOM 10607 N N . LEU B 1 570 ? -12.273 -58.406 -28.703 1 96.19 570 LEU B N 1
ATOM 10608 C CA . LEU B 1 570 ? -13.016 -58.625 -29.938 1 96.19 570 LEU B CA 1
ATOM 10609 C C . LEU B 1 570 ? -12.062 -58.875 -31.094 1 96.19 570 LEU B C 1
ATOM 10611 O O . LEU B 1 570 ? -11.906 -60.031 -31.516 1 96.19 570 LEU B O 1
ATOM 10615 N N . GLY B 1 571 ? -11.5 -57.875 -31.641 1 95.25 571 GLY B N 1
ATOM 10616 C CA . GLY B 1 571 ? -10.641 -58.125 -32.781 1 95.25 571 GLY B CA 1
ATOM 10617 C C . GLY B 1 571 ? -9.398 -57.25 -32.812 1 95.25 571 GLY B C 1
ATOM 10618 O O . GLY B 1 571 ? -9.406 -56.125 -32.25 1 95.25 571 GLY B O 1
ATOM 10619 N N . LYS B 1 572 ? -8.242 -57.812 -33.469 1 96.25 572 LYS B N 1
ATOM 10620 C CA . LYS B 1 572 ? -6.988 -57.094 -33.625 1 96.25 572 LYS B CA 1
ATOM 10621 C C . LYS B 1 572 ? -6.594 -57.031 -35.125 1 96.25 572 LYS B C 1
ATOM 10623 O O . LYS B 1 572 ? -6.645 -58.062 -35.812 1 96.25 572 LYS B O 1
ATOM 10628 N N . VAL B 1 573 ? -6.414 -55.875 -35.531 1 96.94 573 VAL B N 1
ATOM 10629 C CA . VAL B 1 573 ? -5.914 -55.688 -36.906 1 96.94 573 VAL B CA 1
ATOM 10630 C C . VAL B 1 573 ? -4.535 -55.031 -36.844 1 96.94 573 VAL B C 1
ATOM 10632 O O . VAL B 1 573 ? -4.359 -53.969 -36.219 1 96.94 573 VAL B O 1
ATOM 10635 N N . GLU B 1 574 ? -3.57 -55.688 -37.469 1 96 574 GLU B N 1
ATOM 10636 C CA . GLU B 1 574 ? -2.221 -55.156 -37.656 1 96 574 GLU B CA 1
ATOM 10637 C C . GLU B 1 574 ? -1.883 -54.969 -39.125 1 96 574 GLU B C 1
ATOM 10639 O O . GLU B 1 574 ? -1.872 -55.938 -39.875 1 96 574 GLU B O 1
ATOM 10644 N N . SER B 1 575 ? -1.677 -53.75 -39.5 1 97.38 575 SER B N 1
ATOM 10645 C CA . SER B 1 575 ? -1.293 -53.438 -40.875 1 97.38 575 SER B CA 1
ATOM 10646 C C . SER B 1 575 ? 0.123 -52.875 -40.906 1 97.38 575 SER B C 1
ATOM 10648 O O . SER B 1 575 ? 0.389 -51.781 -40.375 1 97.38 575 SER B O 1
ATOM 10650 N N . ILE B 1 576 ? 0.999 -53.562 -41.625 1 97 576 ILE B N 1
ATOM 10651 C CA . ILE B 1 576 ? 2.4 -53.188 -41.75 1 97 576 ILE B CA 1
ATOM 10652 C C . ILE B 1 576 ? 2.74 -52.906 -43.188 1 97 576 ILE B C 1
ATOM 10654 O O . ILE B 1 576 ? 2.547 -53.75 -44.062 1 97 576 ILE B O 1
ATOM 10658 N N . GLY B 1 577 ? 3.281 -51.781 -43.562 1 95 577 GLY B N 1
ATOM 10659 C CA . GLY B 1 577 ? 3.471 -51.312 -44.938 1 95 577 GLY B CA 1
ATOM 10660 C C . GLY B 1 577 ? 4.59 -52.031 -45.656 1 95 577 GLY B C 1
ATOM 10661 O O . GLY B 1 577 ? 4.473 -52.344 -46.844 1 95 577 GLY B O 1
ATOM 10662 N N . LEU B 1 578 ? 5.625 -52.312 -44.938 1 94.94 578 LEU B N 1
ATOM 10663 C CA . LEU B 1 578 ? 6.789 -52.812 -45.656 1 94.94 578 LEU B CA 1
ATOM 10664 C C . LEU B 1 578 ? 7.152 -54.219 -45.188 1 94.94 578 LEU B C 1
ATOM 10666 O O . LEU B 1 578 ? 7.176 -55.156 -45.969 1 94.94 578 LEU B O 1
ATOM 10670 N N . GLY B 1 579 ? 7.578 -54.312 -44 1 94.38 579 GLY B N 1
ATOM 10671 C CA . GLY B 1 579 ? 7.996 -55.625 -43.562 1 94.38 579 GLY B CA 1
ATOM 10672 C C . GLY B 1 579 ? 7.824 -55.844 -42.062 1 94.38 579 GLY B C 1
ATOM 10673 O O . GLY B 1 579 ? 7.895 -54.875 -41.281 1 94.38 579 GLY B O 1
ATOM 10674 N N . LYS B 1 580 ? 7.586 -57.219 -41.625 1 95.94 580 LYS B N 1
ATOM 10675 C CA . LYS B 1 580 ? 7.504 -57.625 -40.219 1 95.94 580 LYS B CA 1
ATOM 10676 C C . LYS B 1 580 ? 8.508 -58.75 -39.906 1 95.94 580 LYS B C 1
ATOM 10678 O O . LYS B 1 580 ? 8.641 -59.688 -40.688 1 95.94 580 LYS B O 1
ATOM 10683 N N . SER B 1 581 ? 9.266 -58.469 -39 1 96.88 581 SER B N 1
ATOM 10684 C CA . SER B 1 581 ? 10.164 -59.5 -38.5 1 96.88 581 SER B CA 1
ATOM 10685 C C . SER B 1 581 ? 9.812 -59.938 -37.094 1 96.88 581 SER B C 1
ATOM 10687 O O . SER B 1 581 ? 9.727 -59.062 -36.188 1 96.88 581 SER B O 1
ATOM 10689 N N . LEU B 1 582 ? 9.5 -61.219 -36.875 1 96.25 582 LEU B N 1
ATOM 10690 C CA . LEU B 1 582 ? 9.25 -61.781 -35.562 1 96.25 582 LEU B CA 1
ATOM 10691 C C . LEU B 1 582 ? 10.32 -62.812 -35.219 1 96.25 582 LEU B C 1
ATOM 10693 O O . LEU B 1 582 ? 10.477 -63.812 -35.906 1 96.25 582 LEU B O 1
ATOM 10697 N N . ALA B 1 583 ? 11.055 -62.562 -34.219 1 97.12 583 ALA B N 1
ATOM 10698 C CA . ALA B 1 583 ? 12.047 -63.5 -33.719 1 97.12 583 ALA B CA 1
ATOM 10699 C C . ALA B 1 583 ? 11.695 -63.969 -32.312 1 97.12 583 ALA B C 1
ATOM 10701 O O . ALA B 1 583 ? 11.562 -63.156 -31.391 1 97.12 583 ALA B O 1
ATOM 10702 N N . VAL B 1 584 ? 11.555 -65.312 -32.125 1 96.5 584 VAL B N 1
ATOM 10703 C CA . VAL B 1 584 ? 11.242 -65.875 -30.844 1 96.5 584 VAL B CA 1
ATOM 10704 C C . VAL B 1 584 ? 12.367 -66.812 -30.422 1 96.5 584 VAL B C 1
ATOM 10706 O O . VAL B 1 584 ? 12.664 -67.812 -31.125 1 96.5 584 VAL B O 1
ATOM 10709 N N . GLY B 1 585 ? 12.945 -66.625 -29.328 1 95.06 585 GLY B N 1
ATOM 10710 C CA . GLY B 1 585 ? 14.078 -67.438 -28.875 1 95.06 585 GLY B CA 1
ATOM 10711 C C . GLY B 1 585 ? 13.672 -68.812 -28.406 1 95.06 585 GLY B C 1
ATOM 10712 O O . GLY B 1 585 ? 14.445 -69.75 -28.547 1 95.06 585 GLY B O 1
ATOM 10713 N N . GLY B 1 586 ? 12.602 -68.938 -27.906 1 95.31 586 GLY B N 1
ATOM 10714 C CA . GLY B 1 586 ? 12.125 -70.188 -27.391 1 95.31 586 GLY B CA 1
ATOM 10715 C C . GLY B 1 586 ? 11.016 -70.812 -28.234 1 95.31 586 GLY B C 1
ATOM 10716 O O . GLY B 1 586 ? 11.219 -71.125 -29.406 1 95.31 586 GLY B O 1
ATOM 10717 N N . ALA B 1 587 ? 9.812 -70.875 -27.547 1 95.12 587 ALA B N 1
ATOM 10718 C CA . ALA B 1 587 ? 8.711 -71.562 -28.234 1 95.12 587 ALA B CA 1
ATOM 10719 C C . ALA B 1 587 ? 7.648 -70.562 -28.688 1 95.12 587 ALA B C 1
ATOM 10721 O O . ALA B 1 587 ? 7.383 -69.562 -28.016 1 95.12 587 ALA B O 1
ATOM 10722 N N . LEU B 1 588 ? 7.082 -70.812 -29.953 1 96 588 LEU B N 1
ATOM 10723 C CA . LEU B 1 588 ? 5.926 -70.125 -30.5 1 96 588 LEU B CA 1
ATOM 10724 C C . LEU B 1 588 ? 4.699 -71 -30.531 1 96 588 LEU B C 1
ATOM 10726 O O . LEU B 1 588 ? 4.742 -72.125 -31.109 1 96 588 LEU B O 1
ATOM 10730 N N . SER B 1 589 ? 3.75 -70.625 -29.859 1 96.81 589 SER B N 1
ATOM 10731 C CA . SER B 1 589 ? 2.484 -71.312 -29.891 1 96.81 589 SER B CA 1
ATOM 10732 C C . SER B 1 589 ? 1.363 -70.5 -30.453 1 96.81 589 SER B C 1
ATOM 10734 O O . SER B 1 589 ? 1.133 -69.375 -29.969 1 96.81 589 SER B O 1
ATOM 10736 N N . VAL B 1 590 ? 0.721 -70.938 -31.547 1 95.75 590 VAL B N 1
ATOM 10737 C CA . VAL B 1 590 ? -0.418 -70.25 -32.156 1 95.75 590 VAL B CA 1
ATOM 10738 C C . VAL B 1 590 ? -1.649 -71.125 -32.094 1 95.75 590 VAL B C 1
ATOM 10740 O O . VAL B 1 590 ? -1.649 -72.25 -32.656 1 95.75 590 VAL B O 1
ATOM 10743 N N . MET B 1 591 ? -2.617 -70.688 -31.422 1 96.62 591 MET B N 1
ATOM 10744 C CA . MET B 1 591 ? -3.881 -71.375 -31.344 1 96.62 591 MET B CA 1
ATOM 10745 C C . MET B 1 591 ? -5.023 -70.562 -31.938 1 96.62 591 MET B C 1
ATOM 10747 O O . MET B 1 591 ? -5.301 -69.5 -31.469 1 96.62 591 MET B O 1
AT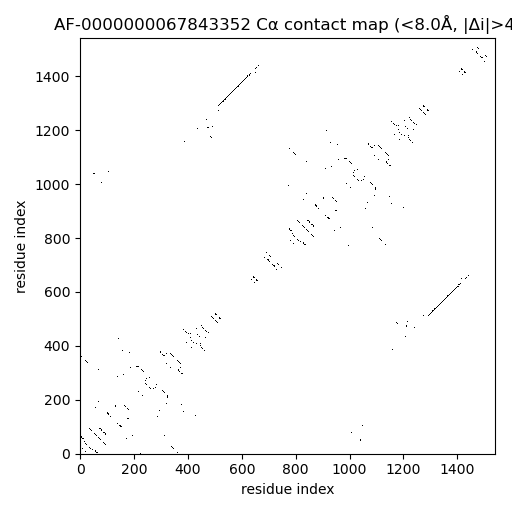OM 10751 N N . VAL B 1 592 ? -5.695 -71.188 -32.938 1 96 592 VAL B N 1
ATOM 10752 C CA . VAL B 1 592 ? -6.805 -70.5 -33.625 1 96 592 VAL B CA 1
ATOM 10753 C C . VAL B 1 592 ? -8.086 -71.312 -33.438 1 96 592 VAL B C 1
ATOM 10755 O O . VAL B 1 592 ? -8.117 -72.5 -33.781 1 96 592 VAL B O 1
ATOM 10758 N N . GLY B 1 593 ? -9.172 -70.75 -33 1 94.12 593 GLY B N 1
ATOM 10759 C CA . GLY B 1 593 ? -10.398 -71.438 -32.656 1 94.12 593 GLY B CA 1
ATOM 10760 C C . GLY B 1 593 ? -11.25 -71.812 -33.875 1 94.12 593 GLY B C 1
ATOM 10761 O O . GLY B 1 593 ? -12.023 -72.75 -33.844 1 94.12 593 GLY B O 1
ATOM 10762 N N . LEU B 1 594 ? -11.141 -71 -34.844 1 95.62 594 LEU B N 1
ATOM 10763 C CA . LEU B 1 594 ? -11.984 -71.25 -36.031 1 95.62 594 LEU B CA 1
ATOM 10764 C C . LEU B 1 594 ? -11.148 -71.5 -37.25 1 95.62 594 LEU B C 1
ATOM 10766 O O . LEU B 1 594 ? -10.531 -72.562 -37.406 1 95.62 594 LEU B O 1
ATOM 10770 N N . GLU B 1 595 ? -11.039 -70.375 -38.062 1 94.62 595 GLU B N 1
ATOM 10771 C CA . GLU B 1 595 ? -10.312 -70.562 -39.312 1 94.62 595 GLU B CA 1
ATOM 10772 C C . GLU B 1 595 ? -9.055 -69.688 -39.344 1 94.62 595 GLU B C 1
ATOM 10774 O O . GLU B 1 595 ? -9.055 -68.562 -38.844 1 94.62 595 GLU B O 1
ATOM 10779 N N . ALA B 1 596 ? -7.879 -70.312 -39.938 1 95.19 596 ALA B N 1
ATOM 10780 C CA . ALA B 1 596 ? -6.656 -69.562 -40.188 1 95.19 596 ALA B CA 1
ATOM 10781 C C . ALA B 1 596 ? -6.336 -69.562 -41.688 1 95.19 596 ALA B C 1
ATOM 10783 O O . ALA B 1 596 ? -6.328 -70.562 -42.344 1 95.19 596 ALA B O 1
ATOM 10784 N N . THR B 1 597 ? -6.277 -68.375 -42.156 1 95.88 597 THR B N 1
ATOM 10785 C CA . THR B 1 597 ? -5.918 -68.188 -43.562 1 95.88 597 THR B CA 1
ATOM 10786 C C . THR B 1 597 ? -4.621 -67.375 -43.688 1 95.88 597 THR B C 1
ATOM 10788 O O . THR B 1 597 ? -4.426 -66.375 -43 1 95.88 597 THR B O 1
ATOM 10791 N N . GLU B 1 598 ? -3.639 -67.938 -44.469 1 94.56 598 GLU B N 1
ATOM 10792 C CA . GLU B 1 598 ? -2.404 -67.25 -44.812 1 94.56 598 GLU B CA 1
ATOM 10793 C C . GLU B 1 598 ? -2.258 -67.125 -46.344 1 94.56 598 GLU B C 1
ATOM 10795 O O . GLU B 1 598 ? -2.236 -68.125 -47.062 1 94.56 598 GLU B O 1
ATOM 10800 N N . GLN B 1 599 ? -2.203 -65.938 -46.812 1 96.12 599 GLN B N 1
ATOM 10801 C CA . GLN B 1 599 ? -2.002 -65.625 -48.219 1 96.12 599 GLN B CA 1
ATOM 10802 C C . GLN B 1 599 ? -0.683 -64.938 -48.469 1 96.12 599 GLN B C 1
ATOM 10804 O O . GLN B 1 599 ? -0.476 -63.812 -47.938 1 96.12 599 GLN B O 1
ATOM 10809 N N . VAL B 1 600 ? 0.229 -65.5 -49.281 1 95.62 600 VAL B N 1
ATOM 10810 C CA . VAL B 1 600 ? 1.52 -64.938 -49.625 1 95.62 600 VAL B CA 1
ATOM 10811 C C . VAL B 1 600 ? 1.581 -64.688 -51.156 1 95.62 600 VAL B C 1
ATOM 10813 O O . VAL B 1 600 ? 1.394 -65.625 -51.938 1 95.62 600 VAL B O 1
ATOM 10816 N N . ALA B 1 601 ? 1.9 -63.5 -51.562 1 94.56 601 ALA B N 1
ATOM 10817 C CA . ALA B 1 601 ? 1.809 -63.125 -52.969 1 94.56 601 ALA B CA 1
ATOM 10818 C C . ALA B 1 601 ? 2.941 -63.781 -53.781 1 94.56 601 ALA B C 1
ATOM 10820 O O . ALA B 1 601 ? 2.762 -64.125 -54.938 1 94.56 601 ALA B O 1
ATOM 10821 N N . LEU B 1 602 ? 4.082 -63.906 -53.156 1 95.75 602 LEU B N 1
ATOM 10822 C CA . LEU B 1 602 ? 5.219 -64.438 -53.906 1 95.75 602 LEU B CA 1
ATOM 10823 C C . LEU B 1 602 ? 5.648 -65.812 -53.312 1 95.75 602 LEU B C 1
ATOM 10825 O O . LEU B 1 602 ? 4.891 -66.75 -53.375 1 95.75 602 LEU B O 1
ATOM 10829 N N . ASP B 1 603 ? 6.879 -65.75 -52.625 1 93.69 603 ASP B N 1
ATOM 10830 C CA . ASP B 1 603 ? 7.398 -67.062 -52.156 1 93.69 603 ASP B CA 1
ATOM 10831 C C . ASP B 1 603 ? 7.215 -67.188 -50.656 1 93.69 603 ASP B C 1
ATOM 10833 O O . ASP B 1 603 ? 7.316 -66.188 -49.906 1 93.69 603 ASP B O 1
ATOM 10837 N N . LYS B 1 604 ? 6.859 -68.5 -50.219 1 95.19 604 LYS B N 1
ATOM 10838 C CA . LYS B 1 604 ? 6.891 -68.875 -48.812 1 95.19 604 LYS B CA 1
ATOM 10839 C C . LYS B 1 604 ? 7.93 -69.938 -48.562 1 95.19 604 LYS B C 1
ATOM 10841 O O . LYS B 1 604 ? 7.949 -71 -49.219 1 95.19 604 LYS B O 1
ATOM 10846 N N . ARG B 1 605 ? 8.742 -69.625 -47.688 1 94.81 605 ARG B N 1
ATOM 10847 C CA . ARG B 1 605 ? 9.766 -70.625 -47.312 1 94.81 605 ARG B CA 1
ATOM 10848 C C . ARG B 1 605 ? 9.648 -71 -45.844 1 94.81 605 ARG B C 1
ATOM 10850 O O . ARG B 1 605 ? 9.617 -70.125 -44.969 1 94.81 605 ARG B O 1
ATOM 10857 N N . VAL B 1 606 ? 9.523 -72.312 -45.562 1 94.81 606 VAL B N 1
ATOM 10858 C CA . VAL B 1 606 ? 9.5 -72.875 -44.188 1 94.81 606 VAL B CA 1
ATOM 10859 C C . VAL B 1 606 ? 10.688 -73.812 -43.969 1 94.81 606 VAL B C 1
ATOM 10861 O O . VAL B 1 606 ? 10.805 -74.812 -44.656 1 94.81 606 VAL B O 1
ATOM 10864 N N . GLN B 1 607 ? 11.523 -73.375 -43.125 1 95.62 607 GLN B N 1
ATOM 10865 C CA . GLN B 1 607 ? 12.68 -74.188 -42.781 1 95.62 607 GLN B CA 1
ATOM 10866 C C . GLN B 1 607 ? 12.602 -74.688 -41.344 1 95.62 607 GLN B C 1
ATOM 10868 O O . GLN B 1 607 ? 12.555 -73.875 -40.406 1 95.62 607 GLN B O 1
ATOM 10873 N N . VAL B 1 608 ? 12.625 -76 -41.125 1 95.69 608 VAL B N 1
ATOM 10874 C CA . VAL B 1 608 ? 12.523 -76.625 -39.812 1 95.69 608 VAL B CA 1
ATOM 10875 C C . VAL B 1 608 ? 13.773 -77.438 -39.5 1 95.69 608 VAL B C 1
ATOM 10877 O O . VAL B 1 608 ? 14.125 -78.375 -40.281 1 95.69 608 VAL B O 1
ATOM 10880 N N . GLY B 1 609 ? 14.422 -77.25 -38.438 1 92.75 609 GLY B N 1
ATOM 10881 C CA . GLY B 1 609 ? 15.633 -77.938 -38.062 1 92.75 609 GLY B CA 1
ATOM 10882 C C . GLY B 1 609 ? 15.359 -79.375 -37.562 1 92.75 609 GLY B C 1
ATOM 10883 O O . GLY B 1 609 ? 16.203 -80.25 -37.719 1 92.75 609 GLY B O 1
ATOM 10884 N N . GLY B 1 610 ? 14.281 -79.562 -37.031 1 94.06 610 GLY B N 1
ATOM 10885 C CA . GLY B 1 610 ? 13.883 -80.875 -36.562 1 94.06 610 GLY B CA 1
ATOM 10886 C C . GLY B 1 610 ? 12.789 -81.5 -37.375 1 94.06 610 GLY B C 1
ATOM 10887 O O . GLY B 1 610 ? 12.914 -81.625 -38.594 1 94.06 610 GLY B O 1
ATOM 10888 N N . GLN B 1 611 ? 11.805 -81.938 -36.594 1 93.19 611 GLN B N 1
ATOM 10889 C CA . GLN B 1 611 ? 10.703 -82.625 -37.281 1 93.19 611 GLN B CA 1
ATOM 10890 C C . GLN B 1 611 ? 9.57 -81.688 -37.594 1 93.19 611 GLN B C 1
ATOM 10892 O O . GLN B 1 611 ? 9.297 -80.75 -36.812 1 93.19 611 GLN B O 1
ATOM 10897 N N . LEU B 1 612 ? 9 -81.75 -38.844 1 94.5 612 LEU B N 1
ATOM 10898 C CA . LEU B 1 612 ? 7.742 -81.125 -39.219 1 94.5 612 LEU B CA 1
ATOM 10899 C C . LEU B 1 612 ? 6.586 -82.062 -39.156 1 94.5 612 LEU B C 1
ATOM 10901 O O . LEU B 1 612 ? 6.59 -83.062 -39.906 1 94.5 612 LEU B O 1
ATOM 10905 N N . ARG B 1 613 ? 5.75 -81.875 -38.312 1 93.75 613 ARG B N 1
ATOM 10906 C CA . ARG B 1 613 ? 4.562 -82.75 -38.25 1 93.75 613 ARG B CA 1
ATOM 10907 C C . ARG B 1 613 ? 3.303 -81.938 -38.562 1 93.75 613 ARG B C 1
ATOM 10909 O O . ARG B 1 613 ? 3.029 -80.875 -37.969 1 93.75 613 ARG B O 1
ATOM 10916 N N . VAL B 1 614 ? 2.59 -82.438 -39.594 1 94.38 614 VAL B N 1
ATOM 10917 C CA . VAL B 1 614 ? 1.323 -81.812 -40 1 94.38 614 VAL B CA 1
ATOM 10918 C C . VAL B 1 614 ? 0.192 -82.812 -39.812 1 94.38 614 VAL B C 1
ATOM 10920 O O . VAL B 1 614 ? 0.173 -83.875 -40.5 1 94.38 614 VAL B O 1
ATOM 10923 N N . ASP B 1 615 ? -0.699 -82.5 -38.938 1 93.88 615 ASP B N 1
ATOM 10924 C CA . ASP B 1 615 ? -1.842 -83.375 -38.688 1 93.88 615 ASP B CA 1
ATOM 10925 C C . ASP B 1 615 ? -3.158 -82.688 -38.938 1 93.88 615 ASP B C 1
ATOM 10927 O O . ASP B 1 615 ? -3.393 -81.562 -38.406 1 93.88 615 ASP B O 1
ATOM 10931 N N . ALA B 1 616 ? -4.023 -83.312 -39.812 1 94.5 616 ALA B N 1
ATOM 10932 C CA . ALA B 1 616 ? -5.363 -82.75 -40.062 1 94.5 616 ALA B CA 1
ATOM 10933 C C . ALA B 1 616 ? -6.43 -83.812 -39.781 1 94.5 616 ALA B C 1
ATOM 10935 O O . ALA B 1 616 ? -6.238 -85 -40.125 1 94.5 616 ALA B O 1
ATOM 10936 N N . ASP B 1 617 ? -7.551 -83.438 -39.219 1 92.94 617 ASP B N 1
ATOM 10937 C CA . ASP B 1 617 ? -8.617 -84.438 -38.938 1 92.94 617 ASP B CA 1
ATOM 10938 C C . ASP B 1 617 ? -9.406 -84.75 -40.219 1 92.94 617 ASP B C 1
ATOM 10940 O O . ASP B 1 617 ? -9.969 -85.812 -40.344 1 92.94 617 ASP B O 1
ATOM 10944 N N . GLU B 1 618 ? -9.414 -83.812 -41.094 1 94.12 618 GLU B N 1
ATOM 10945 C CA . GLU B 1 618 ? -10.133 -84.062 -42.344 1 94.12 618 GLU B CA 1
ATOM 10946 C C . GLU B 1 618 ? -9.18 -84.062 -43.531 1 94.12 618 GLU B C 1
ATOM 10948 O O . GLU B 1 618 ? -8.07 -84.562 -43.438 1 94.12 618 GLU B O 1
ATOM 10953 N N . ASP B 1 619 ? -9.648 -83.375 -44.656 1 91.62 619 ASP B N 1
ATOM 10954 C CA . ASP B 1 619 ? -8.891 -83.5 -45.906 1 91.62 619 ASP B CA 1
ATOM 10955 C C . ASP B 1 619 ? -7.664 -82.625 -45.875 1 91.62 619 ASP B C 1
ATOM 10957 O O . ASP B 1 619 ? -7.707 -81.5 -45.344 1 91.62 619 ASP B O 1
ATOM 10961 N N . VAL B 1 620 ? -6.516 -83.188 -46.406 1 93.06 620 VAL B N 1
ATOM 10962 C CA . VAL B 1 620 ? -5.32 -82.375 -46.719 1 93.06 620 VAL B CA 1
ATOM 10963 C C . VAL B 1 620 ? -5.141 -82.25 -48.219 1 93.06 620 VAL B C 1
ATOM 10965 O O . VAL B 1 620 ? -5.121 -83.25 -48.938 1 93.06 620 VAL B O 1
ATOM 10968 N N . SER B 1 621 ? -5.156 -81.062 -48.656 1 93.31 621 SER B N 1
ATOM 10969 C CA . SER B 1 621 ? -4.93 -80.875 -50.094 1 93.31 621 SER B CA 1
ATOM 10970 C C . SER B 1 621 ? -3.725 -79.938 -50.344 1 93.31 621 SER B C 1
ATOM 10972 O O . SER B 1 621 ? -3.617 -78.875 -49.75 1 93.31 621 SER B O 1
ATOM 10974 N N . ILE B 1 622 ? -2.734 -80.5 -51.188 1 93.19 622 ILE B N 1
ATOM 10975 C CA . ILE B 1 622 ? -1.589 -79.688 -51.656 1 93.19 622 ILE B CA 1
ATOM 10976 C C . ILE B 1 622 ? -1.625 -79.625 -53.156 1 93.19 622 ILE B C 1
ATOM 10978 O O . ILE B 1 622 ? -1.518 -80.625 -53.875 1 93.19 622 ILE B O 1
ATOM 10982 N N . THR B 1 623 ? -1.79 -78.312 -53.656 1 92.94 623 THR B N 1
ATOM 10983 C CA . THR B 1 623 ? -1.983 -78.188 -55.094 1 92.94 623 THR B CA 1
ATOM 10984 C C . THR B 1 623 ? -1.028 -77.125 -55.656 1 92.94 623 THR B C 1
ATOM 10986 O O . THR B 1 623 ? -0.901 -76.062 -55.094 1 92.94 623 THR B O 1
ATOM 10989 N N . SER B 1 624 ? -0.236 -77.5 -56.688 1 94.06 624 SER B N 1
ATOM 10990 C CA . SER B 1 624 ? 0.475 -76.5 -57.531 1 94.06 624 SER B CA 1
ATOM 10991 C C . SER B 1 624 ? -0.298 -76.25 -58.812 1 94.06 624 SER B C 1
ATOM 10993 O O . SER B 1 624 ? -0.51 -77.125 -59.625 1 94.06 624 SER B O 1
ATOM 10995 N N . HIS B 1 625 ? -0.622 -75.125 -59.156 1 91 625 HIS B N 1
ATOM 10996 C CA . HIS B 1 625 ? -1.501 -74.812 -60.281 1 91 625 HIS B CA 1
ATOM 10997 C C . HIS B 1 625 ? -0.719 -74.688 -61.594 1 91 625 HIS B C 1
ATOM 10999 O O . HIS B 1 625 ? -1.219 -75.062 -62.656 1 91 625 HIS B O 1
ATOM 11005 N N . HIS B 1 626 ? 0.426 -74.188 -61.5 1 90.25 626 HIS B N 1
ATOM 11006 C CA . HIS B 1 626 ? 1.156 -74 -62.75 1 90.25 626 HIS B CA 1
ATOM 11007 C C . HIS B 1 626 ? 2.574 -74.562 -62.656 1 90.25 626 HIS B C 1
ATOM 11009 O O . HIS B 1 626 ? 3.412 -74.25 -63.5 1 90.25 626 HIS B O 1
ATOM 11015 N N . GLY B 1 627 ? 2.777 -75.125 -61.531 1 88.38 627 GLY B N 1
ATOM 11016 C CA . GLY B 1 627 ? 4.145 -75.625 -61.344 1 88.38 627 GLY B CA 1
ATOM 11017 C C . GLY B 1 627 ? 4.234 -77.062 -61 1 88.38 627 GLY B C 1
ATOM 11018 O O . GLY B 1 627 ? 3.428 -77.875 -61.469 1 88.38 627 GLY B O 1
ATOM 11019 N N . HIS B 1 628 ? 5.422 -77.5 -60.375 1 90.19 628 HIS B N 1
ATOM 11020 C CA . HIS B 1 628 ? 5.695 -78.938 -59.969 1 90.19 628 HIS B CA 1
ATOM 11021 C C . HIS B 1 628 ? 5.594 -79.125 -58.469 1 90.19 628 HIS B C 1
ATOM 11023 O O . HIS B 1 628 ? 5.758 -78.125 -57.719 1 90.19 628 HIS B O 1
ATOM 11029 N N . VAL B 1 629 ? 5.09 -80.312 -58.062 1 92.38 629 VAL B N 1
ATOM 11030 C CA . VAL B 1 629 ? 5.211 -80.75 -56.688 1 92.38 629 VAL B CA 1
ATOM 11031 C C . VAL B 1 629 ? 6.387 -81.688 -56.531 1 92.38 629 VAL B C 1
ATOM 11033 O O . VAL B 1 629 ? 6.438 -82.75 -57.219 1 92.38 629 VAL B O 1
ATOM 11036 N N . HIS B 1 630 ? 7.352 -81.25 -55.844 1 93 630 HIS B N 1
ATOM 11037 C CA . HIS B 1 630 ? 8.523 -82.062 -55.594 1 93 630 HIS B CA 1
ATOM 11038 C C . HIS B 1 630 ? 8.641 -82.438 -54.125 1 93 630 HIS B C 1
ATOM 11040 O O . HIS B 1 630 ? 8.719 -81.625 -53.25 1 93 630 HIS B O 1
ATOM 11046 N N . ILE B 1 631 ? 8.578 -83.812 -53.844 1 92.62 631 ILE B N 1
ATOM 11047 C CA . ILE B 1 631 ? 8.781 -84.375 -52.5 1 92.62 631 ILE B CA 1
ATOM 11048 C C . ILE B 1 631 ? 10.039 -85.188 -52.469 1 92.62 631 ILE B C 1
ATOM 11050 O O . ILE B 1 631 ? 10.148 -86.188 -53.219 1 92.62 631 ILE B O 1
ATOM 11054 N N . ASP B 1 632 ? 10.961 -84.75 -51.688 1 91.44 632 ASP B N 1
ATOM 11055 C CA . ASP B 1 632 ? 12.25 -85.438 -51.656 1 91.44 632 ASP B CA 1
ATOM 11056 C C . ASP B 1 632 ? 12.664 -85.812 -50.219 1 91.44 632 ASP B C 1
ATOM 11058 O O . ASP B 1 632 ? 12.461 -85 -49.312 1 91.44 632 ASP B O 1
ATOM 11062 N N . SER B 1 633 ? 13.141 -87.062 -50.031 1 92.06 633 SER B N 1
ATOM 11063 C CA . SER B 1 633 ? 13.656 -87.438 -48.719 1 92.06 633 SER B CA 1
ATOM 11064 C C . SER B 1 633 ? 14.969 -88.25 -48.875 1 92.06 633 SER B C 1
ATOM 11066 O O . SER B 1 633 ? 15.148 -89 -49.812 1 92.06 633 SER B O 1
ATOM 11068 N N . ARG B 1 634 ? 15.789 -88 -48 1 86.38 634 ARG B N 1
ATOM 11069 C CA . ARG B 1 634 ? 17.094 -88.625 -48.094 1 86.38 634 ARG B CA 1
ATOM 11070 C C . ARG B 1 634 ? 17.016 -90.125 -47.625 1 86.38 634 ARG B C 1
ATOM 11072 O O . ARG B 1 634 ? 17.734 -90.938 -48.156 1 86.38 634 ARG B O 1
ATOM 11079 N N . THR B 1 635 ? 16.203 -90.375 -46.781 1 89.19 635 THR B N 1
ATOM 11080 C CA . THR B 1 635 ? 16.188 -91.75 -46.188 1 89.19 635 THR B CA 1
ATOM 11081 C C . THR B 1 635 ? 15.047 -92.562 -46.75 1 89.19 635 THR B C 1
ATOM 11083 O O . THR B 1 635 ? 15.266 -93.562 -47.375 1 89.19 635 THR B O 1
ATOM 11086 N N . SER B 1 636 ? 13.945 -92.125 -46.375 1 90.88 636 SER B N 1
ATOM 11087 C CA . SER B 1 636 ? 12.805 -92.875 -46.875 1 90.88 636 SER B CA 1
ATOM 11088 C C . SER B 1 636 ? 11.586 -92 -47.094 1 90.88 636 SER B C 1
ATOM 11090 O O . SER B 1 636 ? 11.391 -91 -46.344 1 90.88 636 SER B O 1
ATOM 11092 N N . LEU B 1 637 ? 10.781 -92.25 -48.188 1 92.69 637 LEU B N 1
ATOM 11093 C CA . LEU B 1 637 ? 9.484 -91.625 -48.469 1 92.69 637 LEU B CA 1
ATOM 11094 C C . LEU B 1 637 ? 8.391 -92.688 -48.5 1 92.69 637 LEU B C 1
ATOM 11096 O O . LEU B 1 637 ? 8.453 -93.625 -49.312 1 92.69 637 LEU B O 1
ATOM 11100 N N . THR B 1 638 ? 7.508 -92.562 -47.594 1 92.69 638 THR B N 1
ATOM 11101 C CA . THR B 1 638 ? 6.465 -93.562 -47.5 1 92.69 638 THR B CA 1
ATOM 11102 C C . THR B 1 638 ? 5.086 -92.938 -47.688 1 92.69 638 THR B C 1
ATOM 11104 O O . THR B 1 638 ? 4.75 -92 -47 1 92.69 638 THR B O 1
ATOM 11107 N N . LEU B 1 639 ? 4.305 -93.438 -48.594 1 92.5 639 LEU B N 1
ATOM 11108 C CA . LEU B 1 639 ? 2.891 -93.125 -48.781 1 92.5 639 LEU B CA 1
ATOM 11109 C C . LEU B 1 639 ? 2.018 -94.312 -48.312 1 92.5 639 LEU B C 1
ATOM 11111 O O . LEU B 1 639 ? 2.168 -95.438 -48.812 1 92.5 639 LEU B O 1
ATOM 11115 N N . SER B 1 640 ? 1.189 -94.062 -47.406 1 91.25 640 SER B N 1
ATOM 11116 C CA . SER B 1 640 ? 0.422 -95.188 -46.906 1 91.25 640 SER B CA 1
ATOM 11117 C C . SER B 1 640 ? -1.051 -94.812 -46.75 1 91.25 640 SER B C 1
ATOM 11119 O O . SER B 1 640 ? -1.384 -93.688 -46.438 1 91.25 640 SER B O 1
ATOM 11121 N N . CYS B 1 641 ? -1.941 -95.812 -46.969 1 91.12 641 CYS B N 1
ATOM 11122 C CA . CYS B 1 641 ? -3.379 -95.688 -46.75 1 91.12 641 CYS B CA 1
ATOM 11123 C C . CYS B 1 641 ? -4.004 -97.062 -46.5 1 91.12 641 CYS B C 1
ATOM 11125 O O . CYS B 1 641 ? -3.953 -97.938 -47.344 1 91.12 641 CYS B O 1
ATOM 11127 N N . GLY B 1 642 ? -4.617 -97.312 -45.344 1 82.62 642 GLY B N 1
ATOM 11128 C CA . GLY B 1 642 ? -5.363 -98.562 -45.062 1 82.62 642 GLY B CA 1
ATOM 11129 C C . GLY B 1 642 ? -4.547 -99.812 -45.25 1 82.62 642 GLY B C 1
ATOM 11130 O O . GLY B 1 642 ? -5.035 -100.812 -45.812 1 82.62 642 GLY B O 1
ATOM 11131 N N . GLY B 1 643 ? -3.367 -99.75 -45.125 1 80.75 643 GLY B N 1
ATOM 11132 C CA . GLY B 1 643 ? -2.527 -100.938 -45.219 1 80.75 643 GLY B CA 1
ATOM 11133 C C . GLY B 1 643 ? -1.713 -101 -46.5 1 80.75 643 GLY B C 1
ATOM 11134 O O . GLY B 1 643 ? -0.741 -101.75 -46.625 1 80.75 643 GLY B O 1
ATOM 11135 N N . ALA B 1 644 ? -2.176 -100.312 -47.469 1 87.19 644 ALA B N 1
ATOM 11136 C CA . ALA B 1 644 ? -1.419 -100.188 -48.719 1 87.19 644 ALA B CA 1
ATOM 11137 C C . ALA B 1 644 ? -0.304 -99.125 -48.562 1 87.19 644 ALA B C 1
ATOM 11139 O O . ALA B 1 644 ? -0.456 -98.125 -47.844 1 87.19 644 ALA B O 1
ATOM 11140 N N . PHE B 1 645 ? 0.888 -99.5 -49.125 1 90.44 645 PHE B N 1
ATOM 11141 C CA . PHE B 1 645 ? 1.956 -98.5 -49 1 90.44 645 PHE B CA 1
ATOM 11142 C C . PHE B 1 645 ? 2.842 -98.5 -50.25 1 90.44 645 PHE B C 1
ATOM 11144 O O . PHE B 1 645 ? 2.914 -99.5 -50.969 1 90.44 645 PHE B O 1
ATOM 11151 N N . ILE B 1 646 ? 3.398 -97.375 -50.562 1 91.38 646 ILE B N 1
ATOM 11152 C CA . ILE B 1 646 ? 4.492 -97.125 -51.5 1 91.38 646 ILE B CA 1
ATOM 11153 C C . ILE B 1 646 ? 5.699 -96.562 -50.781 1 91.38 646 ILE B C 1
ATOM 11155 O O . ILE B 1 646 ? 5.625 -95.438 -50.219 1 91.38 646 ILE B O 1
ATOM 11159 N N . LYS B 1 647 ? 6.719 -97.438 -50.719 1 91.81 647 LYS B N 1
ATOM 11160 C CA . LYS B 1 647 ? 7.898 -97 -49.969 1 91.81 647 LYS B CA 1
ATOM 11161 C C . LYS B 1 647 ? 9.117 -96.875 -50.875 1 91.81 647 LYS B C 1
ATOM 11163 O O . LYS B 1 647 ? 9.438 -97.812 -51.625 1 91.81 647 LYS B O 1
ATOM 11168 N N . LEU B 1 648 ? 9.656 -95.75 -50.875 1 91.75 648 LEU B N 1
ATOM 11169 C CA . LEU B 1 648 ? 10.914 -95.5 -51.562 1 91.75 648 LEU B CA 1
ATOM 11170 C C . LEU B 1 648 ? 12.078 -95.375 -50.594 1 91.75 648 LEU B C 1
ATOM 11172 O O . LEU B 1 648 ? 12.086 -94.562 -49.688 1 91.75 648 LEU B O 1
ATOM 11176 N N . SER B 1 649 ? 13 -96.375 -50.688 1 89.69 649 SER B N 1
ATOM 11177 C CA . SER B 1 649 ? 14.172 -96.375 -49.812 1 89.69 649 SER B CA 1
ATOM 11178 C C . SER B 1 649 ? 15.352 -97.062 -50.5 1 89.69 649 SER B C 1
ATOM 11180 O O . SER B 1 649 ? 15.18 -98.062 -51.188 1 89.69 649 SER B O 1
ATOM 11182 N N . ASP B 1 650 ? 16.484 -96.562 -50.469 1 82.12 650 ASP B N 1
ATOM 11183 C CA . ASP B 1 650 ? 17.734 -97.188 -50.875 1 82.12 650 ASP B CA 1
ATOM 11184 C C . ASP B 1 650 ? 17.688 -97.562 -52.375 1 82.12 650 ASP B C 1
ATOM 11186 O O . ASP B 1 650 ? 18.094 -98.688 -52.719 1 82.12 650 ASP B O 1
ATOM 11190 N N . GLY B 1 651 ? 16.953 -96.812 -53.125 1 79.5 651 GLY B N 1
ATOM 11191 C CA . GLY B 1 651 ? 16.938 -97.062 -54.562 1 79.5 651 GLY B CA 1
ATOM 11192 C C . GLY B 1 651 ? 15.883 -98.062 -54.969 1 79.5 651 GLY B C 1
ATOM 11193 O O . GLY B 1 651 ? 15.812 -98.438 -56.156 1 79.5 651 GLY B O 1
ATOM 11194 N N . ARG B 1 652 ? 15.164 -98.375 -54.031 1 81 652 ARG B N 1
ATOM 11195 C CA . ARG B 1 652 ? 14.117 -99.375 -54.281 1 81 652 ARG B CA 1
ATOM 11196 C C . ARG B 1 652 ? 12.734 -98.75 -54.031 1 81 652 ARG B C 1
ATOM 11198 O O . ARG B 1 652 ? 12.57 -97.875 -53.188 1 81 652 ARG B O 1
ATOM 11205 N N . ILE B 1 653 ? 11.789 -99.188 -54.875 1 89.69 653 ILE B N 1
ATOM 11206 C CA . ILE B 1 653 ? 10.383 -98.812 -54.656 1 89.69 653 ILE B CA 1
ATOM 11207 C C . ILE B 1 653 ? 9.625 -100.062 -54.219 1 89.69 653 ILE B C 1
ATOM 11209 O O . ILE B 1 653 ? 9.625 -101.062 -54.938 1 89.69 653 ILE B O 1
ATOM 11213 N N . GLU B 1 654 ? 9.164 -100.062 -53.156 1 86.5 654 GLU B N 1
ATOM 11214 C CA . GLU B 1 654 ? 8.344 -101.188 -52.656 1 86.5 654 GLU B CA 1
ATOM 11215 C C . GLU B 1 654 ? 6.863 -100.812 -52.625 1 86.5 654 GLU B C 1
ATOM 11217 O O . GLU B 1 654 ? 6.48 -99.812 -52 1 86.5 654 GLU B O 1
ATOM 11222 N N . ILE B 1 655 ? 6.102 -101.5 -53.469 1 89.56 655 ILE B N 1
ATOM 11223 C CA . ILE B 1 655 ? 4.66 -101.312 -53.5 1 89.56 655 ILE B CA 1
ATOM 11224 C C . ILE B 1 655 ? 3.945 -102.5 -52.844 1 89.56 655 ILE B C 1
ATOM 11226 O O . ILE B 1 655 ? 4.102 -103.625 -53.281 1 89.56 655 ILE B O 1
ATOM 11230 N N . GLY B 1 656 ? 3.23 -102.312 -51.812 1 83.56 656 GLY B N 1
ATOM 11231 C CA . GLY B 1 656 ? 2.514 -103.375 -51.125 1 83.56 656 GLY B CA 1
ATOM 11232 C C . GLY B 1 656 ? 1.057 -103 -50.844 1 83.56 656 GLY B C 1
ATOM 11233 O O . GLY B 1 656 ? 0.734 -101.875 -50.469 1 83.56 656 GLY B O 1
ATOM 11234 N N . CYS B 1 657 ? 0.124 -103.938 -51.188 1 86 657 CYS B N 1
ATOM 11235 C CA . CYS B 1 657 ? -1.292 -103.688 -50.906 1 86 657 CYS B CA 1
ATOM 11236 C C . CYS B 1 657 ? -1.976 -105.062 -50.594 1 86 657 CYS B C 1
ATOM 11238 O O . CYS B 1 657 ? -1.628 -106.062 -51.188 1 86 657 CYS B O 1
ATOM 11240 N N . PRO B 1 658 ? -2.795 -105.062 -49.656 1 78 658 PRO B N 1
ATOM 11241 C CA . PRO B 1 658 ? -3.52 -106.312 -49.344 1 78 658 PRO B CA 1
ATOM 11242 C C . PRO B 1 658 ? -4.473 -106.75 -50.469 1 78 658 PRO B C 1
ATOM 11244 O O . PRO B 1 658 ? -4.754 -107.938 -50.656 1 78 658 PRO B O 1
ATOM 11247 N N . GLU B 1 659 ? -4.91 -105.812 -51.219 1 78.88 659 GLU B N 1
ATOM 11248 C CA . GLU B 1 659 ? -5.816 -106.062 -52.344 1 78.88 659 GLU B CA 1
ATOM 11249 C C . GLU B 1 659 ? -5.074 -106 -53.656 1 78.88 659 GLU B C 1
ATOM 11251 O O . GLU B 1 659 ? -3.947 -105.5 -53.75 1 78.88 659 GLU B O 1
ATOM 11256 N N . PRO B 1 660 ? -5.629 -106.562 -54.656 1 75.06 660 PRO B N 1
ATOM 11257 C CA . PRO B 1 660 ? -4.93 -106.562 -55.938 1 75.06 660 PRO B CA 1
ATOM 11258 C C . PRO B 1 660 ? -4.594 -105.188 -56.438 1 75.06 660 PRO B C 1
ATOM 11260 O O . PRO B 1 660 ? -5.402 -104.25 -56.312 1 75.06 660 PRO B O 1
ATOM 11263 N N . LEU B 1 661 ? -3.383 -105.062 -56.938 1 83.56 661 LEU B N 1
ATOM 11264 C CA . LEU B 1 661 ? -2.934 -103.812 -57.594 1 83.56 661 LEU B CA 1
ATOM 11265 C C . LEU B 1 661 ? -3.701 -103.562 -58.906 1 83.56 661 LEU B C 1
ATOM 11267 O O . LEU B 1 661 ? -3.748 -104.438 -59.781 1 83.56 661 LEU B O 1
ATOM 11271 N N . LEU B 1 662 ? -4.422 -102.5 -59 1 80.94 662 LEU B N 1
ATOM 11272 C CA . LEU B 1 662 ? -5.172 -102.25 -60.219 1 80.94 662 LEU B CA 1
ATOM 11273 C C . LEU B 1 662 ? -4.395 -101.25 -61.125 1 80.94 662 LEU B C 1
ATOM 11275 O O . LEU B 1 662 ? -4.062 -100.125 -60.688 1 80.94 662 LEU B O 1
ATOM 11279 N N . LEU B 1 663 ? -3.939 -101.688 -62.344 1 82.25 663 LEU B N 1
ATOM 11280 C CA . LEU B 1 663 ? -3.232 -100.875 -63.312 1 82.25 663 LEU B CA 1
ATOM 11281 C C . LEU B 1 663 ? -4.137 -100.562 -64.5 1 82.25 663 LEU B C 1
ATOM 11283 O O . LEU B 1 663 ? -4.543 -101.438 -65.25 1 82.25 663 LEU B O 1
ATOM 11287 N N . HIS B 1 664 ? -4.551 -99.375 -64.562 1 74.56 664 HIS B N 1
ATOM 11288 C CA . HIS B 1 664 ? -5.332 -98.938 -65.688 1 74.56 664 HIS B CA 1
ATOM 11289 C C . HIS B 1 664 ? -4.434 -98.25 -66.75 1 74.56 664 HIS B C 1
ATOM 11291 O O . HIS B 1 664 ? -4.539 -97.062 -67 1 74.56 664 HIS B O 1
ATOM 11297 N N . ALA B 1 665 ? -3.395 -99 -67.375 1 71.69 665 ALA B N 1
ATOM 11298 C CA . ALA B 1 665 ? -2.477 -98.438 -68.375 1 71.69 665 ALA B CA 1
ATOM 11299 C C . ALA B 1 665 ? -1.77 -99.562 -69.125 1 71.69 665 ALA B C 1
ATOM 11301 O O . ALA B 1 665 ? -1.765 -100.75 -68.625 1 71.69 665 ALA B O 1
ATOM 11302 N N . ILE B 1 666 ? -1.391 -99.25 -70.375 1 66.25 666 ILE B N 1
ATOM 11303 C CA . ILE B 1 666 ? -0.482 -100.188 -71.062 1 66.25 666 ILE B CA 1
ATOM 11304 C C . ILE B 1 666 ? 0.913 -100.062 -70.438 1 66.25 666 ILE B C 1
ATOM 11306 O O . ILE B 1 666 ? 1.458 -99 -70.312 1 66.25 666 ILE B O 1
ATOM 11310 N N . ALA B 1 667 ? 1.395 -101.125 -69.75 1 67.38 667 ALA B N 1
ATOM 11311 C CA . ALA B 1 667 ? 2.658 -101.125 -69 1 67.38 667 ALA B CA 1
ATOM 11312 C C . ALA B 1 667 ? 3.83 -101.438 -69.938 1 67.38 667 ALA B C 1
ATOM 11314 O O . ALA B 1 667 ? 3.789 -102.438 -70.625 1 67.38 667 ALA B O 1
ATOM 11315 N N . GLN B 1 668 ? 4.664 -100.688 -70.25 1 63.5 668 GLN B N 1
ATOM 11316 C CA . GLN B 1 668 ? 5.922 -100.938 -70.938 1 63.5 668 GLN B CA 1
ATOM 11317 C C . GLN B 1 668 ? 7.078 -101.062 -69.938 1 63.5 668 GLN B C 1
ATOM 11319 O O . GLN B 1 668 ? 7.363 -100.062 -69.25 1 63.5 668 GLN B O 1
ATOM 11324 N N . VAL B 1 669 ? 7.586 -102.25 -69.562 1 60.31 669 VAL B N 1
ATOM 11325 C CA . VAL B 1 669 ? 8.672 -102.5 -68.625 1 60.31 669 VAL B CA 1
ATOM 11326 C C . VAL B 1 669 ? 10.008 -102.5 -69.375 1 60.31 669 VAL B C 1
ATOM 11328 O O . VAL B 1 669 ? 10.195 -103.312 -70.312 1 60.31 669 VAL B O 1
ATOM 11331 N N . LYS B 1 670 ? 10.766 -101.625 -69.562 1 56.59 670 LYS B N 1
ATOM 11332 C CA . LYS B 1 670 ? 12.086 -101.688 -70.188 1 56.59 670 LYS B CA 1
ATOM 11333 C C . LYS B 1 670 ? 13.172 -101.875 -69.125 1 56.59 670 LYS B C 1
ATOM 11335 O O . LYS B 1 670 ? 13.312 -101.125 -68.188 1 56.59 670 LYS B O 1
ATOM 11340 N N . ALA B 1 671 ? 13.836 -103.125 -69.062 1 49.81 671 ALA B N 1
ATOM 11341 C CA . ALA B 1 671 ? 14.938 -103.438 -68.188 1 49.81 671 ALA B CA 1
ATOM 11342 C C . ALA B 1 671 ? 16.125 -102.5 -68.375 1 49.81 671 ALA B C 1
ATOM 11344 O O . ALA B 1 671 ? 16.375 -102.062 -69.5 1 49.81 671 ALA B O 1
ATOM 11345 N N . PRO B 1 672 ? 16.688 -101.875 -67.5 1 47.97 672 PRO B N 1
ATOM 11346 C CA . PRO B 1 672 ? 17.875 -101.062 -67.812 1 47.97 672 PRO B CA 1
ATOM 11347 C C . PRO B 1 672 ? 18.859 -101.75 -68.75 1 47.97 672 PRO B C 1
ATOM 11349 O O . PRO B 1 672 ? 18.891 -103 -68.812 1 47.97 672 PRO B O 1
ATOM 11352 N N . ALA B 1 673 ? 19.531 -101.125 -69.812 1 45.41 673 ALA B N 1
ATOM 11353 C CA . ALA B 1 673 ? 20.484 -101.562 -70.812 1 45.41 673 ALA B CA 1
ATOM 11354 C C . ALA B 1 673 ? 21.531 -102.5 -70.188 1 45.41 673 ALA B C 1
ATOM 11356 O O . ALA B 1 673 ? 22.375 -103 -70.938 1 45.41 673 ALA B O 1
ATOM 11357 N N . ARG B 1 674 ? 21.984 -102.312 -69.062 1 40.16 674 ARG B N 1
ATOM 11358 C CA . ARG B 1 674 ? 23.047 -103.25 -68.688 1 40.16 674 ARG B CA 1
ATOM 11359 C C . ARG B 1 674 ? 22.609 -104.688 -68.938 1 40.16 674 ARG B C 1
ATOM 11361 O O . ARG B 1 674 ? 23.422 -105.625 -68.812 1 40.16 674 ARG B O 1
ATOM 11368 N N . TYR B 1 675 ? 21.391 -105.062 -68.812 1 35.88 675 TYR B N 1
ATOM 11369 C CA . TYR B 1 675 ? 21.031 -106.438 -69.125 1 35.88 675 TYR B CA 1
ATOM 11370 C C . TYR B 1 675 ? 20.766 -106.562 -70.625 1 35.88 675 TYR B C 1
ATOM 11372 O O . TYR B 1 675 ? 20 -105.75 -71.188 1 35.88 675 TYR B O 1
ATOM 11380 N N . GLY B 1 676 ? 21.75 -107.062 -71.438 1 33.06 676 GLY B N 1
ATOM 11381 C CA . GLY B 1 676 ? 22.078 -107.25 -72.812 1 33.06 676 GLY B CA 1
ATOM 11382 C C . GLY B 1 676 ? 20.859 -107.625 -73.688 1 33.06 676 GLY B C 1
ATOM 11383 O O . GLY B 1 676 ? 19.844 -108.062 -73.125 1 33.06 676 GLY B O 1
ATOM 11384 N N . VAL B 1 677 ? 20.625 -106.938 -74.75 1 36.59 677 VAL B N 1
ATOM 11385 C CA . VAL B 1 677 ? 19.641 -107.125 -75.812 1 36.59 677 VAL B CA 1
ATOM 11386 C C . VAL B 1 677 ? 19.578 -108.625 -76.25 1 36.59 677 VAL B C 1
ATOM 11388 O O . VAL B 1 677 ? 20.594 -109.25 -76.562 1 36.59 677 VAL B O 1
ATOM 11391 N N . PRO B 1 678 ? 18.672 -109.438 -75.75 1 34.22 678 PRO B N 1
ATOM 11392 C CA . PRO B 1 678 ? 18.828 -110.812 -76.25 1 34.22 678 PRO B CA 1
ATOM 11393 C C . PRO B 1 678 ? 19.062 -110.812 -77.812 1 34.22 678 PRO B C 1
ATOM 11395 O O . PRO B 1 678 ? 18.625 -109.875 -78.5 1 34.22 678 PRO B O 1
ATOM 11398 N N . PRO B 1 679 ? 20.141 -111.375 -78.25 1 32.84 679 PRO B N 1
ATOM 11399 C CA . PRO B 1 679 ? 20.578 -111.375 -79.688 1 32.84 679 PRO B CA 1
ATOM 11400 C C . PRO B 1 679 ? 19.422 -111.625 -80.625 1 32.84 679 PRO B C 1
ATOM 11402 O O . PRO B 1 679 ? 18.406 -112.25 -80.25 1 32.84 679 PRO B O 1
ATOM 11405 N N . ALA B 1 680 ? 19.266 -110.75 -81.625 1 35.94 680 ALA B N 1
ATOM 11406 C CA . ALA B 1 680 ? 18.297 -110.75 -82.75 1 35.94 680 ALA B CA 1
ATOM 11407 C C . ALA B 1 680 ? 18.141 -112.188 -83.312 1 35.94 680 ALA B C 1
ATOM 11409 O O . ALA B 1 680 ? 19.125 -112.875 -83.562 1 35.94 680 ALA B O 1
ATOM 11410 N N . PRO B 1 681 ? 17.047 -112.812 -83.062 1 33.41 681 PRO B N 1
ATOM 11411 C CA . PRO B 1 681 ? 16.875 -114.125 -83.625 1 33.41 681 PRO B CA 1
ATOM 11412 C C . PRO B 1 681 ? 17.328 -114.25 -85.062 1 33.41 681 PRO B C 1
ATOM 11414 O O . PRO B 1 681 ? 17.078 -113.375 -85.875 1 33.41 681 PRO B O 1
ATOM 11417 N N . GLU B 1 682 ? 18.531 -114.75 -85.312 1 35.66 682 GLU B N 1
ATOM 11418 C CA . GLU B 1 682 ? 19.203 -115.125 -86.562 1 35.66 682 GLU B CA 1
ATOM 11419 C C . GLU B 1 682 ? 18.203 -115.688 -87.562 1 35.66 682 GLU B C 1
ATOM 11421 O O . GLU B 1 682 ? 17.375 -116.562 -87.25 1 35.66 682 GLU B O 1
ATOM 11426 N N . GLN B 1 683 ? 17.734 -114.938 -88.625 1 39 683 GLN B N 1
ATOM 11427 C CA . GLN B 1 683 ? 16.969 -115.438 -89.75 1 39 683 GLN B CA 1
ATOM 11428 C C . GLN B 1 683 ? 17.562 -116.688 -90.312 1 39 683 GLN B C 1
ATOM 11430 O O . GLN B 1 683 ? 18.766 -116.75 -90.562 1 39 683 GLN B O 1
ATOM 11435 N N . ASP B 1 684 ? 17.141 -117.875 -90.062 1 47.94 684 ASP B N 1
ATOM 11436 C CA . ASP B 1 684 ? 17.688 -119.125 -90.438 1 47.94 684 ASP B CA 1
ATOM 11437 C C . ASP B 1 684 ? 17.312 -119.438 -91.875 1 47.94 684 ASP B C 1
ATOM 11439 O O . ASP B 1 684 ? 16.359 -118.875 -92.438 1 47.94 684 ASP B O 1
ATOM 11443 N N . GLU B 1 685 ? 18.172 -119.75 -92.812 1 58.56 685 GLU B N 1
ATOM 11444 C CA . GLU B 1 685 ? 18.031 -120.188 -94.188 1 58.56 685 GLU B CA 1
ATOM 11445 C C . GLU B 1 685 ? 17.781 -121.688 -94.25 1 58.56 685 GLU B C 1
ATOM 11447 O O . GLU B 1 685 ? 18.297 -122.438 -93.438 1 58.56 685 GLU B O 1
ATOM 11452 N N . ILE B 1 686 ? 16.672 -122.188 -94.938 1 60.28 686 ILE B N 1
ATOM 11453 C CA . ILE B 1 686 ? 16.422 -123.625 -95.125 1 60.28 686 ILE B CA 1
ATOM 11454 C C . ILE B 1 686 ? 16.953 -124.062 -96.5 1 60.28 686 ILE B C 1
ATOM 11456 O O . ILE B 1 686 ? 16.578 -123.438 -97.562 1 60.28 686 ILE B O 1
ATOM 11460 N N . GLU B 1 687 ? 18.109 -124.75 -96.625 1 67.06 687 GLU B N 1
ATOM 11461 C CA . GLU B 1 687 ? 18.672 -125.375 -97.875 1 67.06 687 GLU B CA 1
ATOM 11462 C C . GLU B 1 687 ? 18.234 -126.812 -98.062 1 67.06 687 GLU B C 1
ATOM 11464 O O . GLU B 1 687 ? 18.234 -127.562 -97.062 1 67.06 687 GLU B O 1
ATOM 11469 N N . PHE B 1 688 ? 17.469 -127.25 -99.125 1 67.88 688 PHE B N 1
ATOM 11470 C CA . PHE B 1 688 ? 17.172 -128.625 -99.375 1 67.88 688 PHE B CA 1
ATOM 11471 C C . PHE B 1 688 ? 17.734 -129.125 -100.75 1 67.88 688 PHE B C 1
ATOM 11473 O O . PHE B 1 688 ? 17.938 -128.25 -101.625 1 67.88 688 PHE B O 1
ATOM 11480 N N . ARG B 1 689 ? 18.406 -130.375 -100.875 1 69.31 689 ARG B N 1
ATOM 11481 C CA . ARG B 1 689 ? 19.062 -130.875 -102.062 1 69.31 689 ARG B CA 1
ATOM 11482 C C . ARG B 1 689 ? 18.266 -132.125 -102.562 1 69.31 689 ARG B C 1
ATOM 11484 O O . ARG B 1 689 ? 17.828 -133 -101.812 1 69.31 689 ARG B O 1
ATOM 11491 N N . LEU B 1 690 ? 17.828 -132.125 -103.875 1 65.81 690 LEU B N 1
ATOM 11492 C CA . LEU B 1 690 ? 17.125 -133.25 -104.562 1 65.81 690 LEU B CA 1
ATOM 11493 C C . LEU B 1 690 ? 18.078 -134 -105.438 1 65.81 690 LEU B C 1
ATOM 11495 O O . LEU B 1 690 ? 18.672 -133.5 -106.375 1 65.81 690 LEU B O 1
ATOM 11499 N N . VAL B 1 691 ? 18.484 -135.25 -105.062 1 63.91 691 VAL B N 1
ATOM 11500 C CA . VAL B 1 691 ? 19.406 -136.125 -105.812 1 63.91 691 VAL B CA 1
ATOM 11501 C C . VAL B 1 691 ? 18.75 -137.5 -106.062 1 63.91 691 VAL B C 1
ATOM 11503 O O . VAL B 1 691 ? 17.828 -137.875 -105.375 1 63.91 691 VAL B O 1
ATOM 11506 N N . HIS B 1 692 ? 19.109 -138.25 -107.188 1 62.22 692 HIS B N 1
ATOM 11507 C CA . HIS B 1 692 ? 18.719 -139.625 -107.438 1 62.22 692 HIS B CA 1
ATOM 11508 C C . HIS B 1 692 ? 19.328 -140.625 -106.438 1 62.22 692 HIS B C 1
ATOM 11510 O O . HIS B 1 692 ? 20.25 -140.25 -105.688 1 62.22 692 HIS B O 1
ATOM 11516 N N . ALA B 1 693 ? 18.938 -141.75 -106.25 1 54.34 693 ALA B N 1
ATOM 11517 C CA . ALA B 1 693 ? 19.438 -142.75 -105.375 1 54.34 693 ALA B CA 1
ATOM 11518 C C . ALA B 1 693 ? 20.953 -143 -105.5 1 54.34 693 ALA B C 1
ATOM 11520 O O . ALA B 1 693 ? 21.641 -143.25 -104.5 1 54.34 693 ALA B O 1
ATOM 11521 N N . ASP B 1 694 ? 21.453 -142.625 -106.625 1 58.72 694 ASP B N 1
ATOM 11522 C CA . ASP B 1 694 ? 22.891 -142.75 -106.812 1 58.72 694 ASP B CA 1
ATOM 11523 C C . ASP B 1 694 ? 23.672 -141.5 -106.5 1 58.72 694 ASP B C 1
ATOM 11525 O O . ASP B 1 694 ? 24.891 -141.5 -106.688 1 58.72 694 ASP B O 1
ATOM 11529 N N . GLY B 1 695 ? 23.141 -140.5 -106 1 59.56 695 GLY B N 1
ATOM 11530 C CA . GLY B 1 695 ? 23.812 -139.375 -105.5 1 59.56 695 GLY B CA 1
ATOM 11531 C C . GLY B 1 695 ? 23.859 -138.25 -106.562 1 59.56 695 GLY B C 1
ATOM 11532 O O . GLY B 1 695 ? 24.391 -137.125 -106.312 1 59.56 695 GLY B O 1
ATOM 11533 N N . THR B 1 696 ? 23.469 -138.625 -107.75 1 70.31 696 THR B N 1
ATOM 11534 C CA . THR B 1 696 ? 23.516 -137.625 -108.812 1 70.31 696 THR B CA 1
ATOM 11535 C C . THR B 1 696 ? 22.406 -136.625 -108.688 1 70.31 696 THR B C 1
ATOM 11537 O O . THR B 1 696 ? 21.266 -136.875 -108.375 1 70.31 696 THR B O 1
ATOM 11540 N N . PRO B 1 697 ? 22.734 -135.25 -108.688 1 66.88 697 PRO B N 1
ATOM 11541 C CA . PRO B 1 697 ? 21.75 -134.25 -108.438 1 66.88 697 PRO B CA 1
ATOM 11542 C C . PRO B 1 697 ? 20.656 -134.125 -109.5 1 66.88 697 PRO B C 1
ATOM 11544 O O . PRO B 1 697 ? 20.922 -134.375 -110.688 1 66.88 697 PRO B O 1
ATOM 11547 N N . ILE B 1 698 ? 19.359 -134.375 -109.188 1 66.12 698 ILE B N 1
ATOM 11548 C CA . ILE B 1 698 ? 18.25 -134.25 -110.125 1 66.12 698 ILE B CA 1
ATOM 11549 C C . ILE B 1 698 ? 18 -132.75 -110.312 1 66.12 698 ILE B C 1
ATOM 11551 O O . ILE B 1 698 ? 17.188 -132.125 -109.625 1 66.12 698 ILE B O 1
ATOM 11555 N N . ALA B 1 699 ? 18.906 -132.125 -111.188 1 71.69 699 ALA B N 1
ATOM 11556 C CA . ALA B 1 699 ? 18.922 -130.625 -111.5 1 71.69 699 ALA B CA 1
ATOM 11557 C C . ALA B 1 699 ? 17.703 -130.25 -112.312 1 71.69 699 ALA B C 1
ATOM 11559 O O . ALA B 1 699 ? 17.188 -131 -113.062 1 71.69 699 ALA B O 1
ATOM 11560 N N . GLY B 1 700 ? 17.078 -129.125 -112.125 1 73.12 700 GLY B N 1
ATOM 11561 C CA . GLY B 1 700 ? 16.047 -128.5 -113 1 73.12 700 GLY B CA 1
ATOM 11562 C C . GLY B 1 700 ? 14.648 -128.875 -112.5 1 73.12 700 GLY B C 1
ATOM 11563 O O . GLY B 1 700 ? 13.664 -128.5 -113.188 1 73.12 700 GLY B O 1
ATOM 11564 N N . THR B 1 701 ? 14.578 -129.625 -111.438 1 68.31 701 THR B N 1
ATOM 11565 C CA . THR B 1 701 ? 13.234 -129.875 -110.938 1 68.31 701 THR B CA 1
ATOM 11566 C C . THR B 1 701 ? 12.633 -128.75 -110.188 1 68.31 701 THR B C 1
ATOM 11568 O O . THR B 1 701 ? 13.289 -128.25 -109.312 1 68.31 701 THR B O 1
ATOM 11571 N N . ALA B 1 702 ? 11.484 -128.375 -110.688 1 74.19 702 ALA B N 1
ATOM 11572 C CA . ALA B 1 702 ? 10.75 -127.25 -110 1 74.19 702 ALA B CA 1
ATOM 11573 C C . ALA B 1 702 ? 10.203 -127.688 -108.688 1 74.19 702 ALA B C 1
ATOM 11575 O O . ALA B 1 702 ? 9.758 -128.75 -108.5 1 74.19 702 ALA B O 1
ATOM 11576 N N . TYR B 1 703 ? 10.523 -126.875 -107.562 1 72.56 703 TYR B N 1
ATOM 11577 C CA . TYR B 1 703 ? 9.961 -127.125 -106.25 1 72.56 703 TYR B CA 1
ATOM 11578 C C . TYR B 1 703 ? 9.109 -126 -105.75 1 72.56 703 TYR B C 1
ATOM 11580 O O . TYR B 1 703 ? 9.273 -124.875 -106.188 1 72.56 703 TYR B O 1
ATOM 11588 N N . VAL B 1 704 ? 8 -126.25 -105.062 1 75 704 VAL B N 1
ATOM 11589 C CA . VAL B 1 704 ? 7.211 -125.312 -104.312 1 75 704 VAL B CA 1
ATOM 11590 C C . VAL B 1 704 ? 7.398 -125.562 -102.812 1 75 704 VAL B C 1
ATOM 11592 O O . VAL B 1 704 ? 7.109 -126.688 -102.312 1 75 704 VAL B O 1
ATOM 11595 N N . ALA B 1 705 ? 8.133 -124.625 -102.125 1 72.5 705 ALA B N 1
ATOM 11596 C CA . ALA B 1 705 ? 8.344 -124.75 -100.688 1 72.5 705 ALA B CA 1
ATOM 11597 C C . ALA B 1 705 ? 7.305 -123.938 -99.938 1 72.5 705 ALA B C 1
ATOM 11599 O O . ALA B 1 705 ? 7.113 -122.75 -100.188 1 72.5 705 ALA B O 1
ATOM 11600 N N . THR B 1 706 ? 6.445 -124.562 -99.125 1 72.69 706 THR B N 1
ATOM 11601 C CA . THR B 1 706 ? 5.496 -123.875 -98.25 1 72.69 706 THR B CA 1
ATOM 11602 C C . THR B 1 706 ? 6.066 -123.812 -96.812 1 72.69 706 THR B C 1
ATOM 11604 O O . THR B 1 706 ? 6.34 -124.812 -96.188 1 72.69 706 THR B O 1
ATOM 11607 N N . LEU B 1 707 ? 6.328 -122.688 -96.438 1 67.81 707 LEU B N 1
ATOM 11608 C CA . LEU B 1 707 ? 6.906 -122.375 -95.125 1 67.81 707 LEU B CA 1
ATOM 11609 C C . LEU B 1 707 ? 5.832 -122.438 -94.062 1 67.81 707 LEU B C 1
ATOM 11611 O O . LEU B 1 707 ? 4.648 -122.25 -94.312 1 67.81 707 LEU B O 1
ATOM 11615 N N . SER B 1 708 ? 6.199 -122.688 -92.875 1 65.56 708 SER B N 1
ATOM 11616 C CA . SER B 1 708 ? 5.227 -122.812 -91.812 1 65.56 708 SER B CA 1
ATOM 11617 C C . SER B 1 708 ? 4.57 -121.5 -91.5 1 65.56 708 SER B C 1
ATOM 11619 O O . SER B 1 708 ? 3.529 -121.438 -90.875 1 65.56 708 SER B O 1
ATOM 11621 N N . ASP B 1 709 ? 5.055 -120.5 -92.062 1 64.88 709 ASP B N 1
ATOM 11622 C CA . ASP B 1 709 ? 4.41 -119.188 -91.875 1 64.88 709 ASP B CA 1
ATOM 11623 C C . ASP B 1 709 ? 3.445 -118.875 -93 1 64.88 709 ASP B C 1
ATOM 11625 O O . ASP B 1 709 ? 2.854 -117.812 -93.062 1 64.88 709 ASP B O 1
ATOM 11629 N N . GLY B 1 710 ? 3.084 -119.812 -93.75 1 69.75 710 GLY B N 1
ATOM 11630 C CA . GLY B 1 710 ? 2.08 -119.75 -94.812 1 69.75 710 GLY B CA 1
ATOM 11631 C C . GLY B 1 710 ? 2.629 -119.188 -96.125 1 69.75 710 GLY B C 1
ATOM 11632 O O . GLY B 1 710 ? 1.92 -119.188 -97.125 1 69.75 710 GLY B O 1
ATOM 11633 N N . THR B 1 711 ? 3.791 -118.812 -96.062 1 72.56 711 THR B N 1
ATOM 11634 C CA . THR B 1 711 ? 4.309 -118.25 -97.312 1 72.56 711 THR B CA 1
ATOM 11635 C C . THR B 1 711 ? 4.84 -119.375 -98.188 1 72.56 711 THR B C 1
ATOM 11637 O O . THR B 1 711 ? 5.441 -120.312 -97.688 1 72.56 711 THR B O 1
ATOM 11640 N N . GLN B 1 712 ? 4.301 -119.5 -99.375 1 73.62 712 GLN B N 1
ATOM 11641 C CA . GLN B 1 712 ? 4.762 -120.438 -100.438 1 73.62 712 GLN B CA 1
ATOM 11642 C C . GLN B 1 712 ? 5.852 -119.812 -101.312 1 73.62 712 GLN B C 1
ATOM 11644 O O . GLN B 1 712 ? 5.746 -118.688 -101.688 1 73.62 712 GLN B O 1
ATOM 11649 N N . ARG B 1 713 ? 6.969 -120.375 -101.312 1 74.38 713 ARG B N 1
ATOM 11650 C CA . ARG B 1 713 ? 8.055 -119.938 -102.188 1 74.38 713 ARG B CA 1
ATOM 11651 C C . ARG B 1 713 ? 8.383 -121 -103.25 1 74.38 713 ARG B C 1
ATOM 11653 O O . ARG B 1 713 ? 8.359 -122.188 -102.938 1 74.38 713 ARG B O 1
ATOM 11660 N N . GLN B 1 714 ? 8.312 -120.625 -104.5 1 74.62 714 GLN B N 1
ATOM 11661 C CA . GLN B 1 714 ? 8.594 -121.562 -105.625 1 74.62 714 GLN B CA 1
ATOM 11662 C C . GLN B 1 714 ? 9.992 -121.312 -106.188 1 74.62 714 GLN B C 1
ATOM 11664 O O . GLN B 1 714 ? 10.5 -120.188 -106.125 1 74.62 714 GLN B O 1
ATOM 11669 N N . GLY B 1 715 ? 10.812 -122.312 -106.375 1 77.06 715 GLY B N 1
ATOM 11670 C CA . GLY B 1 715 ? 12.125 -122.25 -107 1 77.06 715 GLY B CA 1
ATOM 11671 C C . GLY B 1 715 ? 12.531 -123.5 -107.75 1 77.06 715 GLY B C 1
ATOM 11672 O O . GLY B 1 715 ? 11.734 -124.438 -107.875 1 77.06 715 GLY B O 1
ATOM 11673 N N . VAL B 1 716 ? 13.531 -123.562 -108.438 1 76.5 716 VAL B N 1
ATOM 11674 C CA . VAL B 1 716 ? 14.109 -124.688 -109.188 1 76.5 716 VAL B CA 1
ATOM 11675 C C . VAL B 1 716 ? 15.422 -125.125 -108.562 1 76.5 716 VAL B C 1
ATOM 11677 O O . VAL B 1 716 ? 16.203 -124.25 -108.125 1 76.5 716 VAL B O 1
ATOM 11680 N N . VAL B 1 717 ? 15.578 -126.5 -108.375 1 75.62 717 VAL B N 1
ATOM 11681 C CA . VAL B 1 717 ? 16.781 -127 -107.812 1 75.62 717 VAL B CA 1
ATOM 11682 C C . VAL B 1 717 ? 17.969 -126.812 -108.688 1 75.62 717 VAL B C 1
ATOM 11684 O O . VAL B 1 717 ? 17.844 -126.938 -109.938 1 75.62 717 VAL B O 1
ATOM 11687 N N . ASP B 1 718 ? 19.047 -126.25 -108.312 1 76 718 ASP B N 1
ATOM 11688 C CA . ASP B 1 718 ? 20.203 -125.875 -109.125 1 76 718 ASP B CA 1
ATOM 11689 C C . ASP B 1 718 ? 20.906 -127.125 -109.625 1 76 718 ASP B C 1
ATOM 11691 O O . ASP B 1 718 ? 20.484 -128.25 -109.375 1 76 718 ASP B O 1
ATOM 11695 N N . GLN B 1 719 ? 21.781 -126.938 -110.562 1 76.69 719 GLN B N 1
ATOM 11696 C CA . GLN B 1 719 ? 22.5 -128 -111.312 1 76.69 719 GLN B CA 1
ATOM 11697 C C . GLN B 1 719 ? 23.125 -129 -110.312 1 76.69 719 GLN B C 1
ATOM 11699 O O . GLN B 1 719 ? 23.359 -130.125 -110.688 1 76.69 719 GLN B O 1
ATOM 11704 N N . ASN B 1 720 ? 23.391 -128.625 -109.125 1 73.81 720 ASN B N 1
ATOM 11705 C CA . ASN B 1 720 ? 24 -129.5 -108.125 1 73.81 720 ASN B CA 1
ATOM 11706 C C . ASN B 1 720 ? 22.953 -130.125 -107.188 1 73.81 720 ASN B C 1
ATOM 11708 O O . ASN B 1 720 ? 23.297 -130.875 -106.25 1 73.81 720 ASN B O 1
ATOM 11712 N N . GLY B 1 721 ? 21.609 -129.875 -107.438 1 65.31 721 GLY B N 1
ATOM 11713 C CA . GLY B 1 721 ? 20.469 -130.5 -106.75 1 65.31 721 GLY B CA 1
ATOM 11714 C C . GLY B 1 721 ? 20.078 -129.625 -105.5 1 65.31 721 GLY B C 1
ATOM 11715 O O . GLY B 1 721 ? 19.25 -130.125 -104.75 1 65.31 721 GLY B O 1
ATOM 11716 N N . TYR B 1 722 ? 20.672 -128.5 -105.312 1 73.06 722 TYR B N 1
ATOM 11717 C CA . TYR B 1 722 ? 20.406 -127.688 -104.125 1 73.06 722 TYR B CA 1
ATOM 11718 C C . TYR B 1 722 ? 19.344 -126.625 -104.375 1 73.06 722 TYR B C 1
ATOM 11720 O O . TYR B 1 722 ? 19.234 -126.125 -105.438 1 73.06 722 TYR B O 1
ATOM 11728 N N . ALA B 1 723 ? 18.344 -126.375 -103.438 1 74.62 723 ALA B N 1
ATOM 11729 C CA . ALA B 1 723 ? 17.469 -125.188 -103.375 1 74.62 723 ALA B CA 1
ATOM 11730 C C . ALA B 1 723 ? 17.562 -124.5 -102 1 74.62 723 ALA B C 1
ATOM 11732 O O . ALA B 1 723 ? 17.609 -125.188 -101 1 74.62 723 ALA B O 1
ATOM 11733 N N . ARG B 1 724 ? 17.844 -123.25 -102 1 73.81 724 ARG B N 1
ATOM 11734 C CA . ARG B 1 724 ? 18.016 -122.5 -100.75 1 73.81 724 ARG B CA 1
ATOM 11735 C C . ARG B 1 724 ? 16.906 -121.438 -100.625 1 73.81 724 ARG B C 1
ATOM 11737 O O . ARG B 1 724 ? 16.609 -120.688 -101.562 1 73.81 724 ARG B O 1
ATOM 11744 N N . LEU B 1 725 ? 16.047 -121.562 -99.625 1 68.06 725 LEU B N 1
ATOM 11745 C CA . LEU B 1 725 ? 15.031 -120.562 -99.25 1 68.06 725 LEU B CA 1
ATOM 11746 C C . LEU B 1 725 ? 15.578 -119.562 -98.25 1 68.06 725 LEU B C 1
ATOM 11748 O O . LEU B 1 725 ? 15.758 -119.938 -97.062 1 68.06 725 LEU B O 1
ATOM 11752 N N . ALA B 1 726 ? 16.109 -118.375 -98.688 1 69.75 726 ALA B N 1
ATOM 11753 C CA . ALA B 1 726 ? 16.641 -117.312 -97.812 1 69.75 726 ALA B CA 1
ATOM 11754 C C . ALA B 1 726 ? 15.523 -116.438 -97.25 1 69.75 726 ALA B C 1
ATOM 11756 O O . ALA B 1 726 ? 14.438 -116.375 -97.812 1 69.75 726 ALA B O 1
ATOM 11757 N N . GLY B 1 727 ? 15.656 -115.875 -95.875 1 65.94 727 GLY B N 1
ATOM 11758 C CA . GLY B 1 727 ? 14.742 -114.938 -95.25 1 65.94 727 GLY B CA 1
ATOM 11759 C C . GLY B 1 727 ? 13.562 -115.625 -94.625 1 65.94 727 GLY B C 1
ATOM 11760 O O . GLY B 1 727 ? 12.453 -115.125 -94.562 1 65.94 727 GLY B O 1
ATOM 11761 N N . VAL B 1 728 ? 13.727 -116.875 -94.25 1 62.69 728 VAL B N 1
ATOM 11762 C CA . VAL B 1 728 ? 12.633 -117.625 -93.562 1 62.69 728 VAL B CA 1
ATOM 11763 C C . VAL B 1 728 ? 12.695 -117.375 -92.062 1 62.69 728 VAL B C 1
ATOM 11765 O O . VAL B 1 728 ? 13.781 -117.188 -91.5 1 62.69 728 VAL B O 1
ATOM 11768 N N . THR B 1 729 ? 11.586 -117.062 -91.438 1 60.91 729 THR B N 1
ATOM 11769 C CA . THR B 1 729 ? 11.508 -116.875 -90 1 60.91 729 THR B CA 1
ATOM 11770 C C . THR B 1 729 ? 12.148 -118.062 -89.25 1 60.91 729 THR B C 1
ATOM 11772 O O . THR B 1 729 ? 11.961 -119.188 -89.625 1 60.91 729 THR B O 1
ATOM 11775 N N . PRO B 1 730 ? 13.148 -117.812 -88.312 1 59.53 730 PRO B N 1
ATOM 11776 C CA . PRO B 1 730 ? 13.789 -118.875 -87.562 1 59.53 730 PRO B CA 1
ATOM 11777 C C . PRO B 1 730 ? 12.781 -119.812 -86.938 1 59.53 730 PRO B C 1
ATOM 11779 O O . PRO B 1 730 ? 11.805 -119.375 -86.375 1 59.53 730 PRO B O 1
ATOM 11782 N N . GLY B 1 731 ? 12.789 -121.188 -87.188 1 59.16 731 GLY B N 1
ATOM 11783 C CA . GLY B 1 731 ? 11.906 -122.25 -86.688 1 59.16 731 GLY B CA 1
ATOM 11784 C C . GLY B 1 731 ? 10.844 -122.625 -87.75 1 59.16 731 GLY B C 1
ATOM 11785 O O . GLY B 1 731 ? 10.008 -123.5 -87.438 1 59.16 731 GLY B O 1
ATOM 11786 N N . CYS B 1 732 ? 10.773 -121.812 -88.812 1 55.25 732 CYS B N 1
ATOM 11787 C CA . CYS B 1 732 ? 9.75 -122.188 -89.812 1 55.25 732 CYS B CA 1
ATOM 11788 C C . CYS B 1 732 ? 10.141 -123.375 -90.625 1 55.25 732 CYS B C 1
ATOM 11790 O O . CYS B 1 732 ? 11.305 -123.562 -91 1 55.25 732 CYS B O 1
ATOM 11792 N N . SER B 1 733 ? 9.398 -124.438 -90.562 1 61.25 733 SER B N 1
ATOM 11793 C CA . SER B 1 733 ? 9.562 -125.625 -91.375 1 61.25 733 SER B CA 1
ATOM 11794 C C . SER B 1 733 ? 8.961 -125.438 -92.75 1 61.25 733 SER B C 1
ATOM 11796 O O . SER B 1 733 ? 8.078 -124.562 -92.938 1 61.25 733 SER B O 1
ATOM 11798 N N . ALA B 1 734 ? 9.641 -125.812 -93.812 1 61.69 734 ALA B N 1
ATOM 11799 C CA . ALA B 1 734 ? 9.141 -125.688 -95.188 1 61.69 734 ALA B CA 1
ATOM 11800 C C . ALA B 1 734 ? 8.781 -127.062 -95.75 1 61.69 734 ALA B C 1
ATOM 11802 O O . ALA B 1 734 ? 9.5 -128 -95.5 1 61.69 734 ALA B O 1
ATOM 11803 N N . GLN B 1 735 ? 7.539 -127.312 -96.125 1 64.94 735 GLN B N 1
ATOM 11804 C CA . GLN B 1 735 ? 7.156 -128.375 -96.938 1 64.94 735 GLN B CA 1
ATOM 11805 C C . GLN B 1 735 ? 7.418 -128.125 -98.438 1 64.94 735 GLN B C 1
ATOM 11807 O O .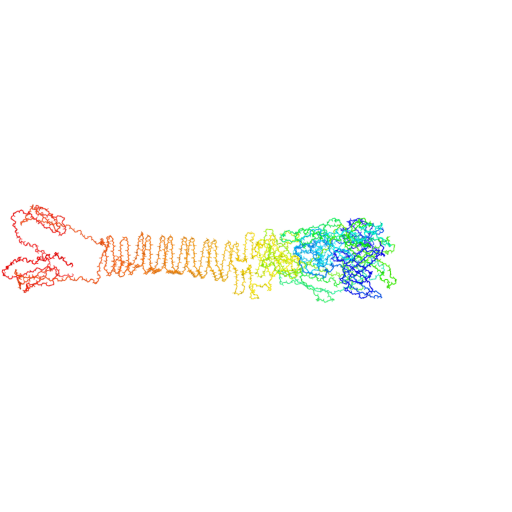 GLN B 1 735 ? 6.906 -127.188 -99 1 64.94 735 GLN B O 1
ATOM 11812 N N . VAL B 1 736 ? 8.414 -128.875 -99 1 66.31 736 VAL B N 1
ATOM 11813 C CA . VAL B 1 736 ? 8.812 -128.625 -100.375 1 66.31 736 VAL B CA 1
ATOM 11814 C C . VAL B 1 736 ? 8.203 -129.75 -101.312 1 66.31 736 VAL B C 1
ATOM 11816 O O . VAL B 1 736 ? 8.367 -130.875 -101 1 66.31 736 VAL B O 1
ATOM 11819 N N . ARG B 1 737 ? 7.281 -129.5 -102.188 1 66.44 737 ARG B N 1
ATOM 11820 C CA . ARG B 1 737 ? 6.707 -130.25 -103.188 1 66.44 737 ARG B CA 1
ATOM 11821 C C . ARG B 1 737 ? 7.461 -130.125 -104.5 1 66.44 737 ARG B C 1
ATOM 11823 O O . ARG B 1 737 ? 7.656 -129 -105 1 66.44 737 ARG B O 1
ATOM 11830 N N . TYR B 1 738 ? 8.109 -131.25 -104.938 1 61.62 738 TYR B N 1
ATOM 11831 C CA . TYR B 1 738 ? 8.82 -131.375 -106.25 1 61.62 738 TYR B CA 1
ATOM 11832 C C . TYR B 1 738 ? 7.906 -131.75 -107.375 1 61.62 738 TYR B C 1
ATOM 11834 O O . TYR B 1 738 ? 7.09 -132.75 -107.125 1 61.62 738 TYR B O 1
ATOM 11842 N N . GLU B 1 739 ? 7.59 -131.125 -108.312 1 55.25 739 GLU B N 1
ATOM 11843 C CA . GLU B 1 739 ? 6.824 -131.5 -109.5 1 55.25 739 GLU B CA 1
ATOM 11844 C C . GLU B 1 739 ? 7.688 -132.375 -110.438 1 55.25 739 GLU B C 1
ATOM 11846 O O . GLU B 1 739 ? 8.547 -131.875 -111.125 1 55.25 739 GLU B O 1
ATOM 11851 N N . VAL B 1 740 ? 7.965 -133.625 -110 1 46.75 740 VAL B N 1
ATOM 11852 C CA . VAL B 1 740 ? 8.742 -134.5 -110.812 1 46.75 740 VAL B CA 1
ATOM 11853 C C . VAL B 1 740 ? 7.863 -135.125 -111.938 1 46.75 740 VAL B C 1
ATOM 11855 O O . VAL B 1 740 ? 6.676 -135.375 -111.75 1 46.75 740 VAL B O 1
ATOM 11858 N N . GLY B 1 741 ? 8.047 -134.875 -113.188 1 41.38 741 GLY B N 1
ATOM 11859 C CA . GLY B 1 741 ? 7.348 -135.375 -114.375 1 41.38 741 GLY B CA 1
ATOM 11860 C C . GLY B 1 741 ? 7.145 -136.875 -114.25 1 41.38 741 GLY B C 1
ATOM 11861 O O . GLY B 1 741 ? 7.711 -137.5 -113.375 1 41.38 741 GLY B O 1
ATOM 11862 N N . PRO B 1 742 ? 6.27 -137.625 -114.938 1 37.41 742 PRO B N 1
ATOM 11863 C CA . PRO B 1 742 ? 5.672 -139 -114.875 1 37.41 742 PRO B CA 1
ATOM 11864 C C . PRO B 1 742 ? 6.711 -140 -114.688 1 37.41 742 PRO B C 1
ATOM 11866 O O . PRO B 1 742 ? 6.375 -141.25 -114.75 1 37.41 742 PRO B O 1
ATOM 11869 N N . GLY B 1 743 ? 7.98 -139.875 -114.75 1 35.16 743 GLY B N 1
ATOM 11870 C CA . GLY B 1 743 ? 8.742 -141.125 -114.938 1 35.16 743 GLY B CA 1
ATOM 11871 C C . GLY B 1 743 ? 8.898 -141.875 -113.688 1 35.16 743 GLY B C 1
ATOM 11872 O O . GLY B 1 743 ? 8.656 -141.375 -112.562 1 35.16 743 GLY B O 1
ATOM 11873 N N . PRO B 1 744 ? 9.07 -143.375 -113.688 1 33.03 744 PRO B N 1
ATOM 11874 C CA . PRO B 1 744 ? 8.992 -144.375 -112.688 1 33.03 744 PRO B CA 1
ATOM 11875 C C . PRO B 1 744 ? 9.961 -144.125 -111.562 1 33.03 744 PRO B C 1
ATOM 11877 O O . PRO B 1 744 ? 11.164 -144 -111.75 1 33.03 744 PRO B O 1
ATOM 11880 N N . LEU B 1 745 ? 9.617 -143.5 -110.5 1 33.47 745 LEU B N 1
ATOM 11881 C CA . LEU B 1 745 ? 10.406 -143.125 -109.312 1 33.47 745 LEU B CA 1
ATOM 11882 C C . LEU B 1 745 ? 10.797 -144.25 -108.438 1 33.47 745 LEU B C 1
ATOM 11884 O O . LEU B 1 745 ? 9.93 -145 -107.938 1 33.47 745 LEU B O 1
ATOM 11888 N N . GLN B 1 746 ? 11.695 -145.125 -108.875 1 27.69 746 GLN B N 1
ATOM 11889 C CA . GLN B 1 746 ? 12.062 -146.375 -108.188 1 27.69 746 GLN B CA 1
ATOM 11890 C C . GLN B 1 746 ? 12.812 -146 -106.875 1 27.69 746 GLN B C 1
ATOM 11892 O O . GLN B 1 746 ? 13.883 -145.375 -106.938 1 27.69 746 GLN B O 1
ATOM 11897 N N . LEU B 1 747 ? 12.133 -145.75 -105.75 1 25.58 747 LEU B N 1
ATOM 11898 C CA . LEU B 1 747 ? 12.633 -145.375 -104.438 1 25.58 747 LEU B CA 1
ATOM 11899 C C . LEU B 1 747 ? 13.414 -146.5 -103.812 1 25.58 747 LEU B C 1
ATOM 11901 O O . LEU B 1 747 ? 12.875 -147.625 -103.562 1 25.58 747 LEU B O 1
ATOM 11905 N N . THR B 1 748 ? 14.656 -146.75 -104.188 1 24.56 748 THR B N 1
ATOM 11906 C CA . THR B 1 748 ? 15.43 -147.875 -103.625 1 24.56 748 THR B CA 1
ATOM 11907 C C . THR B 1 748 ? 15.844 -147.5 -102.188 1 24.56 748 THR B C 1
ATOM 11909 O O . THR B 1 748 ? 16.266 -146.375 -101.875 1 24.56 748 THR B O 1
ATOM 11912 N N . THR B 1 749 ? 15.266 -148.25 -101.188 1 23.33 749 THR B N 1
ATOM 11913 C CA . THR B 1 749 ? 15.336 -148.125 -99.75 1 23.33 749 THR B CA 1
ATOM 11914 C C . THR B 1 749 ? 16.766 -148.375 -99.25 1 23.33 749 THR B C 1
ATOM 11916 O O . THR B 1 749 ? 17.312 -149.5 -99.438 1 23.33 749 THR B O 1
ATOM 11919 N N . ALA B 1 750 ? 17.672 -147.5 -99.5 1 25.86 750 ALA B N 1
ATOM 11920 C CA . ALA B 1 750 ? 19.062 -147.75 -99.125 1 25.86 750 ALA B CA 1
ATOM 11921 C C . ALA B 1 750 ? 19.219 -148 -97.625 1 25.86 750 ALA B C 1
ATOM 11923 O O . ALA B 1 750 ? 18.766 -147.125 -96.812 1 25.86 750 ALA B O 1
ATOM 11924 N N . THR B 1 751 ? 19.266 -149.125 -97.188 1 22.98 751 THR B N 1
ATOM 11925 C CA . THR B 1 751 ? 19.375 -149.75 -95.812 1 22.98 751 THR B CA 1
ATOM 11926 C C . THR B 1 751 ? 20.688 -149.25 -95.125 1 22.98 751 THR B C 1
ATOM 11928 O O . THR B 1 751 ? 20.969 -149.75 -94 1 22.98 751 THR B O 1
ATOM 11931 N N . GLU B 1 752 ? 21.688 -148.75 -95.938 1 22.47 752 GLU B N 1
ATOM 11932 C CA . GLU B 1 752 ? 23 -149 -95.375 1 22.47 752 GLU B CA 1
ATOM 11933 C C . GLU B 1 752 ? 23.234 -148.125 -94.188 1 22.47 752 GLU B C 1
ATOM 11935 O O . GLU B 1 752 ? 23 -146.875 -94.25 1 22.47 752 GLU B O 1
ATOM 11940 N N . LEU B 1 753 ? 23.391 -148.75 -93 1 23.56 753 LEU B N 1
ATOM 11941 C CA . LEU B 1 753 ? 23.547 -148.375 -91.625 1 23.56 753 LEU B CA 1
ATOM 11942 C C . LEU B 1 753 ? 24.828 -147.5 -91.438 1 23.56 753 LEU B C 1
ATOM 11944 O O . LEU B 1 753 ? 25.922 -148.125 -91.625 1 23.56 753 LEU B O 1
ATOM 11948 N N . ASP B 1 754 ? 25.141 -146.625 -92.312 1 21.88 754 ASP B N 1
ATOM 11949 C CA . ASP B 1 754 ? 26.562 -146.25 -92.25 1 21.88 754 ASP B CA 1
ATOM 11950 C C . ASP B 1 754 ? 27.031 -146 -90.812 1 21.88 754 ASP B C 1
ATOM 11952 O O . ASP B 1 754 ? 26.234 -145.625 -89.938 1 21.88 754 ASP B O 1
ATOM 11956 N N . ALA B 1 755 ? 28.234 -146.5 -90.625 1 27.66 755 ALA B N 1
ATOM 11957 C CA . ALA B 1 755 ? 29.125 -146.875 -89.5 1 27.66 755 ALA B CA 1
ATOM 11958 C C . ALA B 1 755 ? 29.312 -145.625 -88.562 1 27.66 755 ALA B C 1
ATOM 11960 O O . ALA B 1 755 ? 29.453 -145.75 -87.375 1 27.66 755 ALA B O 1
ATOM 11961 N N . ALA B 1 756 ? 29.406 -144.625 -89.375 1 24.67 756 ALA B N 1
ATOM 11962 C CA . ALA B 1 756 ? 30.062 -143.5 -88.75 1 24.67 756 ALA B CA 1
ATOM 11963 C C . ALA B 1 756 ? 29.234 -143 -87.562 1 24.67 756 ALA B C 1
ATOM 11965 O O . ALA B 1 756 ? 29.766 -142.25 -86.625 1 24.67 756 ALA B O 1
ATOM 11966 N N . LEU B 1 757 ? 27.938 -143.375 -87.75 1 21.64 757 LEU B N 1
ATOM 11967 C CA . LEU B 1 757 ? 27.078 -142.875 -86.688 1 21.64 757 LEU B CA 1
ATOM 11968 C C . LEU B 1 757 ? 27.422 -143.5 -85.375 1 21.64 757 LEU B C 1
ATOM 11970 O O . LEU B 1 757 ? 26.875 -143.125 -84.312 1 21.64 757 LEU B O 1
ATOM 11974 N N . GLN B 1 758 ? 28.188 -144.625 -85.75 1 21.88 758 GLN B N 1
ATOM 11975 C CA . GLN B 1 758 ? 28.484 -145.5 -84.562 1 21.88 758 GLN B CA 1
ATOM 11976 C C . GLN B 1 758 ? 29.266 -144.625 -83.5 1 21.88 758 GLN B C 1
ATOM 11978 O O . GLN B 1 758 ? 29.016 -144.75 -82.312 1 21.88 758 GLN B O 1
ATOM 11983 N N . ALA B 1 759 ? 30.328 -144.25 -84.188 1 25.34 759 ALA B N 1
ATOM 11984 C CA . ALA B 1 759 ? 31.5 -143.75 -83.438 1 25.34 759 ALA B CA 1
ATOM 11985 C C . ALA B 1 759 ? 31.125 -142.75 -82.375 1 25.34 759 ALA B C 1
ATOM 11987 O O . ALA B 1 759 ? 31.766 -142.75 -81.312 1 25.34 759 ALA B O 1
ATOM 11988 N N . LEU B 1 760 ? 30.312 -141.875 -82.938 1 20.94 760 LEU B N 1
ATOM 11989 C CA . LEU B 1 760 ? 30.047 -140.75 -82.062 1 20.94 760 LEU B CA 1
ATOM 11990 C C . LEU B 1 760 ? 29.438 -141.25 -80.75 1 20.94 760 LEU B C 1
ATOM 11992 O O . LEU B 1 760 ? 29.234 -140.5 -79.812 1 20.94 760 LEU B O 1
ATOM 11996 N N . LEU B 1 761 ? 28.875 -142.5 -80.938 1 21.2 761 LEU B N 1
ATOM 11997 C CA . LEU B 1 761 ? 28.188 -143.125 -79.75 1 21.2 761 LEU B CA 1
ATOM 11998 C C . LEU B 1 761 ? 29.172 -143.375 -78.625 1 21.2 761 LEU B C 1
ATOM 12000 O O . LEU B 1 761 ? 28.75 -143.375 -77.438 1 21.2 761 LEU B O 1
ATOM 12004 N N . ALA B 1 762 ? 30.375 -144 -79 1 22.53 762 ALA B N 1
ATOM 12005 C CA . ALA B 1 762 ? 31.25 -144.75 -78.125 1 22.53 762 ALA B CA 1
ATOM 12006 C C . ALA B 1 762 ? 31.734 -143.875 -76.938 1 22.53 762 ALA B C 1
ATOM 12008 O O . ALA B 1 762 ? 32.188 -144.375 -75.938 1 22.53 762 ALA B O 1
ATOM 12009 N N . GLY B 1 763 ? 32.25 -142.625 -77.375 1 21.89 763 GLY B N 1
ATOM 12010 C CA . GLY B 1 763 ? 33.219 -142 -76.562 1 21.89 763 GLY B CA 1
ATOM 12011 C C . GLY B 1 763 ? 32.719 -141.625 -75.125 1 21.89 763 GLY B C 1
ATOM 12012 O O . GLY B 1 763 ? 33.281 -140.875 -74.438 1 21.89 763 GLY B O 1
ATOM 12013 N N . CYS B 1 764 ? 31.516 -142 -74.875 1 19.3 764 CYS B N 1
ATOM 12014 C CA . CYS B 1 764 ? 31.016 -141.5 -73.562 1 19.3 764 CYS B CA 1
ATOM 12015 C C . CYS B 1 764 ? 31.594 -142.25 -72.438 1 19.3 764 CYS B C 1
ATOM 12017 O O . CYS B 1 764 ? 31.047 -142.25 -71.312 1 19.3 764 CYS B O 1
ATOM 12019 N N . THR B 1 765 ? 32.406 -143.375 -72.688 1 19 765 THR B N 1
ATOM 12020 C CA . THR B 1 765 ? 32.594 -144.5 -71.75 1 19 765 THR B CA 1
ATOM 12021 C C . THR B 1 765 ? 33.188 -143.875 -70.438 1 19 765 THR B C 1
ATOM 12023 O O . THR B 1 765 ? 32.719 -144.25 -69.312 1 19 765 THR B O 1
ATOM 12026 N N . SER B 1 766 ? 34.625 -143.875 -70.25 1 18.45 766 SER B N 1
ATOM 12027 C CA . SER B 1 766 ? 35.531 -144.375 -69.25 1 18.45 766 SER B CA 1
ATOM 12028 C C . SER B 1 766 ? 35.5 -143.5 -68 1 18.45 766 SER B C 1
ATOM 12030 O O . SER B 1 766 ? 35.688 -144.125 -66.875 1 18.45 766 SER B O 1
ATOM 12032 N N . ALA B 1 767 ? 36.062 -142.375 -67.938 1 22.36 767 ALA B N 1
ATOM 12033 C CA . ALA B 1 767 ? 36.969 -142 -66.875 1 22.36 767 ALA B CA 1
ATOM 12034 C C . ALA B 1 767 ? 36.25 -142 -65.5 1 22.36 767 ALA B C 1
ATOM 12036 O O . ALA B 1 767 ? 35.156 -141.5 -65.312 1 22.36 767 ALA B O 1
ATOM 12037 N N . GLY B 1 768 ? 36.438 -142.875 -64.312 1 20.22 768 GLY B N 1
ATOM 12038 C CA . GLY B 1 768 ? 36.719 -143.375 -62.969 1 20.22 768 GLY B CA 1
ATOM 12039 C C . GLY B 1 768 ? 37.219 -142.25 -62.062 1 20.22 768 GLY B C 1
ATOM 12040 O O . GLY B 1 768 ? 36.719 -142 -60.969 1 20.22 768 GLY B O 1
ATOM 12041 N N . GLY B 1 769 ? 38.594 -142.125 -61.75 1 17.92 769 GLY B N 1
ATOM 12042 C CA . GLY B 1 769 ? 38.969 -141.625 -60.406 1 17.92 769 GLY B CA 1
ATOM 12043 C C . GLY B 1 769 ? 38.375 -140.25 -60.031 1 17.92 769 GLY B C 1
ATOM 12044 O O . GLY B 1 769 ? 37.406 -140.25 -59.281 1 17.92 769 GLY B O 1
ATOM 12045 N N . GLN B 1 770 ? 39.219 -139 -60 1 17.48 770 GLN B N 1
ATOM 12046 C CA . GLN B 1 770 ? 40.094 -138.25 -59.094 1 17.48 770 GLN B CA 1
ATOM 12047 C C . GLN B 1 770 ? 39.5 -136.875 -58.781 1 17.48 770 GLN B C 1
ATOM 12049 O O . GLN B 1 770 ? 38.844 -136.25 -59.625 1 17.48 770 GLN B O 1
ATOM 12054 N N . PRO B 1 771 ? 39.719 -136.25 -57.312 1 18.75 771 PRO B N 1
ATOM 12055 C CA . PRO B 1 771 ? 40.125 -135.125 -56.375 1 18.75 771 PRO B CA 1
ATOM 12056 C C . PRO B 1 771 ? 41.031 -134.125 -57.062 1 18.75 771 PRO B C 1
ATOM 12058 O O . PRO B 1 771 ? 41.75 -134.5 -58 1 18.75 771 PRO B O 1
#